Protein AF-A0AAW2ZEE7-F1 (afdb_monomer_lite)

Foldseek 3Di:
DDDDDDDDDDDDDDDDDDDDDDDDDDDDDDDDDDDDDDDDDDDDDDDDDDDDDDDDDDDDDDDDDDDDDDDDDDDDDDDDDDDDDDDDDDDDDDDDDDDDDDDDDDDDDDDDDDDDDDDDDDDDDDDDDDDDDDDDDDDDDDDDDDDDDDDDDDDDDDDDDDDPPPPPPPPPPPDDDDDDDDDDDDDDDDDDDDDDDDDDDDDWDWDWDQDPVGDTDIDTDDDDDDDDDDDDDDDDDDDDDDDDPDDDDDPDDDDDDDPDDDDDDPPPPDPLQAAAEPPLVHQVLVLLLLCQDPVHLWFKWKWFDPDSRYIYTDDIDRPFLVVVQVPDDLAGWMKMWGWAAQCVVVPRGDTAIEIETDAHPNYDPSRVVRSVSVSVVVVVSSVVRDDHQYYHYHHYHSVCVDSVNRNCRSVVPPDPDDDDDDDDDDDDDDDDDDPPDPFPQPVQQAEDPCPLVLLLCCVDQAWFKWKWFADPVDLSYIYTPDTGRDQWLVVCLVVDDLAGKMWMWGWDDDPPDIAIEIEIEHRVNHDPVSVVVCSRVVVVVVVVSVVNDPHQYYHYDPDSVCRGPVNVNCVSVVHDPPDDPDDDDDDDDDDDDDDPDDDPDPPPDPVVVPPDQDQDQAACLVVLLVQLLLLVVLVVVQVVVVVVVVVVVDQDAKWKWKWFFDDDLSRYIHGPDTDSNRPVSFQNDPVNLVVPQDLQGWTKMWIFAWDQDVPDGIDTAIEIETHHAVNHDPSVVVSSVSNVVNSVVSSCVNPPHQYYHPDHHDSVCRHSVNVRCRNNDVVVCVPVVCVVVVVVVCVPVPPVDPLAQAEPDVPVVLVLLCCCVPPVNVFFKWKKWADPPDLRYIYTPDTHHDALVVCVVVQDLATKMKMKGWDWAAPDPDPPCPPRTDTAIAIEIEHRNNYDPVSVVCSVVNNVSVVVVSQVSQVVVVHGHQPFYHYDHDSVCRDPVNRCVRSVRDD

Sequence (955 aa):
MDHTDSEGPATQDLAVVVNSEVQSESTIHKEPNIEHPEDIVSSDKDHAPEECAETDICTESNAQEAEEQKADVDDGPTPAVEDSTADGVDGESHEPSAIDVSVEPENKVDEHQQVQQPVEENLVEQKMSVFKMGRSKTILDTPMKTLKVKSTRARSKLVPLSNILDSVNEMHKNANTFSANAESTPEPEETPQKPITPANKNAIKVEFKINDDGYIMADVSLGGRKMEHKPSSSTAPVLEGSSFNAMLKKHLLSPNLRKDRRSQSVIVLSPSQQLKILNQDTEFKEALLDLNNSSTPTDWILFNYTDNLSIKVSAQGSAGLNELKSHFEPSQAQYALLKVYVDETGYGGSPKIVFISWVGPGVTGKSKGRSAPHRALLLEACSDYVGIAGEYPLNDTTDTLTHEGVIGKLTGLKGKDTSADSPLITRSNTATPTSRSFGGRDSTLQYDTNVDEAIKGLGGENIRWVMLNYTPDDPYKVCVAHTGDKATTQQFAPLMNEQDIFFVIMRLGIGDGVKAAVITYVGVNAHGFSKARSAGHRVNLYEHCKKLISISGEFAPQNLEDLTDANIINKILGGANEDAKSESSTPTAATPPFRMKQPDIKIENLDQFSGVYKDIDFKGRQEVMEAINKLVESQSDMNTQIEHLNASNSEILVPYVKLSIGGPKFRTITVTETDFVGNTGALVDQKWRDAHLEPKDSFFVFLAVVTSEAGYGLATKWVLVQWIGHLVKRLARGQIGELRQTVLNLCTGIVNVSGELQGCTLPEHLTLPLVQEKLTGSLVRGDSMKLERRQSKFQGFGKEKKSELVYKDIEQINAAIDAVVSENRECDWLVIGYVQDTIDCIELVAKGKGDCKEFERFLKPDQVCFVLMSIMHATGYHRDFAHLWKPYYGMILWKGAKISLLEKGLTGHHFNAFQKHTIQYLTKKNTALQGSHYQAETLEELTMERIKKTFRLFD

Structure (mmCIF, N/CA/C/O backbone):
data_AF-A0AAW2ZEE7-F1
#
_entry.id   AF-A0AAW2ZEE7-F1
#
loop_
_atom_site.group_PDB
_atom_site.id
_atom_site.type_symbol
_atom_site.label_atom_id
_atom_site.label_alt_id
_atom_site.label_comp_id
_atom_site.label_asym_id
_atom_site.label_entity_id
_atom_site.label_seq_id
_atom_site.pdbx_PDB_ins_code
_atom_site.Cartn_x
_atom_site.Cartn_y
_atom_site.Cartn_z
_atom_site.occupancy
_atom_site.B_iso_or_equiv
_atom_site.auth_seq_id
_atom_site.auth_comp_id
_atom_site.auth_asym_id
_atom_site.auth_atom_id
_atom_site.pdbx_PDB_model_num
ATOM 1 N N . MET A 1 1 ? 31.569 -18.364 -84.382 1.00 31.17 1 MET A N 1
ATOM 2 C CA . MET A 1 1 ? 32.158 -17.607 -83.257 1.00 31.17 1 MET A CA 1
ATOM 3 C C . MET A 1 1 ? 31.280 -16.375 -83.073 1.00 31.17 1 MET A C 1
ATOM 5 O O . MET A 1 1 ? 31.665 -15.293 -83.490 1.00 31.17 1 MET A O 1
ATOM 9 N N . ASP A 1 2 ? 29.975 -16.553 -82.857 1.00 33.31 2 ASP A N 1
ATOM 10 C CA . ASP A 1 2 ? 29.244 -17.029 -81.651 1.00 33.31 2 ASP A CA 1
ATOM 11 C C . ASP A 1 2 ? 29.099 -15.855 -80.669 1.00 33.31 2 ASP A C 1
ATOM 13 O O . ASP A 1 2 ? 30.104 -15.409 -80.124 1.00 33.31 2 ASP A O 1
ATOM 17 N N . HIS A 1 3 ? 27.959 -15.141 -80.691 1.00 39.69 3 HIS A N 1
ATOM 18 C CA . HIS A 1 3 ? 26.662 -15.431 -80.017 1.00 39.69 3 HIS A CA 1
ATOM 19 C C . HIS A 1 3 ? 26.710 -15.016 -78.529 1.00 39.69 3 HIS A C 1
ATOM 21 O O . HIS A 1 3 ? 27.693 -15.311 -77.865 1.00 39.69 3 HIS A O 1
ATOM 27 N N . THR A 1 4 ? 25.740 -14.341 -77.900 1.00 41.62 4 THR A N 1
ATOM 28 C CA . THR A 1 4 ? 24.361 -13.892 -78.217 1.00 41.62 4 THR A CA 1
ATOM 29 C C . THR A 1 4 ? 23.849 -13.084 -77.003 1.00 41.62 4 THR A C 1
ATOM 31 O O . THR A 1 4 ? 24.176 -13.469 -75.883 1.00 41.62 4 THR A O 1
ATOM 34 N N . ASP A 1 5 ? 23.079 -12.014 -77.267 1.00 39.84 5 ASP A N 1
ATOM 35 C CA . ASP A 1 5 ? 21.695 -11.679 -76.817 1.00 39.84 5 ASP A CA 1
ATOM 36 C C . ASP A 1 5 ? 21.323 -11.658 -75.308 1.00 39.84 5 ASP A C 1
ATOM 38 O O . ASP A 1 5 ? 21.878 -12.406 -74.514 1.00 39.84 5 ASP A O 1
ATOM 42 N N . SER A 1 6 ? 20.357 -10.883 -74.778 1.00 34.25 6 SER A N 1
ATOM 43 C CA . SER A 1 6 ? 19.340 -9.902 -75.255 1.00 34.25 6 SER A CA 1
ATOM 44 C C . SER A 1 6 ? 18.723 -9.230 -74.000 1.00 34.25 6 SER A C 1
ATOM 46 O O . SER A 1 6 ? 18.529 -9.919 -73.001 1.00 34.25 6 SER A O 1
ATOM 48 N N . GLU A 1 7 ? 18.617 -7.900 -73.890 1.00 38.06 7 GLU A N 1
ATOM 49 C CA . GLU A 1 7 ? 17.469 -6.998 -74.196 1.00 38.06 7 GLU A CA 1
ATOM 50 C C . GLU A 1 7 ? 16.218 -7.053 -73.273 1.00 38.06 7 GLU A C 1
ATOM 52 O O . GLU A 1 7 ? 15.727 -8.117 -72.915 1.00 38.06 7 GLU A O 1
ATOM 57 N N . GLY A 1 8 ? 15.711 -5.855 -72.907 1.00 32.50 8 GLY A N 1
ATOM 58 C CA . GLY A 1 8 ? 14.372 -5.584 -72.324 1.00 32.50 8 GLY A CA 1
ATOM 59 C C . GLY A 1 8 ? 13.251 -5.695 -73.385 1.00 32.50 8 GLY A C 1
ATOM 60 O O . GLY A 1 8 ? 13.436 -6.511 -74.280 1.00 32.50 8 GLY A O 1
ATOM 61 N N . PRO A 1 9 ? 12.145 -4.893 -73.416 1.00 55.41 9 PRO A N 1
ATOM 62 C CA . PRO A 1 9 ? 11.865 -3.629 -72.702 1.00 55.41 9 PRO A CA 1
ATOM 63 C C . PRO A 1 9 ? 10.355 -3.316 -72.375 1.00 55.41 9 PRO A C 1
ATOM 65 O O . PRO A 1 9 ? 9.460 -4.115 -72.609 1.00 55.41 9 PRO A O 1
ATOM 68 N N . ALA A 1 10 ? 10.123 -2.098 -71.851 1.00 34.31 10 ALA A N 1
ATOM 69 C CA . ALA A 1 10 ? 9.064 -1.093 -72.129 1.00 34.31 10 ALA A CA 1
ATOM 70 C C . ALA A 1 10 ? 7.526 -1.339 -72.043 1.00 34.31 10 ALA A C 1
ATOM 72 O O . ALA A 1 10 ? 6.949 -2.320 -72.489 1.00 34.31 10 ALA A O 1
ATOM 73 N N . THR A 1 11 ? 6.884 -0.272 -71.546 1.00 47.59 11 THR A N 1
ATOM 74 C CA . THR A 1 11 ? 5.466 0.146 -71.478 1.00 47.59 11 THR A CA 1
ATOM 75 C C . THR A 1 11 ? 4.772 0.398 -72.828 1.00 47.59 11 THR A C 1
ATOM 77 O O . THR A 1 11 ? 5.431 0.939 -73.714 1.00 47.59 11 THR A O 1
ATOM 80 N N . GLN A 1 12 ? 3.436 0.220 -72.919 1.00 32.94 12 GLN A N 1
ATOM 81 C CA . GLN A 1 12 ? 2.525 1.108 -73.684 1.00 32.94 12 GLN A CA 1
ATOM 82 C C . GLN A 1 12 ? 1.015 0.863 -73.441 1.00 32.94 12 GLN A C 1
ATOM 84 O O . GLN A 1 12 ? 0.576 -0.269 -73.252 1.00 32.94 12 GLN A O 1
ATOM 89 N N . ASP A 1 13 ? 0.261 1.969 -73.482 1.00 37.81 13 ASP A N 1
ATOM 90 C CA . ASP A 1 13 ? -1.202 2.133 -73.499 1.00 37.81 13 ASP A CA 1
ATOM 91 C C . ASP A 1 13 ? -1.892 1.572 -74.760 1.00 37.81 13 ASP A C 1
ATOM 93 O O . ASP A 1 13 ? -1.294 1.595 -75.834 1.00 37.81 13 ASP A O 1
ATOM 97 N N . LEU A 1 14 ? -3.194 1.238 -74.667 1.00 30.03 14 LEU A N 1
ATOM 98 C CA . LEU A 1 14 ? -4.222 1.631 -75.657 1.00 30.03 14 LEU A CA 1
ATOM 99 C C . LEU A 1 14 ? -5.658 1.267 -75.224 1.00 30.03 14 LEU A C 1
ATOM 101 O O . LEU A 1 14 ? -5.963 0.139 -74.846 1.00 30.03 14 LEU A O 1
ATOM 105 N N . ALA A 1 15 ? -6.539 2.263 -75.334 1.00 34.41 15 ALA A N 1
ATOM 106 C CA . ALA A 1 15 ? -7.998 2.183 -75.270 1.00 34.41 15 ALA A CA 1
ATOM 107 C C . ALA A 1 15 ? -8.621 1.764 -76.623 1.00 34.41 15 ALA A C 1
ATOM 109 O O . ALA A 1 15 ? -7.925 1.818 -77.632 1.00 34.41 15 ALA A O 1
ATOM 110 N N . VAL A 1 16 ? -9.928 1.422 -76.623 1.00 30.12 16 VAL A N 1
ATOM 111 C CA . VAL A 1 16 ? -10.988 1.529 -77.682 1.00 30.12 16 VAL A CA 1
ATOM 112 C C . VAL A 1 16 ? -12.093 0.501 -77.311 1.00 30.12 16 VAL A C 1
ATOM 114 O O . VAL A 1 16 ? -11.772 -0.670 -77.169 1.00 30.12 16 VAL A O 1
ATOM 117 N N . VAL A 1 17 ? -13.333 0.822 -76.896 1.00 30.81 17 VAL A N 1
ATOM 118 C CA . VAL A 1 17 ? -14.477 1.595 -77.459 1.00 30.81 17 VAL A CA 1
ATOM 119 C C . VAL A 1 17 ? -15.514 0.693 -78.187 1.00 30.81 17 VAL A C 1
ATOM 121 O O . VAL A 1 17 ? -15.153 -0.104 -79.042 1.00 30.81 17 VAL A O 1
ATOM 124 N N . VAL A 1 18 ? -16.804 0.923 -77.852 1.00 30.62 18 VAL A N 1
ATOM 125 C CA . VAL A 1 18 ? -18.086 0.691 -78.588 1.00 30.62 18 VAL A CA 1
ATOM 126 C C . VAL A 1 18 ? -19.037 -0.463 -78.175 1.00 30.62 18 VAL A C 1
ATOM 128 O O . VAL A 1 18 ? -18.826 -1.622 -78.500 1.00 30.62 18 VAL A O 1
ATOM 131 N N . ASN A 1 19 ? -20.158 -0.028 -77.571 1.00 30.22 19 ASN A N 1
ATOM 132 C CA . ASN A 1 19 ? -21.599 -0.327 -77.761 1.00 30.22 19 ASN A CA 1
ATOM 133 C C . ASN A 1 19 ? -22.126 -1.738 -78.096 1.00 30.22 19 ASN A C 1
ATOM 135 O O . ASN A 1 19 ? -21.800 -2.323 -79.123 1.00 30.22 19 ASN A O 1
ATOM 139 N N . SER A 1 20 ? -23.202 -2.126 -77.399 1.00 31.66 20 SER A N 1
ATOM 140 C CA . SER A 1 20 ? -24.546 -2.214 -78.014 1.00 31.66 20 SER A CA 1
ATOM 141 C C . SER A 1 20 ? -25.660 -2.343 -76.965 1.00 31.66 20 SER A C 1
ATOM 143 O O . SER A 1 20 ? -25.609 -3.171 -76.061 1.00 31.66 20 SER A O 1
ATOM 145 N N . GLU A 1 21 ? -26.655 -1.466 -77.105 1.00 32.91 21 GLU A N 1
ATOM 146 C CA . GLU A 1 21 ? -28.000 -1.542 -76.530 1.00 32.91 21 GLU A CA 1
ATOM 147 C C . GLU A 1 21 ? -28.777 -2.756 -77.073 1.00 32.91 21 GLU A C 1
ATOM 149 O O . GLU A 1 21 ? -28.479 -3.226 -78.170 1.00 32.91 21 GLU A O 1
ATOM 154 N N . VAL A 1 22 ? -29.834 -3.178 -76.361 1.00 31.25 22 VAL A N 1
ATOM 155 C CA . VAL A 1 22 ? -31.251 -3.185 -76.819 1.00 31.25 22 VAL A CA 1
ATOM 156 C C . VAL A 1 22 ? -32.085 -4.160 -75.958 1.00 31.25 22 VAL A C 1
ATOM 158 O O . VAL A 1 22 ? -31.763 -5.338 -75.904 1.00 31.25 22 VAL A O 1
ATOM 161 N N . GLN A 1 23 ? -33.118 -3.597 -75.293 1.00 30.78 23 GLN A N 1
ATOM 162 C CA . GLN A 1 23 ? -34.541 -4.017 -75.135 1.00 30.78 23 GLN A CA 1
ATOM 163 C C . GLN A 1 23 ? -34.871 -5.512 -74.878 1.00 30.78 23 GLN A C 1
ATOM 165 O O . GLN A 1 23 ? -34.212 -6.398 -75.386 1.00 30.78 23 GLN A O 1
ATOM 170 N N . SER A 1 24 ? -35.926 -5.959 -74.196 1.00 32.75 24 SER A N 1
ATOM 171 C CA . SER A 1 24 ? -37.142 -5.430 -73.559 1.00 32.75 24 SER A CA 1
ATOM 172 C C . SER A 1 24 ? -37.909 -6.658 -73.022 1.00 32.75 24 SER A C 1
ATOM 174 O O . SER A 1 24 ? -37.681 -7.762 -73.501 1.00 32.75 24 SER A O 1
ATOM 176 N N . GLU A 1 25 ? -38.873 -6.426 -72.127 1.00 29.80 25 GLU A N 1
ATOM 177 C CA . GLU A 1 25 ? -40.176 -7.116 -71.999 1.00 29.80 25 GLU A CA 1
ATOM 178 C C . GLU A 1 25 ? -40.568 -7.624 -70.602 1.00 29.80 25 GLU A C 1
ATOM 180 O O . GLU A 1 25 ? -39.880 -8.353 -69.896 1.00 29.80 25 GLU A O 1
ATOM 185 N N . SER A 1 26 ? -41.764 -7.157 -70.261 1.00 33.59 26 SER A N 1
ATOM 186 C CA . SER A 1 26 ? -42.657 -7.383 -69.135 1.00 33.59 26 SER A CA 1
ATOM 187 C C . SER A 1 26 ? -43.535 -8.625 -69.303 1.00 33.59 26 SER A C 1
ATOM 189 O O . SER A 1 26 ? -43.964 -8.870 -70.425 1.00 33.59 26 SER A O 1
ATOM 191 N N . THR A 1 27 ? -43.962 -9.273 -68.207 1.00 30.03 27 THR A N 1
ATOM 192 C CA . THR A 1 27 ? -45.351 -9.751 -67.899 1.00 30.03 27 THR A CA 1
ATOM 193 C C . THR A 1 27 ? -45.310 -10.589 -66.596 1.00 30.03 27 THR A C 1
ATOM 195 O O . THR A 1 27 ? -44.433 -11.426 -66.456 1.00 30.03 27 THR A O 1
ATOM 198 N N . ILE A 1 28 ? -46.006 -10.254 -65.495 1.00 34.69 28 ILE A N 1
ATOM 199 C CA . ILE A 1 28 ? -47.450 -10.344 -65.143 1.00 34.69 28 ILE A CA 1
ATOM 200 C C . ILE A 1 28 ? -47.915 -11.745 -64.658 1.00 34.69 28 ILE A C 1
ATOM 202 O O . ILE A 1 28 ? -47.676 -12.737 -65.333 1.00 34.69 28 ILE A O 1
ATOM 206 N N . HIS A 1 29 ? -48.718 -11.718 -63.567 1.00 30.62 29 HIS A N 1
ATOM 207 C CA . HIS A 1 29 ? -49.656 -12.719 -62.980 1.00 30.62 29 HIS A CA 1
ATOM 208 C C . HIS A 1 29 ? -49.118 -13.661 -61.881 1.00 30.62 29 HIS A C 1
ATOM 210 O O . HIS A 1 29 ? -48.015 -14.165 -62.003 1.00 30.62 29 HIS A O 1
ATOM 216 N N . LYS A 1 30 ? -49.847 -14.010 -60.802 1.00 29.73 30 LYS A N 1
ATOM 217 C CA . LYS A 1 30 ? -51.162 -13.642 -60.210 1.00 29.73 30 LYS A CA 1
ATOM 218 C C . LYS A 1 30 ? -51.246 -14.318 -58.818 1.00 29.73 30 LYS A C 1
ATOM 220 O O . LYS A 1 30 ? -50.589 -15.332 -58.612 1.00 29.73 30 LYS A O 1
ATOM 225 N N . GLU A 1 31 ? -52.081 -13.787 -57.922 1.00 35.81 31 GLU A N 1
ATOM 226 C CA . GLU A 1 31 ? -52.545 -14.413 -56.659 1.00 35.81 31 GLU A CA 1
ATOM 227 C C . GLU A 1 31 ? -53.331 -15.736 -56.889 1.00 35.81 31 GLU A C 1
ATOM 229 O O . GLU A 1 31 ? -53.612 -16.075 -58.046 1.00 35.81 31 GLU A O 1
ATOM 234 N N . PRO A 1 32 ? -53.754 -16.461 -55.823 1.00 50.62 32 PRO A N 1
ATOM 235 C CA . PRO A 1 32 ? -55.075 -16.141 -55.244 1.00 50.62 32 PRO A CA 1
ATOM 236 C C . PRO A 1 32 ? -55.239 -16.262 -53.706 1.00 50.62 32 PRO A C 1
ATOM 238 O O . PRO A 1 32 ? -54.656 -17.120 -53.047 1.00 50.62 32 PRO A O 1
ATOM 241 N N . ASN A 1 33 ? -56.138 -15.401 -53.207 1.00 36.91 33 ASN A N 1
ATOM 242 C CA . ASN A 1 33 ? -57.016 -15.484 -52.020 1.00 36.91 33 ASN A CA 1
ATOM 243 C C . ASN A 1 33 ? -57.774 -16.813 -51.852 1.00 36.91 33 ASN A C 1
ATOM 245 O O . ASN A 1 33 ? -58.167 -17.343 -52.885 1.00 36.91 33 ASN A O 1
ATOM 249 N N . ILE A 1 34 ? -58.143 -17.179 -50.602 1.00 34.41 34 ILE A N 1
ATOM 250 C CA . ILE A 1 34 ? -59.454 -17.746 -50.144 1.00 34.41 34 ILE A CA 1
ATOM 251 C C . ILE A 1 34 ? -59.595 -17.467 -48.612 1.00 34.41 34 ILE A C 1
ATOM 253 O O . ILE A 1 34 ? -58.765 -17.942 -47.846 1.00 34.41 34 ILE A O 1
ATOM 257 N N . GLU A 1 35 ? -60.367 -16.460 -48.171 1.00 31.81 35 GLU A N 1
ATOM 258 C CA . GLU A 1 35 ? -61.747 -16.457 -47.594 1.00 31.81 35 GLU A CA 1
ATOM 259 C C . GLU A 1 35 ? -61.872 -16.467 -46.040 1.00 31.81 35 GLU A C 1
ATOM 261 O O . GLU A 1 35 ? -61.379 -17.344 -45.338 1.00 31.81 35 GLU A O 1
ATOM 266 N N . HIS A 1 36 ? -62.587 -15.442 -45.550 1.00 45.03 36 HIS A N 1
ATOM 267 C CA . HIS A 1 36 ? -63.313 -15.263 -44.267 1.00 45.03 36 HIS A CA 1
ATOM 268 C C . HIS A 1 36 ? -64.534 -16.236 -44.175 1.00 45.03 36 HIS A C 1
ATOM 270 O O . HIS A 1 36 ? -64.828 -16.805 -45.227 1.00 45.03 36 HIS A O 1
ATOM 276 N N . PRO A 1 37 ? -65.312 -16.420 -43.057 1.00 55.72 37 PRO A N 1
ATOM 277 C CA . PRO A 1 37 ? -65.916 -15.320 -42.263 1.00 55.72 37 PRO A CA 1
ATOM 278 C C . PRO A 1 37 ? -66.408 -15.580 -40.797 1.00 55.72 37 PRO A C 1
ATOM 280 O O . PRO A 1 37 ? -66.285 -16.676 -40.263 1.00 55.72 37 PRO A O 1
ATOM 283 N N . GLU A 1 38 ? -66.995 -14.508 -40.222 1.00 34.81 38 GLU A N 1
ATOM 284 C CA . GLU A 1 38 ? -68.077 -14.410 -39.196 1.00 34.81 38 GLU A CA 1
ATOM 285 C C . GLU A 1 38 ? -67.785 -14.816 -37.729 1.00 34.81 38 GLU A C 1
ATOM 287 O O . GLU A 1 38 ? -67.376 -15.931 -37.436 1.00 34.81 38 GLU A O 1
ATOM 292 N N . ASP A 1 39 ? -67.780 -13.883 -36.762 1.00 35.16 39 ASP A N 1
ATOM 293 C CA . ASP A 1 39 ? -68.888 -13.174 -36.066 1.00 35.16 39 ASP A CA 1
ATOM 294 C C . ASP A 1 39 ? -69.542 -13.979 -34.916 1.00 35.16 39 ASP A C 1
ATOM 296 O O . ASP A 1 39 ? -69.648 -15.198 -34.973 1.00 35.16 39 ASP A O 1
ATOM 300 N N . ILE A 1 40 ? -70.073 -13.233 -33.925 1.00 32.16 40 ILE A N 1
ATOM 301 C CA . ILE A 1 40 ? -71.148 -13.585 -32.958 1.00 32.16 40 ILE A CA 1
ATOM 302 C C . ILE A 1 40 ? -70.739 -13.795 -31.467 1.00 32.16 40 ILE A C 1
ATOM 304 O O . ILE A 1 40 ? -70.422 -14.886 -31.010 1.00 32.16 40 ILE A O 1
ATOM 308 N N . VAL A 1 41 ? -70.946 -12.706 -30.701 1.00 33.03 41 VAL A N 1
ATOM 309 C CA . VAL A 1 41 ? -71.732 -12.602 -29.438 1.00 33.03 41 VAL A CA 1
ATOM 310 C C . VAL A 1 41 ? -71.047 -12.594 -28.056 1.00 33.03 41 VAL A C 1
ATOM 312 O O . VAL A 1 41 ? -70.501 -13.561 -27.540 1.00 33.03 41 VAL A O 1
ATOM 315 N N . SER A 1 42 ? -71.247 -11.426 -27.439 1.00 38.78 42 SER A N 1
ATOM 316 C CA . SER A 1 42 ? -71.396 -11.061 -26.028 1.00 38.78 42 SER A CA 1
ATOM 317 C C . SER A 1 42 ? -72.070 -12.074 -25.091 1.00 38.78 42 SER A C 1
ATOM 319 O O . SER A 1 42 ? -73.111 -12.613 -25.444 1.00 38.78 42 SER A O 1
ATOM 321 N N . SER A 1 43 ? -71.666 -12.094 -23.818 1.00 32.50 43 SER A N 1
ATOM 322 C CA . SER A 1 43 ? -72.608 -11.831 -22.711 1.00 32.50 43 SER A CA 1
ATOM 323 C C . SER A 1 43 ? -71.910 -11.814 -21.353 1.00 32.50 43 SER A C 1
ATOM 325 O O . SER A 1 43 ? -71.278 -12.793 -20.961 1.00 32.50 43 SER A O 1
ATOM 327 N N . ASP A 1 44 ? -72.126 -10.720 -20.627 1.00 39.69 44 ASP A N 1
ATOM 328 C CA . ASP A 1 44 ? -72.064 -10.627 -19.170 1.00 39.69 44 ASP A CA 1
ATOM 329 C C . ASP A 1 44 ? -72.897 -11.721 -18.480 1.00 39.69 44 ASP A C 1
ATOM 331 O O . ASP A 1 44 ? -73.945 -12.113 -19.006 1.00 39.69 44 ASP A O 1
ATOM 335 N N . LYS A 1 45 ? -72.503 -12.109 -17.255 1.00 33.81 45 LYS A N 1
ATOM 336 C CA . LYS A 1 45 ? -73.405 -12.117 -16.084 1.00 33.81 45 LYS A CA 1
ATOM 337 C C . LYS A 1 45 ? -72.709 -12.499 -14.774 1.00 33.81 45 LYS A C 1
ATOM 339 O O . LYS A 1 45 ? -72.066 -13.538 -14.663 1.00 33.81 45 LYS A O 1
ATOM 344 N N . ASP A 1 46 ? -72.951 -11.645 -13.785 1.00 42.06 46 ASP A N 1
ATOM 345 C CA . ASP A 1 46 ? -72.848 -11.867 -12.344 1.00 42.06 46 ASP A CA 1
ATOM 346 C C . ASP A 1 46 ? -73.556 -13.149 -11.872 1.00 42.06 46 ASP A C 1
ATOM 348 O O . ASP A 1 46 ? -74.608 -13.479 -12.419 1.00 42.06 46 ASP A O 1
ATOM 352 N N . HIS A 1 47 ? -73.069 -13.767 -10.785 1.00 33.06 47 HIS A N 1
ATOM 353 C CA . HIS A 1 47 ? -73.838 -14.102 -9.564 1.00 33.06 47 HIS A CA 1
ATOM 354 C C . HIS A 1 47 ? -72.952 -14.833 -8.527 1.00 33.06 47 HIS A C 1
ATOM 356 O O . HIS A 1 47 ? -72.394 -15.892 -8.797 1.00 33.06 47 HIS A O 1
ATOM 362 N N . ALA A 1 48 ? -72.856 -14.264 -7.321 1.00 37.06 48 ALA A N 1
ATOM 363 C CA . ALA A 1 48 ? -72.635 -14.991 -6.058 1.00 37.06 48 ALA A CA 1
ATOM 364 C C . ALA A 1 48 ? -74.005 -15.517 -5.538 1.00 37.06 48 ALA A C 1
ATOM 366 O O . ALA A 1 48 ? -74.997 -15.279 -6.235 1.00 37.06 48 ALA A O 1
ATOM 367 N N . PRO A 1 49 ? -74.176 -16.044 -4.302 1.00 60.59 49 PRO A N 1
ATOM 368 C CA . PRO A 1 49 ? -73.292 -16.729 -3.333 1.00 60.59 49 PRO A CA 1
ATOM 369 C C . PRO A 1 49 ? -73.897 -18.092 -2.869 1.00 60.59 49 PRO A C 1
ATOM 371 O O . PRO A 1 49 ? -75.004 -18.414 -3.276 1.00 60.59 49 PRO A O 1
ATOM 374 N N . GLU A 1 50 ? -73.246 -18.859 -1.976 1.00 32.56 50 GLU A N 1
ATOM 375 C CA . GLU A 1 50 ? -73.961 -19.619 -0.918 1.00 32.56 50 GLU A CA 1
ATOM 376 C C . GLU A 1 50 ? -73.029 -20.192 0.170 1.00 32.56 50 GLU A C 1
ATOM 378 O O . GLU A 1 50 ? -71.955 -20.728 -0.103 1.00 32.56 50 GLU A O 1
ATOM 383 N N . GLU A 1 51 ? -73.476 -20.014 1.416 1.00 40.25 51 GLU A N 1
ATOM 384 C CA . GLU A 1 51 ? -72.969 -20.550 2.685 1.00 40.25 51 GLU A CA 1
ATOM 385 C C . GLU A 1 51 ? -73.296 -22.043 2.863 1.00 40.25 51 GLU A C 1
ATOM 387 O O . GLU A 1 51 ? -74.258 -22.528 2.278 1.00 40.25 51 GLU A O 1
ATOM 392 N N . CYS A 1 52 ? -72.552 -22.724 3.748 1.00 32.19 52 CYS A N 1
ATOM 393 C CA . CYS A 1 52 ? -72.959 -23.813 4.667 1.00 32.19 52 CYS A CA 1
ATOM 394 C C . CYS A 1 52 ? -71.670 -24.460 5.220 1.00 32.19 52 CYS A C 1
ATOM 396 O O . CYS A 1 52 ? -70.711 -24.614 4.474 1.00 32.19 52 CYS A O 1
ATOM 398 N N . ALA A 1 53 ? -71.526 -24.972 6.437 1.00 33.25 53 ALA A N 1
ATOM 399 C CA . ALA A 1 53 ? -72.173 -24.853 7.738 1.00 33.25 53 ALA A CA 1
ATOM 400 C C . ALA A 1 53 ? -71.240 -25.607 8.722 1.00 33.25 53 ALA A C 1
ATOM 402 O O . ALA A 1 53 ? -70.435 -26.443 8.309 1.00 33.25 53 ALA A O 1
ATOM 403 N N . GLU A 1 54 ? -71.346 -25.284 10.005 1.00 39.72 54 GLU A N 1
ATOM 404 C CA . GLU A 1 54 ? -70.650 -25.871 11.158 1.00 39.72 54 GLU A CA 1
ATOM 405 C C . GLU A 1 54 ? -70.873 -27.387 11.332 1.00 39.72 54 GLU A C 1
ATOM 407 O O . GLU A 1 54 ? -71.953 -27.888 11.028 1.00 39.72 54 GLU A O 1
ATOM 412 N N . THR A 1 55 ? -69.915 -28.074 11.973 1.00 34.69 55 THR A N 1
ATOM 413 C CA . THR A 1 55 ? -70.213 -29.104 12.990 1.00 34.69 55 THR A CA 1
ATOM 414 C C . THR A 1 55 ? -69.100 -29.179 14.040 1.00 34.69 55 THR A C 1
ATOM 416 O O . THR A 1 55 ? -67.945 -29.455 13.712 1.00 34.69 55 THR A O 1
ATOM 419 N N . ASP A 1 56 ? -69.502 -28.969 15.293 1.00 37.50 56 ASP A N 1
ATOM 420 C CA . ASP A 1 56 ? -68.818 -29.317 16.542 1.00 37.50 56 ASP A CA 1
ATOM 421 C C . ASP A 1 56 ? -68.500 -30.820 16.663 1.00 37.50 56 ASP A C 1
ATOM 423 O O . ASP A 1 56 ? -69.168 -31.641 16.039 1.00 37.50 56 ASP A O 1
ATOM 427 N N . ILE A 1 57 ? -67.548 -31.175 17.542 1.00 33.28 57 ILE A N 1
ATOM 428 C CA . ILE A 1 57 ? -67.704 -32.174 18.628 1.00 33.28 57 ILE A CA 1
ATOM 429 C C . ILE A 1 57 ? -66.475 -32.104 19.561 1.00 33.28 57 ILE A C 1
ATOM 431 O O . ILE A 1 57 ? -65.329 -32.284 19.149 1.00 33.28 57 ILE A O 1
ATOM 435 N N . CYS A 1 58 ? -66.747 -31.845 20.843 1.00 32.84 58 CYS A N 1
ATOM 436 C CA . CYS A 1 58 ? -65.845 -31.988 21.987 1.00 32.84 58 CYS A CA 1
ATOM 437 C C . CYS A 1 58 ? -65.522 -33.461 22.290 1.00 32.84 58 CYS A C 1
ATOM 439 O O . CYS A 1 58 ? -66.398 -34.299 22.124 1.00 32.84 58 CYS A O 1
ATOM 441 N N . THR A 1 59 ? -64.371 -33.734 22.917 1.00 31.95 59 THR A N 1
ATOM 442 C CA . THR A 1 59 ? -64.330 -34.413 24.233 1.00 31.95 59 THR A CA 1
ATOM 443 C C . THR A 1 59 ? -62.946 -34.307 24.874 1.00 31.95 59 THR A C 1
ATOM 445 O O . THR A 1 59 ? -61.929 -34.632 24.265 1.00 31.95 59 THR A O 1
ATOM 448 N N . GLU A 1 60 ? -62.963 -33.862 26.128 1.00 35.59 60 GLU A N 1
ATOM 449 C CA . GLU A 1 60 ? -61.913 -33.938 27.141 1.00 35.59 60 GLU A CA 1
ATOM 450 C C . GLU A 1 60 ? -61.640 -35.391 27.570 1.00 35.59 60 GLU A C 1
ATOM 452 O O . GLU A 1 60 ? -62.562 -36.205 27.576 1.00 35.59 60 GLU A O 1
ATOM 457 N N . SER A 1 61 ? -60.435 -35.672 28.080 1.00 34.97 61 SER A N 1
ATOM 458 C CA . SER A 1 61 ? -60.286 -36.416 29.344 1.00 34.97 61 SER A CA 1
ATOM 459 C C . SER A 1 61 ? -58.851 -36.354 29.883 1.00 34.97 61 SER A C 1
ATOM 461 O O . SER A 1 61 ? -57.912 -36.851 29.262 1.00 34.97 61 SER A O 1
ATOM 463 N N . ASN A 1 62 ? -58.743 -35.752 31.068 1.00 32.81 62 ASN A N 1
ATOM 464 C CA . ASN A 1 62 ? -57.636 -35.777 32.025 1.00 32.81 62 ASN A CA 1
ATOM 465 C C . ASN A 1 62 ? -57.380 -37.175 32.620 1.00 32.81 62 ASN A C 1
ATOM 467 O O . ASN A 1 62 ? -58.326 -37.943 32.773 1.00 32.81 62 ASN A O 1
ATOM 471 N N . ALA A 1 63 ? -56.143 -37.407 33.080 1.00 33.50 63 ALA A N 1
ATOM 472 C CA . ALA A 1 63 ? -55.754 -37.890 34.427 1.00 33.50 63 ALA A CA 1
ATOM 473 C C . ALA A 1 63 ? -54.226 -38.161 34.408 1.00 33.50 63 ALA A C 1
ATOM 475 O O . ALA A 1 63 ? -53.754 -38.830 33.494 1.00 33.50 63 ALA A O 1
ATOM 476 N N . GLN A 1 64 ? -53.376 -37.496 35.213 1.00 31.98 64 GLN A N 1
ATOM 477 C CA . GLN A 1 64 ? -53.081 -37.752 36.648 1.00 31.98 64 GLN A CA 1
ATOM 478 C C . GLN A 1 64 ? -52.783 -39.232 36.937 1.00 31.98 64 GLN A C 1
ATOM 480 O O . GLN A 1 64 ? -53.485 -40.097 36.438 1.00 31.98 64 GLN A O 1
ATOM 485 N N . GLU A 1 65 ? -51.859 -39.669 37.785 1.00 36.22 65 GLU A N 1
ATOM 486 C CA . GLU A 1 65 ? -50.782 -39.170 38.658 1.00 36.22 65 GLU A CA 1
ATOM 487 C C . GLU A 1 65 ? -50.228 -40.482 39.275 1.00 36.22 65 GLU A C 1
ATOM 489 O O . GLU A 1 65 ? -51.020 -41.408 39.458 1.00 36.22 65 GLU A O 1
ATOM 494 N N . ALA A 1 66 ? -48.940 -40.585 39.626 1.00 32.72 66 ALA A N 1
ATOM 495 C CA . ALA A 1 66 ? -48.495 -41.355 40.806 1.00 32.72 66 ALA A CA 1
ATOM 496 C C . ALA A 1 66 ? -46.977 -41.228 41.036 1.00 32.72 66 ALA A C 1
ATOM 498 O O . ALA A 1 66 ? -46.163 -41.714 40.250 1.00 32.72 66 ALA A O 1
ATOM 499 N N . GLU A 1 67 ? -46.637 -40.582 42.151 1.00 41.00 67 GLU A N 1
ATOM 500 C CA . GLU A 1 67 ? -45.393 -40.730 42.914 1.00 41.00 67 GLU A CA 1
ATOM 501 C C . GLU A 1 67 ? -45.280 -42.124 43.563 1.00 41.00 67 GLU A C 1
ATOM 503 O O . GLU A 1 67 ? -46.304 -42.721 43.873 1.00 41.00 67 GLU A O 1
ATOM 508 N N . GLU A 1 68 ? -44.045 -42.576 43.840 1.00 34.59 68 GLU A N 1
ATOM 509 C CA . GLU A 1 68 ? -43.551 -43.276 45.059 1.00 34.59 68 GLU A CA 1
ATOM 510 C C . GLU A 1 68 ? -42.261 -44.052 44.719 1.00 34.59 68 GLU A C 1
ATOM 512 O O . GLU A 1 68 ? -42.125 -44.551 43.610 1.00 34.59 68 GLU A O 1
ATOM 517 N N . GLN A 1 69 ? -41.265 -44.306 45.569 1.00 34.66 69 GLN A N 1
ATOM 518 C CA . GLN A 1 69 ? -40.737 -43.779 46.832 1.00 34.66 69 GLN A CA 1
ATOM 519 C C . GLN A 1 69 ? -39.350 -44.458 47.015 1.00 34.66 69 GLN A C 1
ATOM 521 O O . GLN A 1 69 ? -39.019 -45.428 46.337 1.00 34.66 69 GLN A O 1
ATOM 526 N N . LYS A 1 70 ? -38.542 -43.922 47.935 1.00 40.94 70 LYS A N 1
ATOM 527 C CA . LYS A 1 70 ? -37.173 -44.314 48.336 1.00 40.94 70 LYS A CA 1
ATOM 528 C C . LYS A 1 70 ? -37.001 -45.776 48.799 1.00 40.94 70 LYS A C 1
ATOM 530 O O . LYS A 1 70 ? -37.904 -46.288 49.449 1.00 40.94 70 LYS A O 1
ATOM 535 N N . ALA A 1 71 ? -35.774 -46.314 48.691 1.00 35.97 71 ALA A N 1
ATOM 536 C CA . ALA A 1 71 ? -35.054 -46.969 49.805 1.00 35.97 71 ALA A CA 1
ATOM 537 C C . ALA A 1 71 ? -33.562 -47.251 49.485 1.00 35.97 71 ALA A C 1
ATOM 539 O O . ALA A 1 71 ? -33.208 -47.534 48.345 1.00 35.97 71 ALA A O 1
ATOM 540 N N . ASP A 1 72 ? -32.736 -47.149 50.531 1.00 44.56 72 ASP A N 1
ATOM 541 C CA . ASP A 1 72 ? -31.278 -47.333 50.650 1.00 44.56 72 ASP A CA 1
ATOM 542 C C . ASP A 1 72 ? -30.764 -48.785 50.459 1.00 44.56 72 ASP A C 1
ATOM 544 O O . ASP A 1 72 ? -31.555 -49.720 50.567 1.00 44.56 72 ASP A O 1
ATOM 548 N N . VAL A 1 73 ? -29.435 -48.962 50.271 1.00 39.78 73 VAL A N 1
ATOM 549 C CA . VAL A 1 73 ? -28.499 -49.854 51.034 1.00 39.78 73 VAL A CA 1
ATOM 550 C C . VAL A 1 73 ? -27.214 -50.193 50.230 1.00 39.78 73 VAL A C 1
ATOM 552 O O . VAL A 1 73 ? -27.272 -50.856 49.202 1.00 39.78 73 VAL A O 1
ATOM 555 N N . ASP A 1 74 ? -26.088 -49.675 50.737 1.00 40.12 74 ASP A N 1
ATOM 556 C CA . ASP A 1 74 ? -24.762 -50.262 51.069 1.00 40.12 74 ASP A CA 1
ATOM 557 C C . ASP A 1 74 ? -23.988 -51.329 50.236 1.00 40.12 74 ASP A C 1
ATOM 559 O O . ASP A 1 74 ? -24.544 -52.273 49.684 1.00 40.12 74 ASP A O 1
ATOM 563 N N . ASP A 1 75 ? -22.652 -51.188 50.355 1.00 39.19 75 ASP A N 1
ATOM 564 C CA . ASP A 1 75 ? -21.508 -52.114 50.164 1.00 39.19 75 ASP A CA 1
ATOM 565 C C . ASP A 1 75 ? -20.935 -52.502 48.767 1.00 39.19 75 ASP A C 1
ATOM 567 O O . ASP A 1 75 ? -21.628 -52.900 47.836 1.00 39.19 75 ASP A O 1
ATOM 571 N N . GLY A 1 76 ? -19.590 -52.400 48.656 1.00 31.70 76 GLY A N 1
ATOM 572 C CA . GLY A 1 76 ? -18.723 -52.762 47.503 1.00 31.70 76 GLY A CA 1
ATOM 573 C C . GLY A 1 76 ? -18.496 -54.283 47.317 1.00 31.70 76 GLY A C 1
ATOM 574 O O . GLY A 1 76 ? -19.373 -55.045 47.709 1.00 31.70 76 GLY A O 1
ATOM 575 N N . PRO A 1 77 ? -17.352 -54.804 46.786 1.00 53.44 77 PRO A N 1
ATOM 576 C CA . PRO A 1 77 ? -16.088 -54.176 46.365 1.00 53.44 77 PRO A CA 1
ATOM 577 C C . PRO A 1 77 ? -15.544 -54.646 44.974 1.00 53.44 77 PRO A C 1
ATOM 579 O O . PRO A 1 77 ? -16.195 -55.355 44.213 1.00 53.44 77 PRO A O 1
ATOM 582 N N . THR A 1 78 ? -14.311 -54.220 44.673 1.00 42.59 78 THR A N 1
ATOM 583 C CA . THR A 1 78 ? -13.377 -54.575 43.577 1.00 42.59 78 THR A CA 1
ATOM 584 C C . THR A 1 78 ? -13.207 -56.078 43.278 1.00 42.59 78 THR A C 1
ATOM 586 O O . THR A 1 78 ? -13.467 -56.921 44.135 1.00 42.59 78 THR A O 1
ATOM 589 N N . PRO A 1 79 ? -12.603 -56.417 42.117 1.00 49.19 79 PRO A N 1
ATOM 590 C CA . PRO A 1 79 ? -11.285 -57.062 42.202 1.00 49.19 79 PRO A CA 1
ATOM 591 C C . PRO A 1 79 ? -10.244 -56.559 41.180 1.00 49.19 79 PRO A C 1
ATOM 593 O O . PRO A 1 79 ? -10.563 -56.092 40.089 1.00 49.19 79 PRO A O 1
ATOM 596 N N . ALA A 1 80 ? -8.982 -56.681 41.595 1.00 40.28 80 ALA A N 1
ATOM 597 C CA . ALA A 1 80 ? -7.748 -56.547 40.820 1.00 40.28 80 ALA A CA 1
ATOM 598 C C . ALA A 1 80 ? -7.220 -57.945 40.408 1.00 40.28 80 ALA A C 1
ATOM 600 O O . ALA A 1 80 ? -7.962 -58.913 40.574 1.00 40.28 80 ALA A O 1
ATOM 601 N N . VAL A 1 81 ? -5.915 -58.016 40.054 1.00 40.97 81 VAL A N 1
ATOM 602 C CA . VAL A 1 81 ? -4.991 -59.193 40.077 1.00 40.97 81 VAL A CA 1
ATOM 603 C C . VAL A 1 81 ? -4.823 -59.864 38.692 1.00 40.97 81 VAL A C 1
ATOM 605 O O . VAL A 1 81 ? -5.829 -60.151 38.056 1.00 40.97 81 VAL A O 1
ATOM 608 N N . GLU A 1 82 ? -3.654 -60.157 38.093 1.00 34.81 82 GLU A N 1
ATOM 609 C CA . GLU A 1 82 ? -2.183 -60.144 38.355 1.00 34.81 82 GLU A CA 1
ATOM 610 C C . GLU A 1 82 ? -1.500 -60.323 36.957 1.00 34.81 82 GLU A C 1
ATOM 612 O O . GLU A 1 82 ? -2.151 -60.832 36.047 1.00 34.81 82 GLU A O 1
ATOM 617 N N . ASP A 1 83 ? -0.313 -59.818 36.589 1.00 36.91 83 ASP A N 1
ATOM 618 C CA . ASP A 1 83 ? 1.072 -59.901 37.115 1.00 36.91 83 ASP A CA 1
ATOM 619 C C . ASP A 1 83 ? 1.928 -61.055 36.516 1.00 36.91 83 ASP A C 1
ATOM 621 O O . ASP A 1 83 ? 1.390 -62.068 36.071 1.00 36.91 83 ASP A O 1
ATOM 625 N N . SER A 1 84 ? 3.260 -60.866 36.536 1.00 35.69 84 SER A N 1
ATOM 626 C CA . SER A 1 84 ? 4.422 -61.726 36.161 1.00 35.69 84 SER A CA 1
ATOM 627 C C . SER A 1 84 ? 5.257 -61.239 34.946 1.00 35.69 84 SER A C 1
ATOM 629 O O . SER A 1 84 ? 4.790 -61.278 33.811 1.00 35.69 84 SER A O 1
ATOM 631 N N . THR A 1 85 ? 6.386 -60.516 35.125 1.00 35.12 85 THR A N 1
ATOM 632 C CA . THR A 1 85 ? 7.770 -60.894 35.574 1.00 35.12 85 THR A CA 1
ATOM 633 C C . THR A 1 85 ? 8.592 -61.622 34.487 1.00 35.12 85 THR A C 1
ATOM 635 O O . THR A 1 85 ? 8.035 -62.408 33.738 1.00 35.12 85 THR A O 1
ATOM 638 N N . ALA A 1 86 ? 9.914 -61.481 34.303 1.00 36.81 86 ALA A N 1
ATOM 639 C CA . ALA A 1 86 ? 10.994 -60.625 34.815 1.00 36.81 86 ALA A CA 1
ATOM 640 C C . ALA A 1 86 ? 12.285 -60.897 33.976 1.00 36.81 86 ALA A C 1
ATOM 642 O O . ALA A 1 86 ? 12.311 -61.828 33.174 1.00 36.81 86 ALA A O 1
ATOM 643 N N . ASP A 1 87 ? 13.335 -60.107 34.246 1.00 33.59 87 ASP A N 1
ATOM 644 C CA . ASP A 1 87 ? 14.785 -60.382 34.097 1.00 33.59 87 ASP A CA 1
ATOM 645 C C . ASP A 1 87 ? 15.486 -60.282 32.718 1.00 33.59 87 ASP A C 1
ATOM 647 O O . ASP A 1 87 ? 15.411 -61.161 31.871 1.00 33.59 87 ASP A O 1
ATOM 651 N N . GLY A 1 88 ? 16.244 -59.191 32.513 1.00 34.34 88 GLY A N 1
ATOM 652 C CA . GLY A 1 88 ? 17.619 -59.077 33.031 1.00 34.34 88 GLY A CA 1
ATOM 653 C C . GLY A 1 88 ? 18.810 -59.529 32.152 1.00 34.34 88 GLY A C 1
ATOM 654 O O . GLY A 1 88 ? 19.014 -60.719 31.957 1.00 34.34 88 GLY A O 1
ATOM 655 N N . VAL A 1 89 ? 19.700 -58.553 31.878 1.00 35.16 89 VAL A N 1
ATOM 656 C CA . VAL A 1 89 ? 21.188 -58.617 31.966 1.00 35.16 89 VAL A CA 1
ATOM 657 C C . VAL A 1 89 ? 22.036 -58.762 30.668 1.00 35.16 89 VAL A C 1
ATOM 659 O O . VAL A 1 89 ? 21.958 -59.746 29.945 1.00 35.16 89 VAL A O 1
ATOM 662 N N . ASP A 1 90 ? 22.906 -57.745 30.504 1.00 33.56 90 ASP A N 1
ATO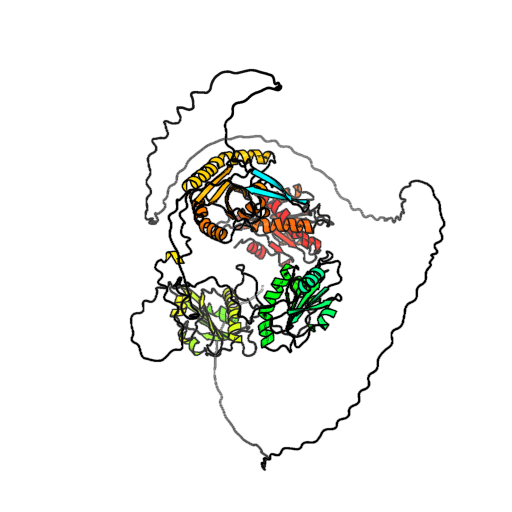M 663 C CA . ASP A 1 90 ? 24.237 -57.603 29.863 1.00 33.56 90 ASP A CA 1
ATOM 664 C C . ASP A 1 90 ? 24.508 -57.772 28.350 1.00 33.56 90 ASP A C 1
ATOM 666 O O . ASP A 1 90 ? 24.198 -58.783 27.730 1.00 33.56 90 ASP A O 1
ATOM 670 N N . GLY A 1 91 ? 25.306 -56.823 27.820 1.00 31.25 91 GLY A N 1
ATOM 671 C CA . GLY A 1 91 ? 26.495 -57.184 27.028 1.00 31.25 91 GLY A CA 1
ATOM 672 C C . GLY A 1 91 ? 26.687 -56.561 25.637 1.00 31.25 91 GLY A C 1
ATOM 673 O O . GLY A 1 91 ? 26.239 -57.118 24.649 1.00 31.25 91 GLY A O 1
ATOM 674 N N . GLU A 1 92 ? 27.491 -55.493 25.597 1.00 31.09 92 GLU A N 1
ATOM 675 C CA . GLU A 1 92 ? 28.551 -55.195 24.608 1.00 31.09 92 GLU A CA 1
ATOM 676 C C . GLU A 1 92 ? 28.277 -54.872 23.116 1.00 31.09 92 GLU A C 1
ATOM 678 O O . GLU A 1 92 ? 27.454 -55.421 22.396 1.00 31.09 92 GLU A O 1
ATOM 683 N N . SER A 1 93 ? 29.102 -53.919 22.680 1.00 39.09 93 SER A N 1
ATOM 684 C CA . SER A 1 93 ? 29.371 -53.355 21.358 1.00 39.09 93 SER A CA 1
ATOM 685 C C . SER A 1 93 ? 29.761 -54.356 20.262 1.00 39.09 93 SER A C 1
ATOM 687 O O . SER A 1 93 ? 30.586 -55.222 20.528 1.00 39.09 93 SER A O 1
ATOM 689 N N . HIS A 1 94 ? 29.342 -54.114 19.008 1.00 32.69 94 HIS A N 1
ATOM 690 C CA . HIS A 1 94 ? 30.228 -54.167 17.829 1.00 32.69 94 HIS A CA 1
ATOM 691 C C . HIS A 1 94 ? 29.612 -53.545 16.555 1.00 32.69 94 HIS A C 1
ATOM 693 O O . HIS A 1 94 ? 28.406 -53.367 16.418 1.00 32.69 94 HIS A O 1
ATOM 699 N N . GLU A 1 95 ? 30.545 -53.189 15.677 1.00 33.44 95 GLU A N 1
ATOM 700 C CA . GLU A 1 95 ? 30.572 -52.473 14.395 1.00 33.44 95 GLU A CA 1
ATOM 701 C C . GLU A 1 95 ? 29.626 -52.919 13.256 1.00 33.44 95 GLU A C 1
ATOM 703 O O . GLU A 1 95 ? 29.059 -54.012 13.288 1.00 33.44 95 GLU A O 1
ATOM 708 N N . PRO A 1 96 ? 29.508 -52.096 12.186 1.00 43.31 96 PRO A N 1
ATOM 709 C CA . PRO A 1 96 ? 28.749 -52.434 10.987 1.00 43.31 96 PRO A CA 1
ATOM 710 C C . PRO A 1 96 ? 29.551 -53.350 10.047 1.00 43.31 96 PRO A C 1
ATOM 712 O O . PRO A 1 96 ? 30.724 -53.102 9.770 1.00 43.31 96 PRO A O 1
ATOM 715 N N . SER A 1 97 ? 28.899 -54.382 9.504 1.00 34.19 97 SER A N 1
ATOM 716 C CA . SER A 1 97 ? 29.465 -55.250 8.465 1.00 34.19 97 SER A CA 1
ATOM 717 C C . SER A 1 97 ? 28.884 -54.948 7.084 1.00 34.19 97 SER A C 1
ATOM 719 O O . SER A 1 97 ? 27.701 -54.653 6.912 1.00 34.19 97 SER A O 1
ATOM 721 N N . ALA A 1 98 ? 29.791 -54.998 6.114 1.00 33.91 98 ALA A N 1
ATOM 722 C CA . ALA A 1 98 ? 29.608 -54.801 4.690 1.00 33.91 98 ALA A CA 1
ATOM 723 C C . ALA A 1 98 ? 28.827 -55.944 4.021 1.00 33.91 98 ALA A C 1
ATOM 725 O O . ALA A 1 98 ? 28.954 -57.101 4.420 1.00 33.91 98 ALA A O 1
ATOM 726 N N . ILE A 1 99 ? 28.120 -55.627 2.931 1.00 36.22 99 ILE A N 1
ATOM 727 C CA . ILE A 1 99 ? 27.842 -56.584 1.854 1.00 36.22 99 ILE A CA 1
ATOM 728 C C . ILE A 1 99 ? 28.239 -55.948 0.522 1.00 36.22 99 ILE A C 1
ATOM 730 O O . ILE A 1 99 ? 27.888 -54.814 0.201 1.00 36.22 99 ILE A O 1
ATOM 734 N N . ASP A 1 100 ? 29.017 -56.748 -0.186 1.00 30.12 100 ASP A N 1
ATOM 735 C CA . ASP A 1 100 ? 29.793 -56.552 -1.394 1.00 30.12 100 ASP A CA 1
ATOM 736 C C . ASP A 1 100 ? 29.006 -57.121 -2.589 1.00 30.12 100 ASP A C 1
ATOM 738 O O . ASP A 1 100 ? 28.505 -58.244 -2.507 1.00 30.12 100 ASP A O 1
ATOM 742 N N . VAL A 1 101 ? 28.880 -56.367 -3.687 1.00 36.72 101 VAL A N 1
ATOM 743 C CA . VAL A 1 101 ? 28.553 -56.913 -5.017 1.00 36.72 101 VAL A CA 1
ATOM 744 C C . VAL A 1 101 ? 29.367 -56.149 -6.057 1.00 36.72 101 VAL A C 1
ATOM 746 O O . VAL A 1 101 ? 29.042 -55.029 -6.451 1.00 36.72 101 VAL A O 1
ATOM 749 N N . SER A 1 102 ? 30.438 -56.804 -6.489 1.00 30.16 102 SER A N 1
ATOM 750 C CA . SER A 1 102 ? 31.324 -56.430 -7.585 1.00 30.16 102 SER A CA 1
ATOM 751 C C . SER A 1 102 ? 30.748 -56.865 -8.942 1.00 30.16 102 SER A C 1
ATOM 753 O O . SER A 1 102 ? 30.307 -58.005 -9.081 1.00 30.16 102 SER A O 1
ATOM 755 N N . VAL A 1 103 ? 30.816 -55.995 -9.958 1.00 37.38 103 VAL A N 1
ATOM 756 C CA . VAL A 1 103 ? 30.788 -56.375 -11.385 1.00 37.38 103 VAL A CA 1
ATOM 757 C C . VAL A 1 103 ? 31.841 -55.541 -12.127 1.00 37.38 103 VAL A C 1
ATOM 759 O O . VAL A 1 103 ? 31.820 -54.313 -12.089 1.00 37.38 103 VAL A O 1
ATOM 762 N N . GLU A 1 104 ? 32.780 -56.249 -12.751 1.00 36.56 104 GLU A N 1
ATOM 763 C CA . GLU A 1 104 ? 33.943 -55.776 -13.513 1.00 36.56 104 GLU A CA 1
ATOM 764 C C . GLU A 1 104 ? 33.573 -55.153 -14.878 1.00 36.56 104 GLU A C 1
ATOM 766 O O . GLU A 1 104 ? 32.543 -55.512 -15.456 1.00 36.56 104 GLU A O 1
ATOM 771 N N . PRO A 1 105 ? 34.448 -54.313 -15.471 1.00 46.53 105 PRO A N 1
ATOM 772 C CA . PRO A 1 105 ? 34.448 -54.051 -16.907 1.00 46.53 105 PRO A CA 1
ATOM 773 C C . PRO A 1 105 ? 35.693 -54.630 -17.610 1.00 46.53 105 PRO A C 1
ATOM 775 O O . PRO A 1 105 ? 36.831 -54.387 -17.206 1.00 46.53 105 PRO A O 1
ATOM 778 N N . GLU A 1 106 ? 35.468 -55.345 -18.716 1.00 36.34 106 GLU A N 1
ATOM 779 C CA . GLU A 1 106 ? 36.507 -55.797 -19.649 1.00 36.34 106 GLU A CA 1
ATOM 780 C C . GLU A 1 106 ? 36.802 -54.780 -20.773 1.00 36.34 106 GLU A C 1
ATOM 782 O O . GLU A 1 106 ? 35.946 -54.029 -21.240 1.00 36.34 106 GLU A O 1
ATOM 787 N N . ASN A 1 107 ? 38.066 -54.822 -21.199 1.00 37.50 107 ASN A N 1
ATOM 788 C CA . ASN A 1 107 ? 38.799 -53.989 -22.155 1.00 37.50 107 ASN A CA 1
ATOM 789 C C . ASN A 1 107 ? 38.385 -54.093 -23.639 1.00 37.50 107 ASN A C 1
ATOM 791 O O . ASN A 1 107 ? 37.968 -55.154 -24.100 1.00 37.50 107 ASN A O 1
ATOM 795 N N . LYS A 1 108 ? 38.726 -53.042 -24.412 1.00 30.59 108 LYS A N 1
ATOM 796 C CA . LYS A 1 108 ? 39.480 -53.055 -25.703 1.00 30.59 108 LYS A CA 1
ATOM 797 C C . LYS A 1 108 ? 39.655 -51.602 -26.194 1.00 30.59 108 LYS A C 1
ATOM 799 O O . LYS A 1 108 ? 38.665 -50.900 -26.340 1.00 30.59 108 LYS A O 1
ATOM 804 N N . VAL A 1 109 ? 40.856 -51.013 -26.149 1.00 34.50 109 VAL A N 1
ATOM 805 C CA . VAL A 1 109 ? 41.949 -51.029 -27.156 1.00 34.50 109 VAL A CA 1
ATOM 806 C C . VAL A 1 109 ? 41.511 -50.518 -28.534 1.00 34.50 109 VAL A C 1
ATOM 808 O O . VAL A 1 109 ? 40.801 -51.226 -29.235 1.00 34.50 109 VAL A O 1
ATOM 811 N N . ASP A 1 110 ? 41.995 -49.327 -28.908 1.00 33.03 110 ASP A N 1
ATOM 812 C CA . ASP A 1 110 ? 42.747 -49.122 -30.156 1.00 33.03 110 ASP A CA 1
ATOM 813 C C . ASP A 1 110 ? 43.626 -47.858 -30.063 1.00 33.03 110 ASP A C 1
ATOM 815 O O . ASP A 1 110 ? 43.174 -46.760 -29.733 1.00 33.03 110 ASP A O 1
ATOM 819 N N . GLU A 1 111 ? 44.920 -48.065 -30.310 1.00 37.00 111 GLU A N 1
ATOM 820 C CA . GLU A 1 111 ? 45.976 -47.063 -30.442 1.00 37.00 111 GLU A CA 1
ATOM 821 C C . GLU A 1 111 ? 45.945 -46.421 -31.837 1.00 37.00 111 GLU A C 1
ATOM 823 O O . GLU A 1 111 ? 45.778 -47.116 -32.835 1.00 37.00 111 GLU A O 1
ATOM 828 N N . HIS A 1 112 ? 46.284 -45.131 -31.940 1.00 35.78 112 HIS A N 1
ATOM 829 C CA . HIS A 1 112 ? 47.213 -44.693 -32.984 1.00 35.78 112 HIS A CA 1
ATOM 830 C C . HIS A 1 112 ? 48.026 -43.463 -32.558 1.00 35.78 112 HIS A C 1
ATOM 832 O O . HIS A 1 112 ? 47.532 -42.503 -31.973 1.00 35.78 112 HIS A O 1
ATOM 838 N N . GLN A 1 113 ? 49.319 -43.586 -32.849 1.00 35.59 113 GLN A N 1
ATOM 839 C CA . GLN A 1 113 ? 50.470 -42.753 -32.518 1.00 35.59 113 GLN A CA 1
ATOM 840 C C . GLN A 1 113 ? 50.549 -41.406 -33.260 1.00 35.59 113 GLN A C 1
ATOM 842 O O . GLN A 1 113 ? 49.996 -41.263 -34.345 1.00 35.59 113 GLN A O 1
ATOM 847 N N . GLN A 1 114 ? 51.449 -40.558 -32.728 1.00 32.06 114 GLN A N 1
ATOM 848 C CA . GLN A 1 114 ? 52.421 -39.640 -33.375 1.00 32.06 114 GLN A CA 1
ATOM 849 C C . GLN A 1 114 ? 52.242 -38.170 -32.943 1.00 32.06 114 GLN A C 1
ATOM 851 O O . GLN A 1 114 ? 51.123 -37.689 -32.889 1.00 32.06 114 GLN A O 1
ATOM 856 N N . VAL A 1 115 ? 53.257 -37.352 -32.633 1.00 30.94 115 VAL A N 1
ATOM 857 C CA . VAL A 1 115 ? 54.731 -37.446 -32.603 1.00 30.94 115 VAL A CA 1
ATOM 858 C C . VAL A 1 115 ? 55.241 -36.273 -31.731 1.00 30.94 115 VAL A C 1
ATOM 860 O O . VAL A 1 115 ? 54.596 -35.234 -31.624 1.00 30.94 115 VAL A O 1
ATOM 863 N N . GLN A 1 116 ? 56.398 -36.474 -31.099 1.00 32.62 116 GLN A N 1
ATOM 864 C CA . GLN A 1 116 ? 57.170 -35.542 -30.264 1.00 32.62 116 GLN A CA 1
ATOM 865 C C . GLN A 1 116 ? 57.742 -34.336 -31.047 1.00 32.62 116 GLN A C 1
ATOM 867 O O . GLN A 1 116 ? 58.160 -34.515 -32.186 1.00 32.62 116 GLN A O 1
ATOM 872 N N . GLN A 1 117 ? 57.912 -33.166 -30.408 1.00 32.09 117 GLN A N 1
ATOM 873 C CA . GLN A 1 117 ? 59.221 -32.632 -29.951 1.00 32.09 117 GLN A CA 1
ATOM 874 C C . GLN A 1 117 ? 59.155 -31.154 -29.478 1.00 32.09 117 GLN A C 1
ATOM 876 O O . GLN A 1 117 ? 58.261 -30.420 -29.900 1.00 32.09 117 GLN A O 1
ATOM 881 N N . PRO A 1 118 ? 60.084 -30.721 -28.593 1.00 45.34 118 PRO A N 1
ATOM 882 C CA . PRO A 1 118 ? 60.129 -29.390 -27.980 1.00 45.34 118 PRO A CA 1
ATOM 883 C C . PRO A 1 118 ? 61.119 -28.445 -28.690 1.00 45.34 118 PRO A C 1
ATOM 885 O O . PRO A 1 118 ? 62.061 -28.906 -29.331 1.00 45.34 118 PRO A O 1
ATOM 888 N N . VAL A 1 119 ? 60.960 -27.128 -28.522 1.00 33.44 119 VAL A N 1
ATOM 889 C CA . VAL A 1 119 ? 61.992 -26.139 -28.885 1.00 33.44 119 VAL A CA 1
ATOM 890 C C . VAL A 1 119 ? 62.165 -25.130 -27.748 1.00 33.44 119 VAL A C 1
ATOM 892 O O . VAL A 1 119 ? 61.202 -24.516 -27.290 1.00 33.44 119 VAL A O 1
ATOM 895 N N . GLU A 1 120 ? 63.412 -25.043 -27.288 1.00 34.81 120 GLU A N 1
ATOM 896 C CA . GLU A 1 120 ? 63.976 -24.105 -26.317 1.00 34.81 120 GLU A CA 1
ATOM 897 C C . GLU A 1 120 ? 64.175 -22.686 -26.892 1.00 34.81 120 GLU A C 1
ATOM 899 O O . GLU A 1 120 ? 64.089 -22.476 -28.100 1.00 34.81 120 GLU A O 1
ATOM 904 N N . GLU A 1 121 ? 64.576 -21.772 -25.992 1.00 32.94 121 GLU A N 1
ATOM 905 C CA . GLU A 1 121 ? 65.295 -20.504 -26.234 1.00 32.94 121 GLU A CA 1
ATOM 906 C C . GLU A 1 121 ? 64.448 -19.291 -26.703 1.00 32.94 121 GLU A C 1
ATOM 908 O O . GLU A 1 121 ? 63.531 -19.413 -27.498 1.00 32.94 121 GLU A O 1
ATOM 913 N N . ASN A 1 122 ? 64.659 -18.039 -26.274 1.00 29.23 122 ASN A N 1
ATOM 914 C CA . ASN A 1 122 ? 65.812 -17.403 -25.643 1.00 29.23 122 ASN A CA 1
ATOM 915 C C . ASN A 1 122 ? 65.394 -16.149 -24.843 1.00 29.23 122 ASN A C 1
ATOM 917 O O . ASN A 1 122 ? 64.475 -15.417 -25.216 1.00 29.23 122 ASN A O 1
ATOM 921 N N . LEU A 1 123 ? 66.151 -15.880 -23.777 1.00 33.78 123 LEU A N 1
ATOM 922 C CA . LEU A 1 123 ? 66.240 -14.602 -23.069 1.00 33.78 123 LEU A CA 1
ATOM 923 C C . LEU A 1 123 ? 66.791 -13.511 -24.004 1.00 33.78 123 LEU A C 1
ATOM 925 O O . LEU A 1 123 ? 67.847 -13.706 -24.599 1.00 33.78 123 LEU A O 1
ATOM 929 N N . VAL A 1 124 ? 66.184 -12.320 -24.015 1.00 31.75 124 VAL A N 1
ATOM 930 C CA . VAL A 1 124 ? 66.894 -11.073 -24.345 1.00 31.75 124 VAL A CA 1
ATOM 931 C C . VAL A 1 124 ? 66.441 -9.975 -23.383 1.00 31.75 124 VAL A C 1
ATOM 933 O O . VAL A 1 124 ? 65.323 -9.471 -23.456 1.00 31.75 124 VAL A O 1
ATOM 936 N N . GLU A 1 125 ? 67.342 -9.605 -22.472 1.00 34.84 125 GLU A N 1
ATOM 937 C CA . GLU A 1 125 ? 67.314 -8.337 -21.746 1.00 34.84 125 GLU A CA 1
ATOM 938 C C . GLU A 1 125 ? 67.509 -7.169 -22.724 1.00 34.84 125 GLU A C 1
ATOM 940 O O . GLU A 1 125 ? 68.451 -7.183 -23.516 1.00 34.84 125 GLU A O 1
ATOM 945 N N . GLN A 1 126 ? 66.736 -6.088 -22.584 1.00 30.61 126 GLN A N 1
ATOM 946 C CA . GLN A 1 126 ? 67.233 -4.758 -22.942 1.00 30.61 126 GLN A CA 1
ATOM 947 C C . GLN A 1 126 ? 66.700 -3.664 -22.008 1.00 30.61 126 GLN A C 1
ATOM 949 O O . GLN A 1 126 ? 65.504 -3.494 -21.790 1.00 30.61 126 GLN A O 1
ATOM 954 N N . LYS A 1 127 ? 67.670 -2.945 -21.438 1.00 33.84 127 LYS A N 1
ATOM 955 C CA . LYS A 1 127 ? 67.578 -1.759 -20.579 1.00 33.84 127 LYS A CA 1
ATOM 956 C C . LYS A 1 127 ? 67.155 -0.502 -21.357 1.00 33.84 127 LYS A C 1
ATOM 958 O O . LYS A 1 127 ? 67.354 -0.433 -22.564 1.00 33.84 127 LYS A O 1
ATOM 963 N N . MET A 1 128 ? 66.851 0.538 -20.565 1.00 28.05 128 MET A N 1
ATOM 964 C CA . MET A 1 128 ? 66.804 1.989 -20.862 1.00 28.05 128 MET A CA 1
ATOM 965 C C . MET A 1 128 ? 65.406 2.523 -21.216 1.00 28.05 128 MET A C 1
ATOM 967 O O . MET A 1 128 ? 64.668 1.877 -21.936 1.00 28.05 128 MET A O 1
ATOM 971 N N . SER A 1 129 ? 64.954 3.697 -20.773 1.00 26.69 129 SER A N 1
ATOM 972 C CA . SER A 1 129 ? 65.546 4.772 -19.969 1.00 26.69 129 SER A CA 1
ATOM 973 C C . SER A 1 129 ? 64.427 5.663 -19.414 1.00 26.69 129 SER A C 1
ATOM 975 O O . SER A 1 129 ? 63.362 5.828 -20.002 1.00 26.69 129 SER A O 1
ATOM 977 N N . VAL A 1 130 ? 64.705 6.272 -18.265 1.00 35.12 130 VAL A N 1
ATOM 978 C CA . VAL A 1 130 ? 63.944 7.379 -17.682 1.00 35.12 130 VAL A CA 1
ATOM 979 C C . VAL A 1 130 ? 64.173 8.637 -18.525 1.00 35.12 130 VAL A C 1
ATOM 981 O O . VAL A 1 130 ? 65.320 9.043 -18.695 1.00 35.12 130 VAL A O 1
ATOM 984 N N . PHE A 1 131 ? 63.105 9.306 -18.969 1.00 27.05 131 PHE A N 1
ATOM 985 C CA . PHE A 1 131 ? 63.174 10.700 -19.418 1.00 27.05 131 PHE A CA 1
ATOM 986 C C . PHE A 1 131 ? 61.993 11.518 -18.878 1.00 27.05 131 PHE A C 1
ATOM 988 O O . PHE A 1 131 ? 60.842 11.351 -19.272 1.00 27.05 131 PHE A O 1
ATOM 995 N N . LYS A 1 132 ? 62.315 12.429 -17.953 1.00 38.88 132 LYS A N 1
ATOM 996 C CA . LYS A 1 132 ? 61.517 13.609 -17.600 1.00 38.88 132 LYS A CA 1
ATOM 997 C C . LYS A 1 132 ? 61.759 14.692 -18.650 1.00 38.88 132 LYS A C 1
ATOM 999 O O . LYS A 1 132 ? 62.912 15.010 -18.905 1.00 38.88 132 LYS A O 1
ATOM 1004 N N . MET A 1 133 ? 60.695 15.325 -19.130 1.00 29.58 133 MET A N 1
ATOM 1005 C CA . MET A 1 133 ? 60.575 16.735 -19.555 1.00 29.58 133 MET A CA 1
ATOM 1006 C C . MET A 1 133 ? 59.101 16.905 -19.961 1.00 29.58 133 MET A C 1
ATOM 1008 O O . MET A 1 133 ? 58.497 15.970 -20.457 1.00 29.58 133 MET A O 1
ATOM 1012 N N . GLY A 1 134 ? 58.391 18.003 -19.750 1.00 27.77 134 GLY A N 1
ATOM 1013 C CA . GLY A 1 134 ? 58.768 19.392 -19.558 1.00 27.77 134 GLY A CA 1
ATOM 1014 C C . GLY A 1 134 ? 57.633 20.203 -20.195 1.00 27.77 134 GLY A C 1
ATOM 1015 O O . GLY A 1 134 ? 57.168 19.874 -21.281 1.00 27.77 134 GLY A O 1
ATOM 1016 N N . ARG A 1 135 ? 57.125 21.208 -19.478 1.00 35.47 135 ARG A N 1
ATOM 1017 C CA . ARG A 1 135 ? 56.035 22.100 -19.908 1.00 35.47 135 ARG A CA 1
ATOM 1018 C C . ARG A 1 135 ? 56.307 22.720 -21.285 1.00 35.47 135 ARG A C 1
ATOM 1020 O O . ARG A 1 135 ? 57.407 23.219 -21.498 1.00 35.47 135 ARG A O 1
ATOM 1027 N N . SER A 1 136 ? 55.268 22.899 -22.102 1.00 27.56 136 SER A N 1
ATOM 1028 C CA . SER A 1 136 ? 55.163 24.106 -22.929 1.00 27.56 136 SER A CA 1
ATOM 1029 C C . SER A 1 136 ? 53.714 24.482 -23.241 1.00 27.56 136 SER A C 1
ATOM 1031 O O . SER A 1 136 ? 52.877 23.636 -23.538 1.00 27.56 136 SER A O 1
ATOM 1033 N N . LYS A 1 137 ? 53.450 25.786 -23.123 1.00 35.88 137 LYS A N 1
ATOM 1034 C CA . LYS A 1 137 ? 52.230 26.494 -23.517 1.00 35.88 137 LYS A CA 1
ATOM 1035 C C . LYS A 1 137 ? 52.213 26.652 -25.036 1.00 35.88 137 LYS A C 1
ATOM 1037 O O . LYS A 1 137 ? 53.228 27.052 -25.603 1.00 35.88 137 LYS A O 1
ATOM 1042 N N . THR A 1 138 ? 51.046 26.560 -25.665 1.00 31.47 138 THR A N 1
ATOM 1043 C CA . THR A 1 138 ? 50.767 27.389 -26.846 1.00 31.47 138 THR A CA 1
ATOM 1044 C C . THR A 1 138 ? 49.292 27.776 -26.884 1.00 31.47 138 THR A C 1
ATOM 1046 O O . THR A 1 138 ? 48.404 26.960 -26.665 1.00 31.47 138 THR A O 1
ATOM 1049 N N . ILE A 1 139 ? 49.098 29.077 -27.068 1.00 33.94 139 ILE A N 1
ATOM 1050 C CA . ILE A 1 139 ? 47.861 29.847 -27.170 1.00 33.94 139 ILE A CA 1
ATOM 1051 C C . ILE A 1 139 ? 47.367 29.754 -28.615 1.00 33.94 139 ILE A C 1
ATOM 1053 O O . ILE A 1 139 ? 48.193 29.883 -29.514 1.00 33.94 139 ILE A O 1
ATOM 1057 N N . LEU A 1 140 ? 46.056 29.625 -28.838 1.00 33.25 140 LEU A N 1
ATOM 1058 C CA . LEU A 1 140 ? 45.403 30.080 -30.069 1.00 33.25 140 LEU A CA 1
ATOM 1059 C C . LEU A 1 140 ? 43.961 30.516 -29.759 1.00 33.25 140 LEU A C 1
ATOM 1061 O O . LEU A 1 140 ? 43.123 29.717 -29.347 1.00 33.25 140 LEU A O 1
ATOM 1065 N N . ASP A 1 141 ? 43.735 31.817 -29.931 1.00 30.92 141 ASP A N 1
ATOM 1066 C CA . ASP A 1 141 ? 42.463 32.536 -29.867 1.00 30.92 141 ASP A CA 1
ATOM 1067 C C . ASP A 1 141 ? 41.579 32.257 -31.090 1.00 30.92 141 ASP A C 1
ATOM 1069 O O . ASP A 1 141 ? 42.091 32.190 -32.207 1.00 30.92 141 ASP A O 1
ATOM 1073 N N . THR A 1 142 ? 40.250 32.217 -30.909 1.00 29.52 142 THR A N 1
ATOM 1074 C CA . THR A 1 142 ? 39.229 32.899 -31.753 1.00 29.52 142 THR A CA 1
ATOM 1075 C C . THR A 1 142 ? 37.806 32.726 -31.151 1.00 29.52 142 THR A C 1
ATOM 1077 O O . THR A 1 142 ? 37.619 31.902 -30.258 1.00 29.52 142 THR A O 1
ATOM 1080 N N . PRO A 1 143 ? 36.802 33.564 -31.506 1.00 37.06 143 PRO A N 1
ATOM 1081 C CA . PRO A 1 143 ? 35.996 34.282 -30.516 1.00 37.06 143 PRO A CA 1
ATOM 1082 C C . PRO A 1 143 ? 34.572 33.734 -30.325 1.00 37.06 143 PRO A C 1
ATOM 1084 O O . PRO A 1 143 ? 33.877 33.401 -31.285 1.00 37.06 143 PRO A O 1
ATOM 1087 N N . MET A 1 144 ? 34.077 33.759 -29.083 1.00 29.92 144 MET A N 1
ATOM 1088 C CA . MET A 1 144 ? 32.659 33.529 -28.786 1.00 29.92 144 MET A CA 1
ATOM 1089 C C . MET A 1 144 ? 31.837 34.818 -28.897 1.00 29.92 144 MET A C 1
ATOM 1091 O O . MET A 1 144 ? 32.102 35.824 -28.237 1.00 29.92 144 MET A O 1
ATOM 1095 N N . LYS A 1 145 ? 30.795 34.747 -29.731 1.00 31.69 145 LYS A N 1
ATOM 1096 C CA . LYS A 1 145 ? 29.722 35.737 -29.850 1.00 31.69 145 LYS A CA 1
ATOM 1097 C C . LYS A 1 145 ? 28.869 35.761 -28.580 1.00 31.69 145 LYS A C 1
ATOM 1099 O O . LYS A 1 145 ? 28.464 34.734 -28.048 1.00 31.69 145 LYS A O 1
ATOM 1104 N N . THR A 1 146 ? 28.574 36.975 -28.143 1.00 31.31 146 THR A N 1
ATOM 1105 C CA . THR A 1 146 ? 27.735 37.340 -27.003 1.00 31.31 146 THR A CA 1
ATOM 1106 C C . THR A 1 146 ? 26.258 37.033 -27.265 1.00 31.31 146 THR A C 1
ATOM 1108 O O . THR A 1 146 ? 25.669 37.563 -28.205 1.00 31.31 146 THR A O 1
ATOM 1111 N N . LEU A 1 147 ? 25.629 36.256 -26.379 1.00 28.09 147 LEU A N 1
ATOM 1112 C CA . LEU A 1 147 ? 24.172 36.147 -26.265 1.00 28.09 147 LEU A CA 1
ATOM 1113 C C . LEU A 1 147 ? 23.735 36.759 -24.929 1.00 28.09 147 LEU A C 1
ATOM 1115 O O . LEU A 1 147 ? 24.103 36.301 -23.850 1.00 28.09 147 LEU A O 1
ATOM 1119 N N . LYS A 1 148 ? 22.990 37.863 -25.031 1.00 29.34 148 LYS A N 1
ATOM 1120 C CA . LYS A 1 148 ? 22.402 38.610 -23.916 1.00 29.34 148 LYS A CA 1
ATOM 1121 C C . LYS A 1 148 ? 21.241 37.814 -23.318 1.00 29.34 148 LYS A C 1
ATOM 1123 O O . LYS A 1 148 ? 20.245 37.610 -24.002 1.00 29.34 148 LYS A O 1
ATOM 1128 N N . VAL A 1 149 ? 21.303 37.510 -22.023 1.00 29.25 149 VAL A N 1
ATOM 1129 C CA . VAL A 1 149 ? 20.110 37.215 -21.216 1.00 29.25 149 VAL A CA 1
ATOM 1130 C C . VAL A 1 149 ? 20.030 38.239 -20.087 1.00 29.25 149 VAL A C 1
ATOM 1132 O O . VAL A 1 149 ? 20.970 38.425 -19.316 1.00 29.25 149 VAL A O 1
ATOM 1135 N N . LYS A 1 150 ? 18.909 38.967 -20.050 1.00 29.52 150 LYS A N 1
ATOM 1136 C CA . LYS A 1 150 ? 18.572 39.965 -19.031 1.00 29.52 150 LYS A CA 1
ATOM 1137 C C . LYS A 1 150 ? 18.200 39.243 -17.732 1.00 29.52 150 LYS A C 1
ATOM 1139 O O . LYS A 1 150 ? 17.196 38.543 -17.698 1.00 29.52 150 LYS A O 1
ATOM 1144 N N . SER A 1 151 ? 18.973 39.467 -16.672 1.00 27.86 151 SER A N 1
ATOM 1145 C CA . SER A 1 151 ? 18.601 39.149 -15.289 1.00 27.86 151 SER A CA 1
ATOM 1146 C C . SER A 1 151 ? 18.325 40.453 -14.537 1.00 27.86 151 SER A C 1
ATOM 1148 O O . SER A 1 151 ? 19.169 41.351 -14.485 1.00 27.86 151 SER A O 1
ATOM 1150 N N . THR A 1 152 ? 17.112 40.581 -14.004 1.00 30.05 152 THR A N 1
ATOM 1151 C CA . THR A 1 152 ? 16.664 41.690 -13.155 1.00 30.05 152 THR A CA 1
ATOM 1152 C C . THR A 1 152 ? 16.864 41.359 -11.673 1.00 30.05 152 THR A C 1
ATOM 1154 O O . THR A 1 152 ? 16.321 40.393 -11.154 1.00 30.05 152 THR A O 1
ATOM 1157 N N . ARG A 1 153 ? 17.657 42.224 -11.030 1.00 30.80 153 ARG A N 1
ATOM 1158 C CA . ARG A 1 153 ? 17.955 42.422 -9.596 1.00 30.80 153 ARG A CA 1
ATOM 1159 C C . ARG A 1 153 ? 16.846 42.105 -8.574 1.00 30.80 153 ARG A C 1
ATOM 1161 O O . ARG A 1 153 ? 15.740 42.609 -8.717 1.00 30.80 153 ARG A O 1
ATOM 1168 N N . ALA A 1 154 ? 17.282 41.632 -7.398 1.00 29.27 154 ALA A N 1
ATOM 1169 C CA . ALA A 1 154 ? 17.094 42.331 -6.114 1.00 29.27 154 ALA A CA 1
ATOM 1170 C C . ALA A 1 154 ? 18.250 42.011 -5.131 1.00 29.27 154 ALA A C 1
ATOM 1172 O O . ALA A 1 154 ? 18.918 40.995 -5.261 1.00 29.27 154 ALA A O 1
ATOM 1173 N N . ARG A 1 155 ? 18.547 42.956 -4.228 1.00 30.34 155 ARG A N 1
ATOM 1174 C CA . ARG A 1 155 ? 19.808 43.168 -3.482 1.00 30.34 155 ARG A CA 1
ATOM 1175 C C . ARG A 1 155 ? 19.848 42.476 -2.109 1.00 30.34 155 ARG A C 1
ATOM 1177 O O . ARG A 1 155 ? 18.861 42.533 -1.389 1.00 30.34 155 ARG A O 1
ATOM 1184 N N . SER A 1 156 ? 21.043 42.090 -1.658 1.00 25.83 156 SER A N 1
ATOM 1185 C CA . SER A 1 156 ? 21.433 42.141 -0.238 1.00 25.83 156 SER A CA 1
ATOM 1186 C C . SER A 1 156 ? 22.851 42.724 -0.092 1.00 25.83 156 SER A C 1
ATOM 1188 O O . SER A 1 156 ? 23.680 42.632 -0.997 1.00 25.83 156 SER A O 1
ATOM 1190 N N . LYS A 1 157 ? 23.056 43.481 0.992 1.00 30.02 157 LYS A N 1
ATOM 1191 C CA . LYS A 1 157 ? 24.218 44.339 1.278 1.00 30.02 157 LYS A CA 1
ATOM 1192 C C . LYS A 1 157 ? 25.356 43.524 1.913 1.00 30.02 157 LYS A C 1
ATOM 1194 O O . LYS A 1 157 ? 25.099 42.749 2.825 1.00 30.02 157 LYS A O 1
ATOM 1199 N N . LEU A 1 158 ? 26.593 43.766 1.478 1.00 27.19 158 LEU A N 1
ATOM 1200 C CA . LEU A 1 158 ? 27.832 43.294 2.111 1.00 27.19 158 LEU A CA 1
ATOM 1201 C C . LEU A 1 158 ? 28.295 44.280 3.201 1.00 27.19 158 LEU A C 1
ATOM 1203 O O . LEU A 1 158 ? 28.215 45.493 3.004 1.00 27.19 158 LEU A O 1
ATOM 1207 N N . VAL A 1 159 ? 28.800 43.746 4.317 1.00 32.34 159 VAL A N 1
ATOM 1208 C CA . VAL A 1 159 ? 29.485 44.458 5.417 1.00 32.34 159 VAL A CA 1
ATOM 1209 C C . VAL A 1 159 ? 30.985 44.092 5.363 1.00 32.34 159 VAL A C 1
ATOM 1211 O O . VAL A 1 159 ? 31.290 42.944 5.036 1.00 32.34 159 VAL A O 1
ATOM 1214 N N . PRO A 1 160 ? 31.926 45.028 5.611 1.00 32.22 160 PRO A N 1
ATOM 1215 C CA . PRO A 1 160 ? 33.353 44.815 5.358 1.00 32.22 160 PRO A CA 1
ATOM 1216 C C . PRO A 1 160 ? 34.109 44.031 6.449 1.00 32.22 160 PRO A C 1
ATOM 1218 O O . PRO A 1 160 ? 33.806 44.081 7.638 1.00 32.22 160 PRO A O 1
ATOM 1221 N N . LEU A 1 161 ? 35.143 43.331 5.976 1.00 32.00 161 LEU A N 1
ATOM 1222 C CA . LEU A 1 161 ? 36.053 42.394 6.645 1.00 32.00 161 LEU A CA 1
ATOM 1223 C C . LEU A 1 161 ? 37.158 43.119 7.448 1.00 32.00 161 LEU A C 1
ATOM 1225 O O . LEU A 1 161 ? 38.316 43.127 7.040 1.00 32.00 161 LEU A O 1
ATOM 1229 N N . SER A 1 162 ? 36.825 43.751 8.579 1.00 34.59 162 SER A N 1
ATOM 1230 C CA . SER A 1 162 ? 37.844 44.434 9.405 1.00 34.59 162 SER A CA 1
ATOM 1231 C C . SER A 1 162 ? 37.845 44.134 10.908 1.00 34.59 162 SER A C 1
ATOM 1233 O O . SER A 1 162 ? 38.602 44.779 11.618 1.00 34.59 162 SER A O 1
ATOM 1235 N N . ASN A 1 163 ? 37.105 43.136 11.409 1.00 39.16 163 ASN A N 1
ATOM 1236 C CA . ASN A 1 163 ? 37.047 42.841 12.858 1.00 39.16 163 ASN A CA 1
ATOM 1237 C C . ASN A 1 163 ? 37.501 41.417 13.253 1.00 39.16 163 ASN A C 1
ATOM 1239 O O . ASN A 1 163 ? 37.064 40.899 14.272 1.00 39.16 163 ASN A O 1
ATOM 1243 N N . ILE A 1 164 ? 38.362 40.760 12.466 1.00 39.53 164 ILE A N 1
ATOM 1244 C CA . ILE A 1 164 ? 38.793 39.366 12.734 1.00 39.53 164 ILE A CA 1
ATOM 1245 C C . ILE A 1 164 ? 40.246 39.267 13.250 1.00 39.53 164 ILE A C 1
ATOM 1247 O O . ILE A 1 164 ? 40.710 38.178 13.570 1.00 39.53 164 ILE A O 1
ATOM 1251 N N . LEU A 1 165 ? 40.975 40.379 13.411 1.00 33.38 165 LEU A N 1
ATOM 1252 C CA . LEU A 1 165 ? 42.402 40.316 13.771 1.00 33.38 165 LEU A CA 1
ATOM 1253 C C . LEU A 1 165 ? 42.759 40.497 15.258 1.00 33.38 165 LEU A C 1
ATOM 1255 O O . LEU A 1 165 ? 43.923 40.303 15.595 1.00 33.38 165 LEU A O 1
ATOM 1259 N N . ASP A 1 166 ? 41.799 40.764 16.149 1.00 37.44 166 ASP A N 1
ATOM 1260 C CA . ASP A 1 166 ? 42.113 41.032 17.566 1.00 37.44 166 ASP A CA 1
ATOM 1261 C C . ASP A 1 166 ? 41.824 39.863 18.529 1.00 37.44 166 ASP A C 1
ATOM 1263 O O . ASP A 1 166 ? 42.320 39.863 19.650 1.00 37.44 166 ASP A O 1
ATOM 1267 N N . SER A 1 167 ? 41.127 38.802 18.103 1.00 36.91 167 SER A N 1
ATOM 1268 C CA . SER A 1 167 ? 40.819 37.650 18.982 1.00 36.91 167 SER A CA 1
ATOM 1269 C C . SER A 1 167 ? 41.810 36.481 18.895 1.00 36.91 167 SER A C 1
ATOM 1271 O O . SER A 1 167 ? 41.678 35.510 19.633 1.00 36.91 167 SER A O 1
ATOM 1273 N N . VAL A 1 168 ? 42.824 36.554 18.027 1.00 38.41 168 VAL A N 1
ATOM 1274 C CA . VAL A 1 168 ? 43.795 35.456 17.825 1.00 38.41 168 VAL A CA 1
ATOM 1275 C C . VAL A 1 168 ? 45.051 35.603 18.703 1.00 38.41 168 VAL A C 1
ATOM 1277 O O . VAL A 1 168 ? 45.766 34.630 18.925 1.00 38.41 168 VAL A O 1
ATOM 1280 N N . ASN A 1 169 ? 45.296 36.775 19.299 1.00 35.47 169 ASN A N 1
ATOM 1281 C CA . ASN A 1 169 ? 46.530 37.040 20.053 1.00 35.47 169 ASN A CA 1
ATOM 1282 C C . ASN A 1 169 ? 46.456 36.802 21.576 1.00 35.47 169 ASN A C 1
ATOM 1284 O O . ASN A 1 169 ? 47.485 36.914 22.242 1.00 35.47 169 ASN A O 1
ATOM 1288 N N . GLU A 1 170 ? 45.305 36.420 22.141 1.00 37.84 170 GLU A N 1
ATOM 1289 C CA . GLU A 1 170 ? 45.182 36.167 23.592 1.00 37.84 170 GLU A CA 1
ATOM 1290 C C . GLU A 1 170 ? 45.308 34.690 24.012 1.00 37.84 170 GLU A C 1
ATOM 1292 O O . GLU A 1 170 ? 45.582 34.412 25.177 1.00 37.84 170 GLU A O 1
ATOM 1297 N N . MET A 1 171 ? 45.222 33.726 23.088 1.00 33.62 171 MET A N 1
ATOM 1298 C CA . MET A 1 171 ? 45.280 32.294 23.441 1.00 33.62 171 MET A CA 1
ATOM 1299 C C . MET A 1 171 ? 46.690 31.681 23.474 1.00 33.62 171 MET A C 1
ATOM 1301 O O . MET A 1 171 ? 46.845 30.533 23.878 1.00 33.62 171 MET A O 1
ATOM 1305 N N . HIS A 1 172 ? 47.742 32.426 23.122 1.00 35.00 172 HIS A N 1
ATOM 1306 C CA . HIS A 1 172 ? 49.103 31.874 23.032 1.00 35.00 172 HIS A CA 1
ATOM 1307 C C . HIS A 1 172 ? 50.001 32.105 24.262 1.00 35.00 172 HIS A C 1
ATOM 1309 O O . HIS A 1 172 ? 51.194 31.812 24.198 1.00 35.00 172 HIS A O 1
ATOM 1315 N N . LYS A 1 173 ? 49.469 32.616 25.385 1.00 35.66 173 LYS A N 1
ATOM 1316 C CA . LYS A 1 173 ? 50.301 33.012 26.541 1.00 35.66 173 LYS A CA 1
ATOM 1317 C C . LYS A 1 173 ? 50.309 32.106 27.772 1.00 35.66 173 LYS A C 1
ATOM 1319 O O . LYS A 1 173 ? 51.178 32.322 28.604 1.00 35.66 173 LYS A O 1
ATOM 1324 N N . ASN A 1 174 ? 49.478 31.070 27.884 1.00 35.91 174 ASN A N 1
ATOM 1325 C CA . ASN A 1 174 ? 49.446 30.238 29.101 1.00 35.91 174 ASN A CA 1
ATOM 1326 C C . ASN A 1 174 ? 49.598 28.737 28.822 1.00 35.91 174 ASN A C 1
ATOM 1328 O O . ASN A 1 174 ? 48.756 27.932 29.204 1.00 35.91 174 ASN A O 1
ATOM 1332 N N . ALA A 1 175 ? 50.703 28.350 28.185 1.00 32.00 175 ALA A N 1
ATOM 1333 C CA . ALA A 1 175 ? 51.141 26.958 28.153 1.00 32.00 175 ALA A CA 1
ATOM 1334 C C . ALA A 1 175 ? 52.671 26.899 28.191 1.00 32.00 175 ALA A C 1
ATOM 1336 O O . ALA A 1 175 ? 53.321 27.024 27.158 1.00 32.00 175 ALA A O 1
ATOM 1337 N N . ASN A 1 176 ? 53.227 26.783 29.400 1.00 31.38 176 ASN A N 1
ATOM 1338 C CA . ASN A 1 176 ? 54.490 26.102 29.707 1.00 31.38 176 ASN A CA 1
ATOM 1339 C C . ASN A 1 176 ? 54.811 26.301 31.191 1.00 31.38 176 ASN A C 1
ATOM 1341 O O . ASN A 1 176 ? 55.183 27.409 31.562 1.00 31.38 176 ASN A O 1
ATOM 1345 N N . THR A 1 177 ? 54.704 25.258 32.028 1.00 30.42 177 THR A N 1
ATOM 1346 C CA . THR A 1 177 ? 55.858 24.643 32.727 1.00 30.42 177 THR A CA 1
ATOM 1347 C C . THR A 1 177 ? 55.482 23.671 33.871 1.00 30.42 177 THR A C 1
ATOM 1349 O O . THR A 1 177 ? 54.609 23.964 34.677 1.00 30.42 177 THR A O 1
ATOM 1352 N N . PHE A 1 178 ? 56.258 22.571 33.935 1.00 28.94 178 PHE A N 1
ATOM 1353 C CA . PHE A 1 178 ? 56.501 21.578 35.013 1.00 28.94 178 PHE A CA 1
ATOM 1354 C C . PHE A 1 178 ? 55.337 20.644 35.426 1.00 28.94 178 PHE A C 1
ATOM 1356 O O . PHE A 1 178 ? 54.334 21.102 35.944 1.00 28.94 178 PHE A O 1
ATOM 1363 N N . SER A 1 179 ? 55.316 19.329 35.138 1.00 30.98 179 SER A N 1
ATOM 1364 C CA . SER A 1 179 ? 56.261 18.190 35.294 1.00 30.98 179 SER A CA 1
ATOM 1365 C C . SER A 1 179 ? 56.237 17.500 36.671 1.00 30.98 179 SER A C 1
ATOM 1367 O O . SER A 1 179 ? 56.674 18.082 37.655 1.00 30.98 179 SER A O 1
ATOM 1369 N N . ALA A 1 180 ? 55.884 16.205 36.618 1.00 32.59 180 ALA A N 1
ATOM 1370 C CA . ALA A 1 180 ? 56.336 15.062 37.431 1.00 32.59 180 ALA A CA 1
ATOM 1371 C C . ALA A 1 180 ? 55.985 14.998 38.937 1.00 32.59 180 ALA A C 1
ATOM 1373 O O . ALA A 1 180 ? 56.586 15.696 39.742 1.00 32.59 180 ALA A O 1
ATOM 1374 N N . ASN A 1 181 ? 55.121 14.054 39.344 1.00 31.23 181 ASN A N 1
ATOM 1375 C CA . ASN A 1 181 ? 55.496 12.717 39.858 1.00 31.23 181 ASN A CA 1
ATOM 1376 C C . ASN A 1 181 ? 54.382 12.055 40.704 1.00 31.23 181 ASN A C 1
ATOM 1378 O O . ASN A 1 181 ? 53.786 12.691 41.561 1.00 31.23 181 ASN A O 1
ATOM 1382 N N . ALA A 1 182 ? 54.201 10.757 40.434 1.00 31.50 182 ALA A N 1
ATOM 1383 C CA . ALA A 1 182 ? 54.043 9.608 41.338 1.00 31.50 182 ALA A CA 1
ATOM 1384 C C . ALA A 1 182 ? 53.058 9.588 42.539 1.00 31.50 182 ALA A C 1
ATOM 1386 O O . ALA A 1 182 ? 53.138 10.378 43.469 1.00 31.50 182 ALA A O 1
ATOM 1387 N N . GLU A 1 183 ? 52.305 8.477 42.539 1.00 30.59 183 GLU A N 1
ATOM 1388 C CA . GLU A 1 183 ? 52.031 7.538 43.646 1.00 30.59 183 GLU A CA 1
ATOM 1389 C C . GLU A 1 183 ? 50.909 7.756 44.685 1.00 30.59 183 GLU A C 1
ATOM 1391 O O . GLU A 1 183 ? 50.835 8.737 45.415 1.00 30.59 183 GLU A O 1
ATOM 1396 N N . SER A 1 184 ? 50.177 6.641 44.847 1.00 29.86 184 SER A N 1
ATOM 1397 C CA . SER A 1 184 ? 49.488 6.108 46.034 1.00 29.86 184 SER A CA 1
ATOM 1398 C C . SER A 1 184 ? 48.045 6.546 46.350 1.00 29.86 184 SER A C 1
ATOM 1400 O O . SER A 1 184 ? 47.759 7.638 46.823 1.00 29.86 184 SER A O 1
ATOM 1402 N N . THR A 1 185 ? 47.133 5.587 46.153 1.00 35.97 185 THR A N 1
ATOM 1403 C CA . THR A 1 185 ? 45.925 5.325 46.963 1.00 35.97 185 THR A CA 1
ATOM 1404 C C . THR A 1 185 ? 46.280 5.177 48.452 1.00 35.97 185 THR A C 1
ATOM 1406 O O . THR A 1 185 ? 47.347 4.626 48.738 1.00 35.97 185 THR A O 1
ATOM 1409 N N . PRO A 1 186 ? 45.411 5.592 49.403 1.00 42.12 186 PRO A N 1
ATOM 1410 C CA . PRO A 1 186 ? 44.381 4.661 49.898 1.00 42.12 186 PRO A CA 1
ATOM 1411 C C . PRO A 1 186 ? 43.039 5.280 50.375 1.00 42.12 186 PRO A C 1
ATOM 1413 O O . PRO A 1 186 ? 42.827 6.489 50.360 1.00 42.12 186 PRO A O 1
ATOM 1416 N N . GLU A 1 187 ? 42.144 4.355 50.736 1.00 36.69 187 GLU A N 1
ATOM 1417 C CA . GLU A 1 187 ? 40.764 4.400 51.261 1.00 36.69 187 GLU A CA 1
ATOM 1418 C C . GLU A 1 187 ? 40.433 5.456 52.342 1.00 36.69 187 GLU A C 1
ATOM 1420 O O . GLU A 1 187 ? 41.331 5.904 53.055 1.00 36.69 187 GLU A O 1
ATOM 1425 N N . PRO A 1 188 ? 39.136 5.774 52.573 1.00 43.16 188 PRO A N 1
ATOM 1426 C CA . PRO A 1 188 ? 38.703 6.462 53.783 1.00 43.16 188 PRO A CA 1
ATOM 1427 C C . PRO A 1 188 ? 38.015 5.534 54.806 1.00 43.16 188 PRO A C 1
ATOM 1429 O O . PRO A 1 188 ? 37.028 4.860 54.506 1.00 43.16 188 PRO A O 1
ATOM 1432 N N . GLU A 1 189 ? 38.525 5.597 56.039 1.00 31.64 189 GLU A N 1
ATOM 1433 C CA . GLU A 1 189 ? 37.911 5.141 57.293 1.00 31.64 189 GLU A CA 1
ATOM 1434 C C . GLU A 1 189 ? 36.762 6.054 57.779 1.00 31.64 189 GLU A C 1
ATOM 1436 O O . GLU A 1 189 ? 36.608 7.214 57.391 1.00 31.64 189 GLU A O 1
ATOM 1441 N N . GLU A 1 190 ? 35.964 5.476 58.676 1.00 35.69 190 GLU A N 1
ATOM 1442 C CA . GLU A 1 190 ? 34.706 5.931 59.264 1.00 35.69 190 GLU A CA 1
ATOM 1443 C C . GLU A 1 190 ? 34.793 7.018 60.371 1.00 35.69 190 GLU A C 1
ATOM 1445 O O . GLU A 1 190 ? 35.585 6.920 61.303 1.00 35.69 190 GLU A O 1
ATOM 1450 N N . THR A 1 191 ? 33.766 7.896 60.390 1.00 34.34 191 THR A N 1
ATOM 1451 C CA . THR A 1 191 ? 33.065 8.534 61.558 1.00 34.34 191 THR A CA 1
ATOM 1452 C C . THR A 1 191 ? 33.767 9.637 62.398 1.00 34.34 191 THR A C 1
ATOM 1454 O O . THR A 1 191 ? 34.981 9.766 62.306 1.00 34.34 191 THR A O 1
ATOM 1457 N N . PRO A 1 192 ? 33.084 10.429 63.291 1.00 43.72 192 PRO A N 1
ATOM 1458 C CA . PRO A 1 192 ? 31.636 10.683 63.546 1.00 43.72 192 PRO A CA 1
ATOM 1459 C C . PRO A 1 192 ? 31.200 12.177 63.793 1.00 43.72 192 PRO A C 1
ATOM 1461 O O . PRO A 1 192 ? 32.001 13.002 64.205 1.00 43.72 192 PRO A O 1
ATOM 1464 N N . GLN A 1 193 ? 29.868 12.438 63.724 1.00 30.73 193 GLN A N 1
ATOM 1465 C CA . GLN A 1 193 ? 29.021 13.381 64.539 1.00 30.73 193 GLN A CA 1
ATOM 1466 C C . GLN A 1 193 ? 29.320 14.920 64.514 1.00 30.73 193 GLN A C 1
ATOM 1468 O O . GLN A 1 193 ? 30.462 15.330 64.547 1.00 30.73 193 GLN A O 1
ATOM 1473 N N . LYS A 1 194 ? 28.399 15.910 64.563 1.00 32.50 194 LYS A N 1
ATOM 1474 C CA . LYS A 1 194 ? 26.947 16.077 64.853 1.00 32.50 194 LYS A CA 1
ATOM 1475 C C . LYS A 1 194 ? 26.527 17.558 64.521 1.00 32.50 194 LYS A C 1
ATOM 1477 O O . LYS A 1 194 ? 27.356 18.275 63.975 1.00 32.50 194 LYS A O 1
ATOM 1482 N N . PRO A 1 195 ? 25.288 18.059 64.774 1.00 40.00 195 PRO A N 1
ATOM 1483 C CA . PRO A 1 195 ? 24.411 18.608 63.731 1.00 40.00 195 PRO A CA 1
ATOM 1484 C C . PRO A 1 195 ? 24.067 20.109 63.863 1.00 40.00 195 PRO A C 1
ATOM 1486 O O . PRO A 1 195 ? 24.112 20.669 64.956 1.00 40.00 195 PRO A O 1
ATOM 1489 N N . ILE A 1 196 ? 23.566 20.720 62.779 1.00 30.41 196 ILE A N 1
ATOM 1490 C CA . ILE A 1 196 ? 22.783 21.969 62.833 1.00 30.41 196 ILE A CA 1
ATOM 1491 C C . ILE A 1 196 ? 21.599 21.893 61.846 1.00 30.41 196 ILE A C 1
ATOM 1493 O O . ILE A 1 196 ? 21.763 21.634 60.659 1.00 30.41 196 ILE A O 1
ATOM 1497 N N . THR A 1 197 ? 20.397 22.094 62.390 1.00 36.25 197 THR A N 1
ATOM 1498 C CA . THR A 1 197 ? 19.061 22.201 61.759 1.00 36.25 197 THR A CA 1
ATOM 1499 C C . THR A 1 197 ? 18.905 23.466 60.886 1.00 36.25 197 THR A C 1
ATOM 1501 O O . THR A 1 197 ? 19.612 24.440 61.141 1.00 36.25 197 THR A O 1
ATOM 1504 N N . PRO A 1 198 ? 17.931 23.543 59.941 1.00 42.25 198 PRO A N 1
ATOM 1505 C CA . PRO A 1 198 ? 16.606 24.057 60.327 1.00 42.25 198 PRO A CA 1
ATOM 1506 C C . PRO A 1 198 ? 15.364 23.465 59.620 1.00 42.25 198 PRO A C 1
ATOM 1508 O O . PRO A 1 198 ? 15.408 22.770 58.612 1.00 42.25 198 PRO A O 1
ATOM 1511 N N . ALA A 1 199 ? 14.244 23.793 60.266 1.00 32.53 199 ALA A N 1
ATOM 1512 C CA . ALA A 1 199 ? 12.834 23.468 60.086 1.00 32.53 199 ALA A CA 1
ATOM 1513 C C . ALA A 1 199 ? 12.193 23.664 58.695 1.00 32.53 199 ALA A C 1
ATOM 1515 O O . ALA A 1 199 ? 12.311 24.731 58.100 1.00 32.53 199 ALA A O 1
ATOM 1516 N N . ASN A 1 200 ? 11.344 22.703 58.299 1.00 32.09 200 ASN A N 1
ATOM 1517 C CA . ASN A 1 200 ? 9.911 22.921 58.014 1.00 32.09 200 ASN A CA 1
ATOM 1518 C C . ASN A 1 200 ? 9.201 21.578 57.725 1.00 32.09 200 ASN A C 1
ATOM 1520 O O . ASN A 1 200 ? 9.559 20.886 56.777 1.00 32.09 200 ASN A O 1
ATOM 1524 N N . LYS A 1 201 ? 8.178 21.201 58.507 1.00 35.81 201 LYS A N 1
ATOM 1525 C CA . LYS A 1 201 ? 7.258 20.092 58.178 1.00 35.81 201 LYS A CA 1
ATOM 1526 C C . LYS A 1 201 ? 5.823 20.470 58.548 1.00 35.81 201 LYS A C 1
ATOM 1528 O O . LYS A 1 201 ? 5.516 20.648 59.722 1.00 35.81 201 LYS A O 1
ATOM 1533 N N . ASN A 1 202 ? 4.944 20.513 57.548 1.00 36.69 202 ASN A N 1
ATOM 1534 C CA . ASN A 1 202 ? 3.508 20.326 57.749 1.00 36.69 202 ASN A CA 1
ATOM 1535 C C . ASN A 1 202 ? 3.281 18.835 58.025 1.00 36.69 202 ASN A C 1
ATOM 1537 O O . ASN A 1 202 ? 3.423 18.012 57.123 1.00 36.69 202 ASN A O 1
ATOM 1541 N N . ALA A 1 203 ? 2.992 18.479 59.275 1.00 38.06 203 ALA A N 1
ATOM 1542 C CA . ALA A 1 203 ? 2.668 17.109 59.652 1.00 38.06 203 ALA A CA 1
ATOM 1543 C C . ALA A 1 203 ? 1.164 16.855 59.467 1.00 38.06 203 ALA A C 1
ATOM 1545 O O . ALA A 1 203 ? 0.334 17.559 60.042 1.00 38.06 203 ALA A O 1
ATOM 1546 N N . ILE A 1 204 ? 0.824 15.838 58.675 1.00 44.25 204 ILE A N 1
ATOM 1547 C CA . ILE A 1 204 ? -0.515 15.244 58.630 1.00 44.25 204 ILE A CA 1
ATOM 1548 C C . ILE A 1 204 ? -0.641 14.350 59.867 1.00 44.25 204 ILE A C 1
ATOM 1550 O O . ILE A 1 204 ? 0.196 13.471 60.074 1.00 44.25 204 ILE A O 1
ATOM 1554 N N . LYS A 1 205 ? -1.662 14.578 60.700 1.00 45.19 205 LYS A N 1
ATOM 1555 C CA . LYS A 1 205 ? -1.970 13.705 61.837 1.00 45.19 205 LYS A CA 1
ATOM 1556 C C . LYS A 1 205 ? -3.042 12.705 61.402 1.00 45.19 205 LYS A C 1
ATOM 1558 O O . LYS A 1 205 ? -4.145 13.113 61.046 1.00 45.19 205 LYS A O 1
ATOM 1563 N N . VAL A 1 206 ? -2.695 11.420 61.425 1.00 50.75 206 VAL A N 1
ATOM 1564 C CA . VAL A 1 206 ? -3.618 10.297 61.211 1.00 50.75 206 VAL A CA 1
ATOM 1565 C C . VAL A 1 206 ? -3.800 9.600 62.553 1.00 50.75 206 VAL A C 1
ATOM 1567 O O . VAL A 1 206 ? -2.816 9.175 63.156 1.00 50.75 206 VAL A O 1
ATOM 1570 N N . GLU A 1 207 ? -5.035 9.519 63.041 1.00 49.00 207 GLU A N 1
ATOM 1571 C CA . GLU A 1 207 ? -5.379 8.738 64.233 1.00 49.00 207 GLU A CA 1
ATOM 1572 C C . GLU A 1 207 ? -6.193 7.513 63.821 1.00 49.00 207 GLU A C 1
ATOM 1574 O O . GLU A 1 207 ? -7.162 7.623 63.072 1.00 49.00 207 GLU A O 1
ATOM 1579 N N . PHE A 1 208 ? -5.794 6.346 64.325 1.00 55.09 208 PHE A N 1
ATOM 1580 C CA . PHE A 1 208 ? -6.517 5.094 64.138 1.00 55.09 208 PHE A CA 1
ATOM 1581 C C . PHE A 1 208 ? -7.343 4.800 65.387 1.00 55.09 208 PHE A C 1
ATOM 1583 O O . PHE A 1 208 ? -6.816 4.823 66.502 1.00 55.09 208 PHE A O 1
ATOM 1590 N N . LYS A 1 209 ? -8.631 4.514 65.205 1.00 61.84 209 LYS A N 1
ATOM 1591 C CA . LYS A 1 209 ? -9.529 4.063 66.273 1.00 61.84 209 LYS A CA 1
ATOM 1592 C C . LYS A 1 209 ? -10.190 2.760 65.870 1.00 61.84 209 LYS A C 1
ATOM 1594 O O . LYS A 1 209 ? -10.560 2.593 64.715 1.00 61.84 209 LYS A O 1
ATOM 1599 N N . ILE A 1 210 ? -10.343 1.862 66.833 1.00 56.28 210 ILE A N 1
ATOM 1600 C CA . ILE A 1 210 ? -11.122 0.636 66.673 1.00 56.28 210 ILE A CA 1
ATOM 1601 C C . ILE A 1 210 ? -12.534 0.954 67.149 1.00 56.28 210 ILE A C 1
ATOM 1603 O O . ILE A 1 210 ? -12.684 1.508 68.238 1.00 56.28 210 ILE A O 1
ATOM 1607 N N . ASN A 1 211 ? -13.543 0.691 66.324 1.00 67.75 211 ASN A N 1
ATOM 1608 C CA . ASN A 1 211 ? -14.932 0.832 66.754 1.00 67.75 211 ASN A CA 1
ATOM 1609 C C . ASN A 1 211 ? -15.383 -0.392 67.572 1.00 67.75 211 ASN A C 1
ATOM 1611 O O . ASN A 1 211 ? -14.681 -1.401 67.640 1.00 67.75 211 ASN A O 1
ATOM 1615 N N . ASP A 1 212 ? -16.568 -0.303 68.172 1.00 51.84 212 ASP A N 1
ATOM 1616 C CA . ASP A 1 212 ? -17.122 -1.352 69.040 1.00 51.84 212 ASP A CA 1
ATOM 1617 C C . ASP A 1 212 ? -17.393 -2.685 68.303 1.00 51.84 212 ASP A C 1
ATOM 1619 O O . ASP A 1 212 ? -17.588 -3.714 68.945 1.00 51.84 212 ASP A O 1
ATOM 1623 N N . ASP A 1 213 ? -17.305 -2.687 66.966 1.00 56.84 213 ASP A N 1
ATOM 1624 C CA . ASP A 1 213 ? -17.415 -3.866 66.098 1.00 56.84 213 ASP A CA 1
ATOM 1625 C C . ASP A 1 213 ? -16.044 -4.451 65.682 1.00 56.84 213 ASP A C 1
ATOM 1627 O O . ASP A 1 213 ? -15.976 -5.382 64.881 1.00 56.84 213 ASP A O 1
ATOM 1631 N N . GLY A 1 214 ? -14.932 -3.918 66.203 1.00 46.75 214 GLY A N 1
ATOM 1632 C CA . GLY A 1 214 ? -13.580 -4.445 65.976 1.00 46.75 214 GLY A CA 1
ATOM 1633 C C . GLY A 1 214 ? -12.875 -3.961 64.702 1.00 46.75 214 GLY A C 1
ATOM 1634 O O . GLY A 1 214 ? -11.797 -4.463 64.379 1.00 46.75 214 GLY A O 1
ATOM 1635 N N . TYR A 1 215 ? -13.419 -2.972 63.988 1.00 46.38 215 TYR A N 1
ATOM 1636 C CA . TYR A 1 215 ? -12.817 -2.432 62.764 1.00 46.38 215 TYR A CA 1
ATOM 1637 C C . TYR A 1 215 ? -11.973 -1.181 63.034 1.00 46.38 215 TYR A C 1
ATOM 1639 O O . TYR A 1 215 ? -12.409 -0.247 63.709 1.00 46.38 215 TYR A O 1
ATOM 1647 N N . ILE A 1 216 ? -10.760 -1.145 62.466 1.00 53.59 216 ILE A N 1
ATOM 1648 C CA . ILE A 1 216 ? -9.844 0.002 62.549 1.00 53.59 216 ILE A CA 1
ATOM 1649 C C . ILE A 1 216 ? -10.239 1.048 61.499 1.00 53.59 216 ILE A C 1
ATOM 1651 O O . ILE A 1 216 ? -10.124 0.812 60.298 1.00 53.59 216 ILE A O 1
ATOM 1655 N N . MET A 1 217 ? -10.634 2.231 61.956 1.00 45.53 217 MET A N 1
ATOM 1656 C CA . MET A 1 217 ? -10.930 3.400 61.133 1.00 45.53 217 MET A CA 1
ATOM 1657 C C . MET A 1 217 ? -9.812 4.436 61.283 1.00 45.53 217 MET A C 1
ATOM 1659 O O . MET A 1 217 ? -9.408 4.763 62.401 1.00 45.53 217 MET A O 1
ATOM 1663 N N . ALA A 1 218 ? -9.313 4.953 60.158 1.00 50.28 218 ALA A N 1
ATOM 1664 C CA . ALA A 1 218 ? -8.294 5.998 60.113 1.00 50.28 218 ALA A CA 1
ATOM 1665 C C . ALA A 1 218 ? -8.949 7.355 59.841 1.00 50.28 218 ALA A C 1
ATOM 1667 O O . ALA A 1 218 ? -9.586 7.527 58.802 1.00 50.28 218 ALA A O 1
ATOM 1668 N N . ASP A 1 219 ? -8.773 8.312 60.748 1.00 43.88 219 ASP A N 1
ATOM 1669 C CA . ASP A 1 219 ? -9.291 9.670 60.585 1.00 43.88 219 ASP A CA 1
ATOM 1670 C C . ASP A 1 219 ? -8.137 10.645 60.303 1.00 43.88 219 ASP A C 1
ATOM 1672 O O . ASP A 1 219 ? -7.130 10.677 61.022 1.00 43.88 219 ASP A O 1
ATOM 1676 N N . VAL A 1 220 ? -8.261 11.414 59.218 1.00 48.19 220 VAL A N 1
ATOM 1677 C CA . VAL A 1 220 ? -7.216 12.313 58.702 1.00 48.19 220 VAL A CA 1
ATOM 1678 C C . VAL A 1 220 ? -7.769 13.731 58.666 1.00 48.19 220 VAL A C 1
ATOM 1680 O O . VAL A 1 220 ? -8.627 14.049 57.845 1.00 48.19 220 VAL A O 1
ATOM 1683 N N . SER A 1 221 ? -7.260 14.611 59.531 1.00 45.00 221 SER A N 1
ATOM 1684 C CA . SER A 1 221 ? -7.717 16.005 59.603 1.00 45.00 221 SER A CA 1
ATOM 1685 C C . SER A 1 221 ? -6.641 16.999 59.154 1.00 45.00 221 SER A C 1
ATOM 1687 O O . SER A 1 221 ? -5.466 16.892 59.509 1.00 45.00 221 SER A O 1
ATOM 1689 N N . LEU A 1 222 ? -7.060 17.992 58.362 1.00 40.44 222 LEU A N 1
ATOM 1690 C CA . LEU A 1 222 ? -6.249 19.128 57.915 1.00 40.44 222 LEU A CA 1
ATOM 1691 C C . LEU A 1 222 ? -6.711 20.393 58.654 1.00 40.44 222 LEU A C 1
ATOM 1693 O O . LEU A 1 222 ? -7.871 20.792 58.561 1.00 40.44 222 LEU A O 1
ATOM 1697 N N . GLY A 1 223 ? -5.812 21.021 59.413 1.00 35.62 223 GLY A N 1
ATOM 1698 C CA . GLY A 1 223 ? -6.129 22.194 60.231 1.00 35.62 223 GLY A CA 1
ATOM 1699 C C . GLY A 1 223 ? -6.330 23.470 59.405 1.00 35.62 223 GLY A C 1
ATOM 1700 O O . GLY A 1 223 ? -5.381 23.986 58.822 1.00 35.62 223 GLY A O 1
ATOM 1701 N N . GLY A 1 224 ? -7.549 24.021 59.413 1.00 35.12 224 GLY A N 1
ATOM 1702 C CA . GLY A 1 224 ? -7.888 25.329 58.837 1.00 35.12 224 GLY A CA 1
ATOM 1703 C C . GLY A 1 224 ? -8.632 26.225 59.836 1.00 35.12 224 GLY A C 1
ATOM 1704 O O . GLY A 1 224 ? -9.614 25.807 60.443 1.00 35.12 224 GLY A O 1
ATOM 1705 N N . ARG A 1 225 ? -8.129 27.454 60.026 1.00 29.95 225 ARG A N 1
ATOM 1706 C CA . ARG A 1 225 ? -8.561 28.470 61.011 1.00 29.95 225 ARG A CA 1
ATOM 1707 C C . ARG A 1 225 ? -9.992 28.997 60.795 1.00 29.95 225 ARG A C 1
ATOM 1709 O O . ARG A 1 225 ? -10.395 29.272 59.670 1.00 29.95 225 ARG A O 1
ATOM 1716 N N . LYS A 1 226 ? -10.692 29.252 61.911 1.00 30.16 226 LYS A N 1
ATOM 1717 C CA . LYS A 1 226 ? -11.937 30.040 62.029 1.00 30.16 226 LYS A CA 1
ATOM 1718 C C . LYS A 1 226 ? -11.658 31.552 61.958 1.00 30.16 226 LYS A C 1
ATOM 1720 O O . LYS A 1 226 ? -10.680 32.013 62.538 1.00 30.16 226 LYS A O 1
ATOM 1725 N N . MET A 1 227 ? -12.567 32.307 61.338 1.00 29.28 227 MET A N 1
ATOM 1726 C CA . MET A 1 227 ? -12.730 33.759 61.513 1.00 29.28 227 MET A CA 1
ATOM 1727 C C . MET A 1 227 ? -14.096 34.033 62.155 1.00 29.28 227 MET A C 1
ATOM 1729 O O . MET A 1 227 ? -15.095 33.412 61.794 1.00 29.28 227 MET A O 1
ATOM 1733 N N . GLU A 1 228 ? -14.102 34.932 63.134 1.00 28.86 228 GLU A N 1
ATOM 1734 C CA . GLU A 1 228 ? -15.250 35.360 63.937 1.00 28.86 228 GLU A CA 1
ATOM 1735 C C . GLU A 1 228 ? -16.122 36.397 63.210 1.00 28.86 228 GLU A C 1
ATOM 1737 O O . GLU A 1 228 ? -15.602 37.282 62.537 1.00 28.86 228 GLU A O 1
ATOM 1742 N N . HIS A 1 229 ? -17.437 36.374 63.455 1.00 29.19 229 HIS A N 1
ATOM 1743 C CA . HIS A 1 229 ? -18.272 37.580 63.450 1.00 29.19 229 HIS A CA 1
ATOM 1744 C C . HIS A 1 229 ? -19.357 37.488 64.540 1.00 29.19 229 HIS A C 1
ATOM 1746 O O . HIS A 1 229 ? -19.985 36.448 64.733 1.00 29.19 229 HIS A O 1
ATOM 1752 N N . LYS A 1 230 ? -19.515 38.595 65.278 1.00 28.58 230 LYS A N 1
ATOM 1753 C CA . LYS A 1 230 ? -20.402 38.811 66.439 1.00 28.58 230 LYS A CA 1
ATOM 1754 C C . LYS A 1 230 ? -21.896 38.956 66.066 1.00 28.58 230 LYS A C 1
ATOM 1756 O O . LYS A 1 230 ? -22.189 39.315 64.928 1.00 28.58 230 LYS A O 1
ATOM 1761 N N . PRO A 1 231 ? -22.826 38.763 67.029 1.00 43.88 231 PRO A N 1
ATOM 1762 C CA . PRO A 1 231 ? -24.270 38.699 66.796 1.00 43.88 231 PRO A CA 1
ATOM 1763 C C . PRO A 1 231 ? -25.025 39.985 67.188 1.00 43.88 231 PRO A C 1
ATOM 1765 O O . PRO A 1 231 ? -24.567 40.749 68.038 1.00 43.88 231 PRO A O 1
ATOM 1768 N N . SER A 1 232 ? -26.244 40.159 66.665 1.00 27.38 232 SER A N 1
ATOM 1769 C CA . SER A 1 232 ? -27.278 40.993 67.295 1.00 27.38 232 SER A CA 1
ATOM 1770 C C . SER A 1 232 ? -28.694 40.462 67.030 1.00 27.38 232 SER A C 1
ATOM 1772 O O . SER A 1 232 ? -29.027 40.030 65.931 1.00 27.38 232 SER A O 1
ATOM 1774 N N . SER A 1 233 ? -29.483 40.508 68.099 1.00 32.34 233 SER A N 1
ATOM 1775 C CA . SER A 1 233 ? -30.863 40.081 68.370 1.00 32.34 233 SER A CA 1
ATOM 1776 C C . SER A 1 233 ? -31.980 40.745 67.544 1.00 32.34 233 SER A C 1
ATOM 1778 O O . SER A 1 233 ? -31.851 41.926 67.248 1.00 32.34 233 SER A O 1
ATOM 1780 N N . SER A 1 234 ? -33.141 40.087 67.366 1.00 26.78 234 SER A N 1
ATOM 1781 C CA . SER A 1 234 ? -34.350 40.292 68.209 1.00 26.78 234 SER A CA 1
ATOM 1782 C C . SER A 1 234 ? -35.646 39.658 67.642 1.00 26.78 234 SER A C 1
ATOM 1784 O O . SER A 1 234 ? -35.944 39.777 66.461 1.00 26.78 234 SER A O 1
ATOM 1786 N N . THR A 1 235 ? -36.431 39.069 68.561 1.00 29.67 235 THR A N 1
ATOM 1787 C CA . THR A 1 235 ? -37.917 39.052 68.684 1.00 29.67 235 THR A CA 1
ATOM 1788 C C . THR A 1 235 ? -38.837 38.430 67.608 1.00 29.67 235 THR A C 1
ATOM 1790 O O . THR A 1 235 ? -38.975 38.929 66.499 1.00 29.67 235 THR A O 1
ATOM 1793 N N . ALA A 1 236 ? -39.576 37.400 68.052 1.00 32.25 236 ALA A N 1
ATOM 1794 C CA . ALA A 1 236 ? -40.860 36.852 67.554 1.00 32.25 236 ALA A CA 1
ATOM 1795 C C . ALA A 1 236 ? -42.038 37.872 67.756 1.00 32.25 236 ALA A C 1
ATOM 1797 O O . ALA A 1 236 ? -41.729 38.911 68.348 1.00 32.25 236 ALA A O 1
ATOM 1798 N N . PRO A 1 237 ? -43.351 37.650 67.411 1.00 48.62 237 PRO A N 1
ATOM 1799 C CA . PRO A 1 237 ? -44.059 36.349 67.338 1.00 48.62 237 PRO A CA 1
ATOM 1800 C C . PRO A 1 237 ? -45.309 36.186 66.389 1.00 48.62 237 PRO A C 1
ATOM 1802 O O . PRO A 1 237 ? -45.818 37.143 65.826 1.00 48.62 237 PRO A O 1
ATOM 1805 N N . VAL A 1 238 ? -45.847 34.946 66.333 1.00 29.95 238 VAL A N 1
ATOM 1806 C CA . VAL A 1 238 ? -47.296 34.563 66.403 1.00 29.95 238 VAL A CA 1
ATOM 1807 C C . VAL A 1 238 ? -48.258 34.610 65.169 1.00 29.95 238 VAL A C 1
ATOM 1809 O O . VAL A 1 238 ? -48.503 35.647 64.572 1.00 29.95 238 VAL A O 1
ATOM 1812 N N . LEU A 1 239 ? -48.888 33.429 64.964 1.00 28.83 239 LEU A N 1
ATOM 1813 C CA . LEU A 1 239 ? -50.248 33.034 64.494 1.00 28.83 239 LEU A CA 1
ATOM 1814 C C . LEU A 1 239 ? -50.684 32.930 63.004 1.00 28.83 239 LEU A C 1
ATOM 1816 O O . LEU A 1 239 ? -50.672 33.880 62.237 1.00 28.83 239 LEU A O 1
ATOM 1820 N N . GLU A 1 240 ? -51.237 31.728 62.749 1.00 28.19 240 GLU A N 1
ATOM 1821 C CA . GLU A 1 240 ? -52.455 31.354 61.996 1.00 28.19 240 GLU A CA 1
ATOM 1822 C C . GLU A 1 240 ? -52.507 31.260 60.457 1.00 28.19 240 GLU A C 1
ATOM 1824 O O . GLU A 1 240 ? -52.238 32.196 59.719 1.00 28.19 240 GLU A O 1
ATOM 1829 N N . GLY A 1 241 ? -53.047 30.116 60.001 1.00 28.25 241 GLY A N 1
ATOM 1830 C CA . GLY A 1 241 ? -54.138 30.128 59.019 1.00 28.25 241 GLY A CA 1
ATOM 1831 C C . GLY A 1 241 ? -53.830 29.726 57.574 1.00 28.25 241 GLY A C 1
ATOM 1832 O O . GLY A 1 241 ? -53.648 30.570 56.713 1.00 28.25 241 GLY A O 1
ATOM 1833 N N . SER A 1 242 ? -53.870 28.418 57.312 1.00 31.25 242 SER A N 1
ATOM 1834 C CA . SER A 1 242 ? -54.417 27.738 56.117 1.00 31.25 242 SER A CA 1
ATOM 1835 C C . SER A 1 242 ? -54.437 28.409 54.719 1.00 31.25 242 SER A C 1
ATOM 1837 O O . SER A 1 242 ? -55.152 29.370 54.466 1.00 31.25 242 SER A O 1
ATOM 1839 N N . SER A 1 243 ? -53.875 27.658 53.761 1.00 35.53 243 SER A N 1
ATOM 1840 C CA . SER A 1 243 ? -54.325 27.500 52.363 1.00 35.53 243 SER A CA 1
ATOM 1841 C C . SER A 1 243 ? -54.183 28.681 51.391 1.00 35.53 243 SER A C 1
ATOM 1843 O O . SER A 1 243 ? -55.153 29.341 51.034 1.00 35.53 243 SER A O 1
ATOM 1845 N N . PHE A 1 244 ? -52.997 28.787 50.785 1.00 28.02 244 PHE A N 1
ATOM 1846 C CA . PHE A 1 244 ? -52.860 29.236 49.392 1.00 28.02 244 PHE A CA 1
ATOM 1847 C C . PHE A 1 244 ? -51.750 28.431 48.696 1.00 28.02 244 PHE A C 1
ATOM 1849 O O . PHE A 1 244 ? -50.692 28.927 48.318 1.00 28.02 244 PHE A O 1
ATOM 1856 N N . ASN A 1 245 ? -51.971 27.116 48.601 1.00 40.72 245 ASN A N 1
ATOM 1857 C CA . ASN A 1 245 ? -51.091 26.176 47.906 1.00 40.72 245 ASN A CA 1
ATOM 1858 C C . ASN A 1 245 ? -51.460 26.132 46.415 1.00 40.72 245 ASN A C 1
ATOM 1860 O O . ASN A 1 245 ? -51.951 25.138 45.897 1.00 40.72 245 ASN A O 1
ATOM 1864 N N . ALA A 1 246 ? -51.273 27.259 45.741 1.00 41.91 246 ALA A N 1
ATOM 1865 C CA . ALA A 1 246 ? -51.200 27.386 44.294 1.00 41.91 246 ALA A CA 1
ATOM 1866 C C . ALA A 1 246 ? -50.694 28.803 44.018 1.00 41.91 246 ALA A C 1
ATOM 1868 O O . ALA A 1 246 ? -51.224 29.755 44.578 1.00 41.91 246 ALA A O 1
ATOM 1869 N N . MET A 1 247 ? -49.709 28.946 43.128 1.00 32.84 247 MET A N 1
ATOM 1870 C CA . MET A 1 247 ? -49.390 30.230 42.488 1.00 32.84 247 MET A CA 1
ATOM 1871 C C . MET A 1 247 ? -48.481 31.219 43.258 1.00 32.84 247 MET A C 1
ATOM 1873 O O . MET A 1 247 ? -48.805 32.392 43.277 1.00 32.84 247 MET A O 1
ATOM 1877 N N . LEU A 1 248 ? -47.320 30.807 43.813 1.00 30.38 248 LEU A N 1
ATOM 1878 C CA . LEU A 1 248 ? -46.069 31.625 43.803 1.00 30.38 248 LEU A CA 1
ATOM 1879 C C . LEU A 1 248 ? -44.837 30.917 44.436 1.00 30.38 248 LEU A C 1
ATOM 1881 O O . LEU A 1 248 ? -44.347 31.282 45.501 1.00 30.38 248 LEU A O 1
ATOM 1885 N N . LYS A 1 249 ? -44.259 29.908 43.770 1.00 30.22 249 LYS A N 1
ATOM 1886 C CA . LYS A 1 249 ? -42.877 29.457 44.067 1.00 30.22 249 LYS A CA 1
ATOM 1887 C C . LYS A 1 249 ? -42.168 28.923 42.821 1.00 30.22 249 LYS A C 1
ATOM 1889 O O . LYS A 1 249 ? -41.725 27.782 42.762 1.00 30.22 249 LYS A O 1
ATOM 1894 N N . LYS A 1 250 ? -42.089 29.767 41.789 1.00 33.00 250 LYS A N 1
ATOM 1895 C CA . LYS A 1 250 ? -41.220 29.534 40.623 1.00 33.00 250 LYS A CA 1
ATOM 1896 C C . LYS A 1 250 ? -40.816 30.833 39.913 1.00 33.00 250 LYS A C 1
ATOM 1898 O O . LYS A 1 250 ? -40.869 30.917 38.698 1.00 33.00 250 LYS A O 1
ATOM 1903 N N . HIS A 1 251 ? -40.400 31.852 40.664 1.00 30.62 251 HIS A N 1
ATOM 1904 C CA . HIS A 1 251 ? -39.700 33.005 40.085 1.00 30.62 251 HIS A CA 1
ATOM 1905 C C . HIS A 1 251 ? -38.669 33.589 41.051 1.00 30.62 251 HIS A C 1
ATOM 1907 O O . HIS A 1 251 ? -38.833 34.674 41.580 1.00 30.62 251 HIS A O 1
ATOM 1913 N N . LEU A 1 252 ? -37.577 32.850 41.238 1.00 30.11 252 LEU A N 1
ATOM 1914 C CA . LEU A 1 252 ? -36.225 33.397 41.143 1.00 30.11 252 LEU A CA 1
ATOM 1915 C C . LEU A 1 252 ? -35.386 32.328 40.426 1.00 30.11 252 LEU A C 1
ATOM 1917 O O . LEU A 1 252 ? -35.436 31.164 40.811 1.00 30.11 252 LEU A O 1
ATOM 1921 N N . LEU A 1 253 ? -34.665 32.747 39.380 1.00 29.72 253 LEU A N 1
ATOM 1922 C CA . LEU A 1 253 ? -33.890 31.972 38.388 1.00 29.72 253 LEU A CA 1
ATOM 1923 C C . LEU A 1 253 ? -34.622 31.605 37.082 1.00 29.72 253 LEU A C 1
ATOM 1925 O O . LEU A 1 253 ? -34.990 30.466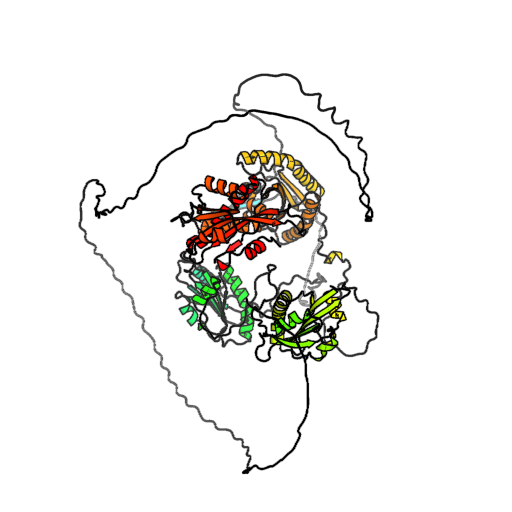 36.813 1.00 29.72 253 LEU A O 1
ATOM 1929 N N . SER A 1 254 ? -34.765 32.611 36.223 1.00 35.94 254 SER A N 1
ATOM 1930 C CA . SER A 1 254 ? -34.688 32.567 34.748 1.00 35.94 254 SER A CA 1
ATOM 1931 C C . SER A 1 254 ? -34.388 34.017 34.301 1.00 35.94 254 SER A C 1
ATOM 1933 O O . SER A 1 254 ? -34.841 34.903 35.028 1.00 35.94 254 SER A O 1
ATOM 1935 N N . PRO A 1 255 ? -33.691 34.328 33.179 1.00 32.81 255 PRO A N 1
ATOM 1936 C CA . PRO A 1 255 ? -33.731 33.561 31.928 1.00 32.81 255 PRO A CA 1
ATOM 1937 C C . PRO A 1 255 ? -32.434 33.550 31.063 1.00 32.81 255 PRO A C 1
ATOM 1939 O O . PRO A 1 255 ? -31.486 34.294 31.280 1.00 32.81 255 PRO A O 1
ATOM 1942 N N . ASN A 1 256 ? -32.483 32.751 29.990 1.00 27.81 256 ASN A N 1
ATOM 1943 C CA . ASN A 1 256 ? -31.719 32.878 28.736 1.00 27.81 256 ASN A CA 1
ATOM 1944 C C . ASN A 1 256 ? -30.214 32.553 28.731 1.00 27.81 256 ASN A C 1
ATOM 1946 O O . ASN A 1 256 ? -29.365 33.433 28.826 1.00 27.81 256 ASN A O 1
ATOM 1950 N N . LEU A 1 257 ? -29.892 31.305 28.373 1.00 32.16 257 LEU A N 1
ATOM 1951 C CA . LEU A 1 257 ? -28.670 30.993 27.627 1.00 32.16 257 LEU A CA 1
ATOM 1952 C C . LEU A 1 257 ? -29.039 30.246 26.343 1.00 32.16 257 LEU A C 1
ATOM 1954 O O . LEU A 1 257 ? -29.532 29.117 26.354 1.00 32.16 257 LEU A O 1
ATOM 1958 N N . ARG A 1 258 ? -28.835 30.965 25.236 1.00 30.53 258 ARG A N 1
ATOM 1959 C CA . ARG A 1 258 ? -28.903 30.507 23.849 1.00 30.53 258 ARG A CA 1
ATOM 1960 C C . ARG A 1 258 ? -28.059 29.239 23.691 1.00 30.53 258 ARG A C 1
ATOM 1962 O O . ARG A 1 258 ? -26.869 29.245 23.988 1.00 30.53 258 ARG A O 1
ATOM 1969 N N . LYS A 1 259 ? -28.677 28.159 23.209 1.00 32.16 259 LYS A N 1
ATOM 1970 C CA . LYS A 1 259 ? -27.964 26.995 22.674 1.00 32.16 259 LYS A CA 1
ATOM 1971 C C . LYS A 1 259 ? -27.425 27.367 21.297 1.00 32.16 259 LYS A C 1
ATOM 1973 O O . LYS A 1 259 ? -28.177 27.319 20.325 1.00 32.16 259 LYS A O 1
ATOM 1978 N N . ASP A 1 260 ? -26.144 27.710 21.230 1.00 30.39 260 ASP A N 1
ATOM 1979 C CA . ASP A 1 260 ? -25.434 27.767 19.958 1.00 30.39 260 ASP A CA 1
ATOM 1980 C C . ASP A 1 260 ? -25.027 26.365 19.501 1.00 30.39 260 ASP A C 1
ATOM 1982 O O . ASP A 1 260 ? -24.651 25.480 20.271 1.00 30.39 260 ASP A O 1
ATOM 1986 N N . ARG A 1 261 ? -25.233 26.172 18.203 1.00 34.38 261 ARG A N 1
ATOM 1987 C CA . ARG A 1 261 ? -25.400 24.920 17.477 1.00 34.38 261 ARG A CA 1
ATOM 1988 C C . ARG A 1 261 ? -24.454 24.990 16.273 1.00 34.38 261 ARG A C 1
ATOM 1990 O O . ARG A 1 261 ? -24.605 25.924 15.492 1.00 34.38 261 ARG A O 1
ATOM 1997 N N . ARG A 1 262 ? -23.564 23.988 16.135 1.00 35.88 262 ARG A N 1
ATOM 1998 C CA . ARG A 1 262 ? -22.796 23.485 14.950 1.00 35.88 262 ARG A CA 1
ATOM 1999 C C . ARG A 1 262 ? -21.289 23.318 15.244 1.00 35.88 262 ARG A C 1
ATOM 2001 O O . ARG A 1 262 ? -20.709 24.213 15.833 1.00 35.88 262 ARG A O 1
ATOM 2008 N N . SER A 1 263 ? -20.556 22.279 14.818 1.00 37.44 263 SER A N 1
ATOM 2009 C CA . SER A 1 263 ? -20.863 20.968 14.207 1.00 37.44 263 SER A CA 1
ATOM 2010 C C . SER A 1 263 ? -19.566 20.133 14.113 1.00 37.44 263 SER A C 1
ATOM 2012 O O . SER A 1 263 ? -18.666 20.506 13.371 1.00 37.44 263 SER A O 1
ATOM 2014 N N . GLN A 1 264 ? -19.504 18.964 14.756 1.00 35.34 264 GLN A N 1
ATOM 2015 C CA . GLN A 1 264 ? -18.899 17.763 14.162 1.00 35.34 264 GLN A CA 1
ATOM 2016 C C . GLN A 1 264 ? -19.970 16.675 14.231 1.00 35.34 264 GLN A C 1
ATOM 2018 O O . GLN A 1 264 ? -20.643 16.516 15.251 1.00 35.34 264 GLN A O 1
ATOM 2023 N N . SER A 1 265 ? -20.219 16.027 13.099 1.00 29.23 265 SER A N 1
ATOM 2024 C CA . SER A 1 265 ? -21.339 15.120 12.878 1.00 29.23 265 SER A CA 1
ATOM 2025 C C . SER A 1 265 ? -21.155 13.816 13.650 1.00 29.23 265 SER A C 1
ATOM 2027 O O . SER A 1 265 ? -20.631 12.841 13.119 1.00 29.23 265 SER A O 1
ATOM 2029 N N . VAL A 1 266 ? -21.646 13.776 14.888 1.00 34.78 266 VAL A N 1
ATOM 2030 C CA . VAL A 1 266 ? -22.202 12.528 15.416 1.00 34.78 266 VAL A CA 1
ATOM 2031 C C . VAL A 1 266 ? -23.330 12.170 14.456 1.00 34.78 266 VAL A C 1
ATOM 2033 O O . VAL A 1 266 ? -24.274 12.953 14.307 1.00 34.78 266 VAL A O 1
ATOM 2036 N N . ILE A 1 267 ? -23.213 11.046 13.749 1.00 36.38 267 ILE A N 1
ATOM 2037 C CA . ILE A 1 267 ? -24.362 10.460 13.066 1.00 36.38 267 ILE A CA 1
ATOM 2038 C C . ILE A 1 267 ? -25.315 10.085 14.196 1.00 36.38 267 ILE A C 1
ATOM 2040 O O . ILE A 1 267 ? -25.173 9.047 14.832 1.00 36.38 267 ILE A O 1
ATOM 2044 N N . VAL A 1 268 ? -26.233 10.993 14.524 1.00 40.91 268 VAL A N 1
ATOM 2045 C CA . VAL A 1 268 ? -27.373 10.673 15.371 1.00 40.91 268 VAL A CA 1
ATOM 2046 C C . VAL A 1 268 ? -28.210 9.744 14.513 1.00 40.91 268 VAL A C 1
ATOM 2048 O O . VAL A 1 268 ? -28.994 10.193 13.676 1.00 40.91 268 VAL A O 1
ATOM 2051 N N . LEU A 1 269 ? -27.940 8.447 14.656 1.00 50.88 269 LEU A N 1
ATOM 2052 C CA . LEU A 1 269 ? -28.754 7.399 14.078 1.00 50.88 269 LEU A CA 1
ATOM 2053 C C . LEU A 1 269 ? -30.196 7.684 14.497 1.00 50.88 269 LEU A C 1
ATOM 2055 O O . LEU A 1 269 ? -30.479 7.984 15.661 1.00 50.88 269 LEU A O 1
ATOM 2059 N N . SER A 1 270 ? -31.098 7.671 13.521 1.00 57.91 270 SER A N 1
ATOM 2060 C CA . SER A 1 270 ? -32.528 7.782 13.801 1.00 57.91 270 SER A CA 1
ATOM 2061 C C . SER A 1 270 ? -32.918 6.726 14.851 1.00 57.91 270 SER A C 1
ATOM 2063 O O . SER A 1 270 ? -32.296 5.666 14.888 1.00 57.91 270 SER A O 1
ATOM 2065 N N . PRO A 1 271 ? -33.937 6.947 15.700 1.00 58.12 271 PRO A N 1
ATOM 2066 C CA . PRO A 1 271 ? -34.389 5.932 16.663 1.00 58.12 271 PRO A CA 1
ATOM 2067 C C . PRO A 1 271 ? -34.661 4.553 16.025 1.00 58.12 271 PRO A C 1
ATOM 2069 O O . PRO A 1 271 ? -34.497 3.525 16.664 1.00 58.12 271 PRO A O 1
ATOM 2072 N N . SER A 1 272 ? -34.994 4.531 14.731 1.00 53.38 272 SER A N 1
ATOM 2073 C CA . SER A 1 272 ? -35.145 3.349 13.871 1.00 53.38 272 SER A CA 1
ATOM 2074 C C . SER A 1 272 ? -33.847 2.610 13.488 1.00 53.38 272 SER A C 1
ATOM 2076 O O . SER A 1 272 ? -33.919 1.613 12.777 1.00 53.38 272 SER A O 1
ATOM 2078 N N . GLN A 1 273 ? -32.677 3.094 13.907 1.00 67.88 273 GLN A N 1
ATOM 2079 C CA . GLN A 1 273 ? -31.346 2.550 13.594 1.00 67.88 273 GLN A CA 1
ATOM 2080 C C . GLN A 1 273 ? -30.568 2.109 14.851 1.00 67.88 273 GLN A C 1
ATOM 2082 O O . GLN A 1 273 ? -29.383 1.798 14.755 1.00 67.88 273 GLN A O 1
ATOM 2087 N N . GLN A 1 274 ? -31.198 2.118 16.030 1.00 84.88 274 GLN A N 1
ATOM 2088 C CA . GLN A 1 274 ? -30.576 1.645 17.267 1.00 84.88 274 GLN A CA 1
ATOM 2089 C C . GLN A 1 274 ? -30.752 0.128 17.386 1.00 84.88 274 GLN A C 1
ATOM 2091 O O . GLN A 1 274 ? -31.879 -0.353 17.488 1.00 84.88 274 GLN A O 1
ATOM 2096 N N . LEU A 1 275 ? -29.639 -0.608 17.392 1.00 94.81 275 LEU A N 1
ATOM 2097 C CA . LEU A 1 275 ? -29.618 -2.031 17.714 1.00 94.81 275 LEU A CA 1
ATOM 2098 C C . LEU A 1 275 ? -29.480 -2.211 19.232 1.00 94.81 275 LEU A C 1
ATOM 2100 O O . LEU A 1 275 ? -28.559 -1.666 19.837 1.00 94.81 275 LEU A O 1
ATOM 2104 N N . LYS A 1 276 ? -30.364 -3.003 19.837 1.00 96.38 276 LYS A N 1
ATOM 2105 C CA . LYS A 1 276 ? -30.266 -3.461 21.224 1.00 96.38 276 LYS A CA 1
ATOM 2106 C C . LYS A 1 276 ? -29.808 -4.919 21.240 1.00 96.38 276 LYS A C 1
ATOM 2108 O O . LYS A 1 276 ? -30.490 -5.786 20.705 1.00 96.38 276 LYS A O 1
ATOM 2113 N N . ILE A 1 277 ? -28.678 -5.207 21.873 1.00 96.69 277 ILE A N 1
ATOM 2114 C CA . ILE A 1 277 ? -28.232 -6.588 22.098 1.00 96.69 277 ILE A CA 1
ATOM 2115 C C . ILE A 1 277 ? -28.827 -7.041 23.434 1.00 96.69 277 ILE A C 1
ATOM 2117 O O . ILE A 1 277 ? -28.553 -6.450 24.478 1.00 96.69 277 ILE A O 1
ATOM 2121 N N . LEU A 1 278 ? -29.720 -8.028 23.405 1.00 94.25 278 LEU A N 1
ATOM 2122 C CA . LEU A 1 278 ? -30.308 -8.591 24.620 1.00 94.25 278 LEU A CA 1
ATOM 2123 C C . LEU A 1 278 ? -29.278 -9.470 25.328 1.00 94.25 278 LEU A C 1
ATOM 2125 O O . LEU A 1 278 ? -28.499 -10.153 24.671 1.00 94.25 278 LEU A O 1
ATOM 2129 N N . ASN A 1 279 ? -29.295 -9.453 26.664 1.00 93.31 279 ASN A N 1
ATOM 2130 C CA . ASN A 1 279 ? -28.378 -10.237 27.499 1.00 93.31 279 ASN A CA 1
ATOM 2131 C C . ASN A 1 279 ? -26.894 -10.006 27.152 1.00 93.31 279 ASN A C 1
ATOM 2133 O O . ASN A 1 279 ? -26.085 -10.931 27.203 1.00 93.31 279 ASN A O 1
ATOM 2137 N N . GLN A 1 280 ? -26.541 -8.766 26.785 1.00 89.75 280 GLN A N 1
ATOM 2138 C CA . GLN A 1 280 ? -25.197 -8.418 26.319 1.00 89.75 280 GLN A CA 1
ATOM 2139 C C . GLN A 1 280 ? -24.100 -8.808 27.327 1.00 89.75 280 GLN A C 1
ATOM 2141 O O . GLN A 1 280 ? -23.065 -9.337 26.933 1.00 89.75 280 GLN A O 1
ATOM 2146 N N . ASP A 1 281 ? -24.344 -8.589 28.621 1.00 88.19 281 ASP A N 1
ATOM 2147 C CA . ASP A 1 281 ? -23.364 -8.850 29.683 1.00 88.19 281 ASP A CA 1
ATOM 2148 C C . ASP A 1 281 ? -23.292 -10.323 30.129 1.00 88.19 281 ASP A C 1
ATOM 2150 O O . ASP A 1 281 ? -22.367 -10.681 30.859 1.00 88.19 281 ASP A O 1
ATOM 2154 N N . THR A 1 282 ? -24.245 -11.167 29.712 1.00 94.19 282 THR A N 1
ATOM 2155 C CA . THR A 1 282 ? -24.348 -12.579 30.121 1.00 94.19 282 THR A CA 1
ATOM 2156 C C . THR A 1 282 ? -24.229 -13.509 28.913 1.00 94.19 282 THR A C 1
ATOM 2158 O O . THR A 1 282 ? -23.121 -13.760 28.450 1.00 94.19 282 THR A O 1
ATOM 2161 N N . GLU A 1 283 ? -25.351 -13.962 28.356 1.00 95.69 283 GLU A N 1
ATOM 2162 C CA . GLU A 1 283 ? -25.437 -14.984 27.302 1.00 95.69 283 GLU A CA 1
ATOM 2163 C C . GLU A 1 283 ? -24.630 -14.613 26.048 1.00 95.69 283 GLU A C 1
ATOM 2165 O O . GLU A 1 283 ? -23.924 -15.444 25.483 1.00 95.69 283 GLU A O 1
ATOM 2170 N N . PHE A 1 284 ? -24.677 -13.342 25.636 1.00 96.88 284 PHE A N 1
ATOM 2171 C CA . PHE A 1 284 ? -23.930 -12.860 24.472 1.00 96.88 284 PHE A CA 1
ATOM 2172 C C . PHE A 1 284 ? -22.416 -12.950 24.686 1.00 96.88 284 PHE A C 1
ATOM 2174 O O . PHE A 1 284 ? -21.687 -13.461 23.836 1.00 96.88 284 PHE A O 1
ATOM 2181 N N . LYS A 1 285 ? -21.942 -12.470 25.838 1.00 97.19 285 LYS A N 1
ATOM 2182 C CA . LYS A 1 285 ? -20.524 -12.486 26.194 1.00 97.19 285 LYS A CA 1
ATOM 2183 C C . LYS A 1 285 ? -20.014 -13.911 26.411 1.00 97.19 285 LYS A C 1
ATOM 2185 O O . LYS A 1 285 ? -18.924 -14.230 25.947 1.00 97.19 285 LYS A O 1
ATOM 2190 N N . GLU A 1 286 ? -20.780 -14.752 27.102 1.00 97.88 286 GLU A N 1
ATOM 2191 C CA . GLU A 1 286 ? -20.425 -16.150 27.363 1.00 97.88 286 GLU A CA 1
ATOM 2192 C C . GLU A 1 286 ? -20.286 -16.938 26.061 1.00 97.88 286 GLU A C 1
ATOM 2194 O O . GLU A 1 286 ? -19.250 -17.568 25.861 1.00 97.88 286 GLU A O 1
ATOM 2199 N N . ALA A 1 287 ? -21.243 -16.810 25.135 1.00 98.19 287 ALA A N 1
ATOM 2200 C CA . ALA A 1 287 ? -21.170 -17.468 23.833 1.00 98.19 287 ALA A CA 1
ATOM 2201 C C . ALA A 1 287 ? -19.932 -17.023 23.031 1.00 98.19 287 ALA A C 1
ATOM 2203 O O . ALA A 1 287 ? -19.220 -17.853 22.471 1.00 98.19 287 ALA A O 1
ATOM 2204 N N . LEU A 1 288 ? -19.618 -15.720 23.005 1.00 98.06 288 LEU A N 1
ATOM 2205 C CA . LEU A 1 288 ? -18.439 -15.204 22.294 1.00 98.06 288 LEU A CA 1
ATOM 2206 C C . LEU A 1 288 ? -17.114 -15.689 22.899 1.00 98.06 288 LEU A C 1
ATOM 2208 O O . LEU A 1 288 ? -16.188 -16.023 22.158 1.00 98.06 288 LEU A O 1
ATOM 2212 N N . LEU A 1 289 ? -17.014 -15.734 24.230 1.00 97.31 289 LEU A N 1
ATOM 2213 C CA . LEU A 1 289 ? -15.835 -16.270 24.916 1.00 97.31 289 LEU A CA 1
ATOM 2214 C C . LEU A 1 289 ? -15.689 -17.777 24.686 1.00 97.31 289 LEU A C 1
ATOM 2216 O O . LEU A 1 289 ? -14.569 -18.250 24.492 1.00 97.31 289 LEU A O 1
ATOM 2220 N N . ASP A 1 290 ? -16.807 -18.502 24.657 1.00 97.62 290 ASP A N 1
ATOM 2221 C CA . ASP A 1 290 ? -16.853 -19.923 24.337 1.00 97.62 290 ASP A CA 1
ATOM 2222 C C . ASP A 1 290 ? -16.383 -20.178 22.899 1.00 97.62 290 ASP A C 1
ATOM 2224 O O . ASP A 1 290 ? -15.484 -20.981 22.682 1.00 97.62 290 ASP A O 1
ATOM 2228 N N . LEU A 1 291 ? -16.855 -19.405 21.918 1.00 97.75 291 LEU A N 1
ATOM 2229 C CA . LEU A 1 291 ? -16.366 -19.489 20.539 1.00 97.75 291 LEU A CA 1
ATOM 2230 C C . LEU A 1 291 ? -14.879 -19.122 20.411 1.00 97.75 291 LEU A C 1
ATOM 2232 O O . LEU A 1 291 ? -14.196 -19.676 19.559 1.00 97.75 291 LEU A O 1
ATOM 2236 N N . ASN A 1 292 ? -14.331 -18.216 21.222 1.00 96.12 292 ASN A N 1
ATOM 2237 C CA . ASN A 1 292 ? -12.900 -17.887 21.148 1.00 96.12 292 ASN A CA 1
ATOM 2238 C C . ASN A 1 292 ? -11.997 -18.965 21.768 1.00 96.12 292 ASN A C 1
ATOM 2240 O O . ASN A 1 292 ? -10.805 -19.035 21.462 1.00 96.12 292 ASN A O 1
ATOM 2244 N N . ASN A 1 293 ? -12.540 -19.779 22.673 1.00 95.31 293 ASN A N 1
ATOM 2245 C CA . ASN A 1 293 ? -11.785 -20.816 23.354 1.00 95.31 293 ASN A CA 1
ATOM 2246 C C . ASN A 1 293 ? -11.558 -22.001 22.402 1.00 95.31 293 ASN A C 1
ATOM 2248 O O . ASN A 1 293 ? -12.473 -22.497 21.750 1.00 95.31 293 ASN A O 1
ATOM 2252 N N . SER A 1 294 ? -10.311 -22.456 22.288 1.00 90.50 294 SER A N 1
ATOM 2253 C CA . SER A 1 294 ? -9.963 -23.634 21.482 1.00 90.50 294 SER A CA 1
ATOM 2254 C C . SER A 1 294 ? -10.290 -24.953 22.183 1.00 90.50 294 SER A C 1
ATOM 2256 O O . SER A 1 294 ? -10.221 -26.004 21.558 1.00 90.50 294 SER A O 1
ATOM 2258 N N . SER A 1 295 ? -10.579 -24.907 23.485 1.00 94.19 295 SER A N 1
ATOM 2259 C CA . SER A 1 295 ? -10.863 -26.090 24.309 1.00 94.19 295 SER A CA 1
ATOM 2260 C C . SER A 1 295 ? -12.332 -26.502 24.259 1.00 94.19 295 SER A C 1
ATOM 2262 O O . SER A 1 295 ? -12.684 -27.593 24.699 1.00 94.19 295 SER A O 1
ATOM 2264 N N . THR A 1 296 ? -13.195 -25.611 23.785 1.00 96.31 296 THR A N 1
ATOM 2265 C CA . THR A 1 296 ? -14.639 -25.803 23.739 1.00 96.31 296 THR A CA 1
ATOM 2266 C C . THR A 1 296 ? -15.025 -26.224 22.323 1.00 96.31 296 THR A C 1
ATOM 2268 O O . THR A 1 296 ? -14.405 -25.783 21.351 1.00 96.31 296 THR A O 1
ATOM 2271 N N . PRO A 1 297 ? -16.030 -27.100 22.175 1.00 96.38 297 PRO A N 1
ATOM 2272 C CA . PRO A 1 297 ? -16.407 -27.629 20.870 1.00 96.38 297 PRO A CA 1
ATOM 2273 C C . PRO A 1 297 ? -17.179 -26.611 20.019 1.00 96.38 297 PRO A C 1
ATOM 2275 O O . PRO A 1 297 ? -17.562 -26.929 18.904 1.00 96.38 297 PRO A O 1
ATOM 2278 N N . THR A 1 298 ? -17.455 -25.410 20.529 1.00 98.12 298 THR A N 1
ATOM 2279 C CA . THR A 1 298 ? -18.283 -24.417 19.843 1.00 98.12 298 THR A CA 1
ATOM 2280 C C . THR A 1 298 ? -17.565 -23.853 18.621 1.00 98.12 298 THR A C 1
ATOM 2282 O O . THR A 1 298 ? -16.536 -23.173 18.725 1.00 98.12 298 THR A O 1
ATOM 2285 N N . ASP A 1 299 ? -18.159 -24.106 17.460 1.00 97.88 299 ASP A N 1
ATOM 2286 C CA . ASP A 1 299 ? -17.670 -23.704 16.146 1.00 97.88 299 ASP A CA 1
ATOM 2287 C C . ASP A 1 299 ? -18.478 -22.559 15.551 1.00 97.88 299 ASP A C 1
ATOM 2289 O O . ASP A 1 299 ? -17.976 -21.828 14.699 1.00 97.88 299 ASP A O 1
ATOM 2293 N N . TRP A 1 300 ? -19.725 -22.364 15.970 1.00 98.56 300 TRP A N 1
ATOM 2294 C CA . TRP A 1 300 ? -20.541 -21.280 15.444 1.00 98.56 300 TRP A CA 1
ATOM 2295 C C . TRP A 1 300 ? -21.550 -20.745 16.458 1.00 98.56 300 TRP A C 1
ATOM 2297 O O . TRP A 1 300 ? -21.986 -21.451 17.363 1.00 98.56 300 TRP A O 1
ATOM 2307 N N . ILE A 1 301 ? -21.934 -19.479 16.277 1.00 98.69 301 ILE A N 1
ATOM 2308 C CA . ILE A 1 301 ? -22.992 -18.793 17.033 1.00 98.69 301 ILE A CA 1
ATOM 2309 C C . ILE A 1 301 ? -23.929 -18.126 16.032 1.00 98.69 301 ILE A C 1
ATOM 2311 O O . ILE A 1 301 ? -23.457 -17.460 15.113 1.00 98.69 301 ILE A O 1
ATOM 2315 N N . LEU A 1 302 ? -25.240 -18.252 16.231 1.00 98.62 302 LEU A N 1
ATOM 2316 C CA . LEU A 1 302 ? -26.275 -17.615 15.423 1.00 98.62 302 LEU A CA 1
ATOM 2317 C C . LEU A 1 302 ? -27.043 -16.564 16.231 1.00 98.62 302 LEU A C 1
ATOM 2319 O O . LEU A 1 302 ? -27.593 -16.838 17.302 1.00 98.62 302 LEU A O 1
ATOM 2323 N N . PHE A 1 303 ? -27.159 -15.370 15.664 1.00 98.56 303 PHE A N 1
ATOM 2324 C CA . PHE A 1 303 ? -27.888 -14.235 16.206 1.00 98.56 303 PHE A CA 1
ATOM 2325 C C . PHE A 1 303 ? -29.186 -14.000 15.431 1.00 98.56 303 PHE A C 1
ATOM 2327 O O . PHE A 1 303 ? -29.154 -13.729 14.225 1.00 98.56 303 PHE A O 1
ATOM 2334 N N . ASN A 1 304 ? -30.314 -14.011 16.147 1.00 98.19 304 ASN A N 1
ATOM 2335 C CA . ASN A 1 304 ? -31.635 -13.734 15.583 1.00 98.19 304 ASN A CA 1
ATOM 2336 C C . ASN A 1 304 ? -32.256 -12.487 16.205 1.00 98.19 304 ASN A C 1
ATOM 2338 O O . ASN A 1 304 ? -32.028 -12.148 17.370 1.00 98.19 304 ASN A O 1
ATOM 2342 N N . TYR A 1 305 ? -33.105 -11.836 15.418 1.00 97.81 305 TYR A N 1
ATOM 2343 C CA . TYR A 1 305 ? -33.984 -10.784 15.903 1.00 97.81 305 TYR A CA 1
ATOM 2344 C C . TYR A 1 305 ? -35.075 -11.370 16.807 1.00 97.81 305 TYR A C 1
ATOM 2346 O O . TYR A 1 305 ? -35.781 -12.293 16.408 1.00 97.81 305 TYR A O 1
ATOM 2354 N N . THR A 1 306 ? -35.254 -10.813 18.006 1.00 96.44 306 THR A N 1
ATOM 2355 C CA . THR A 1 306 ? -36.464 -11.066 18.817 1.00 96.44 306 THR A CA 1
ATOM 2356 C C . THR A 1 306 ? -37.598 -10.130 18.435 1.00 96.44 306 THR A C 1
ATOM 2358 O O . THR A 1 306 ? -38.769 -10.475 18.545 1.00 96.44 306 THR A O 1
ATOM 2361 N N . ASP A 1 307 ? -37.235 -8.924 18.011 1.00 94.69 307 ASP A N 1
ATOM 2362 C CA . ASP A 1 307 ? -38.135 -7.889 17.540 1.00 94.69 307 ASP A CA 1
ATOM 2363 C C . ASP A 1 307 ? -37.426 -7.060 16.457 1.00 94.69 307 ASP A C 1
ATOM 2365 O O . ASP A 1 307 ? -36.395 -7.439 15.905 1.00 94.69 307 ASP A O 1
ATOM 2369 N N . ASN A 1 308 ? -37.976 -5.899 16.121 1.00 92.12 308 ASN A N 1
ATOM 2370 C CA . ASN A 1 308 ? -37.448 -5.079 15.048 1.00 92.12 308 ASN A CA 1
ATOM 2371 C C . ASN A 1 308 ? -36.110 -4.357 15.334 1.00 92.12 308 ASN A C 1
ATOM 2373 O O . ASN A 1 308 ? -35.474 -3.866 14.395 1.00 92.12 308 ASN A O 1
ATOM 2377 N N . LEU A 1 309 ? -35.703 -4.250 16.591 1.00 94.75 309 LEU A N 1
ATOM 2378 C CA . LEU A 1 309 ? -34.536 -3.493 17.045 1.00 94.75 309 LEU A CA 1
ATOM 2379 C C . LEU A 1 309 ? -33.643 -4.301 17.997 1.00 94.75 309 LEU A C 1
ATOM 2381 O O . LEU A 1 309 ? -32.550 -3.845 18.311 1.00 94.75 309 LEU A O 1
ATOM 2385 N N . SER A 1 310 ? -34.075 -5.483 18.430 1.00 96.38 310 SER A N 1
ATOM 2386 C CA . SER A 1 310 ? -33.387 -6.305 19.418 1.00 96.38 310 SER A CA 1
ATOM 2387 C C . SER A 1 310 ? -32.876 -7.611 18.810 1.00 96.38 310 SER A C 1
ATOM 2389 O O . SER A 1 310 ? -33.636 -8.340 18.170 1.00 96.38 310 SER A O 1
ATOM 2391 N N . ILE A 1 311 ? -31.598 -7.920 19.038 1.00 97.94 311 ILE A N 1
ATOM 2392 C CA . ILE A 1 311 ? -30.949 -9.182 18.655 1.00 97.94 311 ILE A CA 1
ATOM 2393 C C . ILE A 1 311 ? -30.534 -9.946 19.913 1.00 97.94 311 ILE A C 1
ATOM 2395 O O . ILE A 1 311 ? -30.112 -9.336 20.895 1.00 97.94 311 ILE A O 1
ATOM 2399 N N . LYS A 1 312 ? -30.621 -11.278 19.867 1.00 97.50 312 LYS A N 1
ATOM 2400 C CA . LYS A 1 312 ? -30.078 -12.185 20.888 1.00 97.50 312 LYS A CA 1
ATOM 2401 C C . LYS A 1 312 ? -29.310 -13.346 20.255 1.00 97.50 312 LYS A C 1
ATOM 2403 O O . LYS A 1 312 ? -29.492 -13.630 19.069 1.00 97.50 312 LYS A O 1
ATOM 2408 N N . VAL A 1 313 ? -28.518 -14.045 21.065 1.00 98.25 313 VAL A N 1
ATOM 2409 C CA . VAL A 1 313 ? -28.020 -15.383 20.719 1.00 98.25 313 VAL A CA 1
ATOM 2410 C C . VAL A 1 313 ? -29.222 -16.325 20.622 1.00 98.25 313 VAL A C 1
ATOM 2412 O O . VAL A 1 313 ? -30.114 -16.305 21.467 1.00 98.25 313 VAL A O 1
ATOM 2415 N N . SER A 1 314 ? -29.309 -17.072 19.526 1.00 98.06 314 SER A N 1
ATOM 2416 C CA . SER A 1 314 ? -30.456 -17.936 19.223 1.00 98.06 314 SER A CA 1
ATOM 2417 C C . SER A 1 314 ? -30.100 -19.414 19.204 1.00 98.06 314 SER A C 1
ATOM 2419 O O . SER A 1 314 ? -30.905 -20.230 19.642 1.00 98.06 314 SER A O 1
ATOM 2421 N N . ALA A 1 315 ? -28.904 -19.739 18.719 1.00 98.31 315 ALA A N 1
ATOM 2422 C CA . ALA A 1 315 ? -28.350 -21.080 18.682 1.00 98.31 315 ALA A CA 1
ATOM 2423 C C . ALA A 1 315 ? -26.817 -20.993 18.638 1.00 98.31 315 ALA A C 1
ATOM 2425 O O . ALA A 1 315 ? -26.260 -19.980 18.206 1.00 98.31 315 ALA A O 1
ATOM 2426 N N . GLN A 1 316 ? -26.154 -22.058 19.069 1.00 98.44 316 GLN A N 1
ATOM 2427 C CA . GLN A 1 316 ? -24.718 -22.283 18.920 1.00 98.44 316 GLN A CA 1
ATOM 2428 C C . GLN A 1 316 ? -24.489 -23.785 18.733 1.00 98.44 316 GLN A C 1
ATOM 2430 O O . GLN A 1 316 ? -25.312 -24.579 19.194 1.00 98.44 316 GLN A O 1
ATOM 2435 N N . GLY A 1 317 ? -23.394 -24.173 18.087 1.00 97.88 317 GLY A N 1
ATOM 2436 C CA . GLY A 1 317 ? -23.131 -25.581 17.791 1.00 97.88 317 GLY A CA 1
ATOM 2437 C C . GLY A 1 317 ? -21.674 -25.874 17.466 1.00 97.88 317 GLY A C 1
ATOM 2438 O O . GLY A 1 317 ? -20.829 -24.976 17.445 1.00 97.88 317 GLY A O 1
ATOM 2439 N N . SER A 1 318 ? -21.394 -27.155 17.245 1.00 97.81 318 SER A N 1
ATOM 2440 C CA . SER A 1 318 ? -20.048 -27.733 17.144 1.00 97.81 318 SER A CA 1
ATOM 2441 C C . SER A 1 318 ? -19.806 -28.536 15.868 1.00 97.81 318 SER A C 1
ATOM 2443 O O . SER A 1 318 ? -18.705 -29.027 15.650 1.00 97.81 318 SER A O 1
ATOM 2445 N N . ALA A 1 319 ? -20.811 -28.689 15.002 1.00 96.62 319 ALA A N 1
ATOM 2446 C CA . ALA A 1 319 ? -20.681 -29.391 13.725 1.00 96.62 319 ALA A CA 1
ATOM 2447 C C . ALA A 1 319 ? -20.433 -28.421 12.550 1.00 96.62 319 ALA A C 1
ATOM 2449 O O . ALA A 1 319 ? -20.838 -28.664 11.405 1.00 96.62 319 ALA A O 1
ATOM 2450 N N . GLY A 1 320 ? -19.733 -27.315 12.834 1.00 96.25 320 GLY A N 1
ATOM 2451 C CA . GLY A 1 320 ? -19.234 -26.360 11.850 1.00 96.25 320 GLY A CA 1
ATOM 2452 C C . GLY A 1 320 ? -20.291 -25.806 10.887 1.00 96.25 320 GLY A C 1
ATOM 2453 O O . GLY A 1 320 ? -21.425 -25.492 11.249 1.00 96.25 320 GLY A O 1
ATOM 2454 N N . LEU A 1 321 ? -19.898 -25.651 9.620 1.00 96.81 321 LEU A N 1
ATOM 2455 C CA . LEU A 1 321 ? -20.694 -24.943 8.615 1.00 96.81 321 LEU A CA 1
ATOM 2456 C C . LEU A 1 321 ? -21.978 -25.680 8.199 1.00 96.81 321 LEU A C 1
ATOM 2458 O O . LEU A 1 321 ? -22.973 -25.031 7.879 1.00 96.81 321 LEU A O 1
ATOM 2462 N N . ASN A 1 322 ? -21.965 -27.014 8.181 1.00 96.62 322 ASN A N 1
ATOM 2463 C CA . ASN A 1 322 ? -23.108 -27.805 7.714 1.00 96.62 322 ASN A CA 1
ATOM 2464 C C . ASN A 1 322 ? -24.289 -27.714 8.682 1.00 96.62 322 ASN A C 1
ATOM 2466 O O . ASN A 1 322 ? -25.427 -27.549 8.248 1.00 96.62 322 ASN A O 1
ATOM 2470 N N . GLU A 1 323 ? -24.009 -27.762 9.983 1.00 97.81 323 GLU A N 1
ATOM 2471 C CA . GLU A 1 323 ? -25.015 -27.556 11.021 1.00 97.81 323 GLU A CA 1
ATOM 2472 C C . GLU A 1 323 ? -25.537 -26.116 10.983 1.00 97.81 323 GLU A C 1
ATOM 2474 O O . GLU A 1 323 ? -26.746 -25.911 10.867 1.00 97.81 323 GLU A O 1
ATOM 2479 N N . LEU A 1 324 ? -24.638 -25.123 10.936 1.00 98.19 324 LEU A N 1
ATOM 2480 C CA . LEU A 1 324 ? -25.005 -23.706 10.855 1.00 98.19 324 LEU A CA 1
ATOM 2481 C C . LEU A 1 324 ? -25.974 -23.408 9.695 1.00 98.19 324 LEU A C 1
ATOM 2483 O O . LEU A 1 324 ? -26.931 -22.655 9.874 1.00 98.19 324 LEU A O 1
ATOM 2487 N N . LYS A 1 325 ? -25.767 -24.013 8.515 1.00 97.75 325 LYS A N 1
ATOM 2488 C CA . LYS A 1 325 ? -26.659 -23.837 7.353 1.00 97.75 325 LYS A CA 1
ATOM 2489 C C . LYS A 1 325 ? -28.109 -24.203 7.643 1.00 97.75 325 LYS A C 1
ATOM 2491 O O . LYS A 1 325 ? -29.001 -23.533 7.132 1.00 97.75 325 LYS A O 1
ATOM 2496 N N . SER A 1 326 ? -28.332 -25.254 8.429 1.00 97.31 326 SER A N 1
ATOM 2497 C CA . SER A 1 326 ? -29.677 -25.751 8.736 1.00 97.31 326 SER A CA 1
ATOM 2498 C C . SER A 1 326 ? -30.477 -24.809 9.641 1.00 97.31 326 SER A C 1
ATOM 2500 O O . SER A 1 326 ? -31.701 -24.883 9.661 1.00 97.31 326 SER A O 1
ATOM 2502 N N . HIS A 1 327 ? -29.803 -23.883 10.331 1.00 98.12 327 HIS A N 1
ATOM 2503 C CA . HIS A 1 327 ? -30.435 -22.888 11.197 1.00 98.12 327 HIS A CA 1
ATOM 2504 C C . HIS A 1 327 ? -30.740 -21.549 10.498 1.00 98.12 327 HIS A C 1
ATOM 2506 O O . HIS A 1 327 ? -31.329 -20.653 11.116 1.00 98.12 327 HIS A O 1
ATOM 2512 N N . PHE A 1 328 ? -30.344 -21.378 9.229 1.00 98.25 328 PHE A N 1
ATOM 2513 C CA . PHE A 1 328 ? -30.697 -20.185 8.463 1.00 98.25 328 PHE A CA 1
ATOM 2514 C C . PHE A 1 328 ? -32.129 -20.271 7.931 1.00 98.25 328 PHE A C 1
ATOM 2516 O O . PHE A 1 328 ? -32.465 -21.110 7.101 1.00 98.25 328 PHE A O 1
ATOM 2523 N N . GLU A 1 329 ? -32.957 -19.331 8.367 1.00 97.50 329 GLU A N 1
ATOM 2524 C CA . GLU A 1 329 ? -34.357 -19.213 7.995 1.00 97.50 329 GLU A CA 1
ATOM 2525 C C . GLU A 1 329 ? -34.513 -18.339 6.741 1.00 97.50 329 GLU A C 1
ATOM 2527 O O . GLU A 1 329 ? -34.103 -17.168 6.745 1.00 97.50 329 GLU A O 1
ATOM 2532 N N . PRO A 1 330 ? -35.156 -18.830 5.662 1.00 97.25 330 PRO A N 1
ATOM 2533 C CA . PRO A 1 330 ? -35.327 -18.059 4.429 1.00 97.25 330 PRO A CA 1
ATOM 2534 C C . PRO A 1 330 ? -36.150 -16.773 4.597 1.00 97.25 330 PRO A C 1
ATOM 2536 O O . PRO A 1 330 ? -36.051 -15.860 3.778 1.00 97.25 330 PRO A O 1
ATOM 2539 N N . SER A 1 331 ? -36.977 -16.691 5.641 1.00 97.19 331 SER A N 1
ATOM 2540 C CA . SER A 1 331 ? -37.858 -15.550 5.921 1.00 97.19 331 SER A CA 1
ATOM 2541 C C . SER A 1 331 ? -37.227 -14.480 6.826 1.00 97.19 331 SER A C 1
ATOM 2543 O O . SER A 1 331 ? -37.846 -13.438 7.066 1.00 97.19 331 SER A O 1
ATOM 2545 N N . GLN A 1 332 ? -35.999 -14.698 7.314 1.00 97.38 332 GLN A N 1
ATOM 2546 C CA . GLN A 1 332 ? -35.357 -13.848 8.320 1.00 97.38 332 GLN A CA 1
ATOM 2547 C C . GLN A 1 332 ? -33.997 -13.297 7.873 1.00 97.38 332 GLN A C 1
ATOM 2549 O O . GLN A 1 332 ? -33.301 -13.857 7.029 1.00 97.38 332 GLN A O 1
ATOM 2554 N N . ALA A 1 333 ? -33.637 -12.141 8.436 1.00 97.56 333 ALA A N 1
ATOM 2555 C CA . ALA A 1 333 ? -32.268 -11.642 8.397 1.00 97.56 333 ALA A CA 1
ATOM 2556 C C . ALA A 1 333 ? -31.580 -12.091 9.687 1.00 97.56 333 ALA A C 1
ATOM 2558 O O . ALA A 1 333 ? -32.098 -11.823 10.770 1.00 97.56 333 ALA A O 1
ATOM 2559 N N . GLN A 1 334 ? -30.452 -12.780 9.571 1.00 98.38 334 GLN A N 1
ATOM 2560 C CA . GLN A 1 334 ? -29.731 -13.374 10.698 1.00 98.38 334 GLN A CA 1
ATOM 2561 C C . GLN A 1 334 ? -28.234 -13.094 10.548 1.00 98.38 334 GLN A C 1
ATOM 2563 O O . GLN A 1 334 ? -27.748 -12.777 9.459 1.00 98.38 334 GLN A O 1
ATOM 2568 N N . TYR A 1 335 ? -27.488 -13.217 11.638 1.00 98.50 335 TYR A N 1
ATOM 2569 C CA . TYR A 1 335 ? -26.032 -13.081 11.621 1.00 98.50 335 TYR A CA 1
ATOM 2570 C C . TYR A 1 335 ? -25.411 -14.282 12.296 1.00 98.50 335 TYR A C 1
ATOM 2572 O O . TYR A 1 335 ? -25.981 -14.795 13.250 1.00 98.50 335 TYR A O 1
ATOM 2580 N N . ALA A 1 336 ? -24.241 -14.708 11.844 1.00 98.69 336 ALA A N 1
ATOM 2581 C CA . ALA A 1 336 ? -23.525 -15.787 12.498 1.00 98.69 336 ALA A CA 1
ATOM 2582 C C . ALA A 1 336 ? -22.039 -15.475 12.630 1.00 98.69 336 ALA A C 1
ATOM 2584 O O . ALA A 1 336 ? -21.473 -14.738 11.824 1.00 98.69 336 ALA A O 1
ATOM 2585 N N . LEU A 1 337 ? -21.406 -16.062 13.634 1.00 98.56 337 LEU A N 1
ATOM 2586 C CA . LEU A 1 337 ? -19.959 -16.199 13.698 1.00 98.56 337 LEU A CA 1
ATOM 2587 C C . LEU A 1 337 ? -19.624 -17.663 13.443 1.00 98.56 337 LEU A C 1
ATOM 2589 O O . LEU A 1 337 ? -20.250 -18.532 14.037 1.00 98.56 337 LEU A O 1
ATOM 2593 N N . LEU A 1 338 ? -18.659 -17.923 12.565 1.00 98.50 338 LEU A N 1
ATOM 2594 C CA . LEU A 1 338 ? -18.203 -19.266 12.211 1.00 98.50 338 LEU A CA 1
ATOM 2595 C C . LEU A 1 338 ? -16.691 -19.364 12.413 1.00 98.50 338 LEU A C 1
ATOM 2597 O O . LEU A 1 338 ? -15.935 -18.611 11.799 1.00 98.50 338 LEU A O 1
ATOM 2601 N N . LYS A 1 339 ? -16.254 -20.302 13.243 1.00 97.81 339 LYS A N 1
ATOM 2602 C CA . LYS A 1 339 ? -14.867 -20.716 13.426 1.00 97.81 339 LYS A CA 1
ATOM 2603 C C . LYS A 1 339 ? -14.483 -21.659 12.284 1.00 97.81 339 LYS A C 1
ATOM 2605 O O . LYS A 1 339 ? -15.162 -22.646 12.026 1.00 97.81 339 LYS A O 1
ATOM 2610 N N . VAL A 1 340 ? -13.404 -21.334 11.578 1.00 95.38 340 VAL A N 1
ATOM 2611 C CA . VAL A 1 340 ? -12.888 -22.110 10.443 1.00 95.38 340 VAL A CA 1
ATOM 2612 C C . VAL A 1 340 ? -11.395 -22.345 10.626 1.00 95.38 340 VAL A C 1
ATOM 2614 O O . VAL A 1 340 ? -10.650 -21.422 10.970 1.00 95.38 340 VAL A O 1
ATOM 2617 N N . TYR A 1 341 ? -10.954 -23.568 10.357 1.00 92.62 341 TYR A N 1
ATOM 2618 C CA . TYR A 1 341 ? -9.544 -23.943 10.321 1.00 92.62 341 TYR A CA 1
ATOM 2619 C C . TYR A 1 341 ? -9.044 -23.861 8.874 1.00 92.62 341 TYR A C 1
ATOM 2621 O O . TYR A 1 341 ? -9.687 -24.356 7.951 1.00 92.62 341 TYR A O 1
ATOM 2629 N N . VAL A 1 342 ? -7.930 -23.159 8.657 1.00 89.50 342 VAL A N 1
ATOM 2630 C CA . VAL A 1 342 ? -7.357 -22.948 7.319 1.00 89.50 342 VAL A CA 1
ATOM 2631 C C . VAL A 1 342 ? -6.074 -23.765 7.197 1.00 89.50 342 VAL A C 1
ATOM 2633 O O . VAL A 1 342 ? -4.986 -23.284 7.524 1.00 89.50 342 VAL A O 1
ATOM 2636 N N . ASP A 1 343 ? -6.212 -24.998 6.717 1.00 77.44 343 ASP A N 1
ATOM 2637 C CA . ASP A 1 343 ? -5.116 -25.976 6.652 1.00 77.44 343 ASP A CA 1
ATOM 2638 C C . ASP A 1 343 ? -4.129 -25.705 5.502 1.00 77.44 343 ASP A C 1
ATOM 2640 O O . ASP A 1 343 ? -2.952 -26.061 5.578 1.00 77.44 343 ASP A O 1
ATOM 2644 N N . GLU A 1 344 ? -4.565 -24.988 4.458 1.00 60.16 344 GLU A N 1
ATOM 2645 C CA . GLU A 1 344 ? -3.802 -24.741 3.219 1.00 60.16 344 GLU A CA 1
ATOM 2646 C C . GLU A 1 344 ? -2.505 -23.935 3.407 1.00 60.16 344 GLU A C 1
ATOM 2648 O O . GLU A 1 344 ? -1.706 -23.804 2.480 1.00 60.16 344 GLU A O 1
ATOM 2653 N N . THR A 1 345 ? -2.255 -23.388 4.600 1.00 53.72 345 THR A N 1
ATOM 2654 C CA . THR A 1 345 ? -1.016 -22.645 4.873 1.00 53.72 345 THR A CA 1
ATOM 2655 C C . THR A 1 345 ? 0.142 -23.518 5.358 1.00 53.72 345 THR A C 1
ATOM 2657 O O . THR A 1 345 ? 1.246 -22.998 5.502 1.00 53.72 345 THR A O 1
ATOM 2660 N N . GLY A 1 346 ? -0.058 -24.825 5.581 1.00 48.72 346 GLY A N 1
ATOM 2661 C CA . GLY A 1 346 ? 1.013 -25.743 6.002 1.00 48.72 346 GLY A CA 1
ATOM 2662 C C . GLY A 1 346 ? 1.492 -25.558 7.450 1.00 48.72 346 GLY A C 1
ATOM 2663 O O . GLY A 1 346 ? 2.470 -26.179 7.858 1.00 48.72 346 GLY A O 1
ATOM 2664 N N . TYR A 1 347 ? 0.803 -24.731 8.239 1.00 41.28 347 TYR A N 1
ATOM 2665 C CA . TYR A 1 347 ? 0.980 -24.577 9.683 1.00 41.28 347 TYR A CA 1
ATOM 2666 C C . TYR A 1 347 ? -0.373 -24.889 10.322 1.00 41.28 347 TYR A C 1
ATOM 2668 O O . TYR A 1 347 ? -1.332 -24.212 9.964 1.00 41.28 347 TYR A O 1
ATOM 2676 N N . GLY A 1 348 ? -0.464 -25.883 11.217 1.00 56.97 348 GLY A N 1
ATOM 2677 C CA . GLY A 1 348 ? -1.716 -26.306 11.874 1.00 56.97 348 GLY A CA 1
ATOM 2678 C C . GLY A 1 348 ? -2.585 -25.115 12.293 1.00 56.97 348 GLY A C 1
ATOM 2679 O O . GLY A 1 348 ? -2.255 -24.411 13.250 1.00 56.97 348 GLY A O 1
ATOM 2680 N N . GLY A 1 349 ? -3.618 -24.839 11.490 1.00 65.75 349 GLY A N 1
ATOM 2681 C CA . GLY A 1 349 ? -4.175 -23.500 11.324 1.00 65.75 349 GLY A CA 1
ATOM 2682 C C . GLY A 1 349 ? -4.793 -22.969 12.606 1.00 65.75 349 GLY A C 1
ATOM 2683 O O . GLY A 1 349 ? -5.690 -23.588 13.168 1.00 65.75 349 GLY A O 1
ATOM 2684 N N . SER A 1 350 ? -4.354 -21.794 13.065 1.00 84.00 350 SER A N 1
ATOM 2685 C CA . SER A 1 350 ? -5.081 -21.113 14.134 1.00 84.00 350 SER A CA 1
ATOM 2686 C C . SER A 1 350 ? -6.505 -20.798 13.657 1.00 84.00 350 SER A C 1
ATOM 2688 O O . SER A 1 350 ? -6.665 -20.304 12.532 1.00 84.00 350 SER A O 1
ATOM 2690 N N . PRO A 1 351 ? -7.534 -21.079 14.478 1.00 93.06 351 PRO A N 1
ATOM 2691 C CA . PRO A 1 351 ? -8.916 -20.885 14.075 1.00 93.06 351 PRO A CA 1
ATOM 2692 C C . PRO A 1 351 ? -9.162 -19.423 13.696 1.00 93.06 351 PRO A C 1
ATOM 2694 O O . PRO A 1 351 ? -8.720 -18.489 14.369 1.00 93.06 351 PRO A O 1
ATOM 2697 N N . LYS A 1 352 ? -9.866 -19.222 12.585 1.00 95.25 352 LYS A N 1
ATOM 2698 C CA . LYS A 1 352 ? -10.297 -17.916 12.086 1.00 95.25 352 LYS A CA 1
ATOM 2699 C C . LYS A 1 352 ? -11.797 -17.799 12.298 1.00 95.25 352 LYS A C 1
ATOM 2701 O O . LYS A 1 352 ? -12.536 -18.670 11.859 1.00 95.25 352 LYS A O 1
ATOM 2706 N N . ILE A 1 353 ? -12.248 -16.720 12.929 1.00 97.81 353 ILE A N 1
ATOM 2707 C CA . ILE A 1 353 ? -13.680 -16.461 13.110 1.00 97.81 353 ILE A CA 1
ATOM 2708 C C . ILE A 1 353 ? -14.168 -15.553 11.978 1.00 97.81 353 ILE A C 1
ATOM 2710 O O . ILE A 1 353 ? -13.614 -14.478 11.751 1.00 97.81 353 ILE A O 1
ATOM 2714 N N . VAL A 1 354 ? -15.198 -15.983 11.255 1.00 97.81 354 VAL A N 1
ATOM 2715 C CA . VAL A 1 354 ? -15.817 -15.263 10.135 1.00 97.81 354 VAL A CA 1
ATOM 2716 C C . VAL A 1 354 ? -17.187 -14.766 10.548 1.00 97.81 354 VAL A C 1
ATOM 2718 O O . VAL A 1 354 ? -18.000 -15.537 11.047 1.00 97.81 354 VAL A O 1
ATOM 2721 N N . PHE A 1 355 ? -17.466 -13.491 10.292 1.00 98.50 355 PHE A N 1
ATOM 2722 C CA . PHE A 1 355 ? -18.790 -12.916 10.493 1.00 98.50 355 PHE A CA 1
ATOM 2723 C C . PHE A 1 355 ? -19.640 -13.084 9.230 1.00 98.50 355 PHE A C 1
ATOM 2725 O O . PHE A 1 355 ? -19.334 -12.526 8.175 1.00 98.50 355 PHE A O 1
ATOM 2732 N N . ILE A 1 356 ? -20.720 -13.849 9.319 1.00 98.25 356 ILE A N 1
ATOM 2733 C CA . ILE A 1 356 ? -21.647 -14.130 8.223 1.00 98.25 356 ILE A CA 1
ATOM 2734 C C . ILE A 1 356 ? -22.887 -13.251 8.391 1.00 98.25 356 ILE A C 1
ATOM 2736 O O . ILE A 1 356 ? -23.517 -13.241 9.446 1.00 98.25 356 ILE A O 1
ATOM 2740 N N . SER A 1 357 ? -23.261 -12.525 7.337 1.00 97.94 357 SER A N 1
ATOM 2741 C CA . SER A 1 357 ? -24.493 -11.727 7.294 1.00 97.94 357 SER A CA 1
ATOM 2742 C C . SER A 1 357 ? -25.477 -12.391 6.339 1.00 97.94 357 SER A C 1
ATOM 2744 O O . SER A 1 357 ? -25.298 -12.271 5.128 1.00 97.94 357 SER A O 1
ATOM 2746 N N . TRP A 1 358 ? -26.508 -13.045 6.873 1.00 97.94 358 TRP A N 1
ATOM 2747 C CA . TRP A 1 358 ? -27.556 -13.715 6.104 1.00 97.94 358 TRP A CA 1
ATOM 2748 C C . TRP A 1 358 ? -28.785 -12.822 5.942 1.00 97.94 358 TRP A C 1
ATOM 2750 O O . TRP A 1 358 ? -29.354 -12.316 6.912 1.00 97.94 358 TRP A O 1
ATOM 2760 N N . VAL A 1 359 ? -29.221 -12.642 4.700 1.00 97.44 359 VAL A N 1
ATOM 2761 C CA . VAL A 1 359 ? -30.498 -12.013 4.370 1.00 97.44 359 VAL A CA 1
ATOM 2762 C C . VAL A 1 359 ? -31.278 -12.989 3.506 1.00 97.44 359 VAL A C 1
ATOM 2764 O O . VAL A 1 359 ? -31.036 -13.065 2.306 1.00 97.44 359 VAL A O 1
ATOM 2767 N N . GLY A 1 360 ? -32.211 -13.722 4.114 1.00 96.56 360 GLY A N 1
ATOM 2768 C CA . GLY A 1 360 ? -32.993 -14.721 3.399 1.00 96.56 360 GLY A CA 1
ATOM 2769 C C . GLY A 1 360 ? -33.832 -14.144 2.243 1.00 96.56 360 GLY A C 1
ATOM 2770 O O . GLY A 1 360 ? -34.201 -12.955 2.238 1.00 96.56 360 GLY A O 1
ATOM 2771 N N . PRO A 1 361 ? -34.186 -14.980 1.253 1.00 96.31 361 PRO A N 1
ATOM 2772 C CA . PRO A 1 361 ? -34.906 -14.545 0.060 1.00 96.31 361 PRO A CA 1
ATOM 2773 C C . PRO A 1 361 ? -36.317 -14.033 0.394 1.00 96.31 361 PRO A C 1
ATOM 2775 O O . PRO A 1 361 ? -36.784 -13.077 -0.226 1.00 96.31 361 PRO A O 1
ATOM 2778 N N . GLY A 1 362 ? -36.956 -14.585 1.432 1.00 96.06 362 GLY A N 1
ATOM 2779 C CA . GLY A 1 362 ? -38.283 -14.203 1.926 1.00 96.06 362 GLY A CA 1
ATOM 2780 C C . GLY A 1 362 ? -38.304 -12.994 2.870 1.00 96.06 362 GLY A C 1
ATOM 2781 O O . GLY A 1 362 ? -39.364 -12.627 3.376 1.00 96.06 362 GLY A O 1
ATOM 2782 N N . VAL A 1 363 ? -37.161 -12.353 3.134 1.00 97.00 363 VAL A N 1
ATOM 2783 C CA . VAL A 1 363 ? -37.099 -11.192 4.031 1.00 97.00 363 VAL A CA 1
ATOM 2784 C C . VAL A 1 363 ? -37.792 -9.985 3.401 1.00 97.00 363 VAL A C 1
ATOM 2786 O O . VAL A 1 363 ? -37.470 -9.557 2.293 1.00 97.00 363 VAL A O 1
ATOM 2789 N N . THR A 1 364 ? -38.708 -9.355 4.137 1.00 96.38 364 THR A N 1
ATOM 2790 C CA . THR A 1 364 ? -39.387 -8.139 3.658 1.00 96.38 364 THR A CA 1
ATOM 2791 C C . THR A 1 364 ? -38.399 -6.989 3.419 1.00 96.38 364 THR A C 1
ATOM 2793 O O . THR A 1 364 ? -37.421 -6.826 4.153 1.00 96.38 364 THR A O 1
ATOM 2796 N N . GLY A 1 365 ? -38.675 -6.113 2.444 1.00 93.75 365 GLY A N 1
ATOM 2797 C CA . GLY A 1 365 ? -37.799 -4.971 2.132 1.00 93.75 365 GLY A CA 1
ATOM 2798 C C . GLY A 1 365 ? -37.498 -4.063 3.337 1.00 93.75 365 GLY A C 1
ATOM 2799 O O . GLY A 1 365 ? -36.382 -3.563 3.475 1.00 93.75 365 GLY A O 1
ATOM 2800 N N . LYS A 1 366 ? -38.449 -3.921 4.275 1.00 92.25 366 LYS A N 1
ATOM 2801 C CA . LYS A 1 366 ? -38.249 -3.181 5.536 1.00 92.25 366 LYS A CA 1
ATOM 2802 C C . LYS A 1 366 ? -37.249 -3.862 6.471 1.00 92.25 366 LYS A C 1
ATOM 2804 O O . LYS A 1 366 ? -36.505 -3.176 7.165 1.00 92.25 366 LYS A O 1
ATOM 2809 N N . SER A 1 367 ? -37.234 -5.190 6.530 1.00 93.75 367 SER A N 1
ATOM 2810 C CA . SER A 1 367 ? -36.245 -5.940 7.312 1.00 93.75 367 SER A CA 1
ATOM 2811 C C . SER A 1 367 ? -34.870 -5.921 6.638 1.00 93.75 367 SER A C 1
ATOM 2813 O O . SER A 1 367 ? -33.885 -5.663 7.324 1.00 93.75 367 SER A O 1
ATOM 2815 N N . LYS A 1 368 ? -34.803 -6.040 5.300 1.00 94.56 368 LYS A N 1
ATOM 2816 C CA . LYS A 1 368 ? -33.546 -5.897 4.533 1.00 94.56 368 LYS A CA 1
ATOM 2817 C C . LYS A 1 368 ? -32.897 -4.518 4.732 1.00 94.56 368 LYS A C 1
ATOM 2819 O O . LYS A 1 368 ? -31.697 -4.419 4.953 1.00 94.56 368 LYS A O 1
ATOM 2824 N N . GLY A 1 369 ? -33.689 -3.441 4.717 1.00 91.69 369 GLY A N 1
ATOM 2825 C CA . GLY A 1 369 ? -33.177 -2.083 4.945 1.00 91.69 369 GLY A CA 1
ATOM 2826 C C . GLY A 1 369 ? -32.622 -1.845 6.357 1.00 91.69 369 GLY A C 1
ATOM 2827 O O . GLY A 1 369 ? -31.744 -1.003 6.536 1.00 91.69 369 GLY A O 1
ATOM 2828 N N . ARG A 1 370 ? -33.106 -2.594 7.359 1.00 93.62 370 ARG A N 1
ATOM 2829 C CA . ARG A 1 370 ? -32.655 -2.494 8.759 1.00 93.62 370 ARG A CA 1
ATOM 2830 C C . ARG A 1 370 ? -31.450 -3.372 9.073 1.00 93.62 370 ARG A C 1
ATOM 2832 O O . ARG A 1 370 ? -30.646 -2.994 9.920 1.00 93.62 370 ARG A O 1
ATOM 2839 N N . SER A 1 371 ? -31.291 -4.506 8.394 1.00 95.19 371 SER A N 1
ATOM 2840 C CA . SER A 1 371 ? -30.167 -5.409 8.656 1.00 95.19 371 SER A CA 1
ATOM 2841 C C . SER A 1 371 ? -28.814 -4.788 8.278 1.00 95.19 371 SER A C 1
ATOM 2843 O O . SER A 1 371 ? -27.806 -5.058 8.928 1.00 95.19 371 SER A O 1
ATOM 2845 N N . ALA A 1 372 ? -28.766 -3.897 7.284 1.00 93.44 372 ALA A N 1
ATOM 2846 C CA . ALA A 1 372 ? -27.525 -3.235 6.875 1.00 93.44 372 ALA A CA 1
ATOM 2847 C C . ALA A 1 372 ? -26.868 -2.371 7.982 1.00 93.44 372 ALA A C 1
ATOM 2849 O O . ALA A 1 372 ? -25.692 -2.592 8.265 1.00 93.44 372 ALA A O 1
ATOM 2850 N N . PRO A 1 373 ? -27.559 -1.417 8.644 1.00 94.88 373 PRO A N 1
ATOM 2851 C CA . PRO A 1 373 ? -26.962 -0.666 9.753 1.00 94.88 373 PRO A CA 1
ATOM 2852 C C . PRO A 1 373 ? -26.723 -1.530 11.000 1.00 94.88 373 PRO A C 1
ATOM 2854 O O . PRO A 1 373 ? -25.715 -1.350 11.679 1.00 94.88 373 PRO A O 1
ATOM 2857 N N . HIS A 1 374 ? -27.605 -2.493 11.290 1.00 96.38 374 HIS A N 1
ATOM 2858 C CA . HIS A 1 374 ? -27.445 -3.383 12.445 1.00 96.38 374 HIS A CA 1
ATOM 2859 C C . HIS A 1 374 ? -26.244 -4.327 12.304 1.00 96.38 374 HIS A C 1
ATOM 2861 O O . HIS A 1 374 ? -25.596 -4.621 13.303 1.00 96.38 374 HIS A O 1
ATOM 2867 N N . ARG A 1 375 ? -25.890 -4.731 11.074 1.00 96.50 375 ARG A N 1
ATOM 2868 C CA . ARG A 1 375 ? -24.673 -5.503 10.778 1.00 96.50 375 ARG A CA 1
ATOM 2869 C C . ARG A 1 375 ? -23.428 -4.838 11.359 1.00 96.50 375 ARG A C 1
ATOM 2871 O O . ARG A 1 375 ? -22.658 -5.503 12.037 1.00 96.50 375 ARG A O 1
ATOM 2878 N N . ALA A 1 376 ? -23.240 -3.545 11.092 1.00 94.12 376 ALA A N 1
ATOM 2879 C CA . ALA A 1 376 ? -22.052 -2.815 11.533 1.00 94.12 376 ALA A CA 1
ATOM 2880 C C . ALA A 1 376 ? -21.974 -2.728 13.066 1.00 94.12 376 ALA A C 1
ATOM 2882 O O . ALA A 1 376 ? -20.913 -2.961 13.634 1.00 94.12 376 ALA A O 1
ATOM 2883 N N . LEU A 1 377 ? -23.109 -2.463 13.724 1.00 96.00 377 LEU A N 1
ATOM 2884 C CA . LEU A 1 377 ? -23.191 -2.382 15.186 1.00 96.00 377 LEU A CA 1
ATOM 2885 C C . LEU A 1 377 ? -22.935 -3.738 15.858 1.00 96.00 377 LEU A C 1
ATOM 2887 O O . LEU A 1 377 ? -22.228 -3.806 16.859 1.00 96.00 377 LEU A O 1
ATOM 2891 N N . LEU A 1 378 ? -23.493 -4.821 15.308 1.00 97.50 378 LEU A N 1
ATOM 2892 C CA . LEU A 1 378 ? -23.279 -6.164 15.845 1.00 97.50 378 LEU A CA 1
ATOM 2893 C C . LEU A 1 378 ? -21.835 -6.632 15.633 1.00 97.50 378 LEU A C 1
ATOM 2895 O O . LEU A 1 378 ? -21.256 -7.232 16.534 1.00 97.50 378 LEU A O 1
ATOM 2899 N N . LEU A 1 379 ? -21.247 -6.340 14.469 1.00 97.25 379 LEU A N 1
ATOM 2900 C CA . LEU A 1 379 ? -19.851 -6.651 14.169 1.00 97.25 379 LEU A CA 1
ATOM 2901 C C . LEU A 1 379 ? -18.894 -5.948 15.143 1.00 97.25 379 LEU A C 1
ATOM 2903 O O . LEU A 1 379 ? -17.974 -6.587 15.653 1.00 97.25 379 LEU A O 1
ATOM 2907 N N . GLU A 1 380 ? -19.124 -4.660 15.418 1.00 95.88 380 GLU A N 1
ATOM 2908 C CA . GLU A 1 380 ? -18.355 -3.885 16.401 1.00 95.88 380 GLU A CA 1
ATOM 2909 C C . GLU A 1 380 ? -18.469 -4.516 17.795 1.00 95.88 380 GLU A C 1
ATOM 2911 O O . GLU A 1 380 ? -17.450 -4.844 18.396 1.00 95.88 380 GLU A O 1
ATOM 2916 N N . ALA A 1 381 ? -19.691 -4.824 18.245 1.00 96.56 381 ALA A N 1
ATOM 2917 C CA . ALA A 1 381 ? -19.919 -5.464 19.542 1.00 96.56 381 ALA A CA 1
ATOM 2918 C C . ALA A 1 381 ? -19.286 -6.864 19.665 1.00 96.56 381 ALA A C 1
ATOM 2920 O O . ALA A 1 381 ? -18.827 -7.238 20.739 1.00 96.56 381 ALA A O 1
ATOM 2921 N N . CYS A 1 382 ? -19.248 -7.656 18.586 1.00 97.44 382 CYS A N 1
ATOM 2922 C CA . CYS A 1 382 ? -18.571 -8.957 18.594 1.00 97.44 382 CYS A CA 1
ATOM 2923 C C . CYS A 1 382 ? -17.042 -8.802 18.637 1.00 97.44 382 CYS A C 1
ATOM 2925 O O . CYS A 1 382 ? -16.360 -9.583 19.301 1.00 97.44 382 CYS A O 1
ATOM 2927 N N . SER A 1 383 ? -16.503 -7.786 17.954 1.00 96.31 383 SER A N 1
ATOM 2928 C CA . SER A 1 383 ? -15.056 -7.543 17.850 1.00 96.31 383 SER A CA 1
ATOM 2929 C C . SER A 1 383 ? -14.398 -7.194 19.191 1.00 96.31 383 SER A C 1
ATOM 2931 O O . SER A 1 383 ? -13.192 -7.380 19.336 1.00 96.31 383 SER A O 1
ATOM 2933 N N . ASP A 1 384 ? -15.180 -6.749 20.180 1.00 95.25 384 ASP A N 1
ATOM 2934 C CA . ASP A 1 384 ? -14.712 -6.513 21.552 1.00 95.25 384 ASP A CA 1
ATOM 2935 C C . ASP A 1 384 ? -14.333 -7.811 22.296 1.00 95.25 384 ASP A C 1
ATOM 2937 O O . ASP A 1 384 ? -13.574 -7.767 23.267 1.00 95.25 384 ASP A O 1
ATOM 2941 N N . TYR A 1 385 ? -14.831 -8.972 21.846 1.00 96.62 385 TYR A N 1
ATOM 2942 C CA . TYR A 1 385 ? -14.617 -10.270 22.503 1.00 96.62 385 TYR A CA 1
ATOM 2943 C C . TYR A 1 385 ? -13.891 -11.297 21.623 1.00 96.62 385 TYR A C 1
ATOM 2945 O O . TYR A 1 385 ? -13.164 -12.140 22.153 1.00 96.62 385 TYR A O 1
ATOM 2953 N N . VAL A 1 386 ? -14.068 -11.243 20.296 1.00 96.75 386 VAL A N 1
ATOM 2954 C CA . VAL A 1 386 ? -13.489 -12.206 19.342 1.00 96.75 386 VAL A CA 1
ATOM 2955 C C . VAL A 1 386 ? -12.734 -11.528 18.201 1.00 96.75 386 VAL A C 1
ATOM 2957 O O . VAL A 1 386 ? -13.151 -10.507 17.660 1.00 96.75 386 VAL A O 1
ATOM 2960 N N . GLY A 1 387 ? -11.626 -12.140 17.773 1.00 94.81 387 GLY A N 1
ATOM 2961 C CA . GLY A 1 387 ? -10.860 -11.683 16.613 1.00 94.81 387 GLY A CA 1
ATOM 2962 C C . GLY A 1 387 ? -11.518 -12.089 15.293 1.00 94.81 387 GLY A C 1
ATOM 2963 O O . GLY A 1 387 ? -11.265 -13.183 14.787 1.00 94.81 387 GLY A O 1
ATOM 2964 N N . ILE A 1 388 ? -12.332 -11.207 14.711 1.00 97.50 388 ILE A N 1
ATOM 2965 C CA . ILE A 1 388 ? -13.015 -11.467 13.435 1.00 97.50 388 ILE A CA 1
ATOM 2966 C C . ILE A 1 388 ? -12.031 -11.303 12.269 1.00 97.50 388 ILE A C 1
ATOM 2968 O O . ILE A 1 388 ? -11.482 -10.228 12.031 1.00 97.50 388 ILE A O 1
ATOM 2972 N N . ALA A 1 389 ? -11.800 -12.386 11.531 1.00 95.50 389 ALA A N 1
ATOM 2973 C CA . ALA A 1 389 ? -10.842 -12.454 10.430 1.00 95.50 389 ALA A CA 1
ATOM 2974 C C . ALA A 1 389 ? -11.401 -11.936 9.096 1.00 95.50 389 ALA A C 1
ATOM 2976 O O . ALA A 1 389 ? -10.631 -11.541 8.221 1.00 95.50 389 ALA A O 1
ATOM 2977 N N . GLY A 1 390 ? -12.723 -11.945 8.923 1.00 95.12 390 GLY A N 1
ATOM 2978 C CA . GLY A 1 390 ? -13.371 -11.473 7.706 1.00 95.12 390 GLY A CA 1
ATOM 2979 C C . GLY A 1 390 ? -14.891 -11.518 7.782 1.00 95.12 390 GLY A C 1
ATOM 2980 O O . GLY A 1 390 ? -15.468 -12.097 8.702 1.00 95.12 390 GLY A O 1
ATOM 2981 N N . GLU A 1 391 ? -15.531 -10.913 6.783 1.00 96.75 391 GLU A N 1
ATOM 2982 C CA . GLU A 1 391 ? -16.986 -10.874 6.646 1.00 96.75 391 GLU A CA 1
ATOM 2983 C C . GLU A 1 391 ? -17.447 -11.620 5.385 1.00 96.75 391 GLU A C 1
ATOM 2985 O O . GLU A 1 391 ? -16.892 -11.442 4.295 1.00 96.75 391 GLU A O 1
ATOM 2990 N N . TYR A 1 392 ? -18.512 -12.410 5.509 1.00 97.00 392 TYR A N 1
ATOM 2991 C CA . TYR A 1 392 ? -19.128 -13.156 4.415 1.00 97.00 392 TYR A CA 1
ATOM 2992 C C . TYR A 1 392 ? -20.611 -12.767 4.262 1.00 97.00 392 TYR A C 1
ATOM 2994 O O . TYR A 1 392 ? -21.474 -13.324 4.940 1.00 97.00 392 TYR A O 1
ATOM 3002 N N . PRO A 1 393 ? -20.947 -11.794 3.394 1.00 95.62 393 PRO A N 1
ATOM 3003 C CA . PRO A 1 393 ? -22.343 -11.476 3.098 1.00 95.62 393 PRO A CA 1
ATOM 3004 C C . PRO A 1 393 ? -22.989 -12.569 2.235 1.00 95.62 393 PRO A C 1
ATOM 3006 O O . PRO A 1 393 ? -22.353 -13.058 1.296 1.00 95.62 393 PRO A O 1
ATOM 3009 N N . LEU A 1 394 ? -24.244 -12.905 2.541 1.00 95.38 394 LEU A N 1
ATOM 3010 C CA . LEU A 1 394 ? -25.040 -13.953 1.902 1.00 95.38 394 LEU A CA 1
ATOM 3011 C C . LEU A 1 394 ? -26.486 -13.447 1.707 1.00 95.38 394 LEU A C 1
ATOM 3013 O O . LEU A 1 394 ? -27.155 -13.126 2.688 1.00 95.38 394 LEU A O 1
ATOM 3017 N N . ASN A 1 395 ? -26.953 -13.333 0.455 1.00 88.94 395 ASN A N 1
ATOM 3018 C CA . ASN A 1 395 ? -28.193 -12.605 0.118 1.00 88.94 395 ASN A CA 1
ATOM 3019 C C . ASN A 1 395 ? -29.320 -13.448 -0.510 1.00 88.94 395 ASN A C 1
ATOM 3021 O O . ASN A 1 395 ? -30.405 -12.902 -0.696 1.00 88.94 395 ASN A O 1
ATOM 3025 N N . ASP A 1 396 ? -29.077 -14.719 -0.849 1.00 83.69 396 ASP A N 1
ATOM 3026 C CA . ASP A 1 396 ? -30.045 -15.532 -1.604 1.00 83.69 396 ASP A CA 1
ATOM 3027 C C . ASP A 1 396 ? -30.182 -16.955 -1.057 1.00 83.69 396 ASP A C 1
ATOM 3029 O O . ASP A 1 396 ? -31.192 -17.282 -0.442 1.00 83.69 396 ASP A O 1
ATOM 3033 N N . THR A 1 397 ? -29.184 -17.817 -1.267 1.00 91.69 397 THR A N 1
ATOM 3034 C CA . THR A 1 397 ? -29.264 -19.239 -0.896 1.00 91.69 397 THR A CA 1
ATOM 3035 C C . THR A 1 397 ? -28.086 -19.662 -0.028 1.00 91.69 397 THR A C 1
ATOM 3037 O O . THR A 1 397 ? -26.953 -19.201 -0.202 1.00 91.69 397 THR A O 1
ATOM 3040 N N . THR A 1 398 ? -28.349 -20.575 0.908 1.00 92.69 398 THR A N 1
ATOM 3041 C CA . THR A 1 398 ? -27.329 -21.209 1.758 1.00 92.69 398 THR A CA 1
ATOM 3042 C C . THR A 1 398 ? -26.408 -22.150 0.974 1.00 92.69 398 THR A C 1
ATOM 3044 O O . THR A 1 398 ? -25.331 -22.506 1.460 1.00 92.69 398 THR A O 1
ATOM 3047 N N . ASP A 1 399 ? -26.763 -22.500 -0.264 1.00 92.19 399 ASP A N 1
ATOM 3048 C CA . ASP A 1 399 ? -25.937 -23.316 -1.160 1.00 92.19 399 ASP A CA 1
ATOM 3049 C C . ASP A 1 399 ? -24.613 -22.623 -1.497 1.00 92.19 399 ASP A C 1
ATOM 3051 O O . ASP A 1 399 ? -23.560 -23.255 -1.486 1.00 92.19 399 ASP A O 1
ATOM 3055 N N . THR A 1 400 ? -24.640 -21.296 -1.674 1.00 90.06 400 THR A N 1
ATOM 3056 C CA . THR A 1 400 ? -23.442 -20.486 -1.972 1.00 90.06 400 THR A CA 1
ATOM 3057 C C . THR A 1 400 ? -22.498 -20.306 -0.775 1.00 90.06 400 THR A C 1
ATOM 3059 O O . THR A 1 400 ? -21.391 -19.776 -0.913 1.00 90.06 400 THR A O 1
ATOM 3062 N N . LEU A 1 401 ? -22.909 -20.737 0.420 1.00 95.12 401 LEU A N 1
ATOM 3063 C CA . LEU A 1 401 ? -22.077 -20.723 1.618 1.00 95.12 401 LEU A CA 1
ATOM 3064 C C . LEU A 1 401 ? -21.259 -22.018 1.689 1.00 95.12 401 LEU A C 1
ATOM 3066 O O . LEU A 1 401 ? -21.583 -22.920 2.447 1.00 95.12 401 LEU A O 1
ATOM 3070 N N . THR A 1 402 ? -20.221 -22.178 0.878 1.00 96.19 402 THR A N 1
ATOM 3071 C CA . THR A 1 402 ? -19.355 -23.372 0.934 1.00 96.19 402 THR A CA 1
ATOM 3072 C C . THR A 1 402 ? -18.153 -23.144 1.850 1.00 96.19 402 THR A C 1
ATOM 3074 O O . THR A 1 402 ? -17.728 -22.006 2.057 1.00 96.19 402 THR A O 1
ATOM 3077 N N . HIS A 1 403 ? -17.585 -24.225 2.399 1.00 94.00 403 HIS A N 1
ATOM 3078 C CA . HIS A 1 403 ? -16.365 -24.145 3.212 1.00 94.00 403 HIS A CA 1
ATOM 3079 C C . HIS A 1 403 ? -15.218 -23.512 2.405 1.00 94.00 403 HIS A C 1
ATOM 3081 O O . HIS A 1 403 ? -14.555 -22.586 2.867 1.00 94.00 403 HIS A O 1
ATOM 3087 N N . GLU A 1 404 ? -15.080 -23.926 1.143 1.00 91.88 404 GLU A N 1
ATOM 3088 C CA . GLU A 1 404 ? -14.131 -23.372 0.173 1.00 91.88 404 GLU A CA 1
ATOM 3089 C C . GLU A 1 404 ? -14.390 -21.892 -0.128 1.00 91.88 404 GLU A C 1
ATOM 3091 O O . GLU A 1 404 ? -13.452 -21.101 -0.158 1.00 91.88 404 GLU A O 1
ATOM 3096 N N . GLY A 1 405 ? -15.651 -21.473 -0.281 1.00 92.69 405 GLY A N 1
ATOM 3097 C CA . GLY A 1 405 ? -15.996 -20.069 -0.513 1.00 92.69 405 GLY A CA 1
ATOM 3098 C C . GLY A 1 405 ? -15.606 -19.175 0.665 1.00 92.69 405 GLY A C 1
ATOM 3099 O O . GLY A 1 405 ? -15.074 -18.074 0.473 1.00 92.69 405 GLY A O 1
ATOM 3100 N N . VAL A 1 406 ? -15.822 -19.656 1.894 1.00 94.12 406 VAL A N 1
ATOM 3101 C CA . VAL A 1 406 ? -15.407 -18.958 3.117 1.00 94.12 406 VAL A CA 1
ATOM 3102 C C . VAL A 1 406 ? -13.879 -18.873 3.203 1.00 94.12 406 VAL A C 1
ATOM 3104 O O . VAL A 1 406 ? -13.349 -17.778 3.409 1.00 94.12 406 VAL A O 1
ATOM 3107 N N . ILE A 1 407 ? -13.165 -19.981 2.970 1.00 92.31 407 ILE A N 1
ATOM 3108 C CA . ILE A 1 407 ? -11.693 -20.008 2.964 1.00 92.31 407 ILE A CA 1
ATOM 3109 C C . ILE A 1 407 ? -11.124 -19.109 1.864 1.00 92.31 407 ILE A C 1
ATOM 3111 O O . ILE A 1 407 ? -10.257 -18.290 2.153 1.00 92.31 407 ILE A O 1
ATOM 3115 N N . GLY A 1 408 ? -11.634 -19.178 0.634 1.00 89.00 408 GLY A N 1
ATOM 3116 C CA . GLY A 1 408 ? -11.173 -18.357 -0.488 1.00 89.00 408 GLY A CA 1
ATOM 3117 C C . GLY A 1 408 ? -11.326 -16.856 -0.225 1.00 89.00 408 GLY A C 1
ATOM 3118 O O . GLY A 1 408 ? -10.437 -16.063 -0.552 1.00 89.00 408 GLY A O 1
ATOM 3119 N N . LYS A 1 409 ? -12.408 -16.440 0.455 1.00 89.81 409 LYS A N 1
ATOM 3120 C CA . LYS A 1 409 ? -12.540 -15.049 0.923 1.00 89.81 409 LYS A CA 1
ATOM 3121 C C . LYS A 1 409 ? -11.525 -14.691 2.008 1.00 89.81 409 LYS A C 1
ATOM 3123 O O . LYS A 1 409 ? -11.015 -13.573 1.982 1.00 89.81 409 LYS A O 1
ATOM 3128 N N . LEU A 1 410 ? -11.230 -15.600 2.937 1.00 89.38 410 LEU A N 1
ATOM 3129 C CA . LEU A 1 410 ? -10.250 -15.370 4.004 1.00 89.38 410 LEU A CA 1
ATOM 3130 C C . LEU A 1 410 ? -8.804 -15.316 3.495 1.00 89.38 410 LEU A C 1
ATOM 3132 O O . LEU A 1 410 ? -8.016 -14.498 3.966 1.00 89.38 410 LEU A O 1
ATOM 3136 N N . THR A 1 411 ? -8.442 -16.179 2.548 1.00 87.38 411 THR A N 1
ATOM 3137 C CA . THR A 1 411 ? -7.076 -16.285 2.014 1.00 87.38 411 THR A CA 1
ATOM 3138 C C . THR A 1 411 ? -6.811 -15.290 0.887 1.00 87.38 411 THR A C 1
ATOM 3140 O O . THR A 1 411 ? -5.657 -15.039 0.539 1.00 87.38 411 THR A O 1
ATOM 3143 N N . GLY A 1 412 ? -7.863 -14.704 0.304 1.00 81.75 412 GLY A N 1
ATOM 3144 C CA . GLY A 1 412 ? -7.758 -13.874 -0.894 1.00 81.75 412 GLY A CA 1
ATOM 3145 C C . GLY A 1 412 ? -7.432 -14.681 -2.154 1.00 81.75 412 GLY A C 1
ATOM 3146 O O . GLY A 1 412 ? -7.223 -14.089 -3.219 1.00 81.75 412 GLY A O 1
ATOM 3147 N N . LEU A 1 413 ? -7.408 -16.014 -2.053 1.00 72.62 413 LEU A N 1
ATOM 3148 C CA . LEU A 1 413 ? -7.376 -16.912 -3.194 1.00 72.62 413 LEU A CA 1
ATOM 3149 C C . LEU A 1 413 ? -8.768 -16.864 -3.815 1.00 72.62 413 LEU A C 1
ATOM 3151 O O . LEU A 1 413 ? -9.704 -17.518 -3.365 1.00 72.62 413 LEU A O 1
ATOM 3155 N N . LYS A 1 414 ? -8.932 -16.027 -4.841 1.00 55.47 414 LYS A N 1
ATOM 3156 C CA . LYS A 1 414 ? -10.102 -16.136 -5.710 1.00 55.47 414 LYS A CA 1
ATOM 3157 C C . LYS A 1 414 ? -10.076 -17.538 -6.310 1.00 55.47 414 LYS A C 1
ATOM 3159 O O . LYS A 1 414 ? -9.218 -17.806 -7.152 1.00 55.47 414 LYS A O 1
ATOM 3164 N N . GLY A 1 415 ? -10.975 -18.399 -5.835 1.00 48.19 415 GLY A N 1
ATOM 3165 C CA . GLY A 1 415 ? -11.188 -19.737 -6.370 1.00 48.19 415 GLY A CA 1
ATOM 3166 C C . GLY A 1 415 ? -11.247 -19.672 -7.891 1.00 48.19 415 GLY A C 1
ATOM 3167 O O . GLY A 1 415 ? -11.959 -18.851 -8.474 1.00 48.19 415 GLY A O 1
ATOM 3168 N N . LYS A 1 416 ? -10.410 -20.483 -8.531 1.00 39.44 416 LYS A N 1
ATOM 3169 C CA . LYS A 1 416 ? -10.415 -20.697 -9.973 1.00 39.44 416 LYS A CA 1
ATOM 3170 C C . LYS A 1 416 ? -11.486 -21.750 -10.255 1.00 39.44 416 LYS A C 1
ATOM 3172 O O . LYS A 1 416 ? -11.155 -22.857 -10.664 1.00 39.44 416 LYS A O 1
ATOM 3177 N N . ASP A 1 417 ? -12.744 -21.429 -9.974 1.00 42.03 417 ASP A N 1
ATOM 3178 C CA . ASP A 1 417 ? -13.832 -22.368 -10.227 1.00 42.03 417 ASP A CA 1
ATOM 3179 C C . ASP A 1 417 ? -14.139 -22.416 -11.724 1.00 42.03 417 ASP A C 1
ATOM 3181 O O . ASP A 1 417 ? -14.151 -21.410 -12.433 1.00 42.03 417 ASP A O 1
ATOM 3185 N N . THR A 1 418 ? -14.311 -23.645 -12.198 1.00 37.06 418 THR A N 1
ATOM 3186 C CA . THR A 1 418 ? -14.389 -24.076 -13.597 1.00 37.06 418 THR A CA 1
ATOM 3187 C C . THR A 1 418 ? -15.830 -24.277 -14.076 1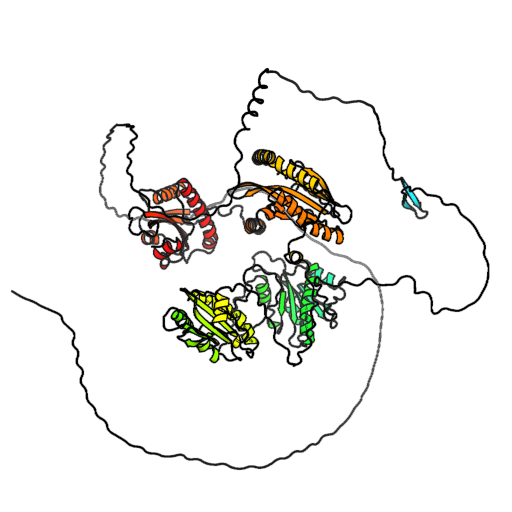.00 37.06 418 THR A C 1
ATOM 3189 O O . THR A 1 418 ? -16.055 -25.000 -15.042 1.00 37.06 418 THR A O 1
ATOM 3192 N N . SER A 1 419 ? -16.820 -23.628 -13.458 1.00 34.84 419 SER A N 1
ATOM 3193 C CA . SER A 1 419 ? -18.209 -23.671 -13.934 1.00 34.84 419 SER A CA 1
ATOM 3194 C C . SER A 1 419 ? -18.659 -22.311 -14.468 1.00 34.84 419 SER A C 1
ATOM 3196 O O . SER A 1 419 ? -18.623 -21.289 -13.785 1.00 34.84 419 SER A O 1
ATOM 3198 N N . ALA A 1 420 ? -19.039 -22.315 -15.746 1.00 36.97 420 ALA A N 1
ATOM 3199 C CA . ALA A 1 420 ? -19.834 -21.265 -16.358 1.00 36.97 420 ALA A CA 1
ATOM 3200 C C . ALA A 1 420 ? -21.253 -21.301 -15.759 1.00 36.97 420 ALA A C 1
ATOM 3202 O O . ALA A 1 420 ? -21.734 -22.371 -15.402 1.00 36.97 420 ALA A O 1
ATOM 3203 N N . ASP A 1 421 ? -21.894 -20.136 -15.687 1.00 37.91 421 ASP A N 1
ATOM 3204 C CA . ASP A 1 421 ? -23.271 -19.888 -15.227 1.00 37.91 421 ASP A CA 1
ATOM 3205 C C . ASP A 1 421 ? -23.494 -19.674 -13.717 1.00 37.91 421 ASP A C 1
ATOM 3207 O O . ASP A 1 421 ? -24.034 -20.519 -13.008 1.00 37.91 421 ASP A O 1
ATOM 3211 N N . SER A 1 422 ? -23.203 -18.452 -13.239 1.00 32.16 422 SER A N 1
ATOM 3212 C CA . SER A 1 422 ? -24.177 -17.631 -12.479 1.00 32.16 422 SER A CA 1
ATOM 3213 C C . SER A 1 422 ? -23.685 -16.190 -12.218 1.00 32.16 422 SER A C 1
ATOM 3215 O O . SER A 1 422 ? -22.491 -15.982 -11.990 1.00 32.16 422 SER A O 1
ATOM 3217 N N . PRO A 1 423 ? -24.575 -15.170 -12.224 1.00 42.66 423 PRO A N 1
ATOM 3218 C CA . PRO A 1 423 ? -24.207 -13.763 -12.067 1.00 42.66 423 PRO A CA 1
ATOM 3219 C C . PRO A 1 423 ? -24.347 -13.300 -10.607 1.00 42.66 423 PRO A C 1
ATOM 3221 O O . PRO A 1 423 ? -25.409 -13.442 -10.010 1.00 42.66 423 PRO A O 1
ATOM 3224 N N . LEU A 1 424 ? -23.315 -12.672 -10.029 1.00 31.70 424 LEU A N 1
ATOM 3225 C CA . LEU A 1 424 ? -23.414 -12.051 -8.699 1.00 31.70 424 LEU A CA 1
ATOM 3226 C C . LEU A 1 424 ? -22.881 -10.613 -8.687 1.00 31.70 424 LEU A C 1
ATOM 3228 O O . LEU A 1 424 ? -21.697 -10.343 -8.895 1.00 31.70 424 LEU A O 1
ATOM 3232 N N . ILE A 1 425 ? -23.805 -9.689 -8.407 1.00 32.28 425 ILE A N 1
ATOM 3233 C CA . ILE A 1 425 ? -23.597 -8.253 -8.216 1.00 32.28 425 ILE A CA 1
ATOM 3234 C C . ILE A 1 425 ? -23.447 -7.951 -6.710 1.00 32.28 425 ILE A C 1
ATOM 3236 O O . ILE A 1 425 ? -24.222 -8.419 -5.880 1.00 32.28 425 ILE A O 1
ATOM 3240 N N . THR A 1 426 ? -22.538 -7.012 -6.420 1.00 37.09 426 THR A N 1
ATOM 3241 C CA . THR A 1 426 ? -22.470 -6.056 -5.284 1.00 37.09 426 THR A CA 1
ATOM 3242 C C . THR A 1 426 ? -21.501 -6.331 -4.124 1.00 37.09 426 THR A C 1
ATOM 3244 O O . THR A 1 426 ? -21.654 -7.244 -3.320 1.00 37.09 426 THR A O 1
ATOM 3247 N N . ARG A 1 427 ? -20.536 -5.405 -3.999 1.00 35.00 427 ARG A N 1
ATOM 3248 C CA . ARG A 1 427 ? -19.623 -5.172 -2.868 1.00 35.00 427 ARG A CA 1
ATOM 3249 C C . ARG A 1 427 ? -20.199 -4.101 -1.928 1.00 35.00 427 ARG A C 1
ATOM 3251 O O . ARG A 1 427 ? -20.712 -3.095 -2.411 1.00 35.00 427 ARG A O 1
ATOM 3258 N N . SER A 1 428 ? -20.027 -4.260 -0.613 1.00 32.00 428 SER A N 1
ATOM 3259 C CA . SER A 1 428 ? -20.206 -3.198 0.393 1.00 32.00 428 SER A CA 1
ATOM 3260 C C . SER A 1 428 ? -18.850 -2.640 0.852 1.00 32.00 428 SER A C 1
ATOM 3262 O O . SER A 1 428 ? -17.907 -3.399 1.063 1.00 32.00 428 SER A O 1
ATOM 3264 N N . ASN A 1 429 ? -18.775 -1.313 0.985 1.00 34.78 429 ASN A N 1
ATOM 3265 C CA . ASN A 1 429 ? -17.595 -0.514 1.329 1.00 34.78 429 ASN A CA 1
ATOM 3266 C C . ASN A 1 429 ? -17.424 -0.342 2.846 1.00 34.78 429 ASN A C 1
ATOM 3268 O O . ASN A 1 429 ? -18.337 0.194 3.461 1.00 34.78 429 ASN A O 1
ATOM 3272 N N . THR A 1 430 ? -16.227 -0.613 3.379 1.00 33.97 430 THR A N 1
ATOM 3273 C CA . THR A 1 430 ? -15.656 0.062 4.568 1.00 33.97 430 THR A CA 1
ATOM 3274 C C . THR A 1 430 ? -14.138 -0.176 4.651 1.00 33.97 430 THR A C 1
ATOM 3276 O O . THR A 1 430 ? -13.677 -1.086 5.327 1.00 33.97 430 THR A O 1
ATOM 3279 N N . ALA A 1 431 ? -13.342 0.652 3.963 1.00 30.75 431 ALA A N 1
ATOM 3280 C CA . ALA A 1 431 ? -11.938 0.914 4.309 1.00 30.75 431 ALA A CA 1
ATOM 3281 C C . ALA A 1 431 ? -11.488 2.258 3.707 1.00 30.75 431 ALA A C 1
ATOM 3283 O O . ALA A 1 431 ? -11.815 2.586 2.565 1.00 30.75 431 ALA A O 1
ATOM 3284 N N . THR A 1 432 ? -10.763 3.047 4.496 1.00 32.78 432 THR A N 1
ATOM 3285 C CA . THR A 1 432 ? -10.231 4.378 4.169 1.00 32.78 432 THR A CA 1
ATOM 3286 C C . THR A 1 432 ? -9.172 4.336 3.050 1.00 32.78 432 THR A C 1
ATOM 3288 O O . THR A 1 432 ? -8.432 3.358 2.930 1.00 32.78 432 THR A O 1
ATOM 3291 N N . PRO A 1 433 ? -9.077 5.383 2.203 1.00 30.12 433 PRO A N 1
ATOM 3292 C CA . PRO A 1 433 ? -8.407 5.296 0.911 1.00 30.12 433 PRO A CA 1
ATOM 3293 C C . PRO A 1 433 ? -6.902 5.564 1.017 1.00 30.12 433 PRO A C 1
ATOM 3295 O O . PRO A 1 433 ? -6.467 6.667 1.346 1.00 30.12 433 PRO A O 1
ATOM 3298 N N . THR A 1 434 ? -6.092 4.574 0.645 1.00 33.69 434 THR A N 1
ATOM 3299 C CA . THR A 1 434 ? -4.746 4.840 0.122 1.00 33.69 434 THR A CA 1
ATOM 3300 C C . THR A 1 434 ? -4.881 5.318 -1.329 1.00 33.69 434 THR A C 1
ATOM 3302 O O . THR A 1 434 ? -5.807 4.924 -2.035 1.00 33.69 434 THR A O 1
ATOM 3305 N N . SER A 1 435 ? -3.997 6.211 -1.779 1.00 38.31 435 SER A N 1
ATOM 3306 C CA . SER A 1 435 ? -4.114 7.014 -3.014 1.00 38.31 435 SER A CA 1
ATOM 3307 C C . SER A 1 435 ? -4.030 6.247 -4.347 1.00 38.31 435 SER A C 1
ATOM 3309 O O . SER A 1 435 ? -3.647 6.809 -5.374 1.00 38.31 435 SER A O 1
ATOM 3311 N N . ARG A 1 436 ? -4.396 4.965 -4.387 1.00 41.03 436 ARG A N 1
ATOM 3312 C CA . ARG A 1 436 ? -4.449 4.178 -5.619 1.00 41.03 436 ARG A CA 1
ATOM 3313 C C . ARG A 1 436 ? -5.854 3.613 -5.813 1.00 41.03 436 ARG A C 1
ATOM 3315 O O . ARG A 1 436 ? -6.273 2.720 -5.093 1.00 41.03 436 ARG A O 1
ATOM 3322 N N . SER A 1 437 ? -6.521 4.118 -6.856 1.00 42.28 437 SER A N 1
ATOM 3323 C CA . SER A 1 437 ? -7.795 3.643 -7.422 1.00 42.28 437 SER A CA 1
ATOM 3324 C C . SER A 1 437 ? -9.090 4.124 -6.744 1.00 42.28 437 SER A C 1
ATOM 3326 O O . SER A 1 437 ? -9.969 3.322 -6.432 1.00 42.28 437 SER A O 1
ATOM 3328 N N . PHE A 1 438 ? -9.271 5.443 -6.609 1.00 32.91 438 PHE A N 1
ATOM 3329 C CA . PHE A 1 438 ? -10.624 6.007 -6.542 1.00 32.91 438 PHE A CA 1
ATOM 3330 C C . PHE A 1 438 ? -11.170 6.124 -7.974 1.00 32.91 438 PHE A C 1
ATOM 3332 O O . PHE A 1 438 ? -10.624 6.860 -8.791 1.00 32.91 438 PHE A O 1
ATOM 3339 N N . GLY A 1 439 ? -12.193 5.327 -8.281 1.00 46.34 439 GLY A N 1
ATOM 3340 C CA . GLY A 1 439 ? -12.701 5.076 -9.631 1.00 46.34 439 GLY A CA 1
ATOM 3341 C C . GLY A 1 439 ? -12.587 3.587 -9.932 1.00 46.34 439 GLY A C 1
ATOM 3342 O O . GLY A 1 439 ? -11.497 3.093 -10.208 1.00 46.34 439 GLY A O 1
ATOM 3343 N N . GLY A 1 440 ? -13.691 2.849 -9.793 1.00 46.25 440 GLY A N 1
ATOM 3344 C CA . GLY A 1 440 ? -13.727 1.420 -10.091 1.00 46.25 440 GLY A CA 1
ATOM 3345 C C . GLY A 1 440 ? -13.291 1.182 -11.532 1.00 46.25 440 GLY A C 1
ATOM 3346 O O . GLY A 1 440 ? -14.044 1.476 -12.455 1.00 46.25 440 GLY A O 1
ATOM 3347 N N . ARG A 1 441 ? -12.065 0.680 -11.721 1.00 56.44 441 ARG A N 1
ATOM 3348 C CA . ARG A 1 441 ? -11.614 0.136 -13.002 1.00 56.44 441 ARG A CA 1
ATOM 3349 C C . ARG A 1 441 ? -12.404 -1.137 -13.247 1.00 56.44 441 ARG A C 1
ATOM 3351 O O . ARG A 1 441 ? -12.025 -2.206 -12.776 1.00 56.44 441 ARG A O 1
ATOM 3358 N N . ASP A 1 442 ? -13.536 -0.998 -13.913 1.00 61.75 442 ASP A N 1
ATOM 3359 C CA . ASP A 1 442 ? -14.291 -2.140 -14.397 1.00 61.75 442 ASP A CA 1
ATOM 3360 C C . ASP A 1 442 ? -13.554 -2.686 -15.624 1.00 61.75 442 ASP A C 1
ATOM 3362 O O . ASP A 1 442 ? -13.707 -2.163 -16.717 1.00 61.75 442 ASP A O 1
ATOM 3366 N N . SER A 1 443 ? -12.660 -3.665 -15.468 1.00 62.78 443 SER A N 1
ATOM 3367 C CA . SER A 1 443 ? -11.795 -4.153 -16.561 1.00 62.78 443 SER A CA 1
ATOM 3368 C C . SER A 1 443 ? -12.545 -4.876 -17.692 1.00 62.78 443 SER A C 1
ATOM 3370 O O . SER A 1 443 ? -11.918 -5.549 -18.502 1.00 62.78 443 SER A O 1
ATOM 3372 N N . THR A 1 444 ? -13.872 -4.785 -17.719 1.00 84.75 444 THR A N 1
ATOM 3373 C CA . THR A 1 444 ? -14.773 -5.533 -18.595 1.00 84.75 444 THR A CA 1
ATOM 3374 C C . THR A 1 444 ? -15.157 -4.787 -19.872 1.00 84.75 444 THR A C 1
ATOM 3376 O O . THR A 1 444 ? -15.756 -5.404 -20.744 1.00 84.75 444 THR A O 1
ATOM 3379 N N . LEU A 1 445 ? -14.807 -3.498 -20.019 1.00 94.38 445 LEU A N 1
ATOM 3380 C CA . LEU A 1 445 ? -15.116 -2.745 -21.240 1.00 94.38 445 LEU A CA 1
ATOM 3381 C C . LEU A 1 445 ? -14.359 -3.321 -22.445 1.00 94.38 445 LEU A C 1
ATOM 3383 O O . LEU A 1 445 ? -13.130 -3.252 -22.506 1.00 94.38 445 LEU A O 1
ATOM 3387 N N . GLN A 1 446 ? -15.112 -3.846 -23.405 1.00 96.06 446 GLN A N 1
ATOM 3388 C CA . GLN A 1 446 ? -14.631 -4.363 -24.680 1.00 96.06 446 GLN A CA 1
ATOM 3389 C C . GLN A 1 446 ? -14.765 -3.298 -25.774 1.00 96.06 446 GLN A C 1
ATOM 3391 O O . GLN A 1 446 ? -15.658 -2.448 -25.738 1.00 96.06 446 GLN A O 1
ATOM 3396 N N . TYR A 1 447 ? -13.886 -3.362 -26.771 1.00 97.25 447 TYR A N 1
ATOM 3397 C CA . TYR A 1 447 ? -13.885 -2.461 -27.922 1.00 97.25 447 TYR A CA 1
ATOM 3398 C C . TYR A 1 447 ? -14.144 -3.273 -29.183 1.00 97.25 447 TYR A C 1
ATOM 3400 O O . TYR A 1 447 ? -13.577 -4.353 -29.352 1.00 97.25 447 TYR A O 1
ATOM 3408 N N . ASP A 1 448 ? -15.006 -2.771 -30.059 1.00 96.94 448 ASP A N 1
ATOM 3409 C CA . ASP A 1 448 ? -15.176 -3.372 -31.373 1.00 96.94 448 ASP A CA 1
ATOM 3410 C C . ASP A 1 448 ? -13.933 -3.172 -32.252 1.00 96.94 448 ASP A C 1
ATOM 3412 O O . ASP A 1 448 ? -13.137 -2.254 -32.041 1.00 96.94 448 ASP A O 1
ATOM 3416 N N . THR A 1 449 ? -13.772 -4.035 -33.255 1.00 94.44 449 THR A N 1
ATOM 3417 C CA . THR A 1 449 ? -12.561 -4.093 -34.098 1.00 94.44 449 THR A CA 1
ATOM 3418 C C . THR A 1 449 ? -12.241 -2.769 -34.802 1.00 94.44 449 THR A C 1
ATOM 3420 O O . THR A 1 449 ? -11.073 -2.433 -34.982 1.00 94.44 449 THR A O 1
ATOM 3423 N N . ASN A 1 450 ? -13.260 -1.971 -35.127 1.00 96.25 450 ASN A N 1
ATOM 3424 C CA . ASN A 1 450 ? -13.119 -0.686 -35.812 1.00 96.25 450 ASN A CA 1
ATOM 3425 C C . ASN A 1 450 ? -12.772 0.503 -34.891 1.00 96.25 450 ASN A C 1
ATOM 3427 O O . ASN A 1 450 ? -12.435 1.580 -35.388 1.00 96.25 450 ASN A O 1
ATOM 3431 N N . VAL A 1 451 ? -12.836 0.345 -33.562 1.00 97.75 451 VAL A N 1
ATOM 3432 C CA . VAL A 1 451 ? -12.624 1.451 -32.609 1.00 97.75 451 VAL A CA 1
ATOM 3433 C C . VAL A 1 451 ? -11.176 1.935 -32.632 1.00 97.75 451 VAL A C 1
ATOM 3435 O O . VAL A 1 451 ? -10.924 3.140 -32.710 1.00 97.75 451 VAL A O 1
ATOM 3438 N N . ASP A 1 452 ? -10.217 1.010 -32.618 1.00 97.56 452 ASP A N 1
ATOM 3439 C CA . ASP A 1 452 ? -8.789 1.340 -32.618 1.00 97.56 452 ASP A CA 1
ATOM 3440 C C . ASP A 1 452 ? -8.365 2.036 -33.914 1.00 97.56 452 ASP A C 1
ATOM 3442 O O . ASP A 1 452 ? -7.591 2.996 -33.880 1.00 97.56 452 ASP A O 1
ATOM 3446 N N . GLU A 1 453 ? -8.880 1.572 -35.055 1.00 97.12 453 GLU A N 1
ATOM 3447 C CA . GLU A 1 453 ? -8.615 2.164 -36.368 1.00 97.12 453 GLU A CA 1
ATOM 3448 C C . GLU A 1 453 ? -9.186 3.580 -36.465 1.00 97.12 453 GLU A C 1
ATOM 3450 O O . GLU A 1 453 ? -8.477 4.503 -36.876 1.00 97.12 453 GLU A O 1
ATOM 3455 N N . ALA A 1 454 ? -10.420 3.788 -35.996 1.00 97.62 454 ALA A N 1
ATOM 3456 C CA . ALA A 1 454 ? -11.042 5.107 -35.978 1.00 97.62 454 ALA A CA 1
ATOM 3457 C C . ALA A 1 454 ? -10.279 6.093 -35.076 1.00 97.62 454 ALA A C 1
ATOM 3459 O O . ALA A 1 454 ? -10.005 7.221 -35.495 1.00 97.62 454 ALA A O 1
ATOM 3460 N N . ILE A 1 455 ? -9.876 5.678 -33.866 1.00 97.94 455 ILE A N 1
ATOM 3461 C CA . ILE A 1 455 ? -9.114 6.537 -32.941 1.00 97.94 455 ILE A CA 1
ATOM 3462 C C . ILE A 1 455 ? -7.731 6.870 -33.512 1.00 97.94 455 ILE A C 1
ATOM 3464 O O . ILE A 1 455 ? -7.316 8.028 -33.454 1.00 97.94 455 ILE A O 1
ATOM 3468 N N . LYS A 1 456 ? -7.018 5.901 -34.104 1.00 96.56 456 LYS A N 1
ATOM 3469 C CA . LYS A 1 456 ? -5.735 6.161 -34.787 1.00 96.56 456 LYS A CA 1
ATOM 3470 C C . LYS A 1 456 ? -5.912 7.118 -35.971 1.00 96.56 456 LYS A C 1
ATOM 3472 O O . LYS A 1 456 ? -5.054 7.973 -36.199 1.00 96.56 456 LYS A O 1
ATOM 3477 N N . GLY A 1 457 ? -7.048 7.036 -36.666 1.00 96.31 457 GLY A N 1
ATOM 3478 C CA . GLY A 1 457 ? -7.429 7.930 -37.759 1.00 96.31 457 GLY A CA 1
ATOM 3479 C C . GLY A 1 457 ? -7.474 9.417 -37.383 1.00 96.31 457 GLY A C 1
ATOM 3480 O O . GLY A 1 457 ? -7.224 10.259 -38.244 1.00 96.31 457 GLY A O 1
ATOM 3481 N N . LEU A 1 458 ? -7.671 9.759 -36.101 1.00 95.44 458 LEU A N 1
ATOM 3482 C CA . LEU A 1 458 ? -7.616 11.147 -35.606 1.00 95.44 458 LEU A CA 1
ATOM 3483 C C . LEU A 1 458 ? -6.241 11.811 -35.798 1.00 95.44 458 LEU A C 1
ATOM 3485 O O . LEU A 1 458 ? -6.131 13.042 -35.785 1.00 95.44 458 LEU A O 1
ATOM 3489 N N . GLY A 1 459 ? -5.179 11.019 -35.978 1.00 88.06 459 GLY A N 1
ATOM 3490 C CA . GLY A 1 459 ? -3.851 11.523 -36.331 1.00 88.06 459 GLY A CA 1
ATOM 3491 C C . GLY A 1 459 ? -3.777 12.109 -37.747 1.00 88.06 459 GLY A C 1
ATOM 3492 O O . GLY A 1 459 ? -2.972 13.013 -37.981 1.00 88.06 459 GLY A O 1
ATOM 3493 N N . GLY A 1 460 ? -4.638 11.648 -38.659 1.00 89.44 460 GLY A N 1
ATOM 3494 C CA . GLY A 1 460 ? -4.679 12.066 -40.061 1.00 89.44 460 GLY A CA 1
ATOM 3495 C C . GLY A 1 460 ? -5.365 13.415 -40.304 1.00 89.44 460 GLY A C 1
ATOM 3496 O O . GLY A 1 460 ? -5.752 14.125 -39.374 1.00 89.44 460 GLY A O 1
ATOM 3497 N N . GLU A 1 461 ? -5.506 13.781 -41.582 1.00 87.44 461 GLU A N 1
ATOM 3498 C CA . GLU A 1 461 ? -6.150 15.038 -42.000 1.00 87.44 461 GLU A CA 1
ATOM 3499 C C . GLU A 1 461 ? -7.682 14.941 -42.067 1.00 87.44 461 GLU A C 1
ATOM 3501 O O . GLU A 1 461 ? -8.363 15.944 -41.844 1.00 87.44 461 GLU A O 1
ATOM 3506 N N . ASN A 1 462 ? -8.210 13.734 -42.305 1.00 93.12 462 ASN A N 1
ATOM 3507 C CA . ASN A 1 462 ? -9.608 13.509 -42.690 1.00 93.12 462 ASN A CA 1
ATOM 3508 C C . ASN A 1 462 ? -10.569 13.275 -41.518 1.00 93.12 462 ASN A C 1
ATOM 3510 O O . ASN A 1 462 ? -11.770 13.455 -41.680 1.00 93.12 462 ASN A O 1
ATOM 3514 N N . ILE A 1 463 ? -10.074 12.859 -40.348 1.00 96.31 463 ILE A N 1
ATOM 3515 C CA . ILE A 1 463 ? -10.915 12.563 -39.181 1.00 96.31 463 ILE A CA 1
ATOM 3516 C C . ILE A 1 463 ? -10.506 13.493 -38.043 1.00 96.31 463 ILE A C 1
ATOM 3518 O O . ILE A 1 463 ? -9.357 13.513 -37.603 1.00 96.31 463 ILE A O 1
ATOM 3522 N N . ARG A 1 464 ? -11.461 14.286 -37.561 1.00 96.88 464 ARG A N 1
ATOM 3523 C CA . ARG A 1 464 ? -11.289 15.248 -36.466 1.00 96.88 464 ARG A CA 1
ATOM 3524 C C . ARG A 1 464 ? -12.022 14.849 -35.200 1.00 96.88 464 ARG A C 1
ATOM 3526 O O . ARG A 1 464 ? -11.619 15.289 -34.125 1.00 96.88 464 ARG A O 1
ATOM 3533 N N . TRP A 1 465 ? -13.047 14.012 -35.298 1.00 98.25 465 TRP A N 1
ATOM 3534 C CA . TRP A 1 465 ? -13.685 13.418 -34.133 1.00 98.25 465 TRP A CA 1
ATOM 3535 C C . TRP A 1 465 ? -14.217 12.015 -34.431 1.00 98.25 465 TRP A C 1
ATOM 3537 O O . TRP A 1 465 ? -14.548 11.683 -35.570 1.00 98.25 465 TRP A O 1
ATOM 3547 N N . VAL A 1 466 ? -14.281 11.200 -33.381 1.00 98.56 466 VAL A N 1
ATOM 3548 C CA . VAL A 1 466 ? -14.842 9.846 -33.379 1.00 98.56 466 VAL A CA 1
ATOM 3549 C C . VAL A 1 466 ? -15.849 9.768 -32.242 1.00 98.56 466 VAL A C 1
ATOM 3551 O O . VAL A 1 466 ? -15.502 10.043 -31.096 1.00 98.56 466 VAL A O 1
ATOM 3554 N N . MET A 1 467 ? -17.087 9.403 -32.554 1.00 98.56 467 MET A N 1
ATOM 3555 C CA . MET A 1 467 ? -18.151 9.159 -31.587 1.00 98.56 467 MET A CA 1
ATOM 3556 C C . MET A 1 467 ? -18.331 7.658 -31.400 1.00 98.56 467 MET A C 1
ATOM 3558 O O . MET A 1 467 ? -18.547 6.924 -32.363 1.00 98.56 467 MET A O 1
ATOM 3562 N N . LEU A 1 468 ? -18.281 7.221 -30.150 1.00 98.50 468 LEU A N 1
ATOM 3563 C CA . LEU A 1 468 ? -18.528 5.857 -29.720 1.00 98.50 468 LEU A CA 1
ATOM 3564 C C . LEU A 1 468 ? -19.844 5.794 -28.942 1.00 98.50 468 LEU A C 1
ATOM 3566 O O . LEU A 1 468 ? -20.157 6.703 -28.165 1.00 98.50 468 LEU A O 1
ATOM 3570 N N . ASN A 1 469 ? -20.571 4.699 -29.122 1.00 97.75 469 ASN A N 1
ATOM 3571 C CA . ASN A 1 469 ? -21.731 4.327 -28.315 1.00 97.75 469 ASN A CA 1
ATOM 3572 C C . ASN A 1 469 ? -21.572 2.863 -27.876 1.00 97.75 469 ASN A C 1
ATOM 3574 O O . ASN A 1 469 ? -20.727 2.132 -28.402 1.00 97.75 469 ASN A O 1
ATOM 3578 N N . TYR A 1 470 ? -22.361 2.437 -26.898 1.00 97.56 470 TYR A N 1
ATOM 3579 C CA . TYR A 1 470 ? -22.524 1.024 -26.596 1.00 97.56 470 TYR A CA 1
ATOM 3580 C C . TYR A 1 470 ? -23.165 0.296 -27.777 1.00 97.56 470 TYR A C 1
ATOM 3582 O O . TYR A 1 470 ? -24.027 0.849 -28.462 1.00 97.56 470 TYR A O 1
ATOM 3590 N N . THR A 1 471 ? -22.757 -0.951 -28.009 1.00 95.06 471 THR A N 1
ATOM 3591 C CA . THR A 1 471 ? -23.472 -1.804 -28.961 1.00 95.06 471 THR A CA 1
ATOM 3592 C C . THR A 1 471 ? -24.877 -2.101 -28.421 1.00 95.06 471 THR A C 1
ATOM 3594 O O . THR A 1 471 ? -24.998 -2.338 -27.217 1.00 95.06 471 THR A O 1
ATOM 3597 N N . PRO A 1 472 ? -25.931 -2.112 -29.260 1.00 92.25 472 PRO A N 1
ATOM 3598 C CA . PRO A 1 472 ? -27.299 -2.378 -28.802 1.00 92.25 472 PRO A CA 1
ATOM 3599 C C . PRO A 1 472 ? -27.445 -3.706 -28.046 1.00 92.25 472 PRO A C 1
ATOM 3601 O O . PRO A 1 472 ? -28.228 -3.791 -27.102 1.00 92.25 472 PRO A O 1
ATOM 3604 N N . ASP A 1 473 ? -26.655 -4.710 -28.436 1.00 94.88 473 ASP A N 1
ATOM 3605 C CA . ASP A 1 473 ? -26.725 -6.070 -27.896 1.00 94.88 473 ASP A CA 1
ATOM 3606 C C . ASP A 1 473 ? -25.865 -6.278 -26.639 1.00 94.88 473 ASP A C 1
ATOM 3608 O O . ASP A 1 473 ? -26.166 -7.142 -25.817 1.00 94.88 473 ASP A O 1
ATOM 3612 N N . ASP A 1 474 ? -24.798 -5.489 -26.466 1.00 94.69 474 ASP A N 1
ATOM 3613 C CA . ASP A 1 474 ? -23.870 -5.622 -25.342 1.00 94.69 474 ASP A CA 1
ATOM 3614 C C . ASP A 1 474 ? -23.480 -4.250 -24.768 1.00 94.69 474 ASP A C 1
ATOM 3616 O O . ASP A 1 474 ? -22.718 -3.492 -25.380 1.00 94.69 474 ASP A O 1
ATOM 3620 N N . PRO A 1 475 ? -23.931 -3.916 -23.547 1.00 92.44 475 PRO A N 1
ATOM 3621 C CA . PRO A 1 475 ? -23.608 -2.640 -22.938 1.00 92.44 475 PRO A CA 1
ATOM 3622 C C . PRO A 1 475 ? -22.207 -2.594 -22.295 1.00 92.44 475 PRO A C 1
ATOM 3624 O O . PRO A 1 475 ? -21.846 -1.591 -21.670 1.00 92.44 475 PRO A O 1
ATOM 3627 N N . TYR A 1 476 ? -21.424 -3.668 -22.403 1.00 95.69 476 TYR A N 1
ATOM 3628 C CA . TYR A 1 476 ? -20.004 -3.723 -22.053 1.00 95.69 476 TYR A CA 1
ATOM 3629 C C . TYR A 1 476 ? -19.095 -3.641 -23.275 1.00 95.69 476 TYR A C 1
ATOM 3631 O O . TYR A 1 476 ? -17.880 -3.559 -23.104 1.00 95.69 476 TYR A O 1
ATOM 3639 N N . LYS A 1 477 ? -19.653 -3.566 -24.486 1.00 96.94 477 LYS A N 1
ATOM 3640 C CA . LYS A 1 477 ? -18.905 -3.363 -25.723 1.00 96.94 477 LYS A CA 1
ATOM 3641 C C . LYS A 1 477 ? -19.224 -1.994 -26.322 1.00 96.94 477 LYS A C 1
ATOM 3643 O O . LYS A 1 477 ? -20.385 -1.603 -26.423 1.00 96.94 477 LYS A O 1
ATOM 3648 N N . VAL A 1 478 ? -18.192 -1.242 -26.706 1.00 97.62 478 VAL A N 1
ATOM 3649 C CA . VAL A 1 478 ? -18.341 0.028 -27.440 1.00 97.62 478 VAL A CA 1
ATOM 3650 C C . VAL A 1 478 ? -17.946 -0.139 -28.902 1.00 97.62 478 VAL A C 1
ATOM 3652 O O . VAL A 1 478 ? -16.966 -0.818 -29.210 1.00 97.62 478 VAL A O 1
ATOM 3655 N N . CYS A 1 479 ? -18.688 0.505 -29.797 1.00 97.94 479 CYS A N 1
ATOM 3656 C CA . CYS A 1 479 ? -18.428 0.530 -31.235 1.00 97.94 479 CYS A CA 1
ATOM 3657 C C . CYS A 1 479 ? -18.389 1.970 -31.757 1.00 97.94 479 CYS A C 1
ATOM 3659 O O . CYS A 1 479 ? -18.870 2.904 -31.107 1.00 97.94 479 CYS A O 1
ATOM 3661 N N . VAL A 1 480 ? -17.818 2.161 -32.946 1.00 98.19 480 VAL A N 1
ATOM 3662 C CA . VAL A 1 480 ? -17.843 3.458 -33.633 1.00 98.19 480 VAL A CA 1
ATOM 3663 C C . VAL A 1 480 ? -19.257 3.730 -34.137 1.00 98.19 480 VAL A C 1
ATOM 3665 O O . VAL A 1 480 ? -19.764 2.993 -34.976 1.00 98.19 480 VAL A O 1
ATOM 3668 N N . ALA A 1 481 ? -19.886 4.787 -33.625 1.00 97.69 481 ALA A N 1
ATOM 3669 C CA . ALA A 1 481 ? -21.201 5.231 -34.073 1.00 97.69 481 ALA A CA 1
ATOM 3670 C C . ALA A 1 481 ? -21.077 6.184 -35.269 1.00 97.69 481 ALA A C 1
ATOM 3672 O O . ALA A 1 481 ? -21.735 5.995 -36.285 1.00 97.69 481 ALA A O 1
ATOM 3673 N N . HIS A 1 482 ? -20.214 7.198 -35.155 1.00 98.31 482 HIS A N 1
ATOM 3674 C CA . HIS A 1 482 ? -20.017 8.213 -36.191 1.00 98.31 482 HIS A CA 1
ATOM 3675 C C . HIS A 1 482 ? -18.577 8.737 -36.180 1.00 98.31 482 HIS A C 1
ATOM 3677 O O . HIS A 1 482 ? -17.897 8.714 -35.152 1.00 98.31 482 HIS A O 1
ATOM 3683 N N . THR A 1 483 ? -18.123 9.265 -37.312 1.00 98.12 483 THR A N 1
ATOM 3684 C CA . THR A 1 483 ? -16.875 10.027 -37.437 1.00 98.12 483 THR A CA 1
ATOM 3685 C C . THR A 1 483 ? -17.151 11.318 -38.200 1.00 98.12 483 THR A C 1
ATOM 3687 O O . THR A 1 483 ? -18.137 11.416 -38.932 1.00 98.12 483 THR A O 1
ATOM 3690 N N . GLY A 1 484 ? -16.290 12.320 -38.038 1.00 97.25 484 GLY A N 1
ATOM 3691 C CA . GLY A 1 484 ? -16.402 13.545 -38.822 1.00 97.25 484 GLY A CA 1
ATOM 3692 C C . GLY A 1 484 ? -15.080 14.260 -39.027 1.00 97.25 484 GLY A C 1
ATOM 3693 O O . GLY A 1 484 ? -14.086 14.002 -38.347 1.00 97.25 484 GLY A O 1
ATOM 3694 N N . ASP A 1 485 ? -15.089 15.155 -40.006 1.00 96.38 485 ASP A N 1
ATOM 3695 C CA . ASP A 1 485 ? -13.929 15.797 -40.624 1.00 96.38 485 ASP A CA 1
ATOM 3696 C C . ASP A 1 485 ? -13.695 17.238 -40.149 1.00 96.38 485 ASP A C 1
ATOM 3698 O O . ASP A 1 485 ? -12.634 17.809 -40.408 1.00 96.38 485 ASP A O 1
ATOM 3702 N N . LYS A 1 486 ? -14.644 17.840 -39.419 1.00 93.19 486 LYS A N 1
ATOM 3703 C CA . LYS A 1 486 ? -14.491 19.184 -38.847 1.00 93.19 486 LYS A CA 1
ATOM 3704 C C . LYS A 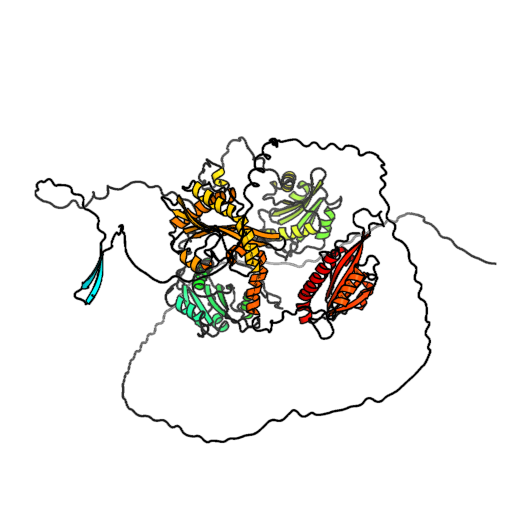1 486 ? -14.462 19.104 -37.333 1.00 93.19 486 LYS A C 1
ATOM 3706 O O . LYS A 1 486 ? -15.318 18.503 -36.697 1.00 93.19 486 LYS A O 1
ATOM 3711 N N . ALA A 1 487 ? -13.471 19.756 -36.740 1.00 90.75 487 ALA A N 1
ATOM 3712 C CA . ALA A 1 487 ? -13.301 19.833 -35.297 1.00 90.75 487 ALA A CA 1
ATOM 3713 C C . ALA A 1 487 ? -14.288 20.833 -34.662 1.00 90.75 487 ALA A C 1
ATOM 3715 O O . ALA A 1 487 ? -13.855 21.831 -34.096 1.00 90.75 487 ALA A O 1
ATOM 3716 N N . THR A 1 488 ? -15.598 20.579 -34.757 1.00 95.56 488 THR A N 1
ATOM 3717 C CA . THR A 1 488 ? -16.628 21.397 -34.095 1.00 95.56 488 THR A CA 1
ATOM 3718 C C . THR A 1 488 ? -17.736 20.553 -33.469 1.00 95.56 488 THR A C 1
ATOM 3720 O O . THR A 1 488 ? -18.196 19.577 -34.070 1.00 95.56 488 THR A O 1
ATOM 3723 N N . THR A 1 489 ? -18.212 20.955 -32.286 1.00 95.50 489 THR A N 1
ATOM 3724 C CA . THR A 1 489 ? -19.376 20.337 -31.632 1.00 95.50 489 THR A CA 1
ATOM 3725 C C . THR A 1 489 ? -20.641 20.425 -32.478 1.00 95.50 489 THR A C 1
ATOM 3727 O O . THR A 1 489 ? -21.493 19.547 -32.372 1.00 95.50 489 THR A O 1
ATOM 3730 N N . GLN A 1 490 ? -20.747 21.401 -33.387 1.00 96.31 490 GLN A N 1
ATOM 3731 C CA . GLN A 1 490 ? -21.909 21.552 -34.271 1.00 96.31 490 GLN A CA 1
ATOM 3732 C C . GLN A 1 490 ? -22.149 20.335 -35.178 1.00 96.31 490 GLN A C 1
ATOM 3734 O O . GLN A 1 490 ? -23.288 20.091 -35.564 1.00 96.31 490 GLN A O 1
ATOM 3739 N N . GLN A 1 491 ? -21.105 19.564 -35.516 1.00 96.56 491 GLN A N 1
ATOM 3740 C CA . GLN A 1 491 ? -21.255 18.377 -36.363 1.00 96.56 491 GLN A CA 1
ATOM 3741 C C . GLN A 1 491 ? -21.847 17.179 -35.618 1.00 96.56 491 GLN A C 1
ATOM 3743 O O . GLN A 1 491 ? -22.600 16.416 -36.214 1.00 96.56 491 GLN A O 1
ATOM 3748 N N . PHE A 1 492 ? -21.500 16.993 -34.343 1.00 96.94 492 PHE A N 1
ATOM 3749 C CA . PHE A 1 492 ? -21.842 15.769 -33.618 1.00 96.94 492 PHE A CA 1
ATOM 3750 C C . PHE A 1 492 ? -22.856 15.968 -32.490 1.00 96.94 492 PHE A C 1
ATOM 3752 O O . PHE A 1 492 ? -23.506 15.002 -32.103 1.00 96.94 492 PHE A O 1
ATOM 3759 N N . ALA A 1 493 ? -23.050 17.188 -31.981 1.00 97.69 493 ALA A N 1
ATOM 3760 C CA . ALA A 1 493 ? -24.075 17.468 -30.974 1.00 97.69 493 ALA A CA 1
ATOM 3761 C C . ALA A 1 493 ? -25.500 17.097 -31.441 1.00 97.69 493 ALA A C 1
ATOM 3763 O O . ALA A 1 493 ? -26.217 16.490 -30.650 1.00 97.69 493 ALA A O 1
ATOM 3764 N N . PRO A 1 494 ? -25.913 17.336 -32.707 1.00 97.88 494 PRO A N 1
ATOM 3765 C CA . PRO A 1 494 ? -27.236 16.913 -33.185 1.00 97.88 494 PRO A CA 1
ATOM 3766 C C . PRO A 1 494 ? -27.428 15.391 -33.261 1.00 97.88 494 PRO A C 1
ATOM 3768 O O . PRO A 1 494 ? -28.559 14.926 -33.350 1.00 97.88 494 PRO A O 1
ATOM 3771 N N . LEU A 1 495 ? -26.336 14.618 -33.255 1.00 97.62 495 LEU A N 1
ATOM 3772 C CA . LEU A 1 495 ? -26.369 13.152 -33.282 1.00 97.62 495 LEU A CA 1
ATOM 3773 C C . LEU A 1 495 ? -26.556 12.552 -31.880 1.00 97.62 495 LEU A C 1
ATOM 3775 O O . LEU A 1 495 ? -26.810 11.356 -31.752 1.00 97.62 495 LEU A O 1
ATOM 3779 N N . MET A 1 496 ? -26.412 13.365 -30.828 1.00 97.75 496 MET A N 1
ATOM 3780 C CA . MET A 1 496 ? -26.607 12.940 -29.448 1.00 97.75 496 MET A CA 1
ATOM 3781 C C . MET A 1 496 ? -28.079 13.060 -29.070 1.00 97.75 496 MET A C 1
ATOM 3783 O O . MET A 1 496 ? -28.682 14.124 -29.197 1.00 97.75 496 MET A O 1
ATOM 3787 N N . ASN A 1 497 ? -28.650 11.978 -28.552 1.00 96.00 497 ASN A N 1
ATOM 3788 C CA . ASN A 1 497 ? -29.984 11.994 -27.968 1.00 96.00 497 ASN A CA 1
ATOM 3789 C C . ASN A 1 497 ? -29.908 12.011 -26.431 1.00 96.00 497 ASN A C 1
ATOM 3791 O O . ASN A 1 497 ? -28.901 11.636 -25.830 1.00 96.00 497 ASN A O 1
ATOM 3795 N N . GLU A 1 498 ? -30.990 12.433 -25.779 1.00 96.44 498 GLU A N 1
ATOM 3796 C CA . GLU A 1 498 ? -31.043 12.515 -24.315 1.00 96.44 498 GLU A CA 1
ATOM 3797 C C . GLU A 1 498 ? -31.235 11.154 -23.623 1.00 96.44 498 GLU A C 1
ATOM 3799 O O . GLU A 1 498 ? -31.218 11.104 -22.395 1.00 96.44 498 GLU A O 1
ATOM 3804 N N . GLN A 1 499 ? -31.446 10.062 -24.360 1.00 96.88 499 GLN A N 1
ATOM 3805 C CA . GLN A 1 499 ? -31.724 8.725 -23.817 1.00 96.88 499 GLN A CA 1
ATOM 3806 C C . GLN A 1 499 ? -30.474 7.832 -23.741 1.00 96.88 499 GLN A C 1
ATOM 3808 O O . GLN A 1 499 ? -30.468 6.852 -22.998 1.00 96.88 499 GLN A O 1
ATOM 3813 N N . ASP A 1 500 ? -29.403 8.198 -24.441 1.00 96.88 500 ASP A N 1
ATOM 3814 C CA . ASP A 1 500 ? -28.205 7.377 -24.595 1.00 96.88 500 ASP A CA 1
ATOM 3815 C C . ASP A 1 500 ? -26.951 8.022 -23.989 1.00 96.88 500 ASP A C 1
ATOM 3817 O O . ASP A 1 500 ? -26.969 9.098 -23.380 1.00 96.88 500 ASP A O 1
ATOM 3821 N N . ILE A 1 501 ? -25.834 7.303 -24.104 1.00 97.62 501 ILE A N 1
ATOM 3822 C CA . ILE A 1 501 ? -24.528 7.699 -23.586 1.00 97.62 501 ILE A CA 1
ATOM 3823 C C . ILE A 1 501 ? -23.534 7.677 -24.731 1.00 97.62 501 ILE A C 1
ATOM 3825 O O . ILE A 1 501 ? -23.343 6.652 -25.375 1.00 97.62 501 ILE A O 1
ATOM 3829 N N . PHE A 1 502 ? -22.853 8.797 -24.931 1.00 98.06 502 PHE A N 1
ATOM 3830 C CA . PHE A 1 502 ? -21.918 8.967 -26.029 1.00 98.06 502 PHE A CA 1
ATOM 3831 C C . PHE A 1 502 ? -20.535 9.315 -25.496 1.00 98.06 502 PHE A C 1
ATOM 3833 O O . PHE A 1 502 ? -20.380 10.156 -24.603 1.00 98.06 502 PHE A O 1
ATOM 3840 N N . PHE A 1 503 ? -19.514 8.705 -26.092 1.00 98.25 503 PHE A N 1
ATOM 3841 C CA . PHE A 1 503 ? -18.124 9.079 -25.871 1.00 98.25 503 PHE A CA 1
ATOM 3842 C C . PHE A 1 503 ? -17.563 9.664 -27.160 1.00 98.25 503 PHE A C 1
ATOM 3844 O O . PHE A 1 503 ? -17.528 8.984 -28.178 1.00 98.25 503 PHE A O 1
ATOM 3851 N N . VAL A 1 504 ? -17.113 10.914 -27.139 1.00 98.44 504 VAL A N 1
ATOM 3852 C CA . VAL A 1 504 ? -16.534 11.566 -28.318 1.00 98.44 504 VAL A CA 1
ATOM 3853 C C . VAL A 1 504 ? -15.064 11.849 -28.074 1.00 98.44 504 VAL A C 1
ATOM 3855 O O . VAL A 1 504 ? -14.706 12.538 -27.125 1.00 98.44 504 VAL A O 1
ATOM 3858 N N . ILE A 1 505 ? -14.199 11.334 -28.941 1.00 98.38 505 ILE A N 1
ATOM 3859 C CA . ILE A 1 505 ? -12.782 11.676 -28.967 1.00 98.38 505 ILE A CA 1
ATOM 3860 C C . ILE A 1 505 ? -12.593 12.719 -30.060 1.00 98.38 505 ILE A C 1
ATOM 3862 O O . ILE A 1 505 ? -12.806 12.427 -31.233 1.00 98.38 505 ILE A O 1
ATOM 3866 N N . MET A 1 506 ? -12.218 13.937 -29.681 1.00 97.94 506 MET A N 1
ATOM 3867 C CA . MET A 1 506 ? -12.170 15.091 -30.579 1.00 97.94 506 MET A CA 1
ATOM 3868 C C . MET A 1 506 ? -10.783 15.727 -30.589 1.00 97.94 506 MET A C 1
ATOM 3870 O O . MET A 1 506 ? -10.178 15.934 -29.538 1.00 97.94 506 MET A O 1
ATOM 3874 N N . ARG A 1 507 ? -10.295 16.075 -31.780 1.00 96.56 507 ARG A N 1
ATOM 3875 C CA . ARG A 1 507 ? -9.026 16.760 -32.018 1.00 96.56 507 ARG A CA 1
ATOM 3876 C C . ARG A 1 507 ? -9.277 18.245 -32.290 1.00 96.56 507 ARG A C 1
ATOM 3878 O O . ARG A 1 507 ? -9.858 18.594 -33.308 1.00 96.56 507 ARG A O 1
ATOM 3885 N N . LEU A 1 508 ? -8.807 19.111 -31.400 1.00 95.06 508 LEU A N 1
ATOM 3886 C CA . LEU A 1 508 ? -9.011 20.560 -31.406 1.00 95.06 508 LEU A CA 1
ATOM 3887 C C . LEU A 1 508 ? -7.707 21.296 -31.722 1.00 95.06 508 LEU A C 1
ATOM 3889 O O . LEU A 1 508 ? -6.662 21.000 -31.136 1.00 95.06 508 LEU A O 1
ATOM 3893 N N . GLY A 1 509 ? -7.769 22.282 -32.618 1.00 93.69 509 GLY A N 1
ATOM 3894 C CA . GLY A 1 509 ? -6.686 23.249 -32.805 1.00 93.69 509 GLY A CA 1
ATOM 3895 C C . GLY A 1 509 ? -6.723 24.287 -31.686 1.00 93.69 509 GLY A C 1
ATOM 3896 O O . GLY A 1 509 ? -7.726 24.975 -31.524 1.00 93.69 509 GLY A O 1
ATOM 3897 N N . ILE A 1 510 ? -5.658 24.379 -30.891 1.00 92.69 510 ILE A N 1
ATOM 3898 C CA . ILE A 1 510 ? -5.541 25.334 -29.785 1.00 92.69 510 ILE A CA 1
ATOM 3899 C C . ILE A 1 510 ? -4.204 26.066 -29.937 1.00 92.69 510 ILE A C 1
ATOM 3901 O O . ILE A 1 510 ? -3.145 25.523 -29.612 1.00 92.69 510 ILE A O 1
ATOM 3905 N N . GLY A 1 511 ? -4.263 27.303 -30.441 1.00 90.88 511 GLY A N 1
ATOM 3906 C CA . GLY A 1 511 ? -3.077 28.045 -30.881 1.00 90.88 511 GLY A CA 1
ATOM 3907 C C . GLY A 1 511 ? -2.385 27.330 -32.044 1.00 90.88 511 GLY A C 1
ATOM 3908 O O . GLY A 1 511 ? -3.054 26.842 -32.951 1.00 90.88 511 GLY A O 1
ATOM 3909 N N . ASP A 1 512 ? -1.059 27.206 -31.969 1.00 90.19 512 ASP A N 1
ATOM 3910 C CA . ASP A 1 512 ? -0.246 26.486 -32.966 1.00 90.19 512 ASP A CA 1
ATOM 3911 C C . ASP A 1 512 ? -0.233 24.960 -32.746 1.00 90.19 512 ASP A C 1
ATOM 3913 O O . ASP A 1 512 ? 0.350 24.204 -33.522 1.00 90.19 512 ASP A O 1
ATOM 3917 N N . GLY A 1 513 ? -0.844 24.491 -31.653 1.00 91.94 513 GLY A N 1
ATOM 3918 C CA . GLY A 1 513 ? -0.865 23.088 -31.263 1.00 91.94 513 GLY A CA 1
ATOM 3919 C C . GLY A 1 513 ? -2.188 22.408 -31.584 1.00 91.94 513 GLY A C 1
ATOM 3920 O O . GLY A 1 513 ? -3.246 23.034 -31.645 1.00 91.94 513 GLY A O 1
ATOM 3921 N N . VAL A 1 514 ? -2.143 21.083 -31.710 1.00 93.12 514 VAL A N 1
ATOM 3922 C CA . VAL A 1 514 ? -3.351 20.268 -31.812 1.00 93.12 514 VAL A CA 1
ATOM 3923 C C . VAL A 1 514 ? -3.460 19.359 -30.597 1.00 93.12 514 VAL A C 1
ATOM 3925 O O . VAL A 1 514 ? -2.526 18.625 -30.280 1.00 93.12 514 VAL A O 1
ATOM 3928 N N . LYS A 1 515 ? -4.600 19.417 -29.910 1.00 95.75 515 LYS A N 1
ATOM 3929 C CA . LYS A 1 515 ? -4.874 18.665 -28.682 1.00 95.75 515 LYS A CA 1
ATOM 3930 C C . LYS A 1 515 ? -6.060 17.737 -28.893 1.00 95.75 515 LYS A C 1
ATOM 3932 O O . LYS A 1 515 ? -7.016 18.115 -29.558 1.00 95.75 515 LYS A O 1
ATOM 3937 N N . ALA A 1 516 ? -6.018 16.537 -28.324 1.00 96.88 516 ALA A N 1
ATOM 3938 C CA . ALA A 1 516 ? -7.171 15.642 -28.300 1.00 96.88 516 ALA A CA 1
ATOM 3939 C C . ALA A 1 516 ? -7.851 15.668 -26.926 1.00 96.88 516 ALA A C 1
ATOM 3941 O O . ALA A 1 516 ? -7.174 15.779 -25.900 1.00 96.88 516 ALA A O 1
ATOM 3942 N N . ALA A 1 517 ? -9.172 15.545 -26.896 1.00 97.56 517 ALA A N 1
ATOM 3943 C CA . ALA A 1 517 ? -9.952 15.441 -25.671 1.00 97.56 517 ALA A CA 1
ATOM 3944 C C . ALA A 1 517 ? -10.993 14.332 -25.761 1.00 97.56 517 ALA A C 1
ATOM 3946 O O . ALA A 1 517 ? -11.517 14.045 -26.837 1.00 97.56 517 ALA A O 1
ATOM 3947 N N . VAL A 1 518 ? -11.283 13.728 -24.610 1.00 98.19 518 VAL A N 1
ATOM 3948 C CA . VAL A 1 518 ? -12.360 12.747 -24.457 1.00 98.19 518 VAL A CA 1
ATOM 3949 C C . VAL A 1 518 ? -13.556 13.443 -23.822 1.00 98.19 518 VAL A C 1
ATOM 3951 O O . VAL A 1 518 ? -13.469 13.969 -22.714 1.00 98.19 518 VAL A O 1
ATOM 3954 N N . ILE A 1 519 ? -14.672 13.448 -24.533 1.00 98.31 519 ILE A N 1
ATOM 3955 C CA . ILE A 1 519 ? -15.935 14.040 -24.119 1.00 98.31 519 ILE A CA 1
ATOM 3956 C C . ILE A 1 519 ? -16.877 12.899 -23.741 1.00 98.31 519 ILE A C 1
ATOM 3958 O O . ILE A 1 519 ? -17.093 11.994 -24.541 1.00 98.31 519 ILE A O 1
ATOM 3962 N N . THR A 1 520 ? -17.435 12.920 -22.534 1.00 98.19 520 THR A N 1
ATOM 3963 C CA . THR A 1 520 ? -18.451 11.946 -22.100 1.00 98.19 520 THR A CA 1
ATOM 3964 C C . THR A 1 520 ? -19.780 12.662 -21.919 1.00 98.19 520 THR A C 1
ATOM 3966 O O . THR A 1 520 ? -19.938 13.410 -20.955 1.00 98.19 520 THR A O 1
ATOM 3969 N N . TYR A 1 521 ? -20.726 12.439 -22.830 1.00 98.12 521 TYR A N 1
ATOM 3970 C CA . TYR A 1 521 ? -22.090 12.947 -22.705 1.00 98.12 521 TYR A CA 1
ATOM 3971 C C . TYR A 1 521 ? -23.008 11.837 -22.194 1.00 98.12 521 TYR A C 1
ATOM 3973 O O . TYR A 1 521 ? -23.044 10.736 -22.742 1.00 98.12 521 TYR A O 1
ATOM 3981 N N . VAL A 1 522 ? -23.737 12.129 -21.120 1.00 97.62 522 VAL A N 1
ATOM 3982 C CA . VAL A 1 522 ? -24.711 11.220 -20.518 1.00 97.62 522 VAL A CA 1
ATOM 3983 C C . VAL A 1 522 ? -26.075 11.871 -20.653 1.00 97.62 522 VAL A C 1
ATOM 3985 O O . VAL A 1 522 ? -26.341 12.865 -19.979 1.00 97.62 522 VAL A O 1
ATOM 3988 N N . GLY A 1 523 ? -26.932 11.310 -21.503 1.00 96.88 523 GLY A N 1
ATOM 3989 C CA . GLY A 1 523 ? -28.266 11.836 -21.735 1.00 96.88 523 GLY A CA 1
ATOM 3990 C C . GLY A 1 523 ? -29.068 11.995 -20.438 1.00 96.88 523 GLY A C 1
ATOM 3991 O O . GLY A 1 523 ? -29.014 11.154 -19.529 1.00 96.88 523 GLY A O 1
ATOM 3992 N N . VAL A 1 524 ? -29.829 13.087 -20.333 1.00 95.56 524 VAL A N 1
ATOM 3993 C CA . VAL A 1 524 ? -30.633 13.413 -19.140 1.00 95.56 524 VAL A CA 1
ATOM 3994 C C . VAL A 1 524 ? -31.648 12.307 -18.837 1.00 95.56 524 VAL A C 1
ATOM 3996 O O . VAL A 1 524 ? -31.854 11.960 -17.672 1.00 95.56 524 VAL A O 1
ATOM 3999 N N . ASN A 1 525 ? -32.173 11.666 -19.876 1.00 95.56 525 ASN A N 1
ATOM 4000 C CA . ASN A 1 525 ? -33.131 10.567 -19.824 1.00 95.56 525 ASN A CA 1
ATOM 4001 C C . ASN A 1 525 ? -32.475 9.183 -19.954 1.00 95.56 525 ASN A C 1
ATOM 4003 O O . ASN A 1 525 ? -33.183 8.182 -20.039 1.00 95.56 525 ASN A O 1
ATOM 4007 N N . ALA A 1 526 ? -31.139 9.094 -19.929 1.00 95.81 526 ALA A N 1
ATOM 4008 C CA . ALA A 1 526 ? -30.464 7.806 -19.993 1.00 95.81 526 ALA A CA 1
ATOM 4009 C C . ALA A 1 526 ? -30.787 6.924 -18.783 1.00 95.81 526 ALA A C 1
ATOM 4011 O O . ALA A 1 526 ? -30.888 7.392 -17.640 1.00 95.81 526 ALA A O 1
ATOM 4012 N N . HIS A 1 527 ? -30.929 5.625 -19.040 1.00 95.44 527 HIS A N 1
ATOM 4013 C CA . HIS A 1 527 ? -31.290 4.650 -18.020 1.00 95.44 527 HIS A CA 1
ATOM 4014 C C . HIS A 1 527 ? -30.274 4.649 -16.865 1.00 95.44 527 HIS A C 1
ATOM 4016 O O . HIS A 1 527 ? -29.060 4.689 -17.082 1.00 95.44 527 HIS A O 1
ATOM 4022 N N . GLY A 1 528 ? -30.756 4.585 -15.618 1.00 91.50 528 GLY A N 1
ATOM 4023 C CA . GLY A 1 528 ? -29.921 4.760 -14.421 1.00 91.50 528 GLY A CA 1
ATOM 4024 C C . GLY A 1 528 ? -28.726 3.803 -14.347 1.00 91.50 528 GLY A C 1
ATOM 4025 O O . GLY A 1 528 ? -27.624 4.218 -13.986 1.00 91.50 528 GLY A O 1
ATOM 4026 N N . PHE A 1 529 ? -28.905 2.548 -14.773 1.00 88.19 529 PHE A N 1
ATOM 4027 C CA . PHE A 1 529 ? -27.807 1.579 -14.848 1.00 88.19 529 PHE A CA 1
ATOM 4028 C C . PHE A 1 529 ? -26.764 1.946 -15.905 1.00 88.19 529 PHE A C 1
ATOM 4030 O O . PHE A 1 529 ? -25.569 1.814 -15.648 1.00 88.19 529 PHE A O 1
ATOM 4037 N N . SER A 1 530 ? -27.188 2.458 -17.061 1.00 92.44 530 SER A N 1
ATOM 4038 C CA . SER A 1 530 ? -26.275 2.919 -18.108 1.00 92.44 530 SER A CA 1
ATOM 4039 C C . SER A 1 530 ? -25.443 4.103 -17.606 1.00 92.44 530 SER A C 1
ATOM 4041 O O . SER A 1 530 ? -24.229 4.116 -17.797 1.00 92.44 530 SER A O 1
ATOM 4043 N N . LYS A 1 531 ? -26.060 5.049 -16.878 1.00 94.50 531 LYS A N 1
ATOM 4044 C CA . LYS A 1 531 ? -25.360 6.194 -16.262 1.00 94.50 531 LYS A CA 1
ATOM 4045 C C . LYS A 1 531 ? -24.305 5.757 -15.243 1.00 94.50 531 LYS A C 1
ATOM 4047 O O . LYS A 1 531 ? -23.196 6.284 -15.227 1.00 94.50 531 LYS A O 1
ATOM 4052 N N . ALA A 1 532 ? -24.643 4.793 -14.386 1.00 88.94 532 ALA A N 1
ATOM 4053 C CA . ALA A 1 532 ? -23.707 4.258 -13.400 1.00 88.94 532 ALA A CA 1
ATOM 4054 C C . ALA A 1 532 ? -22.539 3.516 -14.072 1.00 88.94 532 ALA A C 1
ATOM 4056 O O . ALA A 1 532 ? -21.383 3.703 -13.693 1.00 88.94 532 ALA A O 1
ATOM 4057 N N . ARG A 1 533 ? -22.835 2.719 -15.106 1.00 93.31 533 ARG A N 1
ATOM 4058 C CA . ARG A 1 533 ? -21.845 1.968 -15.886 1.00 93.31 533 ARG A CA 1
ATOM 4059 C C . ARG A 1 533 ? -20.879 2.892 -16.633 1.00 93.31 533 ARG A C 1
ATOM 4061 O O . ARG A 1 533 ? -19.665 2.695 -16.569 1.00 93.31 533 ARG A O 1
ATOM 4068 N N . SER A 1 534 ? -21.386 3.941 -17.282 1.00 94.94 534 SER A N 1
ATOM 4069 C CA . SER A 1 534 ? -20.552 4.878 -18.044 1.00 94.94 534 SER A CA 1
ATOM 4070 C C . SER A 1 534 ? -19.535 5.624 -17.184 1.00 94.94 534 SER A C 1
ATOM 4072 O O . SER A 1 534 ? -18.429 5.903 -17.647 1.00 94.94 534 SER A O 1
ATOM 4074 N N . ALA A 1 535 ? -19.845 5.871 -15.908 1.00 92.69 535 ALA A N 1
ATOM 4075 C CA . ALA A 1 535 ? -18.919 6.496 -14.968 1.00 92.69 535 ALA A CA 1
ATOM 4076 C C . ALA A 1 535 ? -17.654 5.654 -14.707 1.00 92.69 535 ALA A C 1
ATOM 4078 O O . ALA A 1 535 ? -16.586 6.231 -14.481 1.00 92.69 535 ALA A O 1
ATOM 4079 N N . GLY A 1 536 ? -17.759 4.320 -14.755 1.00 89.38 536 GLY A N 1
ATOM 4080 C CA . GLY A 1 536 ? -16.615 3.403 -14.701 1.00 89.38 536 GLY A CA 1
ATOM 4081 C C . GLY A 1 536 ? -15.951 3.236 -16.068 1.00 89.38 536 GLY A C 1
ATOM 4082 O O . GLY A 1 536 ? -14.737 3.390 -16.202 1.00 89.38 536 GLY A O 1
ATOM 4083 N N . HIS A 1 537 ? -16.758 3.010 -17.109 1.00 95.12 537 HIS A N 1
ATOM 4084 C CA . HIS A 1 537 ? -16.271 2.756 -18.468 1.00 95.12 537 HIS A CA 1
ATOM 4085 C C . HIS A 1 537 ? -15.503 3.940 -19.069 1.00 95.12 537 HIS A C 1
ATOM 4087 O O . HIS A 1 537 ? -14.517 3.715 -19.769 1.00 95.12 537 HIS A O 1
ATOM 4093 N N . ARG A 1 538 ? -15.859 5.192 -18.739 1.00 94.75 538 ARG A N 1
ATOM 4094 C CA . ARG A 1 538 ? -15.118 6.381 -19.203 1.00 94.75 538 ARG A CA 1
ATOM 4095 C C . ARG A 1 538 ? -13.639 6.355 -18.807 1.00 94.75 538 ARG A C 1
ATOM 4097 O O . ARG A 1 538 ? -12.808 6.810 -19.581 1.00 94.75 538 ARG A O 1
ATOM 4104 N N . VAL A 1 539 ? -13.298 5.798 -17.638 1.00 94.06 539 VAL A N 1
ATOM 4105 C CA . VAL A 1 539 ? -11.905 5.714 -17.165 1.00 94.06 539 VAL A CA 1
ATOM 4106 C C . VAL A 1 539 ? -11.124 4.717 -18.016 1.00 94.06 539 VAL A C 1
ATOM 4108 O O . VAL A 1 539 ? -10.005 5.005 -18.433 1.00 94.06 539 VAL A O 1
ATOM 4111 N N . ASN A 1 540 ? -11.726 3.566 -18.322 1.00 93.75 540 ASN A N 1
ATOM 4112 C CA . ASN A 1 540 ? -11.102 2.559 -19.179 1.00 93.75 540 ASN A CA 1
ATOM 4113 C C . ASN A 1 540 ? -10.923 3.073 -20.602 1.00 93.75 540 ASN A C 1
ATOM 4115 O O . ASN A 1 540 ? -9.842 2.920 -21.163 1.00 93.75 540 ASN A O 1
ATOM 4119 N N . LEU A 1 541 ? -11.957 3.718 -21.149 1.00 96.00 541 LEU A N 1
ATOM 4120 C CA . LEU A 1 541 ? -11.903 4.310 -22.478 1.00 96.00 541 LEU A CA 1
ATOM 4121 C C . LEU A 1 541 ? -10.836 5.405 -22.543 1.00 96.00 541 LEU A C 1
ATOM 4123 O O . LEU A 1 541 ? -10.054 5.437 -23.483 1.00 96.00 541 LEU A O 1
ATOM 4127 N N . TYR A 1 542 ? -10.746 6.271 -21.533 1.00 96.56 542 TYR A N 1
ATOM 4128 C CA . TYR A 1 542 ? -9.723 7.313 -21.469 1.00 96.56 542 TYR A CA 1
ATOM 4129 C C . TYR A 1 542 ? -8.298 6.734 -21.449 1.00 96.56 542 TYR A C 1
ATOM 4131 O O . TYR A 1 542 ? -7.434 7.184 -22.204 1.00 96.56 542 TYR A O 1
ATOM 4139 N N . GLU A 1 543 ? -8.053 5.701 -20.636 1.00 95.19 543 GLU A N 1
ATOM 4140 C CA . GLU A 1 543 ? -6.766 4.993 -20.600 1.00 95.19 543 GLU A CA 1
ATOM 4141 C C . GLU A 1 543 ? -6.474 4.236 -21.905 1.00 95.19 543 GLU A C 1
ATOM 4143 O O . GLU A 1 543 ? -5.322 4.163 -22.329 1.00 95.19 543 GLU A O 1
ATOM 4148 N N . HIS A 1 544 ? -7.499 3.701 -22.572 1.00 96.06 544 HIS A N 1
ATOM 4149 C CA . HIS A 1 544 ? -7.367 3.072 -23.887 1.00 96.06 544 HIS A CA 1
ATOM 4150 C C . HIS A 1 544 ? -6.989 4.094 -24.962 1.00 96.06 544 HIS A C 1
ATOM 4152 O O . HIS A 1 544 ? -5.980 3.927 -25.643 1.00 96.06 544 HIS A O 1
ATOM 4158 N N . CYS A 1 545 ? -7.705 5.218 -25.028 1.00 96.62 545 CYS A N 1
ATOM 4159 C CA . CYS A 1 545 ? -7.406 6.326 -25.933 1.00 96.62 545 CYS A CA 1
ATOM 4160 C C . CYS A 1 545 ? -5.985 6.865 -25.733 1.00 96.62 545 CYS A C 1
ATOM 4162 O O . CYS A 1 545 ? -5.290 7.111 -26.715 1.00 96.62 545 CYS A O 1
ATOM 4164 N N . LYS A 1 546 ? -5.516 6.987 -24.482 1.00 96.12 546 LYS A N 1
ATOM 4165 C CA . LYS A 1 546 ? -4.142 7.414 -24.157 1.00 96.12 546 LYS A CA 1
ATOM 4166 C C . LYS A 1 546 ? -3.050 6.514 -24.734 1.00 96.12 546 LYS A C 1
ATOM 4168 O O . LYS A 1 546 ? -1.948 6.997 -24.982 1.00 96.12 546 LYS A O 1
ATOM 4173 N N . LYS A 1 547 ? -3.320 5.218 -24.916 1.00 96.06 547 LYS A N 1
ATOM 4174 C CA . LYS A 1 547 ? -2.365 4.285 -25.539 1.00 96.06 547 LYS A CA 1
ATOM 4175 C C . LYS A 1 547 ? -2.257 4.497 -27.047 1.00 96.06 547 LYS A C 1
ATOM 4177 O O . LYS A 1 547 ? -1.235 4.150 -27.627 1.00 96.06 547 LYS A O 1
ATOM 4182 N N . LEU A 1 548 ? -3.308 5.032 -27.668 1.00 96.31 548 LEU A N 1
ATOM 4183 C CA . LEU A 1 548 ? -3.406 5.207 -29.115 1.00 96.31 548 LEU A CA 1
ATOM 4184 C C . LEU A 1 548 ? -3.005 6.618 -29.559 1.00 96.31 548 LEU A C 1
ATOM 4186 O O . LEU A 1 548 ? -2.328 6.767 -30.573 1.00 96.31 548 LEU A O 1
ATOM 4190 N N . ILE A 1 549 ? -3.403 7.648 -28.807 1.00 96.25 549 ILE A N 1
ATOM 4191 C CA . ILE A 1 549 ? -3.144 9.061 -29.112 1.00 96.25 549 ILE A CA 1
ATOM 4192 C C . ILE A 1 549 ? -2.889 9.886 -27.839 1.00 96.25 549 ILE A C 1
ATOM 4194 O O . ILE A 1 549 ? -3.302 9.529 -26.737 1.00 96.25 549 ILE A O 1
ATOM 4198 N N . SER A 1 550 ? -2.236 11.043 -27.987 1.00 94.69 550 SER A N 1
ATOM 4199 C CA . SER A 1 550 ? -1.981 11.961 -26.870 1.00 94.69 550 SER A CA 1
ATOM 4200 C C . SER A 1 550 ? -3.246 12.733 -26.475 1.00 94.69 550 SER A C 1
ATOM 4202 O O . SER A 1 550 ? -3.637 13.699 -27.135 1.00 94.69 550 SER A O 1
ATOM 4204 N N . ILE A 1 551 ? -3.891 12.313 -25.384 1.00 97.25 551 ILE A N 1
ATOM 4205 C CA . ILE A 1 551 ? -5.073 12.978 -24.824 1.00 97.25 551 ILE A CA 1
ATOM 4206 C C . ILE A 1 551 ? -4.651 14.084 -23.849 1.00 97.25 551 ILE A C 1
ATOM 4208 O O . ILE A 1 551 ? -3.947 13.837 -22.873 1.00 97.25 551 ILE A O 1
ATOM 4212 N N . SER A 1 552 ? -5.121 15.307 -24.092 1.00 95.50 552 SER A N 1
ATOM 4213 C CA . SER A 1 552 ? -4.816 16.501 -23.294 1.00 95.50 552 SER A CA 1
ATOM 4214 C C . SER A 1 552 ? -5.809 16.771 -22.162 1.00 95.50 552 SER A C 1
ATOM 4216 O O . SER A 1 552 ? -5.483 17.520 -21.247 1.00 95.50 552 SER A O 1
ATOM 4218 N N . GLY A 1 553 ? -7.012 16.194 -22.202 1.00 94.62 553 GLY A N 1
ATOM 4219 C CA . GLY A 1 553 ? -8.021 16.420 -21.168 1.00 94.62 553 GLY A CA 1
ATOM 4220 C C . GLY A 1 553 ? -9.297 15.606 -21.357 1.00 94.62 553 GLY A C 1
ATOM 4221 O O . GLY A 1 553 ? -9.492 14.955 -22.385 1.00 94.62 553 GLY A O 1
ATOM 4222 N N . GLU A 1 554 ? -10.155 15.660 -20.343 1.00 96.56 554 GLU A N 1
ATOM 4223 C CA . GLU A 1 554 ? -11.509 15.107 -20.362 1.00 96.56 554 GLU A CA 1
ATOM 4224 C C . GLU A 1 554 ? -12.548 16.212 -20.120 1.00 96.56 554 GLU A C 1
ATOM 4226 O O . GLU A 1 554 ? -12.303 17.168 -19.376 1.00 96.56 554 GLU A O 1
ATOM 4231 N N . PHE A 1 555 ? -13.714 16.084 -20.749 1.00 97.38 555 PHE A N 1
ATOM 4232 C CA . PHE A 1 555 ? -14.845 16.993 -20.578 1.00 97.38 555 PHE A CA 1
ATOM 4233 C C . PHE A 1 555 ? -16.145 16.194 -20.436 1.00 97.38 555 PHE A C 1
ATOM 4235 O O . PHE A 1 555 ? -16.379 15.233 -21.162 1.00 97.38 555 PHE A O 1
ATOM 4242 N N . ALA A 1 556 ? -16.995 16.570 -19.486 1.00 97.00 556 ALA A N 1
ATOM 4243 C CA . ALA A 1 556 ? -18.268 15.899 -19.231 1.00 97.00 556 ALA A CA 1
ATOM 4244 C C . ALA A 1 556 ? -19.362 16.966 -19.061 1.00 97.00 556 ALA A C 1
ATOM 4246 O O . ALA A 1 556 ? -19.559 17.443 -17.939 1.00 97.00 556 ALA A O 1
ATOM 4247 N N . PRO A 1 557 ? -20.000 17.414 -20.159 1.00 97.00 557 PRO A N 1
ATOM 4248 C CA . PRO A 1 557 ? -21.086 18.389 -20.084 1.00 97.00 557 PRO A CA 1
ATOM 4249 C C . PRO A 1 557 ? -22.302 17.788 -19.367 1.00 97.00 557 PRO A C 1
ATOM 4251 O O . PRO A 1 557 ? -22.556 16.587 -19.478 1.00 97.00 557 PRO A O 1
ATOM 4254 N N . GLN A 1 558 ? -23.048 18.615 -18.626 1.00 92.50 558 GLN A N 1
ATOM 4255 C CA . GLN A 1 558 ? -24.274 18.170 -17.952 1.00 92.50 558 GLN A CA 1
ATOM 4256 C C . GLN A 1 558 ? -25.470 18.195 -18.902 1.00 92.50 558 GLN A C 1
ATOM 4258 O O . GLN A 1 558 ? -26.307 17.299 -18.849 1.00 92.50 558 GLN A O 1
ATOM 4263 N N . ASN A 1 559 ? -25.519 19.194 -19.784 1.00 94.38 559 ASN A N 1
ATOM 4264 C CA . ASN A 1 559 ? -26.566 19.359 -20.786 1.00 94.38 559 ASN A CA 1
ATOM 4265 C C . ASN A 1 559 ? -25.951 19.542 -22.177 1.00 94.38 559 ASN A C 1
ATOM 4267 O O . ASN A 1 559 ? -24.777 19.891 -22.308 1.00 94.38 559 ASN A O 1
ATOM 4271 N N . LEU A 1 560 ? -26.748 19.334 -23.228 1.00 95.44 560 LEU A N 1
ATOM 4272 C CA . LEU A 1 560 ? -26.276 19.493 -24.608 1.00 95.44 560 LEU A CA 1
ATOM 4273 C C . LEU A 1 560 ? -25.864 20.947 -24.911 1.00 95.44 560 LEU A C 1
ATOM 4275 O O . LEU A 1 560 ? -24.947 21.181 -25.689 1.00 95.44 560 LEU A O 1
ATOM 4279 N N . GLU A 1 561 ? -26.477 21.918 -24.234 1.00 95.56 561 GLU A N 1
ATOM 4280 C CA . GLU A 1 561 ? -26.131 23.343 -24.332 1.00 95.56 561 GLU A CA 1
ATOM 4281 C C . GLU A 1 561 ? -24.719 23.656 -23.807 1.00 95.56 561 GLU A C 1
ATOM 4283 O O . GLU A 1 561 ? -24.061 24.572 -24.298 1.00 95.56 561 GLU A O 1
ATOM 4288 N N . ASP A 1 562 ? -24.211 22.865 -22.854 1.00 94.94 562 ASP A N 1
ATOM 4289 C CA . ASP A 1 562 ? -22.860 23.034 -22.309 1.00 94.94 562 ASP A CA 1
ATOM 4290 C C . ASP A 1 562 ? -21.779 22.525 -23.278 1.00 94.94 562 ASP A C 1
ATOM 4292 O O . ASP A 1 562 ? -20.592 22.832 -23.112 1.00 94.94 562 ASP A O 1
ATOM 4296 N N . LEU A 1 563 ? -22.169 21.743 -24.291 1.00 96.94 563 LEU A N 1
ATOM 4297 C CA . LEU A 1 563 ? -21.287 21.131 -25.280 1.00 96.94 563 LEU A CA 1
ATOM 4298 C C . LEU A 1 563 ? -20.939 22.126 -26.401 1.00 96.94 563 LEU A C 1
ATOM 4300 O O . LEU A 1 563 ? -21.313 21.980 -27.565 1.00 96.94 563 LEU A O 1
ATOM 4304 N N . THR A 1 564 ? -20.174 23.152 -26.040 1.00 97.19 564 THR A N 1
ATOM 4305 C CA . THR A 1 564 ? -19.637 24.141 -26.983 1.00 97.19 564 THR A CA 1
ATOM 4306 C C . THR A 1 564 ? -18.129 23.977 -27.151 1.00 97.19 564 THR A C 1
ATOM 4308 O O . THR A 1 564 ? -17.422 23.627 -26.201 1.00 97.19 564 THR A O 1
ATOM 4311 N N . ASP A 1 565 ? -17.617 24.285 -28.347 1.00 96.38 565 ASP A N 1
ATOM 4312 C CA . ASP A 1 565 ? -16.172 24.294 -28.628 1.00 96.38 565 ASP A CA 1
ATOM 4313 C C . ASP A 1 565 ? -15.408 25.162 -27.607 1.00 96.38 565 ASP A C 1
ATOM 4315 O O . ASP A 1 565 ? -14.357 24.765 -27.101 1.00 96.38 565 ASP A O 1
ATOM 4319 N N . ALA A 1 566 ? -15.980 26.310 -27.226 1.00 95.25 566 ALA A N 1
ATOM 4320 C CA . ALA A 1 566 ? -15.411 27.220 -26.233 1.00 95.25 566 ALA A CA 1
ATOM 4321 C C . ALA A 1 566 ? -15.278 26.576 -24.842 1.00 95.25 566 ALA A C 1
ATOM 4323 O O . ALA A 1 566 ? -14.218 26.667 -24.221 1.00 95.25 566 ALA A O 1
ATOM 4324 N N . ASN A 1 567 ? -16.314 25.882 -24.360 1.00 95.81 567 ASN A N 1
ATOM 4325 C CA . ASN A 1 567 ? -16.281 25.216 -23.056 1.00 95.81 567 ASN A CA 1
ATOM 4326 C C . ASN A 1 567 ? -15.256 24.078 -23.021 1.00 95.81 567 ASN A C 1
ATOM 4328 O O . ASN A 1 567 ? -14.539 23.919 -22.028 1.00 95.81 567 ASN A O 1
ATOM 4332 N N . ILE A 1 568 ? -15.138 23.322 -24.116 1.00 96.06 568 ILE A N 1
ATOM 4333 C CA . ILE A 1 568 ? -14.148 22.250 -24.232 1.00 96.06 568 ILE A CA 1
ATOM 4334 C C . ILE A 1 568 ? -12.728 22.835 -24.212 1.00 96.06 568 ILE A C 1
ATOM 4336 O O . ILE A 1 568 ? -11.884 22.375 -23.439 1.00 96.06 568 ILE A O 1
ATOM 4340 N N . ILE A 1 569 ? -12.464 23.881 -25.004 1.00 95.06 569 ILE A N 1
ATOM 4341 C CA . ILE A 1 569 ? -11.158 24.556 -25.049 1.00 95.06 569 ILE A CA 1
ATOM 4342 C C . ILE A 1 569 ? -10.794 25.128 -23.673 1.00 95.06 569 ILE A C 1
ATOM 4344 O O . ILE A 1 569 ? -9.691 24.876 -23.184 1.00 95.06 569 ILE A O 1
ATOM 4348 N N . ASN A 1 570 ? -11.725 25.822 -23.010 1.00 93.94 570 ASN A N 1
ATOM 4349 C CA . ASN A 1 570 ? -11.516 26.386 -21.674 1.00 93.94 570 ASN A CA 1
ATOM 4350 C C . ASN A 1 570 ? -11.188 25.305 -20.638 1.00 93.94 570 ASN A C 1
ATOM 4352 O O . ASN A 1 570 ? -10.304 25.493 -19.798 1.00 93.94 570 ASN A O 1
ATOM 4356 N N . LYS A 1 571 ? -11.846 24.140 -20.718 1.00 93.44 571 LYS A N 1
ATOM 4357 C CA . LYS A 1 571 ? -11.557 23.015 -19.825 1.00 93.44 571 LYS A CA 1
ATOM 4358 C C . LYS A 1 571 ? -10.161 22.436 -20.061 1.00 93.44 571 LYS A C 1
ATOM 4360 O O . LYS A 1 571 ? -9.441 22.195 -19.096 1.00 93.44 571 LYS A O 1
ATOM 4365 N N . ILE A 1 572 ? -9.767 22.236 -21.320 1.00 92.19 572 ILE A N 1
ATOM 4366 C CA . ILE A 1 572 ? -8.460 21.661 -21.692 1.00 92.19 572 ILE A CA 1
ATOM 4367 C C . ILE A 1 572 ? -7.307 22.614 -21.361 1.00 92.19 572 ILE A C 1
ATOM 4369 O O . ILE A 1 572 ? -6.214 22.172 -21.008 1.00 92.19 572 ILE A O 1
ATOM 4373 N N . LEU A 1 573 ? -7.527 23.922 -21.487 1.00 91.75 573 LEU A N 1
ATOM 4374 C CA . LEU A 1 573 ? -6.539 24.940 -21.136 1.00 91.75 573 LEU A CA 1
ATOM 4375 C C . LEU A 1 573 ? -6.426 25.182 -19.625 1.00 91.75 573 LEU A C 1
ATOM 4377 O O . LEU A 1 573 ? -5.543 25.924 -19.206 1.00 91.75 573 LEU A O 1
ATOM 4381 N N . GLY A 1 574 ? -7.267 24.528 -18.814 1.00 83.31 574 GLY A N 1
ATOM 4382 C CA . GLY A 1 574 ? -7.246 24.656 -17.361 1.00 83.31 574 GLY A CA 1
ATOM 4383 C C . GLY A 1 574 ? -7.689 26.039 -16.900 1.00 83.31 574 GLY A C 1
ATOM 4384 O O . GLY A 1 574 ? -7.037 26.597 -16.022 1.00 83.31 574 GLY A O 1
ATOM 4385 N N . GLY A 1 575 ? -8.746 26.581 -17.525 1.00 66.62 575 GLY A N 1
ATOM 4386 C CA . GLY A 1 575 ? -9.235 27.948 -17.342 1.00 66.62 575 GLY A CA 1
ATOM 4387 C C . GLY A 1 575 ? -9.013 28.492 -15.932 1.00 66.62 575 GLY A C 1
ATOM 4388 O O . GLY A 1 575 ? -9.551 27.963 -14.958 1.00 66.62 575 GLY A O 1
ATOM 4389 N N . ALA A 1 576 ? -8.205 29.550 -15.838 1.00 47.16 576 ALA A N 1
ATOM 4390 C CA . ALA A 1 576 ? -8.175 30.401 -14.663 1.00 47.16 576 ALA A CA 1
ATOM 4391 C C . ALA A 1 576 ? -9.598 30.939 -14.473 1.00 47.16 576 ALA A C 1
ATOM 4393 O O . ALA A 1 576 ? -10.129 31.592 -15.369 1.00 47.16 576 ALA A O 1
ATOM 4394 N N . ASN A 1 577 ? -10.233 30.615 -13.348 1.00 41.56 577 ASN A N 1
ATOM 4395 C CA . ASN A 1 577 ? -11.482 31.252 -12.951 1.00 41.56 577 ASN A CA 1
ATOM 4396 C C . ASN A 1 577 ? -11.218 32.757 -12.801 1.00 41.56 577 ASN A C 1
ATOM 4398 O O . ASN A 1 577 ? -10.733 33.204 -11.764 1.00 41.56 577 ASN A O 1
ATOM 4402 N N . GLU A 1 578 ? -11.526 33.543 -13.828 1.00 45.22 578 GLU A N 1
ATOM 4403 C CA . GLU A 1 578 ? -11.958 34.916 -13.608 1.00 45.22 578 GLU A CA 1
ATOM 4404 C C . GLU A 1 578 ? -13.408 34.830 -13.136 1.00 45.22 578 GLU A C 1
ATOM 4406 O O . GLU A 1 578 ? -14.318 34.520 -13.906 1.00 45.22 578 GLU A O 1
ATOM 4411 N N . ASP A 1 579 ? -13.604 35.008 -11.831 1.00 41.44 579 ASP A N 1
ATOM 4412 C CA . ASP A 1 579 ? -14.921 35.010 -11.210 1.00 41.44 579 ASP A CA 1
ATOM 4413 C C . ASP A 1 579 ? -15.866 35.982 -11.930 1.00 41.44 579 ASP A C 1
ATOM 4415 O O . ASP A 1 579 ? -15.624 37.188 -12.041 1.00 41.44 579 ASP A O 1
ATOM 4419 N N . ALA A 1 580 ? -16.988 35.427 -12.381 1.00 41.72 580 ALA A N 1
ATOM 4420 C CA . ALA A 1 580 ? -18.097 36.139 -12.979 1.00 41.72 580 ALA A CA 1
ATOM 4421 C C . ALA A 1 580 ? -18.720 37.135 -11.982 1.00 41.72 580 ALA A C 1
ATOM 4423 O O . ALA A 1 580 ? -19.587 36.791 -11.176 1.00 41.72 580 ALA A O 1
ATOM 4424 N N . LYS A 1 581 ? -18.341 38.413 -12.091 1.00 41.78 581 LYS A N 1
ATOM 4425 C CA . LYS A 1 581 ? -19.236 39.527 -11.755 1.00 41.78 581 LYS A CA 1
ATOM 4426 C C . LYS A 1 581 ? -20.321 39.591 -12.830 1.00 41.78 581 LYS A C 1
ATOM 4428 O O . LYS A 1 581 ? -20.050 40.039 -13.938 1.00 41.78 581 LYS A O 1
ATOM 4433 N N . SER A 1 582 ? -21.538 39.158 -12.512 1.00 41.38 582 SER A N 1
ATOM 4434 C CA . SER A 1 582 ? -22.712 39.463 -13.336 1.00 41.38 582 SER A CA 1
ATOM 4435 C C . SER A 1 582 ? -23.498 40.615 -12.711 1.00 41.38 582 SER A C 1
ATOM 4437 O O . SER A 1 582 ? -23.988 40.533 -11.584 1.00 41.38 582 SER A O 1
ATOM 4439 N N . GLU A 1 583 ? -23.564 41.719 -13.452 1.00 39.88 583 GLU A N 1
ATOM 4440 C CA . GLU A 1 583 ? -24.484 42.827 -13.226 1.00 39.88 583 GLU A CA 1
ATOM 4441 C C . GLU A 1 583 ? -25.885 42.473 -13.751 1.00 39.88 583 GLU A C 1
ATOM 4443 O O . GLU A 1 583 ? -26.049 41.913 -14.830 1.00 39.88 583 GLU A O 1
ATOM 4448 N N . SER A 1 584 ? -26.880 42.819 -12.932 1.00 40.66 584 SER A N 1
ATOM 4449 C CA . SER A 1 584 ? -28.273 43.175 -13.235 1.00 40.66 584 SER A CA 1
ATOM 4450 C C . SER A 1 584 ? -28.975 42.593 -14.476 1.00 40.66 584 SER A C 1
ATOM 4452 O O . SER A 1 584 ? -28.759 43.036 -15.602 1.00 40.66 584 SER A O 1
ATOM 4454 N N . SER A 1 585 ? -30.029 41.806 -14.239 1.00 33.72 585 SER A N 1
ATOM 4455 C CA . SER A 1 585 ? -31.307 41.995 -14.944 1.00 33.72 585 SER A CA 1
ATOM 4456 C C . SER A 1 585 ? -32.500 41.534 -14.091 1.00 33.72 585 SER A C 1
ATOM 4458 O O . SER A 1 585 ? -32.382 40.709 -13.188 1.00 33.72 585 SER A O 1
ATOM 4460 N N . THR A 1 586 ? -33.623 42.209 -14.318 1.00 35.22 586 THR A N 1
ATOM 4461 C CA . THR A 1 586 ? -34.876 42.303 -13.548 1.00 35.22 586 THR A CA 1
ATOM 4462 C C . THR A 1 586 ? -35.712 41.016 -13.439 1.00 35.22 586 THR A C 1
ATOM 4464 O O . THR A 1 586 ? -35.596 40.139 -14.291 1.00 35.22 586 THR A O 1
ATOM 4467 N N . PRO A 1 587 ? -36.617 40.910 -12.438 1.00 40.47 587 PRO A N 1
ATOM 4468 C CA . PRO A 1 587 ? -37.362 39.689 -12.157 1.00 40.47 587 PRO A CA 1
ATOM 4469 C C . PRO A 1 587 ? -38.637 39.591 -13.003 1.00 40.47 587 PRO A C 1
ATOM 4471 O O . PRO A 1 587 ? -39.387 40.557 -13.144 1.00 40.47 587 PRO A O 1
ATOM 4474 N N . THR A 1 588 ? -38.951 38.397 -13.498 1.00 35.09 588 THR A N 1
ATOM 4475 C CA . THR A 1 588 ? -40.327 38.039 -13.866 1.00 35.09 588 THR A CA 1
ATOM 4476 C C . THR A 1 588 ? -40.672 36.695 -13.240 1.00 35.09 588 THR A C 1
ATOM 4478 O O . THR A 1 588 ? -39.855 35.781 -13.174 1.00 35.09 588 THR A O 1
ATOM 4481 N N . ALA A 1 589 ? -41.865 36.660 -12.660 1.00 47.16 589 ALA A N 1
ATOM 4482 C CA . ALA A 1 589 ? -42.329 35.684 -11.697 1.00 47.16 589 ALA A CA 1
ATOM 4483 C C . ALA A 1 589 ? -42.532 34.281 -12.287 1.00 47.16 589 ALA A C 1
ATOM 4485 O O . ALA A 1 589 ? -43.295 34.115 -13.232 1.00 47.16 589 ALA A O 1
ATOM 4486 N N . ALA A 1 590 ? -41.948 33.274 -11.635 1.00 41.16 590 ALA A N 1
ATOM 4487 C CA . ALA A 1 590 ? -42.509 31.930 -11.532 1.00 41.16 590 ALA A CA 1
ATOM 4488 C C . ALA A 1 590 ? -41.894 31.209 -10.318 1.00 41.16 590 ALA A C 1
ATOM 4490 O O . ALA A 1 590 ? -40.683 31.207 -10.111 1.00 41.16 590 ALA A O 1
ATOM 4491 N N . THR A 1 591 ? -42.764 30.654 -9.483 1.00 48.75 591 THR A N 1
ATOM 4492 C CA . THR A 1 591 ? -42.512 30.014 -8.185 1.00 48.75 591 THR A CA 1
ATOM 4493 C C . THR A 1 591 ? -41.537 28.826 -8.263 1.00 48.75 591 THR A C 1
ATOM 4495 O O . THR A 1 591 ? -41.849 27.867 -8.968 1.00 48.75 591 THR A O 1
ATOM 4498 N N . PRO A 1 592 ? -40.430 28.791 -7.485 1.00 39.25 592 PRO A N 1
ATOM 4499 C CA . PRO A 1 592 ? -39.659 27.569 -7.276 1.00 39.25 592 PRO A CA 1
ATOM 4500 C C . PRO A 1 592 ? -39.859 26.977 -5.862 1.00 39.25 592 PRO A C 1
ATOM 4502 O O . PRO A 1 592 ? -40.173 27.699 -4.909 1.00 39.25 592 PRO A O 1
ATOM 4505 N N . PRO A 1 593 ? -39.680 25.653 -5.707 1.00 44.38 593 PRO A N 1
ATOM 4506 C CA . PRO A 1 593 ? -39.998 24.919 -4.490 1.00 44.38 593 PRO A CA 1
ATOM 4507 C C . PRO A 1 593 ? -38.995 25.189 -3.359 1.00 44.38 593 PRO A C 1
ATOM 4509 O O . PRO A 1 593 ? -37.842 25.562 -3.572 1.00 44.38 593 PRO A O 1
ATOM 4512 N N . PHE A 1 594 ? -39.476 24.978 -2.134 1.00 44.75 594 PHE A N 1
ATOM 4513 C CA . PHE A 1 594 ? -38.817 25.182 -0.842 1.00 44.75 594 PHE A CA 1
ATOM 4514 C C . PHE A 1 594 ? -37.336 24.731 -0.816 1.00 44.75 594 PHE A C 1
ATOM 4516 O O . PHE A 1 594 ? -37.022 23.565 -0.585 1.00 44.75 594 PHE A O 1
ATOM 4523 N N . ARG A 1 595 ? -36.399 25.672 -0.988 1.00 41.19 595 ARG A N 1
ATOM 4524 C CA . ARG A 1 595 ? -34.970 25.479 -0.688 1.00 41.19 595 ARG A CA 1
ATOM 4525 C C . ARG A 1 595 ? -34.680 26.185 0.635 1.00 41.19 595 ARG A C 1
ATOM 4527 O O . ARG A 1 595 ? -34.757 27.411 0.706 1.00 41.19 595 ARG A O 1
ATOM 4534 N N . MET A 1 596 ? -34.392 25.428 1.699 1.00 45.59 596 MET A N 1
ATOM 4535 C CA . MET A 1 596 ? -33.959 26.003 2.981 1.00 45.59 596 MET A CA 1
ATOM 4536 C C . MET A 1 596 ? -32.740 26.897 2.730 1.00 45.59 596 MET A C 1
ATOM 4538 O O . MET A 1 596 ? -31.676 26.398 2.362 1.00 45.59 596 MET A O 1
ATOM 4542 N N . LYS A 1 597 ? -32.896 28.215 2.919 1.00 38.00 597 LYS A N 1
ATOM 4543 C CA . LYS A 1 597 ? -31.778 29.163 2.904 1.00 38.00 597 LYS A CA 1
ATOM 4544 C C . LYS A 1 597 ? -30.758 28.706 3.945 1.00 38.00 597 LYS A C 1
ATOM 4546 O O . LYS A 1 597 ? -31.070 28.648 5.136 1.00 38.00 597 LYS A O 1
ATOM 4551 N N . GLN A 1 598 ? -29.553 28.356 3.497 1.00 43.47 598 GLN A N 1
ATOM 4552 C CA . GLN A 1 598 ? -28.421 28.269 4.410 1.00 43.47 598 GLN A CA 1
ATOM 4553 C C . GLN A 1 598 ? -28.220 29.661 5.030 1.00 43.47 598 GLN A C 1
ATOM 4555 O O . GLN A 1 598 ? -28.388 30.656 4.326 1.00 43.47 598 GLN A O 1
ATOM 4560 N N . PRO A 1 599 ? -27.943 29.761 6.341 1.00 40.50 599 PRO A N 1
ATOM 4561 C CA . PRO A 1 599 ? -27.689 31.055 6.955 1.00 40.50 599 PRO A CA 1
ATOM 4562 C C . PRO A 1 599 ? -26.453 31.685 6.308 1.00 40.50 599 PRO A C 1
ATOM 4564 O O . PRO A 1 599 ? -25.416 31.027 6.225 1.00 40.50 599 PRO A O 1
ATOM 4567 N N . ASP A 1 600 ? -26.577 32.942 5.878 1.00 41.09 600 ASP A N 1
ATOM 4568 C CA . ASP A 1 600 ? -25.453 33.776 5.449 1.00 41.09 600 ASP A CA 1
ATOM 4569 C C . ASP A 1 600 ? -24.493 33.949 6.630 1.00 41.09 600 ASP A C 1
ATOM 4571 O O . ASP A 1 600 ? -24.691 34.787 7.514 1.00 41.09 600 ASP A O 1
ATOM 4575 N N . ILE A 1 601 ? -23.455 33.118 6.674 1.00 55.31 601 ILE A N 1
ATOM 4576 C CA . ILE A 1 601 ? -22.333 33.312 7.585 1.00 55.31 601 ILE A CA 1
ATOM 4577 C C . ILE A 1 601 ? -21.438 34.351 6.916 1.00 55.31 601 ILE A C 1
ATOM 4579 O O . ILE A 1 601 ? -20.706 34.038 5.980 1.00 55.31 601 ILE A O 1
ATOM 4583 N N . LYS A 1 602 ? -21.506 35.602 7.380 1.00 50.91 602 LYS A N 1
ATOM 4584 C CA . LYS A 1 602 ? -20.512 36.615 7.016 1.00 50.91 602 LYS A CA 1
ATOM 4585 C C . LYS A 1 602 ? -19.148 36.146 7.522 1.00 50.91 602 LYS A C 1
ATOM 4587 O O . LYS A 1 602 ? -18.921 36.078 8.727 1.00 50.91 602 LYS A O 1
ATOM 4592 N N . ILE A 1 603 ? -18.260 35.788 6.599 1.00 49.97 603 ILE A N 1
ATOM 4593 C CA . ILE A 1 603 ? -16.870 35.456 6.907 1.00 49.97 603 ILE A CA 1
ATOM 4594 C C . ILE A 1 603 ? -16.130 36.783 7.080 1.00 49.97 603 ILE A C 1
ATOM 4596 O O . ILE A 1 603 ? -15.775 37.435 6.104 1.00 49.97 603 ILE A O 1
ATOM 4600 N N . GLU A 1 604 ? -15.940 37.210 8.326 1.00 62.59 604 GLU A N 1
ATOM 4601 C CA . GLU A 1 604 ? -15.229 38.459 8.641 1.00 62.59 604 GLU A CA 1
ATOM 4602 C C . GLU A 1 604 ? -13.703 38.326 8.493 1.00 62.59 604 GLU A C 1
ATOM 4604 O O . GLU A 1 604 ? -12.998 39.331 8.452 1.00 62.59 604 GLU A O 1
ATOM 4609 N N . ASN A 1 605 ? -13.174 37.099 8.394 1.00 61.41 605 ASN A N 1
ATOM 4610 C CA . ASN A 1 605 ? -11.743 36.850 8.254 1.00 61.41 605 ASN A CA 1
ATOM 4611 C C . ASN A 1 605 ? -11.472 35.579 7.422 1.00 61.41 605 ASN A C 1
ATOM 4613 O O . ASN A 1 605 ? -11.774 34.470 7.866 1.00 61.41 605 ASN A O 1
ATOM 4617 N N . LEU A 1 606 ? -10.901 35.739 6.221 1.00 61.22 606 LEU A N 1
ATOM 4618 C CA . LEU A 1 606 ? -10.546 34.623 5.328 1.00 61.22 606 LEU A CA 1
ATOM 4619 C C . LEU A 1 606 ? -9.522 33.662 5.961 1.00 61.22 606 LEU A C 1
ATOM 4621 O O . LEU A 1 606 ? -9.558 32.462 5.682 1.00 61.22 606 LEU A O 1
ATOM 4625 N N . ASP A 1 607 ? -8.671 34.151 6.866 1.00 57.19 607 ASP A N 1
ATOM 4626 C CA . ASP A 1 607 ? -7.631 33.346 7.516 1.00 57.19 607 ASP A CA 1
ATOM 4627 C C . ASP A 1 607 ? -8.216 32.317 8.493 1.00 57.19 607 ASP A C 1
ATOM 4629 O O . ASP A 1 607 ? -7.550 31.356 8.864 1.00 57.19 607 ASP A O 1
ATOM 4633 N N . GLN A 1 608 ? -9.481 32.466 8.902 1.00 53.19 608 GLN A N 1
ATOM 4634 C CA . GLN A 1 608 ? -10.168 31.454 9.711 1.00 53.19 608 GLN A CA 1
ATOM 4635 C C . GLN A 1 608 ? -10.539 30.191 8.919 1.00 53.19 608 GLN A C 1
ATOM 4637 O O . GLN A 1 608 ? -10.799 29.160 9.536 1.00 53.19 608 GLN A O 1
ATOM 4642 N N . PHE A 1 609 ? -10.556 30.257 7.584 1.00 53.97 609 PHE A N 1
ATOM 4643 C CA . PHE A 1 609 ? -10.926 29.143 6.704 1.00 53.97 609 PHE A CA 1
ATOM 4644 C C . PHE A 1 609 ? -9.754 28.577 5.895 1.00 53.97 609 PHE A C 1
ATOM 4646 O O . PHE A 1 609 ? -9.904 27.523 5.283 1.00 53.97 609 PHE A O 1
ATOM 4653 N N . SER A 1 610 ? -8.577 29.210 5.927 1.00 59.50 610 SER A N 1
ATOM 4654 C CA . SER A 1 610 ? -7.383 28.741 5.206 1.00 59.50 610 SER A CA 1
ATOM 4655 C C . SER A 1 610 ? -6.744 27.481 5.809 1.00 59.50 610 SER A C 1
ATOM 4657 O O . SER A 1 610 ? -5.761 26.976 5.275 1.00 59.50 610 SER A O 1
ATOM 4659 N N . GLY A 1 611 ? -7.272 26.966 6.927 1.00 60.62 611 GLY A N 1
ATOM 4660 C CA . GLY A 1 611 ? -6.670 25.849 7.662 1.00 60.62 611 GLY A CA 1
ATOM 4661 C C . GLY A 1 611 ? -5.375 26.225 8.392 1.00 60.62 611 GLY A C 1
ATOM 4662 O O . GLY A 1 611 ? -4.727 25.355 8.970 1.00 60.62 611 GLY A O 1
ATOM 4663 N N . VAL A 1 612 ? -4.997 27.509 8.395 1.00 70.06 612 VAL A N 1
ATOM 4664 C CA . VAL A 1 612 ? -3.840 28.016 9.136 1.00 70.06 612 VAL A CA 1
ATOM 4665 C C . VAL A 1 612 ? -4.215 28.101 10.615 1.00 70.06 612 VAL A C 1
ATOM 4667 O O . VAL A 1 612 ? -5.053 28.905 11.025 1.00 70.06 612 VAL A O 1
ATOM 4670 N N . TYR A 1 613 ? -3.611 27.241 11.434 1.00 75.94 613 TYR A N 1
ATOM 4671 C CA . TYR A 1 613 ? -3.780 27.287 12.884 1.00 75.94 613 TYR A CA 1
ATOM 4672 C C . TYR A 1 613 ? -3.283 28.634 13.416 1.00 75.94 613 TYR A C 1
ATOM 4674 O O . TYR A 1 613 ? -2.146 29.028 13.162 1.00 75.94 613 TYR A O 1
ATOM 4682 N N . LYS A 1 614 ? -4.133 29.346 14.163 1.00 82.12 614 LYS A N 1
ATOM 4683 C CA . LYS A 1 614 ? -3.723 30.576 14.849 1.00 82.12 614 LYS A CA 1
ATOM 4684 C C . LYS A 1 614 ? -2.706 30.221 15.930 1.00 82.12 614 LYS A C 1
ATOM 4686 O O . LYS A 1 614 ? -3.016 29.406 16.796 1.00 82.12 614 LYS A O 1
ATOM 4691 N N . ASP A 1 615 ? -1.538 30.858 15.902 1.00 90.00 615 ASP A N 1
ATOM 4692 C CA . ASP A 1 615 ? -0.562 30.743 16.986 1.00 90.00 615 ASP A CA 1
ATOM 4693 C C . ASP A 1 615 ? -1.193 31.217 18.303 1.00 90.00 615 ASP A C 1
ATOM 4695 O O . ASP A 1 615 ? -1.674 32.348 18.423 1.00 90.00 615 ASP A O 1
ATOM 4699 N N . ILE A 1 616 ? -1.225 30.327 19.292 1.00 93.31 616 ILE A N 1
ATOM 4700 C CA . ILE A 1 616 ? -1.814 30.590 20.600 1.00 93.31 616 ILE A CA 1
ATOM 4701 C C . ILE A 1 616 ? -0.729 31.160 21.505 1.00 93.31 616 ILE A C 1
ATOM 4703 O O . ILE A 1 616 ? 0.246 30.487 21.816 1.00 93.31 616 ILE A O 1
ATOM 4707 N N . ASP A 1 617 ? -0.908 32.384 21.991 1.00 93.81 617 ASP A N 1
ATOM 4708 C CA . ASP A 1 617 ? 0.020 32.925 22.981 1.00 93.81 617 ASP A CA 1
ATOM 4709 C C . ASP A 1 617 ? -0.046 32.127 24.299 1.00 93.81 617 ASP A C 1
ATOM 4711 O O . ASP A 1 617 ? -1.134 31.890 24.850 1.00 93.81 617 ASP A O 1
ATOM 4715 N N . PHE A 1 618 ? 1.121 31.708 24.793 1.00 96.19 618 PHE A N 1
ATOM 4716 C CA . PHE A 1 618 ? 1.281 30.943 26.026 1.00 96.19 618 PHE A CA 1
ATOM 4717 C C . PHE A 1 618 ? 2.428 31.503 26.877 1.00 96.19 618 PHE A C 1
ATOM 4719 O O . PHE A 1 618 ? 3.460 31.954 26.377 1.00 96.19 618 PHE A O 1
ATOM 4726 N N . LYS A 1 619 ? 2.256 31.458 28.200 1.00 96.31 619 LYS A N 1
ATOM 4727 C CA . LYS A 1 619 ? 3.279 31.877 29.165 1.00 96.31 619 LYS A CA 1
ATOM 4728 C C . LYS A 1 619 ? 4.406 30.848 29.214 1.00 96.31 619 LYS A C 1
ATOM 4730 O O . LYS A 1 619 ? 4.116 29.659 29.262 1.00 96.31 619 LYS A O 1
ATOM 4735 N N . GLY A 1 620 ? 5.652 31.321 29.250 1.00 96.50 620 GLY A N 1
ATOM 4736 C CA . GLY A 1 620 ? 6.860 30.482 29.267 1.00 96.50 620 GLY A CA 1
ATOM 4737 C C . GLY A 1 620 ? 7.507 30.265 27.895 1.00 96.50 620 GLY A C 1
ATOM 4738 O O . GLY A 1 620 ? 8.506 29.568 27.793 1.00 96.50 620 GLY A O 1
ATOM 4739 N N . ARG A 1 621 ? 7.010 30.915 26.831 1.00 97.19 621 ARG A N 1
ATOM 4740 C CA . ARG A 1 621 ? 7.588 30.837 25.475 1.00 97.19 621 ARG A CA 1
ATOM 4741 C C . ARG A 1 621 ? 9.104 31.078 25.429 1.00 97.19 621 ARG A C 1
ATOM 4743 O O . ARG A 1 621 ? 9.809 30.333 24.760 1.00 97.19 621 ARG A O 1
ATOM 4750 N N . GLN A 1 622 ? 9.591 32.088 26.151 1.00 97.50 622 GLN A N 1
ATOM 4751 C CA . GLN A 1 622 ? 11.016 32.431 26.200 1.00 97.50 622 GLN A CA 1
ATOM 4752 C C . GLN A 1 622 ? 11.851 31.352 26.907 1.00 97.50 622 GLN A C 1
ATOM 4754 O O . GLN A 1 622 ? 12.909 30.976 26.419 1.00 97.50 622 GLN A O 1
ATOM 4759 N N . GLU A 1 623 ? 11.340 30.805 28.010 1.00 97.81 623 GLU A N 1
ATOM 4760 C CA . GLU A 1 623 ? 11.974 29.714 28.760 1.00 97.81 623 GLU A CA 1
ATOM 4761 C C . GLU A 1 623 ? 12.094 28.445 27.899 1.00 97.81 623 GLU A C 1
ATOM 4763 O O . GLU A 1 623 ? 13.154 27.826 27.841 1.00 97.81 623 GLU A O 1
ATOM 4768 N N . VAL A 1 624 ? 11.034 28.108 27.151 1.00 97.88 624 VAL A N 1
ATOM 4769 C CA . VAL A 1 624 ? 11.041 26.996 26.185 1.00 97.88 624 VAL A CA 1
ATOM 4770 C C . VAL A 1 624 ? 12.080 27.228 25.085 1.00 97.88 624 VAL A C 1
ATOM 4772 O O . VAL A 1 624 ? 12.836 26.315 24.759 1.00 97.88 624 VAL A O 1
ATOM 4775 N N . MET A 1 625 ? 12.155 28.444 24.531 1.00 97.69 625 MET A N 1
ATOM 4776 C CA . MET A 1 625 ? 13.159 28.791 23.519 1.00 97.69 625 MET A CA 1
ATOM 4777 C C . MET A 1 625 ? 14.588 28.650 24.051 1.00 97.69 625 MET A C 1
ATOM 4779 O O . MET A 1 625 ? 15.437 28.081 23.373 1.00 97.69 625 MET A O 1
ATOM 4783 N N . GLU A 1 626 ? 14.861 29.151 25.255 1.00 97.81 626 GLU A N 1
ATOM 4784 C CA . GLU A 1 626 ? 16.183 29.066 25.881 1.00 97.81 626 GLU A CA 1
ATOM 4785 C C . GLU A 1 626 ? 16.592 27.616 26.161 1.00 97.81 626 GLU A C 1
ATOM 4787 O O . GLU A 1 626 ? 17.737 27.248 25.904 1.00 97.81 626 GLU A O 1
ATOM 4792 N N . ALA A 1 627 ? 15.666 26.770 26.621 1.00 97.88 627 ALA A N 1
ATOM 4793 C CA . ALA A 1 627 ? 15.939 25.352 26.840 1.00 97.88 627 ALA A CA 1
ATOM 4794 C C . ALA A 1 627 ? 16.215 24.595 25.530 1.00 97.88 627 ALA A C 1
ATOM 4796 O O . ALA A 1 627 ? 17.146 23.794 25.477 1.00 97.88 627 ALA A O 1
ATOM 4797 N N . ILE A 1 628 ? 15.454 24.864 24.463 1.00 97.69 628 ILE A N 1
ATOM 4798 C CA . ILE A 1 628 ? 15.686 24.230 23.156 1.00 97.69 628 ILE A CA 1
ATOM 4799 C C . ILE A 1 628 ? 17.011 24.705 22.547 1.00 97.69 628 ILE A C 1
ATOM 4801 O O . ILE A 1 628 ? 17.760 23.875 22.045 1.00 97.69 628 ILE A O 1
ATOM 4805 N N . ASN A 1 629 ? 17.342 25.998 22.631 1.00 97.06 629 ASN A N 1
ATOM 4806 C CA . ASN A 1 629 ? 18.633 26.506 22.151 1.00 97.06 629 ASN A CA 1
ATOM 4807 C C . ASN A 1 629 ? 19.808 25.836 22.871 1.00 97.06 629 ASN A C 1
ATOM 4809 O O . ASN A 1 629 ? 20.730 25.378 22.207 1.00 97.06 629 ASN A O 1
ATOM 4813 N N . LYS A 1 630 ? 19.738 25.678 24.201 1.00 96.50 630 LYS A N 1
ATOM 4814 C CA . LYS A 1 630 ? 20.763 24.946 24.966 1.00 96.50 630 LYS A CA 1
ATOM 4815 C C . LYS A 1 630 ? 20.903 23.486 24.526 1.00 96.50 630 LYS A C 1
ATOM 4817 O O . LYS A 1 630 ? 22.017 22.982 24.452 1.00 96.50 630 LYS A O 1
ATOM 4822 N N . LEU A 1 631 ? 19.789 22.820 24.207 1.00 95.31 631 LEU A N 1
ATOM 4823 C CA . LEU A 1 631 ? 19.806 21.454 23.673 1.00 95.31 631 LEU A CA 1
ATOM 4824 C C . LEU A 1 631 ? 20.435 21.386 22.270 1.00 95.31 631 LEU A C 1
ATOM 4826 O O . LEU A 1 631 ? 21.120 20.423 21.948 1.00 95.31 631 LEU A O 1
ATOM 4830 N N . VAL A 1 632 ? 20.216 22.399 21.428 1.00 95.50 632 VAL A N 1
ATOM 4831 C CA . VAL A 1 632 ? 20.845 22.4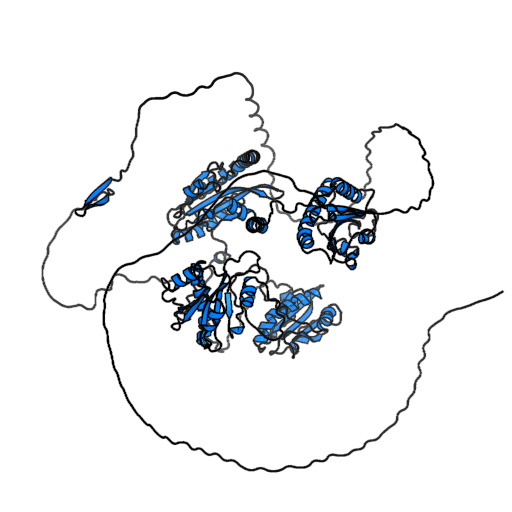97 20.099 1.00 95.50 632 VAL A CA 1
ATOM 4832 C C . VAL A 1 632 ? 22.340 22.800 20.218 1.00 95.50 632 VAL A C 1
ATOM 4834 O O . VAL A 1 632 ? 23.140 22.209 19.499 1.00 95.50 632 VAL A O 1
ATOM 4837 N N . GLU A 1 633 ? 22.737 23.669 21.145 1.00 94.75 633 GLU A N 1
ATOM 4838 C CA . GLU A 1 633 ? 24.143 23.991 21.409 1.00 94.75 633 GLU A CA 1
ATOM 4839 C C . GLU A 1 633 ? 24.932 22.769 21.906 1.00 94.75 633 GLU A C 1
ATOM 4841 O O . GLU A 1 633 ? 26.086 22.604 21.517 1.00 94.75 633 GLU A O 1
ATOM 4846 N N . SER A 1 634 ? 24.315 21.858 22.672 1.00 91.88 634 SER A N 1
ATOM 4847 C CA . SER A 1 634 ? 24.971 20.616 23.115 1.00 91.88 634 SER A CA 1
ATOM 4848 C C . SER A 1 634 ? 25.127 19.551 22.015 1.00 91.88 634 SER A C 1
ATOM 4850 O O . SER A 1 634 ? 25.761 18.516 22.236 1.00 91.88 634 SER A O 1
ATOM 4852 N N . GLN A 1 635 ? 24.598 19.784 20.805 1.00 88.62 635 GLN A N 1
ATOM 4853 C CA . GLN A 1 635 ? 24.620 18.813 19.706 1.00 88.62 635 GLN A CA 1
ATOM 4854 C C . GLN A 1 635 ? 26.043 18.474 19.222 1.00 88.62 635 GLN A C 1
ATOM 4856 O O . GLN A 1 635 ? 26.303 17.323 18.861 1.00 88.62 635 GLN A O 1
ATOM 4861 N N . SER A 1 636 ? 26.968 19.442 19.189 1.00 82.19 636 SER A N 1
ATOM 4862 C CA . SER A 1 636 ? 28.351 19.200 18.740 1.00 82.19 636 SER A CA 1
ATOM 4863 C C . SER A 1 636 ? 29.085 18.224 19.656 1.00 82.19 636 SER A C 1
ATOM 4865 O O . SER A 1 636 ? 29.773 17.311 19.188 1.00 82.19 636 SER A O 1
ATOM 4867 N N . ASP A 1 637 ? 28.881 18.385 20.960 1.00 84.62 637 ASP A N 1
ATOM 4868 C CA . ASP A 1 637 ? 29.500 17.551 21.984 1.00 84.62 637 ASP A CA 1
ATOM 4869 C C . ASP A 1 637 ? 28.899 16.144 21.939 1.00 84.62 637 ASP A C 1
ATOM 4871 O O . ASP A 1 637 ? 29.623 15.149 21.993 1.00 84.62 637 ASP A O 1
ATOM 4875 N N . MET A 1 638 ? 27.583 16.057 21.722 1.00 80.81 638 MET A N 1
ATOM 4876 C CA . MET A 1 638 ? 26.869 14.793 21.571 1.00 80.81 638 MET A CA 1
ATOM 4877 C C . MET A 1 638 ? 27.356 13.989 20.358 1.00 80.81 638 MET A C 1
ATOM 4879 O O . MET A 1 638 ? 27.600 12.793 20.489 1.00 80.81 638 MET A O 1
ATOM 4883 N N . ASN A 1 639 ? 27.529 14.608 19.185 1.00 81.25 639 ASN A N 1
ATOM 4884 C CA . ASN A 1 639 ? 28.010 13.885 17.999 1.00 81.25 639 ASN A CA 1
ATOM 4885 C C . ASN A 1 639 ? 29.404 13.283 18.234 1.00 81.25 639 ASN A C 1
ATOM 4887 O O . ASN A 1 639 ? 29.642 12.132 17.877 1.00 81.25 639 ASN A O 1
ATOM 4891 N N . THR A 1 640 ? 30.279 14.024 18.919 1.00 83.94 640 THR A N 1
ATOM 4892 C CA . THR A 1 640 ? 31.620 13.549 19.292 1.00 83.94 640 THR A CA 1
ATOM 4893 C C . THR A 1 640 ? 31.543 12.373 20.272 1.00 83.94 640 THR A C 1
ATOM 4895 O O . THR A 1 640 ? 32.224 11.363 20.104 1.00 83.94 640 THR A O 1
ATOM 4898 N N . GLN A 1 641 ? 30.678 12.461 21.287 1.00 78.56 641 GLN A N 1
ATOM 4899 C CA . GLN A 1 641 ? 30.484 11.376 22.253 1.00 78.56 641 GLN A CA 1
ATOM 4900 C C . GLN A 1 641 ? 29.861 10.130 21.615 1.00 78.56 641 GLN A C 1
ATOM 4902 O O . GLN A 1 641 ? 30.275 9.018 21.926 1.00 78.56 641 GLN A O 1
ATOM 4907 N N . ILE A 1 642 ? 28.911 10.289 20.693 1.00 75.06 642 ILE A N 1
ATOM 4908 C CA . ILE A 1 642 ? 28.259 9.169 20.002 1.00 75.06 642 ILE A CA 1
ATOM 4909 C C . ILE A 1 642 ? 29.232 8.436 19.078 1.00 75.06 642 ILE A C 1
ATOM 4911 O O . ILE A 1 642 ? 29.181 7.209 19.002 1.00 75.06 642 ILE A O 1
ATOM 4915 N N . GLU A 1 643 ? 30.142 9.145 18.407 1.00 77.38 643 GLU A N 1
ATOM 4916 C CA . GLU A 1 643 ? 31.218 8.501 17.644 1.00 77.38 643 GLU A CA 1
ATOM 4917 C C . GLU A 1 643 ? 32.092 7.611 18.542 1.00 77.38 643 GLU A C 1
ATOM 4919 O O . GLU A 1 643 ? 32.416 6.486 18.159 1.00 77.38 643 GLU A O 1
ATOM 4924 N N . HIS A 1 644 ? 32.388 8.055 19.768 1.00 76.25 644 HIS A N 1
ATOM 4925 C CA . HIS A 1 644 ? 33.098 7.243 20.757 1.00 76.25 644 HIS A CA 1
ATOM 4926 C C . HIS A 1 644 ? 32.257 6.075 21.305 1.00 76.25 644 HIS A C 1
ATOM 4928 O O . HIS A 1 644 ? 32.768 4.961 21.405 1.00 76.25 644 HIS A O 1
ATOM 4934 N N . LEU A 1 645 ? 30.975 6.290 21.620 1.00 69.44 645 LEU A N 1
ATOM 4935 C CA . LEU A 1 645 ? 30.089 5.269 22.203 1.00 69.44 645 LEU A CA 1
ATOM 4936 C C . LEU A 1 645 ? 29.711 4.164 21.201 1.00 69.44 645 LEU A C 1
ATOM 4938 O O . LEU A 1 645 ? 29.601 2.996 21.578 1.00 69.44 645 LEU A O 1
ATOM 4942 N N . ASN A 1 646 ? 29.572 4.498 19.913 1.00 64.25 646 ASN A N 1
ATOM 4943 C CA . ASN A 1 646 ? 29.364 3.507 18.852 1.00 64.25 646 ASN A CA 1
ATOM 4944 C C . ASN A 1 646 ? 30.561 2.555 18.705 1.00 64.25 646 ASN A C 1
ATOM 4946 O O . ASN A 1 646 ? 30.382 1.419 18.270 1.00 64.25 646 ASN A O 1
ATOM 4950 N N . ALA A 1 647 ? 31.768 2.980 19.094 1.00 67.44 647 ALA A N 1
ATOM 4951 C CA . ALA A 1 647 ? 32.934 2.103 19.123 1.00 67.44 647 ALA A CA 1
ATOM 4952 C C . ALA A 1 647 ? 32.911 1.123 20.314 1.00 67.44 647 ALA A C 1
ATOM 4954 O O . ALA A 1 647 ? 33.524 0.060 20.232 1.00 67.44 647 ALA A O 1
ATOM 4955 N N . SER A 1 648 ? 32.200 1.450 21.400 1.00 65.88 648 SER A N 1
ATOM 4956 C CA . SER A 1 648 ? 32.142 0.651 22.635 1.00 65.88 648 SER A CA 1
ATOM 4957 C C . SER A 1 648 ? 30.861 -0.166 22.826 1.00 65.88 648 SER A C 1
ATOM 4959 O O . SER A 1 648 ? 30.741 -0.853 23.838 1.00 65.88 648 SER A O 1
ATOM 4961 N N . ASN A 1 649 ? 29.920 -0.144 21.873 1.00 62.62 649 ASN A N 1
ATOM 4962 C CA . ASN A 1 649 ? 28.644 -0.877 21.952 1.00 62.62 649 ASN A CA 1
ATOM 4963 C C . ASN A 1 649 ? 27.778 -0.491 23.179 1.00 62.62 649 ASN A C 1
ATOM 4965 O O . ASN A 1 649 ? 26.984 -1.288 23.677 1.00 62.62 649 ASN A O 1
ATOM 4969 N N . SER A 1 650 ? 27.968 0.723 23.693 1.00 66.81 650 SER A N 1
ATOM 4970 C CA . SER A 1 650 ? 27.302 1.258 24.887 1.00 66.81 650 SER A CA 1
ATOM 4971 C C . SER A 1 650 ? 25.917 1.845 24.581 1.00 66.81 650 SER A C 1
ATOM 4973 O O . SER A 1 650 ? 25.594 2.130 23.429 1.00 66.81 650 SER A O 1
ATOM 4975 N N . GLU A 1 651 ? 25.099 2.021 25.624 1.00 74.88 651 GLU A N 1
ATOM 4976 C CA . GLU A 1 651 ? 23.719 2.520 25.537 1.00 74.88 651 GLU A CA 1
ATOM 4977 C C . GLU A 1 651 ? 23.609 3.857 24.780 1.00 74.88 651 GLU A C 1
ATOM 4979 O O . GLU A 1 651 ? 24.410 4.775 24.961 1.00 74.88 651 GLU A O 1
ATOM 4984 N N . ILE A 1 652 ? 22.595 3.960 23.915 1.00 79.81 652 ILE A N 1
ATOM 4985 C CA . ILE A 1 652 ? 22.325 5.158 23.113 1.00 79.81 652 ILE A CA 1
ATOM 4986 C C . ILE A 1 652 ? 21.755 6.245 24.029 1.00 79.81 652 ILE A C 1
ATOM 4988 O O . ILE A 1 652 ? 20.656 6.097 24.563 1.00 79.81 652 ILE A O 1
ATOM 4992 N N . LEU A 1 653 ? 22.477 7.355 24.165 1.00 85.81 653 LEU A N 1
ATOM 4993 C CA . LEU A 1 653 ? 22.026 8.526 24.914 1.00 85.81 653 LEU A CA 1
ATOM 4994 C C . LEU A 1 653 ? 21.051 9.352 24.060 1.00 85.81 653 LEU A C 1
ATOM 4996 O O . LEU A 1 653 ? 21.320 9.622 22.887 1.00 85.81 653 LEU A O 1
ATOM 5000 N N . VAL A 1 654 ? 19.917 9.756 24.640 1.00 91.12 654 VAL A N 1
ATOM 5001 C CA . VAL A 1 654 ? 18.894 10.569 23.957 1.00 91.12 654 VAL A CA 1
ATOM 5002 C C . VAL A 1 654 ? 18.633 11.846 24.757 1.00 91.12 654 VAL A C 1
ATOM 5004 O O . VAL A 1 654 ? 17.861 11.818 25.718 1.00 91.12 654 VAL A O 1
ATOM 5007 N N . PRO A 1 655 ? 19.249 12.978 24.382 1.00 94.25 655 PRO A N 1
ATOM 5008 C CA . PRO A 1 655 ? 18.985 14.256 25.027 1.00 94.25 655 PRO A CA 1
ATOM 5009 C C . PRO A 1 655 ? 17.550 14.749 24.811 1.00 94.25 655 PRO A C 1
ATOM 5011 O O . PRO A 1 655 ? 16.961 14.546 23.741 1.00 94.25 655 PRO A O 1
ATOM 5014 N N . TYR A 1 656 ? 16.986 15.435 25.809 1.00 96.06 656 TYR A N 1
ATOM 5015 C CA . TYR A 1 656 ? 15.623 15.960 25.733 1.00 96.06 656 TYR A CA 1
ATOM 5016 C C . TYR A 1 656 ? 15.341 17.198 26.589 1.00 96.06 656 TYR A C 1
ATOM 5018 O O . TYR A 1 656 ? 16.031 17.507 27.559 1.00 96.06 656 TYR A O 1
ATOM 5026 N N . VAL A 1 657 ? 14.239 17.870 26.249 1.00 97.56 657 VAL A N 1
ATOM 5027 C CA . VAL A 1 657 ? 13.569 18.889 27.067 1.00 97.56 657 VAL A CA 1
ATOM 5028 C C . VAL A 1 657 ? 12.117 18.463 27.305 1.00 97.56 657 VAL A C 1
ATOM 5030 O O . VAL A 1 657 ? 11.365 18.260 26.349 1.00 97.56 657 VAL A O 1
ATOM 5033 N N . LYS A 1 658 ? 11.699 18.346 28.571 1.00 97.44 658 LYS A N 1
ATOM 5034 C CA . LYS A 1 658 ? 10.315 18.037 28.971 1.00 97.44 658 LYS A CA 1
ATOM 5035 C C . LYS A 1 658 ? 9.559 19.323 29.303 1.00 97.44 658 LYS A C 1
ATOM 5037 O O . LYS A 1 658 ? 9.972 20.109 30.157 1.00 97.44 658 LYS A O 1
ATOM 5042 N N . LEU A 1 659 ? 8.427 19.514 28.636 1.00 98.00 659 LEU A N 1
ATOM 5043 C CA . LEU A 1 659 ? 7.591 20.708 28.698 1.00 98.00 659 LEU A CA 1
ATOM 5044 C C . LEU A 1 659 ? 6.238 20.369 29.323 1.00 98.00 659 LEU A C 1
ATOM 5046 O O . LEU A 1 659 ? 5.367 19.795 28.664 1.00 98.00 659 LEU A O 1
ATOM 5050 N N . SER A 1 660 ? 6.034 20.739 30.584 1.00 96.62 660 SER A N 1
ATOM 5051 C CA . SER A 1 660 ? 4.740 20.539 31.242 1.00 96.62 660 SER A CA 1
ATOM 5052 C C . SER A 1 660 ? 3.746 21.630 30.868 1.00 96.62 660 SER A C 1
ATOM 5054 O O . SER A 1 660 ? 4.121 22.782 30.638 1.00 96.62 660 SER A O 1
ATOM 5056 N N . ILE A 1 661 ? 2.466 21.267 30.828 1.00 96.06 661 ILE A N 1
ATOM 5057 C CA . ILE A 1 661 ? 1.381 22.174 30.464 1.00 96.06 661 ILE A CA 1
ATOM 5058 C C . ILE A 1 661 ? 0.501 22.372 31.693 1.00 96.06 661 ILE A C 1
ATOM 5060 O O . ILE A 1 661 ? -0.016 21.414 32.265 1.00 96.06 661 ILE A O 1
ATOM 5064 N N . GLY A 1 662 ? 0.297 23.624 32.089 1.00 94.12 662 GLY A N 1
ATOM 5065 C CA . GLY A 1 662 ? -0.467 23.957 33.281 1.00 94.12 662 GLY A CA 1
ATOM 5066 C C . GLY A 1 662 ? -1.067 25.358 33.259 1.00 94.12 662 GLY A C 1
ATOM 5067 O O . GLY A 1 662 ? -1.233 26.001 32.219 1.00 94.12 662 GLY A O 1
ATOM 5068 N N . GLY A 1 663 ? -1.422 25.831 34.452 1.00 92.62 663 GLY A N 1
ATOM 5069 C CA . GLY A 1 663 ? -2.035 27.139 34.656 1.00 92.62 663 GLY A CA 1
ATOM 5070 C C . GLY A 1 663 ? -3.495 27.242 34.185 1.00 92.62 663 GLY A C 1
ATOM 5071 O O . GLY A 1 663 ? -4.094 26.282 33.689 1.00 92.62 663 GLY A O 1
ATOM 5072 N N . PRO A 1 664 ? -4.116 28.423 34.350 1.00 88.56 664 PRO A N 1
ATOM 5073 C CA . PRO A 1 664 ? -5.494 28.651 33.935 1.00 88.56 664 PRO A CA 1
ATOM 5074 C C . PRO A 1 664 ? -5.648 28.432 32.427 1.00 88.56 664 PRO A C 1
ATOM 5076 O O . PRO A 1 664 ? -4.921 29.025 31.631 1.00 88.56 664 PRO A O 1
ATOM 5079 N N . LYS A 1 665 ? -6.624 27.605 32.032 1.00 86.44 665 LYS A N 1
ATOM 5080 C CA . LYS A 1 665 ? -6.904 27.248 30.627 1.00 86.44 665 LYS A CA 1
ATOM 5081 C C . LYS A 1 665 ? -5.744 26.550 29.897 1.00 86.44 665 LYS A C 1
ATOM 5083 O O . LYS A 1 665 ? -5.748 26.569 28.671 1.00 86.44 665 LYS A O 1
ATOM 5088 N N . PHE A 1 666 ? -4.789 25.954 30.622 1.00 91.00 666 PHE A N 1
ATOM 5089 C CA . PHE A 1 666 ? -3.641 25.249 30.039 1.00 91.00 666 PHE A CA 1
ATOM 5090 C C . PHE A 1 666 ? -2.788 26.147 29.132 1.00 91.00 666 PHE A C 1
ATOM 5092 O O . PHE A 1 666 ? -2.290 25.691 28.120 1.00 91.00 666 PHE A O 1
ATOM 5099 N N . ARG A 1 667 ? -2.648 27.443 29.455 1.00 93.19 667 ARG A N 1
ATOM 5100 C CA . ARG A 1 667 ? -1.870 28.417 28.656 1.00 93.19 667 ARG A CA 1
ATOM 5101 C C . ARG A 1 667 ? -0.499 28.753 29.240 1.00 93.19 667 ARG A C 1
ATOM 5103 O O . ARG A 1 667 ? 0.095 29.760 28.863 1.00 93.19 667 ARG A O 1
ATOM 5110 N N . THR A 1 668 ? -0.013 27.953 30.176 1.00 96.62 668 THR A N 1
ATOM 5111 C CA . THR A 1 668 ? 1.339 28.082 30.710 1.00 96.62 668 THR A CA 1
ATOM 5112 C C . THR A 1 668 ? 2.100 26.815 30.361 1.00 96.62 668 THR A C 1
ATOM 5114 O O . THR A 1 668 ? 1.662 25.728 30.730 1.00 96.62 668 THR A O 1
ATOM 5117 N N . ILE A 1 669 ? 3.214 26.962 29.654 1.00 97.62 669 ILE A N 1
ATOM 5118 C CA . ILE A 1 669 ? 4.151 25.878 29.374 1.00 97.62 669 ILE A CA 1
ATOM 5119 C C . ILE A 1 669 ? 5.433 26.201 30.130 1.00 97.62 669 ILE A C 1
ATOM 5121 O O . ILE A 1 669 ? 6.001 27.268 29.924 1.00 97.62 669 ILE A O 1
ATOM 5125 N N . THR A 1 670 ? 5.864 25.304 31.007 1.00 97.62 670 THR A N 1
ATOM 5126 C CA . THR A 1 670 ? 7.114 25.447 31.770 1.00 97.62 670 THR A CA 1
ATOM 5127 C C . THR A 1 670 ? 8.039 24.286 31.464 1.00 97.62 670 THR A C 1
ATOM 5129 O O . THR A 1 670 ? 7.580 23.157 31.252 1.00 97.62 670 THR A O 1
ATOM 5132 N N . VAL A 1 671 ? 9.340 24.553 31.465 1.00 97.88 671 VAL A N 1
ATOM 5133 C CA . VAL A 1 671 ? 10.354 23.516 31.306 1.00 97.88 671 VAL A CA 1
ATOM 5134 C C . VAL A 1 671 ? 10.492 22.817 32.654 1.00 97.88 671 VAL A C 1
ATOM 5136 O O . VAL A 1 671 ? 10.957 23.404 33.625 1.00 97.88 671 VAL A O 1
ATOM 5139 N N . THR A 1 672 ? 10.027 21.573 32.753 1.00 97.00 672 THR A N 1
ATOM 5140 C CA . THR A 1 672 ? 10.105 20.820 34.018 1.00 97.00 672 THR A CA 1
ATOM 5141 C C . THR A 1 672 ? 11.408 20.074 34.174 1.00 97.00 672 THR A C 1
ATOM 5143 O O . THR A 1 672 ? 11.814 19.789 35.295 1.00 97.00 672 THR A O 1
ATOM 5146 N N . GLU A 1 673 ? 12.029 19.716 33.057 1.00 95.94 673 GLU A N 1
ATOM 5147 C CA . GLU A 1 673 ? 13.178 18.831 33.058 1.00 95.94 673 GLU A CA 1
ATOM 5148 C C . GLU A 1 673 ? 13.971 18.981 31.765 1.00 95.94 673 GLU A C 1
ATOM 5150 O O . GLU A 1 673 ? 13.397 19.184 30.690 1.00 95.94 673 GLU A O 1
ATOM 5155 N N . THR A 1 674 ? 15.289 18.863 31.874 1.00 95.94 674 THR A N 1
ATOM 5156 C CA . THR A 1 674 ? 16.220 18.920 30.749 1.00 95.94 674 THR A CA 1
ATOM 5157 C C . THR A 1 674 ? 17.333 17.916 30.975 1.00 95.94 674 THR A C 1
ATOM 5159 O O . THR A 1 674 ? 17.957 17.933 32.036 1.00 95.94 674 THR A O 1
ATOM 5162 N N . ASP A 1 675 ? 17.634 17.118 29.961 1.00 94.00 675 ASP A N 1
ATOM 5163 C CA . ASP A 1 675 ? 18.827 16.284 29.915 1.00 94.00 675 ASP A CA 1
ATOM 5164 C C . ASP A 1 675 ? 19.550 16.565 28.598 1.00 94.00 675 ASP A C 1
ATOM 5166 O O . ASP A 1 675 ? 19.171 16.059 27.546 1.00 94.00 675 ASP A O 1
ATOM 5170 N N . PHE A 1 676 ? 20.560 17.434 28.642 1.00 92.00 676 PHE A N 1
ATOM 5171 C CA . PHE A 1 676 ? 21.293 17.868 27.447 1.00 92.00 676 PHE A CA 1
ATOM 5172 C C . PHE A 1 676 ? 22.343 16.855 26.974 1.00 92.00 676 PHE A C 1
ATOM 5174 O O . PHE A 1 676 ? 22.856 16.994 25.864 1.00 92.00 676 PHE A O 1
ATOM 5181 N N . VAL A 1 677 ? 22.659 15.861 27.813 1.00 84.56 677 VAL A N 1
ATOM 5182 C CA . VAL A 1 677 ? 23.692 14.840 27.566 1.00 84.56 677 VAL A CA 1
ATOM 5183 C C . VAL A 1 677 ? 23.057 13.475 27.274 1.00 84.56 677 VAL A C 1
ATOM 5185 O O . VAL A 1 677 ? 23.632 12.671 26.550 1.00 84.56 677 VAL A O 1
ATOM 5188 N N . GLY A 1 678 ? 21.841 13.230 27.771 1.00 80.12 678 GLY A N 1
ATOM 5189 C CA . GLY A 1 678 ? 21.108 11.974 27.611 1.00 80.12 678 GLY A CA 1
ATOM 5190 C C . GLY A 1 678 ? 21.453 10.923 28.673 1.00 80.12 678 GLY A C 1
ATOM 5191 O O . GLY A 1 678 ? 21.195 9.740 28.458 1.00 80.12 678 GLY A O 1
ATOM 5192 N N . ASN A 1 679 ? 22.017 11.336 29.815 1.00 81.94 679 ASN A N 1
ATOM 5193 C CA . ASN A 1 679 ? 22.466 10.458 30.905 1.00 81.94 679 ASN A CA 1
ATOM 5194 C C . ASN A 1 679 ? 21.336 9.652 31.561 1.00 81.94 679 ASN A C 1
ATOM 5196 O O . ASN A 1 679 ? 21.589 8.656 32.231 1.00 81.94 679 ASN A O 1
ATOM 5200 N N . THR A 1 680 ? 20.091 10.095 31.413 1.00 77.25 680 THR A N 1
ATOM 5201 C CA . THR A 1 680 ? 18.920 9.465 32.035 1.00 77.25 680 THR A CA 1
ATOM 5202 C C . THR A 1 680 ? 18.325 8.324 31.202 1.00 77.25 680 THR A C 1
ATOM 5204 O O . THR A 1 680 ? 17.331 7.728 31.617 1.00 77.25 680 THR A O 1
ATOM 5207 N N . GLY A 1 681 ? 18.910 8.006 30.038 1.00 76.44 681 GLY A N 1
ATOM 5208 C CA . GLY A 1 681 ? 18.478 6.880 29.204 1.00 76.44 681 GLY A CA 1
ATOM 5209 C C . GLY A 1 681 ? 17.082 7.062 28.601 1.00 76.44 681 GLY A C 1
ATOM 5210 O O . GLY A 1 681 ? 16.355 6.082 28.413 1.00 76.44 681 GLY A O 1
ATOM 5211 N N . ALA A 1 682 ? 16.675 8.305 28.317 1.00 76.62 682 ALA A N 1
ATOM 5212 C CA . ALA A 1 682 ? 15.348 8.604 27.789 1.00 76.62 682 ALA A CA 1
ATOM 5213 C C . ALA A 1 682 ? 14.998 7.737 26.570 1.00 76.62 682 ALA A C 1
ATOM 5215 O O . ALA A 1 682 ? 15.809 7.537 25.669 1.00 76.62 682 ALA A O 1
ATOM 5216 N N . LEU A 1 683 ? 13.766 7.216 26.544 1.00 78.69 683 LEU A N 1
ATOM 5217 C CA . LEU A 1 683 ? 13.231 6.279 25.535 1.00 78.69 683 LEU A CA 1
ATOM 5218 C C . LEU A 1 683 ? 13.874 4.884 25.474 1.00 78.69 683 LEU A C 1
ATOM 5220 O O . LEU A 1 683 ? 13.256 3.986 24.893 1.00 78.69 683 LEU A O 1
ATOM 5224 N N . VAL A 1 684 ? 15.066 4.687 26.038 1.00 78.00 684 VAL A N 1
ATOM 5225 C CA . VAL A 1 684 ? 15.764 3.395 26.090 1.00 78.00 684 VAL A CA 1
ATOM 5226 C C . VAL A 1 684 ? 15.363 2.660 27.365 1.00 78.00 684 VAL A C 1
ATOM 5228 O O . VAL A 1 684 ? 14.793 1.568 27.288 1.00 78.00 684 VAL A O 1
ATOM 5231 N N . ASP A 1 685 ? 15.526 3.305 28.519 1.00 83.81 685 ASP A N 1
ATOM 5232 C CA . ASP A 1 685 ? 15.272 2.706 29.826 1.00 83.81 685 ASP A CA 1
ATOM 5233 C C . ASP A 1 685 ? 13.767 2.632 30.144 1.00 83.81 685 ASP A C 1
ATOM 5235 O O . ASP A 1 685 ? 13.015 3.608 30.030 1.00 83.81 685 ASP A O 1
ATOM 5239 N N . GLN A 1 686 ? 13.321 1.453 30.582 1.00 88.44 686 GLN A N 1
ATOM 5240 C CA . GLN A 1 686 ? 11.982 1.267 31.132 1.00 88.44 686 GLN A CA 1
ATOM 5241 C C . GLN A 1 686 ? 11.784 2.120 32.389 1.00 88.44 686 GLN A C 1
ATOM 5243 O O . GLN A 1 686 ? 10.718 2.708 32.541 1.00 88.44 686 GLN A O 1
ATOM 5248 N N . LYS A 1 687 ? 12.815 2.284 33.231 1.00 88.81 687 LYS A N 1
ATOM 5249 C CA . LYS A 1 687 ? 12.731 3.121 34.438 1.00 88.81 687 LYS A CA 1
ATOM 5250 C C . LYS A 1 687 ? 12.445 4.575 34.096 1.00 88.81 687 LYS A C 1
ATOM 5252 O O . LYS A 1 687 ? 11.658 5.214 34.789 1.00 88.81 687 LYS A O 1
ATOM 5257 N N . TRP A 1 688 ? 13.039 5.095 33.019 1.00 92.06 688 TRP A N 1
ATOM 5258 C CA . TRP A 1 688 ? 12.731 6.443 32.552 1.00 92.06 688 TRP A CA 1
ATOM 5259 C C . TRP A 1 688 ? 11.264 6.545 32.137 1.00 92.06 688 TRP A C 1
ATOM 5261 O O . TRP A 1 688 ? 10.573 7.475 32.550 1.00 92.06 688 TRP A O 1
ATOM 5271 N N . ARG A 1 689 ? 10.759 5.575 31.363 1.00 93.31 689 ARG A N 1
ATOM 5272 C CA . ARG A 1 689 ? 9.349 5.559 30.950 1.00 93.31 689 ARG A CA 1
ATOM 5273 C C . ARG A 1 689 ? 8.411 5.500 32.156 1.00 93.31 689 ARG A C 1
ATOM 5275 O O . ARG A 1 689 ? 7.480 6.294 32.222 1.00 93.31 689 ARG A O 1
ATOM 5282 N N . ASP A 1 690 ? 8.698 4.640 33.125 1.00 91.44 690 ASP A N 1
ATOM 5283 C CA . ASP A 1 690 ? 7.885 4.486 34.334 1.00 91.44 690 ASP A CA 1
ATOM 5284 C C . ASP A 1 690 ? 7.897 5.753 35.204 1.00 91.44 690 ASP A C 1
ATOM 5286 O O . ASP A 1 690 ? 6.868 6.131 35.758 1.00 91.44 690 ASP A O 1
ATOM 5290 N N . ALA A 1 691 ? 9.038 6.446 35.287 1.00 91.62 691 ALA A N 1
ATOM 5291 C CA . ALA A 1 691 ? 9.176 7.673 36.069 1.00 91.62 691 ALA A CA 1
ATOM 5292 C C . ALA A 1 691 ? 8.548 8.909 35.399 1.00 91.62 691 ALA A C 1
ATOM 5294 O O . ALA A 1 691 ? 8.132 9.837 36.091 1.00 91.62 691 ALA A O 1
ATOM 5295 N N . HIS A 1 692 ? 8.488 8.953 34.062 1.00 92.69 692 HIS A N 1
ATOM 5296 C CA . HIS A 1 692 ? 8.114 10.171 33.336 1.00 92.69 692 HIS A CA 1
ATOM 5297 C C . HIS A 1 692 ? 6.759 10.099 32.634 1.00 92.69 692 HIS A C 1
ATOM 5299 O O . HIS A 1 692 ? 6.188 11.162 32.378 1.00 92.69 692 HIS A O 1
ATOM 5305 N N . LEU A 1 693 ? 6.247 8.904 32.316 1.00 95.50 693 LEU A N 1
ATOM 5306 C CA . LEU A 1 693 ? 5.041 8.686 31.505 1.00 95.50 693 LEU A CA 1
ATOM 5307 C C . LEU A 1 693 ? 3.823 8.331 32.372 1.00 95.50 693 LEU A C 1
ATOM 5309 O O . LEU A 1 693 ? 3.141 7.326 32.168 1.00 95.50 693 LEU A O 1
ATOM 5313 N N . GLU A 1 694 ? 3.532 9.199 33.339 1.00 95.75 694 GLU A N 1
ATOM 5314 C CA . GLU A 1 694 ? 2.383 9.079 34.237 1.00 95.75 694 GLU A CA 1
ATOM 5315 C C . GLU A 1 694 ? 1.046 9.068 33.453 1.00 95.75 694 GLU A C 1
ATOM 5317 O O . GLU A 1 694 ? 0.780 9.969 32.644 1.00 95.75 694 GLU A O 1
ATOM 5322 N N . PRO A 1 695 ? 0.140 8.101 33.710 1.00 96.31 695 PRO A N 1
ATOM 5323 C CA . PRO A 1 695 ? -1.157 7.998 33.033 1.00 96.31 695 PRO A CA 1
ATOM 5324 C C . PRO A 1 695 ? -2.077 9.216 33.161 1.00 96.31 695 PRO A C 1
ATOM 5326 O O . PRO A 1 695 ? -3.010 9.371 32.370 1.00 96.31 695 PRO A O 1
ATOM 5329 N N . LYS A 1 696 ? -1.878 10.046 34.188 1.00 97.06 696 LYS A N 1
ATOM 5330 C CA . LYS A 1 696 ? -2.703 11.229 34.480 1.00 97.06 696 LYS A CA 1
ATOM 5331 C C . LYS A 1 696 ? -2.125 12.517 33.903 1.00 97.06 696 LYS A C 1
ATOM 5333 O O . LYS A 1 696 ? -2.834 13.525 33.886 1.00 97.06 696 LYS A O 1
ATOM 5338 N N . ASP A 1 697 ? -0.891 12.459 33.420 1.00 96.44 697 ASP A N 1
ATOM 5339 C CA . ASP A 1 697 ? -0.136 13.619 32.985 1.00 96.44 697 ASP A CA 1
ATOM 5340 C C . ASP A 1 697 ? -0.203 13.821 31.481 1.00 96.44 697 ASP A C 1
ATOM 5342 O O . ASP A 1 697 ? -0.542 12.941 30.686 1.00 96.44 697 ASP A O 1
ATOM 5346 N N . SER A 1 698 ? 0.134 15.040 31.090 1.00 96.31 698 SER A N 1
ATOM 5347 C CA . SER A 1 698 ? 0.135 15.459 29.704 1.00 96.31 698 SER A CA 1
ATOM 5348 C C . SER A 1 698 ? 1.144 16.581 29.507 1.00 96.31 698 SER A C 1
ATOM 5350 O O . SER A 1 698 ? 1.088 17.601 30.197 1.00 96.31 698 SER A O 1
ATOM 5352 N N . PHE A 1 699 ? 2.079 16.373 28.591 1.00 97.19 699 PHE A N 1
ATOM 5353 C CA . PHE A 1 699 ? 3.239 17.234 28.380 1.00 97.19 699 PHE A CA 1
ATOM 5354 C C . PHE A 1 699 ? 3.778 17.040 26.961 1.00 97.19 699 PHE A C 1
ATOM 5356 O O . PHE A 1 699 ? 3.377 16.117 26.246 1.00 97.19 699 PHE A O 1
ATOM 5363 N N . PHE A 1 700 ? 4.698 17.909 26.555 1.00 97.81 700 PHE A N 1
ATOM 5364 C CA . PHE A 1 700 ? 5.507 17.692 25.361 1.00 97.81 700 PHE A CA 1
ATOM 5365 C C . PHE A 1 700 ? 6.919 17.261 25.757 1.00 97.81 700 PHE A C 1
ATOM 5367 O O . PHE A 1 700 ? 7.430 17.681 26.793 1.00 97.81 700 PHE A O 1
ATOM 5374 N N . VAL A 1 701 ? 7.559 16.443 24.930 1.00 97.44 701 VAL A N 1
ATOM 5375 C CA . VAL A 1 701 ? 8.990 16.139 25.043 1.00 97.44 701 VAL A CA 1
ATOM 5376 C C . VAL A 1 701 ? 9.641 16.473 23.715 1.00 97.44 701 VAL A C 1
ATOM 5378 O O . VAL A 1 701 ? 9.186 16.014 22.670 1.00 97.44 701 VAL A O 1
ATOM 5381 N N . PHE A 1 702 ? 10.682 17.294 23.747 1.00 97.62 702 PHE A N 1
ATOM 5382 C CA . PHE A 1 702 ? 11.482 17.625 22.578 1.00 97.62 702 PHE A CA 1
ATOM 5383 C C . PHE A 1 702 ? 12.793 16.846 22.640 1.00 97.62 702 PHE A C 1
ATOM 5385 O O . PHE A 1 702 ? 13.550 17.021 23.588 1.00 97.62 702 PHE A O 1
ATOM 5392 N N . LEU A 1 703 ? 13.020 15.959 21.675 1.00 96.38 703 LEU A N 1
ATOM 5393 C CA . LEU A 1 703 ? 14.095 14.965 21.678 1.00 96.38 703 LEU A CA 1
ATOM 5394 C C . LEU A 1 703 ? 15.122 15.255 20.579 1.00 96.38 703 LEU A C 1
ATOM 5396 O O . LEU A 1 703 ? 14.741 15.622 19.462 1.00 96.38 703 LEU A O 1
ATOM 5400 N N . ALA A 1 704 ? 16.393 14.973 20.862 1.00 95.50 704 ALA A N 1
ATOM 5401 C CA . ALA A 1 704 ? 17.458 14.873 19.867 1.00 95.50 704 ALA A CA 1
ATOM 5402 C C . ALA A 1 704 ? 17.806 13.393 19.637 1.00 95.50 704 ALA A C 1
ATOM 5404 O O . ALA A 1 704 ? 18.377 12.740 20.505 1.00 95.50 704 ALA A O 1
ATOM 5405 N N . VAL A 1 705 ? 17.450 12.842 18.475 1.00 93.25 705 VAL A N 1
ATOM 5406 C CA . VAL A 1 705 ? 17.664 11.423 18.152 1.00 93.25 705 VAL A CA 1
ATOM 5407 C C . VAL A 1 705 ? 18.705 11.302 17.054 1.00 93.25 705 VAL A C 1
ATOM 5409 O O . VAL A 1 705 ? 18.496 11.785 15.943 1.00 93.25 705 VAL A O 1
ATOM 5412 N N . VAL A 1 706 ? 19.819 10.629 17.328 1.00 89.69 706 VAL A N 1
ATOM 5413 C CA . VAL A 1 706 ? 20.815 10.340 16.292 1.00 89.69 706 VAL A CA 1
ATOM 5414 C C . VAL A 1 706 ? 20.415 9.090 15.519 1.00 89.69 706 VAL A C 1
ATOM 5416 O O . VAL A 1 706 ? 20.079 8.051 16.086 1.00 89.69 706 VAL A O 1
ATOM 5419 N N . THR A 1 707 ? 20.414 9.216 14.196 1.00 87.19 707 THR A N 1
ATOM 5420 C CA . THR A 1 707 ? 20.043 8.150 13.263 1.00 87.19 707 THR A CA 1
ATOM 5421 C C . THR A 1 707 ? 21.128 7.995 12.207 1.00 87.19 707 THR A C 1
ATOM 5423 O O . THR A 1 707 ? 21.711 8.987 11.769 1.00 87.19 707 THR A O 1
ATOM 5426 N N . SER A 1 708 ? 21.412 6.759 11.793 1.00 81.12 708 SER A N 1
ATOM 5427 C CA . SER A 1 708 ? 22.218 6.485 10.605 1.00 81.12 708 SER A CA 1
ATOM 5428 C C . SER A 1 708 ? 21.289 6.372 9.397 1.00 81.12 708 SER A C 1
ATOM 5430 O O . SER A 1 708 ? 20.550 5.400 9.240 1.00 81.12 708 SER A O 1
ATOM 5432 N N . GLU A 1 709 ? 21.286 7.383 8.532 1.00 70.75 709 GLU A N 1
ATOM 5433 C CA . GLU A 1 709 ? 20.601 7.277 7.242 1.00 70.75 709 GLU A CA 1
ATOM 5434 C C . GLU A 1 709 ? 21.527 6.560 6.254 1.00 70.75 709 GLU A C 1
ATOM 5436 O O . GLU A 1 709 ? 22.713 6.884 6.145 1.00 70.75 709 GLU A O 1
ATOM 5441 N N . ALA A 1 710 ? 21.001 5.551 5.551 1.00 55.38 710 ALA A N 1
ATOM 5442 C CA . ALA A 1 710 ? 21.768 4.730 4.620 1.00 55.38 710 ALA A CA 1
ATOM 5443 C C . ALA A 1 710 ? 22.474 5.608 3.567 1.00 55.38 710 ALA A C 1
ATOM 5445 O O . ALA A 1 710 ? 21.847 6.097 2.631 1.00 55.38 710 ALA A O 1
ATOM 5446 N N . GLY A 1 711 ? 23.787 5.800 3.733 1.00 58.81 711 GLY A N 1
ATOM 5447 C CA . GLY A 1 711 ? 24.643 6.536 2.798 1.00 58.81 711 GLY A CA 1
ATOM 5448 C C . GLY A 1 711 ? 24.997 7.983 3.166 1.00 58.81 711 GLY A C 1
ATOM 5449 O O . GLY A 1 711 ? 25.788 8.570 2.434 1.00 58.81 711 GLY A O 1
ATOM 5450 N N . TYR A 1 712 ? 24.492 8.551 4.271 1.00 59.12 712 TYR A N 1
ATOM 5451 C CA . TYR A 1 712 ? 24.727 9.970 4.623 1.00 59.12 712 TYR A CA 1
ATOM 5452 C C . TYR A 1 712 ? 25.413 10.213 5.979 1.00 59.12 712 TYR A C 1
ATOM 5454 O O . TYR A 1 712 ? 25.593 11.361 6.378 1.00 59.12 712 TYR A O 1
ATOM 5462 N N . GLY A 1 713 ? 25.859 9.155 6.661 1.00 78.44 713 GLY A N 1
ATOM 5463 C CA . GLY A 1 713 ? 26.487 9.267 7.981 1.00 78.44 713 GLY A CA 1
ATOM 5464 C C . GLY A 1 713 ? 25.467 9.421 9.113 1.00 78.44 713 GLY A C 1
ATOM 5465 O O . GLY A 1 713 ? 24.265 9.216 8.924 1.00 78.44 713 GLY A O 1
ATOM 5466 N N . LEU A 1 714 ? 25.962 9.716 10.315 1.00 81.25 714 LEU A N 1
ATOM 5467 C CA . LEU A 1 714 ? 25.123 9.965 11.486 1.00 81.25 714 LEU A CA 1
ATOM 5468 C C . LEU A 1 714 ? 24.520 11.368 11.390 1.00 81.25 714 LEU A C 1
ATOM 5470 O O . LEU A 1 714 ? 25.238 12.351 11.223 1.00 81.25 714 LEU A O 1
ATOM 5474 N N . ALA A 1 715 ? 23.200 11.459 11.514 1.00 88.38 715 ALA A N 1
ATOM 5475 C CA . ALA A 1 715 ? 22.479 12.722 11.544 1.00 88.38 715 ALA A CA 1
ATOM 5476 C C . ALA A 1 715 ? 21.590 12.793 12.787 1.00 88.38 715 ALA A C 1
ATOM 5478 O O . ALA A 1 715 ? 20.805 11.880 13.061 1.00 88.38 715 ALA A O 1
ATOM 5479 N N . THR A 1 716 ? 21.680 13.904 13.520 1.00 92.38 716 THR A N 1
ATOM 5480 C CA . THR A 1 716 ? 20.731 14.232 14.587 1.00 92.38 716 THR A CA 1
ATOM 5481 C C . THR A 1 716 ? 19.415 14.698 13.975 1.00 92.38 716 THR A C 1
ATOM 5483 O O . THR A 1 716 ? 19.381 15.624 13.163 1.00 92.38 716 THR A O 1
ATOM 5486 N N . LYS A 1 717 ? 18.323 14.067 14.385 1.00 94.56 717 LYS A N 1
ATOM 5487 C CA . LYS A 1 717 ? 16.954 14.401 14.010 1.00 94.56 717 LYS A CA 1
ATOM 5488 C C . LYS A 1 717 ? 16.213 14.890 15.246 1.00 94.56 717 LYS A C 1
ATOM 5490 O O . LYS A 1 717 ? 16.307 14.295 16.317 1.00 94.56 717 LYS A O 1
ATOM 5495 N N . TRP A 1 718 ? 15.458 15.966 15.083 1.00 96.12 718 TRP A N 1
ATOM 5496 C CA . TRP A 1 718 ? 14.719 16.602 16.171 1.00 96.12 718 TRP A CA 1
ATOM 5497 C C . TRP A 1 718 ? 13.270 16.134 16.150 1.00 96.12 718 TRP A C 1
ATOM 5499 O O . TRP A 1 718 ? 12.626 16.203 15.101 1.00 96.12 718 TRP A O 1
ATOM 5509 N N . VAL A 1 719 ? 12.758 15.649 17.280 1.00 96.88 719 VAL A N 1
ATOM 5510 C CA . VAL A 1 719 ? 11.404 15.085 17.367 1.00 96.88 719 VAL A CA 1
ATOM 5511 C C . VAL A 1 719 ? 10.611 15.759 18.468 1.00 96.88 719 VAL A C 1
ATOM 5513 O O . VAL A 1 719 ? 11.055 15.812 19.612 1.00 96.88 719 VAL A O 1
ATOM 5516 N N . LEU A 1 720 ? 9.405 16.219 18.138 1.00 97.88 720 LEU A N 1
ATOM 5517 C CA . LEU A 1 720 ? 8.427 16.639 19.137 1.00 97.88 720 LEU A CA 1
ATOM 5518 C C . LEU A 1 720 ? 7.486 15.474 19.462 1.00 97.88 720 LEU A C 1
ATOM 5520 O O . LEU A 1 720 ? 6.837 14.920 18.580 1.00 97.88 720 LEU A O 1
ATOM 5524 N N . VAL A 1 721 ? 7.378 15.118 20.734 1.00 97.25 721 VAL A N 1
ATOM 5525 C CA . VAL A 1 721 ? 6.464 14.085 21.224 1.00 97.25 721 VAL A CA 1
ATOM 5526 C C . VAL A 1 721 ? 5.375 14.738 22.054 1.00 97.25 721 VAL A C 1
ATOM 5528 O O . VAL A 1 721 ? 5.662 15.494 22.979 1.00 97.25 721 VAL A O 1
ATOM 5531 N N . GLN A 1 722 ? 4.122 14.414 21.756 1.00 97.56 722 GLN A N 1
ATOM 5532 C CA . GLN A 1 722 ? 2.966 14.789 22.556 1.00 97.56 722 GLN A CA 1
ATOM 5533 C C . GLN A 1 722 ? 2.513 13.592 23.399 1.00 97.56 722 GLN A C 1
ATOM 5535 O O . GLN A 1 722 ? 1.935 12.633 22.879 1.00 97.56 722 GLN A O 1
ATOM 5540 N N . TRP A 1 723 ? 2.733 13.678 24.711 1.00 97.31 723 TRP A N 1
ATOM 5541 C CA . TRP A 1 723 ? 2.222 12.713 25.679 1.00 97.31 723 TRP A CA 1
ATOM 5542 C C . TRP A 1 723 ? 0.861 13.159 26.216 1.00 97.31 723 TRP A C 1
ATOM 5544 O O . TRP A 1 723 ? 0.706 14.280 26.710 1.00 97.31 723 TRP A O 1
ATOM 5554 N N . ILE A 1 724 ? -0.133 12.275 26.139 1.00 97.12 724 ILE A N 1
ATOM 5555 C CA . ILE A 1 724 ? -1.461 12.471 26.722 1.00 97.12 724 ILE A CA 1
ATOM 5556 C C . ILE A 1 724 ? -1.845 11.176 27.428 1.00 97.12 724 ILE A C 1
ATOM 5558 O O . ILE A 1 724 ? -2.439 10.293 26.814 1.00 97.12 724 ILE A O 1
ATOM 5562 N N . GLY A 1 725 ? -1.536 11.060 28.717 1.00 96.56 725 GLY A N 1
ATOM 5563 C CA . GLY A 1 725 ? -1.863 9.869 29.488 1.00 96.56 725 GLY A CA 1
ATOM 5564 C C . GLY A 1 725 ? -3.347 9.480 29.380 1.00 96.56 725 GLY A C 1
ATOM 5565 O O . GLY A 1 725 ? -4.254 10.322 29.302 1.00 96.56 725 GLY A O 1
ATOM 5566 N N . HIS A 1 726 ? -3.625 8.177 29.357 1.00 95.50 726 HIS A N 1
ATOM 5567 C CA . HIS A 1 726 ? -4.977 7.654 29.131 1.00 95.50 726 HIS A CA 1
ATOM 5568 C C . HIS A 1 726 ? -5.994 8.003 30.239 1.00 95.50 726 HIS A C 1
ATOM 5570 O O . HIS A 1 726 ? -7.197 7.845 30.019 1.00 95.50 726 HIS A O 1
ATOM 5576 N N . LEU A 1 727 ? -5.560 8.544 31.385 1.00 95.12 727 LEU A N 1
ATOM 5577 C CA . LEU A 1 727 ? -6.420 9.055 32.465 1.00 95.12 727 LEU A CA 1
ATOM 5578 C C . LEU A 1 727 ? -6.584 10.587 32.451 1.00 95.12 727 LEU A C 1
ATOM 5580 O O . LEU A 1 727 ? -7.328 11.138 33.267 1.00 95.12 727 LEU A O 1
ATOM 5584 N N . VAL A 1 728 ? -5.950 11.299 31.513 1.00 96.38 728 VAL A N 1
ATOM 5585 C CA . VAL A 1 728 ? -6.110 12.754 31.352 1.00 96.38 728 VAL A CA 1
ATOM 5586 C C . VAL A 1 728 ? -7.562 13.082 30.996 1.00 96.38 728 VAL A C 1
ATOM 5588 O O . VAL A 1 728 ? -8.137 12.490 30.077 1.00 96.38 728 VAL A O 1
ATOM 5591 N N . LYS A 1 729 ? -8.163 14.062 31.684 1.00 95.38 729 LYS A N 1
ATOM 5592 C CA . LYS A 1 729 ? -9.548 14.503 31.437 1.00 95.38 729 LYS A CA 1
ATOM 5593 C C . LYS A 1 729 ? -9.722 15.006 29.999 1.00 95.38 729 LYS A C 1
ATOM 5595 O O . LYS A 1 729 ? -8.885 15.745 29.491 1.00 95.38 729 LYS A O 1
ATOM 5600 N N . ARG A 1 730 ? -10.867 14.703 29.372 1.00 91.62 730 ARG A N 1
ATOM 5601 C CA . ARG A 1 730 ? -11.180 15.063 27.970 1.00 91.62 730 ARG A CA 1
ATOM 5602 C C . ARG A 1 730 ? -10.937 16.542 27.628 1.00 91.62 730 ARG A C 1
ATOM 5604 O O . ARG A 1 730 ? -10.455 16.833 26.540 1.00 91.62 730 ARG A O 1
ATOM 5611 N N . LEU A 1 731 ? -11.238 17.457 28.555 1.00 91.44 731 LEU A N 1
ATOM 5612 C CA . LEU A 1 731 ? -11.005 18.897 28.377 1.00 91.44 731 LEU A CA 1
ATOM 5613 C C . LEU A 1 731 ? -9.510 19.222 28.206 1.00 91.44 731 LEU A C 1
ATOM 5615 O O . LEU A 1 731 ? -9.142 19.915 27.263 1.00 91.44 731 LEU A O 1
ATOM 5619 N N . ALA A 1 732 ? -8.660 18.665 29.073 1.00 91.38 732 ALA A N 1
ATOM 5620 C CA . ALA A 1 732 ? -7.214 18.851 29.008 1.00 91.38 732 ALA A CA 1
ATOM 5621 C C . ALA A 1 732 ? -6.642 18.271 27.705 1.00 91.38 732 ALA A C 1
ATOM 5623 O O . ALA A 1 732 ? -5.835 18.924 27.052 1.00 91.38 732 ALA A O 1
ATOM 5624 N N . ARG A 1 733 ? -7.140 17.108 27.250 1.00 94.12 733 ARG A N 1
ATOM 5625 C CA . ARG A 1 733 ? -6.740 16.530 25.951 1.00 94.12 733 ARG A CA 1
ATOM 5626 C C . ARG A 1 733 ? -7.002 17.486 24.786 1.00 94.12 733 ARG A C 1
ATOM 5628 O O . ARG A 1 733 ? -6.131 17.667 23.942 1.00 94.12 733 ARG A O 1
ATOM 5635 N N . GLY A 1 734 ? -8.184 18.109 24.755 1.00 91.81 734 GLY A N 1
ATOM 5636 C CA . GLY A 1 734 ? -8.543 19.078 23.716 1.00 91.81 734 GLY A CA 1
ATOM 5637 C C . GLY A 1 734 ? -7.614 20.292 23.706 1.00 91.81 734 GLY A C 1
ATOM 5638 O O . GLY A 1 734 ? -7.085 20.654 22.661 1.00 91.81 734 GLY A O 1
ATOM 5639 N N . GLN A 1 735 ? -7.340 20.864 24.880 1.00 91.62 735 GLN A N 1
ATOM 5640 C CA . GLN A 1 735 ? -6.491 22.057 25.012 1.00 91.62 735 GLN A CA 1
ATOM 5641 C C . GLN A 1 735 ? -5.031 21.793 24.632 1.00 91.62 735 GLN A C 1
ATOM 5643 O O . GLN A 1 735 ? -4.365 22.645 24.048 1.00 91.62 735 GLN A O 1
ATOM 5648 N N . ILE A 1 736 ? -4.537 20.591 24.909 1.00 93.62 736 ILE A N 1
ATOM 5649 C CA . ILE A 1 736 ? -3.180 20.181 24.542 1.00 93.62 736 ILE A CA 1
ATOM 5650 C C . ILE A 1 736 ? -3.076 19.919 23.040 1.00 93.62 736 ILE A C 1
ATOM 5652 O O . ILE A 1 736 ? -2.065 20.257 22.428 1.00 93.62 736 ILE A O 1
ATOM 5656 N N . GLY A 1 737 ? -4.143 19.396 22.428 1.00 92.44 737 GLY A N 1
ATOM 5657 C CA . GLY A 1 737 ? -4.281 19.327 20.974 1.00 92.44 737 GLY A CA 1
ATOM 5658 C C . GLY A 1 737 ? -4.255 20.704 20.302 1.00 92.44 737 GLY A C 1
ATOM 5659 O O . GLY A 1 737 ? -3.637 20.842 19.250 1.00 92.44 737 GLY A O 1
ATOM 5660 N N . GLU A 1 738 ? -4.861 21.724 20.921 1.00 92.44 738 GLU A N 1
ATOM 5661 C CA . GLU A 1 738 ? -4.839 23.109 20.423 1.00 92.44 738 GLU A CA 1
ATOM 5662 C C . GLU A 1 738 ? -3.440 23.742 20.506 1.00 92.44 738 GLU A C 1
ATOM 5664 O O . GLU A 1 738 ? -2.999 24.376 19.549 1.00 92.44 738 GLU A O 1
ATOM 5669 N N . LEU A 1 739 ? -2.715 23.548 21.615 1.00 95.38 739 LEU A N 1
ATOM 5670 C CA . LEU A 1 739 ? -1.365 24.105 21.796 1.00 95.38 739 LEU A CA 1
ATOM 5671 C C . LEU A 1 739 ? -0.287 23.431 20.945 1.00 95.38 739 LEU A C 1
ATOM 5673 O O . LEU A 1 739 ? 0.732 24.055 20.645 1.00 95.38 739 LEU A O 1
ATOM 5677 N N . ARG A 1 740 ? -0.502 22.169 20.565 1.00 96.06 740 ARG A N 1
ATOM 5678 C CA . ARG A 1 740 ? 0.450 21.327 19.830 1.00 96.06 740 ARG A CA 1
ATOM 5679 C C . ARG A 1 740 ? 1.090 22.051 18.649 1.00 96.06 740 ARG A C 1
ATOM 5681 O O . ARG A 1 740 ? 2.312 22.103 18.555 1.00 96.06 740 ARG A O 1
ATOM 5688 N N . GLN A 1 741 ? 0.273 22.645 17.777 1.00 95.31 741 GLN A N 1
ATOM 5689 C CA . GLN A 1 741 ? 0.775 23.292 16.566 1.00 95.31 741 GLN A CA 1
ATOM 5690 C C . GLN A 1 741 ? 1.615 24.533 16.885 1.00 95.31 741 GLN A C 1
ATOM 5692 O O . GLN A 1 741 ? 2.627 24.760 16.235 1.00 95.31 741 GLN A O 1
ATOM 5697 N N . THR A 1 742 ? 1.247 25.308 17.908 1.00 96.06 742 THR A N 1
ATOM 5698 C CA . THR A 1 742 ? 2.035 26.474 18.332 1.00 96.06 742 THR A CA 1
ATOM 5699 C C . THR A 1 742 ? 3.388 26.058 18.908 1.00 96.06 742 THR A C 1
ATOM 5701 O O . THR A 1 742 ? 4.398 26.681 18.591 1.00 96.06 742 THR A O 1
ATOM 5704 N N . VAL A 1 743 ? 3.435 24.995 19.719 1.00 97.12 743 VAL A N 1
ATOM 5705 C CA . VAL A 1 743 ? 4.703 24.457 20.243 1.00 97.12 743 VAL A CA 1
ATOM 5706 C C . VAL A 1 743 ? 5.566 23.920 19.102 1.00 97.12 743 VAL A C 1
ATOM 5708 O O . VAL A 1 743 ? 6.747 24.243 19.035 1.00 97.12 743 VAL A O 1
ATOM 5711 N N . LEU A 1 744 ? 4.978 23.188 18.152 1.00 97.25 744 LEU A N 1
ATOM 5712 C CA . LEU A 1 744 ? 5.688 22.701 16.969 1.00 97.25 744 LEU A CA 1
ATOM 5713 C C . LEU A 1 744 ? 6.243 23.847 16.113 1.00 97.25 744 LEU A C 1
ATOM 5715 O O . LEU A 1 744 ? 7.407 23.795 15.719 1.00 97.25 744 LEU A O 1
ATOM 5719 N N . ASN A 1 745 ? 5.450 24.892 15.861 1.00 96.06 745 ASN A N 1
ATOM 5720 C CA . ASN A 1 745 ? 5.884 26.085 15.129 1.00 96.06 745 ASN A CA 1
ATOM 5721 C C . ASN A 1 745 ? 7.040 26.788 15.855 1.00 96.06 745 ASN A C 1
ATOM 5723 O O . ASN A 1 745 ? 8.001 27.208 15.213 1.00 96.06 745 ASN A O 1
ATOM 5727 N N . LEU A 1 746 ? 6.972 26.881 17.189 1.00 96.94 746 LEU A N 1
ATOM 5728 C CA . LEU A 1 746 ? 8.043 27.448 18.005 1.00 96.94 746 LEU A CA 1
ATOM 5729 C C . LEU A 1 746 ? 9.337 26.640 17.866 1.00 96.94 746 LEU A C 1
ATOM 5731 O O . LEU A 1 746 ? 10.371 27.225 17.563 1.00 96.94 746 LEU A O 1
ATOM 5735 N N . CYS A 1 747 ? 9.276 25.314 18.036 1.00 97.31 747 CYS A N 1
ATOM 5736 C CA . CYS A 1 747 ? 10.438 24.439 17.879 1.00 97.31 747 CYS A CA 1
ATOM 5737 C C . CYS A 1 747 ? 11.014 24.519 16.459 1.00 97.31 747 CYS A C 1
ATOM 5739 O O . CYS A 1 747 ? 12.224 24.643 16.301 1.00 97.31 747 CYS A O 1
ATOM 5741 N N . THR A 1 748 ? 10.150 24.519 15.438 1.00 96.19 748 THR A N 1
ATOM 5742 C CA . THR A 1 748 ? 10.539 24.596 14.016 1.00 96.19 748 THR A CA 1
ATOM 5743 C C . THR A 1 748 ? 11.204 25.928 13.665 1.00 96.19 748 THR A C 1
ATOM 5745 O O . THR A 1 748 ? 12.067 25.982 12.793 1.00 96.19 748 THR A O 1
ATOM 5748 N N . GLY A 1 749 ? 10.835 27.008 14.361 1.00 96.31 749 GLY A N 1
ATOM 5749 C CA . GLY A 1 749 ? 11.488 28.310 14.233 1.00 96.31 749 GLY A CA 1
ATOM 5750 C C . GLY A 1 749 ? 12.906 28.358 14.813 1.00 96.31 749 GLY A C 1
ATOM 5751 O O . GLY A 1 749 ? 13.658 29.265 14.465 1.00 96.31 749 GLY A O 1
ATOM 5752 N N . ILE A 1 750 ? 13.270 27.401 15.674 1.00 96.88 750 ILE A N 1
ATOM 5753 C CA . ILE A 1 750 ? 14.605 27.285 16.278 1.00 96.88 750 ILE A CA 1
ATOM 5754 C C . ILE A 1 750 ? 15.446 26.258 15.514 1.00 96.88 750 ILE A C 1
ATOM 5756 O O . ILE A 1 750 ? 16.588 26.531 15.152 1.00 96.88 750 ILE A O 1
ATOM 5760 N N . VAL A 1 751 ? 14.881 25.077 15.252 1.00 96.25 751 VAL A N 1
ATOM 5761 C CA . VAL A 1 751 ? 15.576 23.949 14.628 1.00 96.25 751 VAL A CA 1
ATOM 5762 C C . VAL A 1 751 ? 14.644 23.165 13.706 1.00 96.25 751 VAL A C 1
ATOM 5764 O O . VAL A 1 751 ? 13.439 23.112 13.922 1.00 96.25 751 VAL A O 1
ATOM 5767 N N . ASN A 1 752 ? 15.186 22.525 12.669 1.00 95.06 752 ASN A N 1
ATOM 5768 C CA . ASN A 1 752 ? 14.386 21.750 11.720 1.00 95.06 752 ASN A CA 1
ATOM 5769 C C . ASN A 1 752 ? 13.851 20.449 12.355 1.00 95.06 752 ASN A C 1
ATOM 5771 O O . ASN A 1 752 ? 14.541 19.423 12.385 1.00 95.06 752 ASN A O 1
ATOM 5775 N N . VAL A 1 753 ? 12.617 20.498 12.865 1.00 96.62 753 VAL A N 1
ATOM 5776 C CA . VAL A 1 753 ? 11.925 19.347 13.459 1.00 96.62 753 VAL A CA 1
ATOM 5777 C C . VAL A 1 753 ? 11.666 18.299 12.379 1.00 96.62 753 VAL A C 1
ATOM 5779 O O . VAL A 1 753 ? 10.903 18.511 11.443 1.00 96.62 753 VAL A O 1
ATOM 5782 N N . SER A 1 754 ? 12.330 17.154 12.511 1.00 95.31 754 SER A N 1
ATOM 5783 C CA . SER A 1 754 ? 12.319 16.069 11.526 1.00 95.31 754 SER A CA 1
ATOM 5784 C C . SER A 1 754 ? 11.072 15.190 11.618 1.00 95.31 754 SER A C 1
ATOM 5786 O O . SER A 1 754 ? 10.725 14.516 10.653 1.00 95.31 754 SER A O 1
ATOM 5788 N N . GLY A 1 755 ? 10.393 15.182 12.767 1.00 94.19 755 GLY A N 1
ATOM 5789 C CA . GLY A 1 755 ? 9.166 14.419 12.953 1.00 94.19 755 GLY A CA 1
ATOM 5790 C C . GLY A 1 755 ? 8.404 14.800 14.214 1.00 94.19 755 GLY A C 1
ATOM 5791 O O . GLY A 1 755 ? 8.919 15.465 15.112 1.00 94.19 755 GLY A O 1
ATOM 5792 N N . GLU A 1 756 ? 7.160 14.343 14.284 1.00 95.75 756 GLU A N 1
ATOM 5793 C CA . GLU A 1 756 ? 6.299 14.511 15.447 1.00 95.75 756 GLU A CA 1
ATOM 5794 C C . GLU A 1 756 ? 5.608 13.184 15.775 1.00 95.75 756 GLU A C 1
ATOM 5796 O O . GLU A 1 756 ? 5.081 12.514 14.883 1.00 95.75 756 GLU A O 1
ATOM 5801 N N . LEU A 1 757 ? 5.590 12.807 17.055 1.00 95.50 757 LEU A N 1
ATOM 5802 C CA . LEU A 1 757 ? 4.767 11.708 17.556 1.00 95.50 757 LEU A CA 1
ATOM 5803 C C . LEU A 1 757 ? 3.589 12.284 18.336 1.00 95.50 757 LEU A C 1
ATOM 5805 O O . LEU A 1 757 ? 3.763 12.947 19.356 1.00 95.50 757 LEU A O 1
ATOM 5809 N N . GLN A 1 758 ? 2.383 12.005 17.853 1.00 94.81 758 GLN A N 1
ATOM 5810 C CA . GLN A 1 758 ? 1.135 12.463 18.455 1.00 94.81 758 GLN A CA 1
ATOM 5811 C C . GLN A 1 758 ? 0.377 11.292 19.077 1.00 94.81 758 GLN A C 1
ATOM 5813 O O . GLN A 1 758 ? 0.468 10.161 18.598 1.00 94.81 758 GLN A O 1
ATOM 5818 N N . GLY A 1 759 ? -0.423 11.573 20.107 1.00 85.06 759 GLY A N 1
ATOM 5819 C CA . GLY A 1 759 ? -1.334 10.581 20.684 1.00 85.06 759 GLY A CA 1
ATOM 5820 C C . GLY A 1 759 ? -0.642 9.446 21.446 1.00 85.06 759 GLY A C 1
ATOM 5821 O O . GLY A 1 759 ? -1.199 8.354 21.553 1.00 85.06 759 GLY A O 1
ATOM 5822 N N . CYS A 1 760 ? 0.555 9.675 21.988 1.00 95.75 760 CYS A N 1
ATOM 5823 C CA . CYS A 1 760 ? 1.188 8.721 22.894 1.00 95.75 760 CYS A CA 1
ATOM 5824 C C . CYS A 1 760 ? 0.415 8.713 24.227 1.00 95.75 760 CYS A C 1
ATOM 5826 O O . CYS A 1 760 ? 0.434 9.704 24.956 1.00 95.75 760 CYS A O 1
ATOM 5828 N N . THR A 1 761 ? -0.304 7.622 24.514 1.00 95.88 761 THR A N 1
ATOM 5829 C CA . THR A 1 761 ? -1.168 7.465 25.703 1.00 95.88 761 THR A CA 1
ATOM 5830 C C . THR A 1 761 ? -0.687 6.392 26.676 1.00 95.88 761 THR A C 1
ATOM 5832 O O . THR A 1 761 ? -1.166 6.344 27.814 1.00 95.88 761 THR A O 1
ATOM 5835 N N . LEU A 1 762 ? 0.208 5.515 26.211 1.00 94.88 762 LEU A N 1
ATOM 5836 C CA . LEU A 1 762 ? 0.760 4.380 26.943 1.00 94.88 762 LEU A CA 1
ATOM 5837 C C . LEU A 1 762 ? 2.293 4.367 26.807 1.00 94.88 762 LEU A C 1
ATOM 5839 O O . LEU A 1 762 ? 2.784 4.756 25.742 1.00 94.88 762 LEU A O 1
ATOM 5843 N N . PRO A 1 763 ? 3.056 3.976 27.847 1.00 93.88 763 PRO A N 1
ATOM 5844 C CA . PRO A 1 763 ? 4.519 4.037 27.825 1.00 93.88 763 PRO A CA 1
ATOM 5845 C C . PRO A 1 763 ? 5.150 3.290 26.645 1.00 93.88 763 PRO A C 1
ATOM 5847 O O . PRO A 1 763 ? 6.120 3.756 26.049 1.00 93.88 763 PRO A O 1
ATOM 5850 N N . GLU A 1 764 ? 4.545 2.178 26.239 1.00 93.00 764 GLU A N 1
ATOM 5851 C CA . GLU A 1 764 ? 4.924 1.379 25.076 1.00 93.00 764 GLU A CA 1
ATOM 5852 C C . GLU A 1 764 ? 4.802 2.125 23.738 1.00 93.00 764 GLU A C 1
ATOM 5854 O O . GLU A 1 764 ? 5.459 1.743 22.773 1.00 93.00 764 GLU A O 1
ATOM 5859 N N . HIS A 1 765 ? 4.020 3.210 23.659 1.00 93.00 765 HIS A N 1
ATOM 5860 C CA . HIS A 1 765 ? 3.940 4.056 22.461 1.00 93.00 765 HIS A CA 1
ATOM 5861 C C . HIS A 1 765 ? 5.176 4.947 22.287 1.00 93.00 765 HIS A C 1
ATOM 5863 O O . HIS A 1 765 ? 5.323 5.580 21.239 1.00 93.00 765 HIS A O 1
ATOM 5869 N N . LEU A 1 766 ? 6.036 5.041 23.306 1.00 93.75 766 LEU A N 1
ATOM 5870 C CA . LEU A 1 766 ? 7.174 5.949 23.337 1.00 93.75 766 LEU A CA 1
ATOM 5871 C C . LEU A 1 766 ? 8.475 5.202 23.659 1.00 93.75 766 LEU A C 1
ATOM 5873 O O . LEU A 1 766 ? 9.064 5.341 24.729 1.00 93.75 766 LEU A O 1
ATOM 5877 N N . THR A 1 767 ? 8.935 4.409 22.694 1.00 93.56 767 THR A N 1
ATOM 5878 C CA . THR A 1 767 ? 10.223 3.704 22.739 1.00 93.56 767 THR A CA 1
ATOM 5879 C C . THR A 1 767 ? 11.175 4.265 21.683 1.00 93.56 767 THR A C 1
ATOM 5881 O O . THR A 1 767 ? 10.728 4.769 20.648 1.00 93.56 767 THR A O 1
ATOM 5884 N N . LEU A 1 768 ? 12.492 4.169 21.912 1.00 91.44 768 LEU A N 1
ATOM 5885 C CA . LEU A 1 768 ? 13.488 4.628 20.935 1.00 91.44 768 LEU A CA 1
ATOM 5886 C C . LEU A 1 768 ? 13.272 4.002 19.538 1.00 91.44 768 LEU A C 1
ATOM 5888 O O . LEU A 1 768 ? 13.252 4.759 18.563 1.00 91.44 768 LEU A O 1
ATOM 5892 N N . PRO A 1 769 ? 13.009 2.682 19.405 1.00 89.38 769 PRO A N 1
ATOM 5893 C CA . PRO A 1 769 ? 12.723 2.075 18.107 1.00 89.38 769 PRO A CA 1
ATOM 5894 C C . PRO A 1 769 ? 11.507 2.676 17.394 1.00 89.38 769 PRO A C 1
ATOM 5896 O O . PRO A 1 769 ? 11.571 2.897 16.188 1.00 89.38 769 PRO A O 1
ATOM 5899 N N . LEU A 1 770 ? 10.419 2.984 18.112 1.00 88.19 770 LEU A N 1
ATOM 5900 C CA . LEU A 1 770 ? 9.224 3.589 17.512 1.00 88.19 770 LEU A CA 1
ATOM 5901 C C . LEU A 1 770 ? 9.480 5.026 17.053 1.00 88.19 770 LEU A C 1
ATOM 5903 O O . LEU A 1 770 ? 9.011 5.428 15.987 1.00 88.19 770 LEU A O 1
ATOM 5907 N N . VAL A 1 771 ? 10.247 5.801 17.824 1.00 91.69 771 VAL A N 1
ATOM 5908 C CA . VAL A 1 771 ? 10.638 7.160 17.427 1.00 91.69 771 VAL A CA 1
ATOM 5909 C C . VAL A 1 771 ? 11.523 7.121 16.177 1.00 91.69 771 VAL A C 1
ATOM 5911 O O . VAL A 1 771 ? 11.259 7.846 15.217 1.00 91.69 771 VAL A O 1
ATOM 5914 N N . GLN A 1 772 ? 12.516 6.228 16.137 1.00 89.56 772 GLN A N 1
ATOM 5915 C CA . GLN A 1 772 ? 13.371 6.023 14.962 1.00 89.56 772 GLN A CA 1
ATOM 5916 C C . GLN A 1 772 ? 12.583 5.513 13.742 1.00 89.56 772 GLN A C 1
ATOM 5918 O O . GLN A 1 772 ? 12.827 5.956 12.618 1.00 89.56 772 GLN A O 1
ATOM 5923 N N . GLU A 1 773 ? 11.605 4.626 13.937 1.00 84.06 773 GLU A N 1
ATOM 5924 C CA . GLU A 1 773 ? 10.725 4.134 12.869 1.00 84.06 773 GLU A CA 1
ATOM 5925 C C . GLU A 1 773 ? 9.886 5.263 12.260 1.00 84.06 773 GLU A C 1
ATOM 5927 O O . GLU A 1 773 ? 9.735 5.357 11.039 1.00 84.06 773 GLU A O 1
ATOM 5932 N N . LYS A 1 774 ? 9.355 6.157 13.098 1.00 86.38 774 LYS A N 1
ATOM 5933 C CA . LYS A 1 774 ? 8.599 7.322 12.627 1.00 86.38 774 LYS A CA 1
ATOM 5934 C C . LYS A 1 774 ? 9.485 8.310 11.873 1.00 86.38 774 LYS A C 1
ATOM 5936 O O . LYS A 1 774 ? 9.043 8.828 10.851 1.00 86.38 774 LYS A O 1
ATOM 5941 N N . LEU A 1 775 ? 10.718 8.520 12.333 1.00 87.25 775 LEU A N 1
ATOM 5942 C CA . LEU A 1 775 ? 11.702 9.398 11.692 1.00 87.25 775 LEU A CA 1
ATOM 5943 C C . LEU A 1 775 ? 12.164 8.895 10.321 1.00 87.25 775 LEU A C 1
ATOM 5945 O O . LEU A 1 775 ? 12.237 9.668 9.373 1.00 87.25 775 LEU A O 1
ATOM 5949 N N . THR A 1 776 ? 12.464 7.602 10.209 1.00 81.69 776 THR A N 1
ATOM 5950 C CA . THR A 1 776 ? 12.943 6.987 8.955 1.00 81.69 776 THR A CA 1
ATOM 5951 C C . THR A 1 776 ? 11.820 6.736 7.945 1.00 81.69 776 THR A C 1
ATOM 5953 O O . THR A 1 776 ? 12.079 6.433 6.780 1.00 81.69 776 THR A O 1
ATOM 5956 N N . GLY A 1 777 ? 10.564 6.899 8.375 1.00 74.31 777 GLY A N 1
ATOM 5957 C CA . GLY A 1 777 ? 9.377 6.571 7.606 1.00 74.31 777 GLY A CA 1
ATOM 5958 C C . GLY A 1 777 ? 9.148 5.058 7.560 1.00 74.31 777 GLY A C 1
ATOM 5959 O O . GLY A 1 777 ? 10.040 4.274 7.242 1.00 74.31 777 GLY A O 1
ATOM 5960 N N . SER A 1 778 ? 7.903 4.633 7.803 1.00 50.19 778 SER A N 1
ATOM 5961 C CA . SER A 1 778 ? 7.491 3.212 7.812 1.00 50.19 778 SER A CA 1
ATOM 5962 C C . SER A 1 778 ? 7.872 2.405 6.555 1.00 50.19 778 SER A C 1
ATOM 5964 O O . SER A 1 778 ? 7.837 1.177 6.578 1.00 50.19 778 SER A O 1
ATOM 5966 N N . LEU A 1 779 ? 8.269 3.064 5.460 1.00 43.00 779 LEU A N 1
ATOM 5967 C CA . LEU A 1 779 ? 8.750 2.410 4.245 1.00 43.00 779 LEU A CA 1
ATOM 5968 C C . LEU A 1 779 ? 10.084 1.674 4.432 1.00 43.00 779 LEU A C 1
ATOM 5970 O O . LEU A 1 779 ? 10.261 0.639 3.798 1.00 43.00 779 LEU A O 1
ATOM 5974 N N . VAL A 1 780 ? 10.980 2.121 5.319 1.00 46.84 780 VAL A N 1
ATOM 5975 C CA . VAL A 1 780 ? 12.289 1.460 5.501 1.00 46.84 780 VAL A CA 1
ATOM 5976 C C . VAL A 1 780 ? 12.166 0.170 6.333 1.00 46.84 780 VAL A C 1
ATOM 5978 O O . VAL A 1 780 ? 12.940 -0.768 6.147 1.00 46.84 780 VAL A O 1
ATOM 5981 N N . ARG A 1 781 ? 11.134 0.045 7.187 1.00 43.66 781 ARG A N 1
ATOM 5982 C CA . ARG A 1 781 ? 10.837 -1.182 7.963 1.00 43.66 781 ARG A CA 1
ATOM 5983 C C . ARG A 1 781 ? 9.565 -1.932 7.563 1.00 43.66 781 ARG A C 1
ATOM 5985 O O . ARG A 1 781 ? 9.308 -3.009 8.103 1.00 43.66 781 ARG A O 1
ATOM 5992 N N . GLY A 1 782 ? 8.861 -1.491 6.521 1.00 38.22 782 GLY A N 1
ATOM 5993 C CA . GLY A 1 782 ? 7.989 -2.376 5.749 1.00 38.22 782 GLY A CA 1
ATOM 5994 C C . GLY A 1 782 ? 8.716 -3.654 5.310 1.00 38.22 782 GLY A C 1
ATOM 5995 O O . GLY A 1 782 ? 8.055 -4.671 5.119 1.00 38.22 782 GLY A O 1
ATOM 5996 N N . ASP A 1 783 ? 10.051 -3.629 5.247 1.00 39.81 783 ASP A N 1
ATOM 5997 C CA . ASP A 1 783 ? 10.893 -4.799 5.023 1.00 39.81 783 ASP A CA 1
ATOM 5998 C C . ASP A 1 783 ? 11.488 -5.411 6.298 1.00 39.81 783 ASP A C 1
ATOM 6000 O O . ASP A 1 783 ? 11.570 -6.632 6.349 1.00 39.81 783 ASP A O 1
ATOM 6004 N N . SER A 1 784 ? 11.817 -4.644 7.351 1.00 39.94 784 SER A N 1
ATOM 6005 C CA . SER A 1 784 ? 12.433 -5.189 8.581 1.00 39.94 784 SER A CA 1
ATOM 6006 C C . SER A 1 784 ? 11.432 -5.744 9.609 1.00 39.94 784 SER A C 1
ATOM 6008 O O . SER A 1 784 ? 11.711 -6.755 10.239 1.00 39.94 784 SER A O 1
ATOM 6010 N N . MET A 1 785 ? 10.256 -5.130 9.773 1.00 36.81 785 MET A N 1
ATOM 6011 C CA . MET A 1 785 ? 9.209 -5.628 10.678 1.00 36.81 785 MET A CA 1
ATOM 6012 C C . MET A 1 785 ? 8.428 -6.768 10.007 1.00 36.81 785 MET A C 1
ATOM 6014 O O . MET A 1 785 ? 7.990 -7.716 10.661 1.00 36.81 785 MET A O 1
ATOM 6018 N N . LYS A 1 786 ? 8.356 -6.750 8.664 1.00 48.56 786 LYS A N 1
ATOM 6019 C CA . LYS A 1 786 ? 8.101 -7.969 7.887 1.00 48.56 786 LYS A CA 1
ATOM 6020 C C . LYS A 1 786 ? 9.242 -8.965 8.032 1.00 48.56 786 LYS A C 1
ATOM 6022 O O . LYS A 1 786 ? 8.936 -10.139 7.958 1.00 48.56 786 LYS A O 1
ATOM 6027 N N . LEU A 1 787 ? 10.498 -8.562 8.236 1.00 41.66 787 LEU A N 1
ATOM 6028 C CA . LEU A 1 787 ? 11.613 -9.486 8.468 1.00 41.66 787 LEU A CA 1
ATOM 6029 C C . LEU A 1 787 ? 11.496 -10.179 9.820 1.00 41.66 787 LEU A C 1
ATOM 6031 O O . LEU A 1 787 ? 11.601 -11.386 9.808 1.00 41.66 787 LEU A O 1
ATOM 6035 N N . GLU A 1 788 ? 11.197 -9.490 10.924 1.00 41.34 788 GLU A N 1
ATOM 6036 C CA . GLU A 1 788 ? 11.027 -10.112 12.253 1.00 41.34 788 GLU A CA 1
ATOM 6037 C C . GLU A 1 788 ? 9.756 -10.966 12.329 1.00 41.34 788 GLU A C 1
ATOM 6039 O O . GLU A 1 788 ? 9.814 -12.119 12.749 1.00 41.34 788 GLU A O 1
ATOM 6044 N N . ARG A 1 789 ? 8.616 -10.475 11.810 1.00 48.16 789 ARG A N 1
ATOM 6045 C CA . ARG A 1 789 ? 7.402 -11.302 11.661 1.00 48.16 789 ARG A CA 1
ATOM 6046 C C . ARG A 1 789 ? 7.537 -12.392 10.598 1.00 48.16 789 ARG A C 1
ATOM 6048 O O . ARG A 1 789 ? 6.727 -13.309 10.602 1.00 48.16 789 ARG A O 1
ATOM 6055 N N . ARG A 1 790 ? 8.485 -12.309 9.657 1.00 44.81 790 ARG A N 1
ATOM 6056 C CA . ARG A 1 790 ? 8.852 -13.433 8.772 1.00 44.81 790 ARG A CA 1
ATOM 6057 C C . ARG A 1 790 ? 9.842 -14.357 9.479 1.00 44.81 790 ARG A C 1
ATOM 6059 O O . ARG A 1 790 ? 9.710 -15.556 9.336 1.00 44.81 790 ARG A O 1
ATOM 6066 N N . GLN A 1 791 ? 10.781 -13.844 10.265 1.00 38.56 791 GLN A N 1
ATOM 6067 C CA . GLN A 1 791 ? 11.804 -14.604 10.986 1.00 38.56 791 GLN A CA 1
ATOM 6068 C C . GLN A 1 791 ? 11.170 -15.468 12.072 1.00 38.56 791 GLN A C 1
ATOM 6070 O O . GLN A 1 791 ? 11.491 -16.649 12.131 1.00 38.56 791 GLN A O 1
ATOM 6075 N N . SER A 1 792 ? 10.191 -14.951 12.823 1.00 44.66 792 SER A N 1
ATOM 6076 C CA . SER A 1 792 ? 9.405 -15.768 13.757 1.00 44.66 792 SER A CA 1
ATOM 6077 C C . SER A 1 792 ? 8.535 -16.807 13.037 1.00 44.66 792 SER A C 1
ATOM 6079 O O . SER A 1 792 ? 8.397 -17.925 13.517 1.00 44.66 792 SER A O 1
ATOM 6081 N N . LYS A 1 793 ? 8.037 -16.504 11.826 1.00 44.38 793 LYS A N 1
ATOM 6082 C CA . LYS A 1 793 ? 7.343 -17.471 10.943 1.00 44.38 793 LYS A CA 1
ATOM 6083 C C . LYS A 1 793 ? 8.257 -18.548 10.334 1.00 44.38 793 LYS A C 1
ATOM 6085 O O . LYS A 1 793 ? 7.752 -19.508 9.758 1.00 44.38 793 LYS A O 1
ATOM 6090 N N . PHE A 1 794 ? 9.579 -18.400 10.431 1.00 43.56 794 PHE A N 1
ATOM 6091 C CA . PHE A 1 794 ? 10.566 -19.356 9.910 1.00 43.56 794 PHE A CA 1
ATOM 6092 C C . PHE A 1 794 ? 11.396 -20.031 11.016 1.00 43.56 794 PHE A C 1
ATOM 6094 O O . PHE A 1 794 ? 12.306 -20.803 10.704 1.00 43.56 794 PHE A O 1
ATOM 6101 N N . GLN A 1 795 ? 11.075 -19.783 12.290 1.00 38.09 795 GLN A N 1
ATOM 6102 C CA . GLN A 1 795 ? 11.688 -20.441 13.442 1.00 38.09 795 GLN A CA 1
ATOM 6103 C C . GLN A 1 795 ? 11.148 -21.883 13.514 1.00 38.09 795 GLN A C 1
ATOM 6105 O O . GLN A 1 795 ? 10.039 -22.122 13.975 1.00 38.09 795 GLN A O 1
ATOM 6110 N N . GLY A 1 796 ? 11.893 -22.824 12.923 1.00 45.84 796 GLY A N 1
ATOM 6111 C CA . GLY A 1 796 ? 11.510 -24.240 12.786 1.00 45.84 796 GLY A CA 1
ATOM 6112 C C . GLY A 1 796 ? 11.865 -24.873 11.433 1.00 45.84 796 GLY A C 1
ATOM 6113 O O . GLY A 1 796 ? 11.993 -26.086 11.347 1.00 45.84 796 GLY A O 1
ATOM 6114 N N . PHE A 1 797 ? 12.116 -24.069 10.389 1.00 43.34 797 PHE A N 1
ATOM 6115 C CA . PHE A 1 797 ? 12.460 -24.548 9.034 1.00 43.34 797 PHE A CA 1
ATOM 6116 C C . PHE A 1 797 ? 13.976 -24.629 8.750 1.00 43.34 797 PHE A C 1
ATOM 6118 O O . PHE A 1 797 ? 14.395 -24.548 7.599 1.00 43.34 797 PHE A O 1
ATOM 6125 N N . GLY A 1 798 ? 14.829 -24.744 9.774 1.00 45.19 798 GLY A N 1
ATOM 6126 C CA . GLY A 1 798 ? 16.275 -24.917 9.560 1.00 45.19 798 GLY A CA 1
ATOM 6127 C C . GLY A 1 798 ? 16.980 -23.733 8.871 1.00 45.19 798 GLY A C 1
ATOM 6128 O O . GLY A 1 798 ? 17.927 -23.931 8.117 1.00 45.19 798 GLY A O 1
ATOM 6129 N N . LYS A 1 799 ? 16.551 -22.484 9.118 1.00 46.09 799 LYS A N 1
ATOM 6130 C CA . LYS A 1 799 ? 17.208 -21.260 8.605 1.00 46.09 799 LYS A CA 1
ATOM 6131 C C . LYS A 1 799 ? 18.257 -20.667 9.553 1.00 46.09 799 LYS A C 1
ATOM 6133 O O . LYS A 1 799 ? 18.344 -19.450 9.689 1.00 46.09 799 LYS A O 1
ATOM 6138 N N . GLU A 1 800 ? 19.133 -21.495 10.110 1.00 45.88 800 GLU A N 1
ATOM 6139 C CA . GLU A 1 800 ? 20.476 -20.971 10.415 1.00 45.88 800 GLU A CA 1
ATOM 6140 C C . GLU A 1 800 ? 21.266 -20.675 9.131 1.00 45.88 800 GLU A C 1
ATOM 6142 O O . GLU A 1 800 ? 22.279 -19.988 9.161 1.00 45.88 800 GLU A O 1
ATOM 6147 N N . LYS A 1 801 ? 20.749 -21.089 7.967 1.00 48.91 801 LYS A N 1
ATOM 6148 C CA . LYS A 1 801 ? 21.278 -20.707 6.664 1.00 48.91 801 LYS A CA 1
ATOM 6149 C C . LYS A 1 801 ? 20.145 -20.136 5.814 1.00 48.91 801 LYS A C 1
ATOM 6151 O O . LYS A 1 801 ? 19.377 -20.868 5.196 1.00 48.91 801 LYS A O 1
ATOM 6156 N N . LYS A 1 802 ? 20.024 -18.801 5.729 1.00 58.34 802 LYS A N 1
ATOM 6157 C CA . LYS A 1 802 ? 19.649 -18.229 4.418 1.00 58.34 802 LYS A CA 1
ATOM 6158 C C . LYS A 1 802 ? 20.624 -18.885 3.439 1.00 58.34 802 LYS A C 1
ATOM 6160 O O . LYS A 1 802 ? 21.793 -18.944 3.798 1.00 58.34 802 LYS A O 1
ATOM 6165 N N . SER A 1 803 ? 20.182 -19.432 2.305 1.00 64.31 803 SER A N 1
ATOM 6166 C CA . SER A 1 803 ? 21.139 -19.945 1.321 1.00 64.31 803 SER A CA 1
ATOM 6167 C C . SER A 1 803 ? 22.005 -18.761 0.895 1.00 64.31 803 SER A C 1
ATOM 6169 O O . SER A 1 803 ? 21.580 -17.867 0.157 1.00 64.31 803 SER A O 1
ATOM 6171 N N . GLU A 1 804 ? 23.165 -18.650 1.528 1.00 87.56 804 GLU A N 1
ATOM 6172 C CA . GLU A 1 804 ? 24.172 -17.684 1.166 1.00 87.56 804 GLU A CA 1
ATOM 6173 C C . GLU A 1 804 ? 24.704 -18.176 -0.163 1.00 87.56 804 GLU A C 1
ATOM 6175 O O . GLU A 1 804 ? 25.058 -19.342 -0.298 1.00 87.56 804 GLU A O 1
ATOM 6180 N N . LEU A 1 805 ? 24.673 -17.301 -1.162 1.00 94.88 805 LEU A N 1
ATOM 6181 C CA . LEU A 1 805 ? 25.234 -17.628 -2.456 1.00 94.88 805 LEU A CA 1
ATOM 6182 C C . LEU A 1 805 ? 26.735 -17.861 -2.269 1.00 94.88 805 LEU A C 1
ATOM 6184 O O . LEU A 1 805 ? 27.475 -16.920 -1.975 1.00 94.88 805 LEU A O 1
ATOM 6188 N N . VAL A 1 806 ? 27.161 -19.107 -2.426 1.00 96.62 806 VAL A N 1
ATOM 6189 C CA . VAL A 1 806 ? 28.557 -19.524 -2.392 1.00 96.62 806 VAL A CA 1
ATOM 6190 C C . VAL A 1 806 ? 29.127 -19.420 -3.802 1.00 96.62 806 VAL A C 1
ATOM 6192 O O . VAL A 1 806 ? 28.464 -19.707 -4.797 1.00 96.62 806 VAL A O 1
ATOM 6195 N N . TYR A 1 807 ? 30.378 -18.993 -3.896 1.00 97.62 807 TYR A N 1
ATOM 6196 C CA . TYR A 1 807 ? 31.125 -18.967 -5.146 1.00 97.62 807 TYR A CA 1
ATOM 6197 C C . TYR A 1 807 ? 32.083 -20.153 -5.135 1.00 97.62 807 TYR A C 1
ATOM 6199 O O . TYR A 1 807 ? 32.895 -20.249 -4.215 1.00 97.62 807 TYR A O 1
ATOM 6207 N N . LYS A 1 808 ? 32.018 -21.033 -6.140 1.00 97.56 808 LYS A N 1
ATOM 6208 C CA . LYS A 1 808 ? 32.960 -22.159 -6.262 1.00 97.56 808 LYS A CA 1
ATOM 6209 C C . LYS A 1 808 ? 34.401 -21.664 -6.368 1.00 97.56 808 LYS A C 1
ATOM 6211 O O . LYS A 1 808 ? 35.285 -22.187 -5.702 1.00 97.56 808 LYS A O 1
ATOM 6216 N N . ASP A 1 809 ? 34.603 -20.633 -7.186 1.00 97.50 809 ASP A N 1
ATOM 6217 C CA . ASP A 1 809 ? 35.875 -19.936 -7.353 1.00 97.50 809 ASP A CA 1
ATOM 6218 C C . ASP A 1 809 ? 35.610 -18.444 -7.627 1.00 97.50 809 ASP A C 1
ATOM 6220 O O . ASP A 1 809 ? 35.328 -18.013 -8.751 1.00 97.50 809 ASP A O 1
ATOM 6224 N N . ILE A 1 810 ? 35.640 -17.638 -6.562 1.00 97.50 810 ILE A N 1
ATOM 6225 C CA . ILE A 1 810 ? 35.397 -16.193 -6.657 1.00 97.50 810 ILE A CA 1
ATOM 6226 C C . ILE A 1 810 ? 36.531 -15.462 -7.387 1.00 97.50 810 ILE A C 1
ATOM 6228 O O . ILE A 1 810 ? 36.291 -14.420 -7.999 1.00 97.50 810 ILE A O 1
ATOM 6232 N N . GLU A 1 811 ? 37.756 -15.988 -7.343 1.00 97.88 811 GLU A N 1
ATOM 6233 C CA . GLU A 1 811 ? 38.913 -15.388 -8.006 1.00 97.88 811 GLU A CA 1
ATOM 6234 C C . GLU A 1 811 ? 38.799 -15.554 -9.517 1.00 97.88 811 GLU A C 1
ATOM 6236 O O . GLU A 1 811 ? 38.961 -14.579 -10.252 1.00 97.88 811 GLU A O 1
ATOM 6241 N N . GLN A 1 812 ? 38.401 -16.741 -9.980 1.00 97.94 812 GLN A N 1
ATOM 6242 C CA . GLN A 1 812 ? 38.125 -17.004 -11.389 1.00 97.94 812 GLN A CA 1
ATOM 6243 C C . GLN A 1 812 ? 36.978 -16.133 -11.921 1.00 97.94 812 GLN A C 1
ATOM 6245 O O . GLN A 1 812 ? 37.079 -15.582 -13.022 1.00 97.94 812 GLN A O 1
ATOM 6250 N N . ILE A 1 813 ? 35.906 -15.956 -11.140 1.00 98.31 813 ILE A N 1
ATOM 6251 C CA . ILE A 1 813 ? 34.793 -15.066 -11.501 1.00 98.31 813 ILE A CA 1
ATOM 6252 C C . ILE A 1 813 ? 35.269 -13.611 -11.584 1.00 98.31 813 ILE A C 1
ATOM 6254 O O . ILE A 1 813 ? 34.986 -12.930 -12.568 1.00 98.31 813 ILE A O 1
ATOM 6258 N N . ASN A 1 814 ? 36.036 -13.135 -10.601 1.00 98.00 814 ASN A N 1
ATOM 6259 C CA . ASN A 1 814 ? 36.587 -11.778 -10.611 1.00 98.00 814 ASN A CA 1
ATOM 6260 C C . ASN A 1 814 ? 37.553 -11.558 -11.789 1.00 98.00 814 ASN A C 1
ATOM 6262 O O . ASN A 1 814 ? 37.478 -10.524 -12.446 1.00 98.00 814 ASN A O 1
ATOM 6266 N N . ALA A 1 815 ? 38.395 -12.542 -12.115 1.00 97.81 815 ALA A N 1
ATOM 6267 C CA . ALA A 1 815 ? 39.275 -12.503 -13.283 1.00 97.81 815 ALA A CA 1
ATOM 6268 C C . ALA A 1 815 ? 38.487 -12.485 -14.606 1.00 97.81 815 ALA A C 1
ATOM 6270 O O . ALA A 1 815 ? 38.893 -11.842 -15.574 1.00 97.81 815 ALA A O 1
ATOM 6271 N N . ALA A 1 816 ? 37.335 -13.160 -14.667 1.00 98.12 816 ALA A N 1
ATOM 6272 C CA . ALA A 1 816 ? 36.436 -13.084 -15.815 1.00 98.12 816 ALA A CA 1
ATOM 6273 C C . ALA A 1 816 ? 35.746 -11.713 -15.926 1.00 98.12 816 ALA A C 1
ATOM 6275 O O . ALA A 1 816 ? 35.641 -11.188 -17.033 1.00 98.12 816 ALA A O 1
ATOM 6276 N N . ILE A 1 817 ? 35.337 -11.103 -14.806 1.00 97.94 817 ILE A N 1
ATOM 6277 C CA . ILE A 1 817 ? 34.813 -9.726 -14.793 1.00 97.94 817 ILE A CA 1
ATOM 6278 C C . ILE A 1 817 ? 35.894 -8.749 -15.274 1.00 97.94 817 ILE A C 1
ATOM 6280 O O . ILE A 1 817 ? 35.612 -7.898 -16.114 1.00 97.94 817 ILE A O 1
ATOM 6284 N N . ASP A 1 818 ? 37.138 -8.906 -14.815 1.00 97.38 818 ASP A N 1
ATOM 6285 C CA . ASP A 1 818 ? 38.272 -8.104 -15.283 1.00 97.38 818 ASP A CA 1
ATOM 6286 C C . ASP A 1 818 ? 38.499 -8.245 -16.794 1.00 97.38 818 ASP A C 1
ATOM 6288 O O . ASP A 1 818 ? 38.705 -7.240 -17.474 1.00 97.38 818 ASP A O 1
ATOM 6292 N N . ALA A 1 819 ? 38.369 -9.452 -17.351 1.00 97.44 819 ALA A N 1
ATOM 6293 C CA . ALA A 1 819 ? 38.466 -9.666 -18.796 1.00 97.44 819 ALA A CA 1
ATOM 6294 C C . ALA A 1 819 ? 37.361 -8.927 -19.581 1.00 97.44 819 ALA A C 1
ATOM 6296 O O . ALA A 1 819 ? 37.643 -8.386 -20.654 1.00 97.44 819 ALA A O 1
ATOM 6297 N N . VAL A 1 820 ? 36.137 -8.853 -19.037 1.00 97.19 820 VAL A N 1
ATOM 6298 C CA . VAL A 1 820 ? 34.999 -8.121 -19.636 1.00 97.19 820 VAL A CA 1
ATOM 6299 C C . VAL A 1 820 ? 35.177 -6.599 -19.561 1.00 97.19 820 VAL A C 1
ATOM 6301 O O . VAL A 1 820 ? 34.752 -5.879 -20.463 1.00 97.19 820 VAL A O 1
ATOM 6304 N N . VAL A 1 821 ? 35.807 -6.096 -18.497 1.00 96.44 821 VAL A N 1
ATOM 6305 C CA . VAL A 1 821 ? 35.993 -4.652 -18.243 1.00 96.44 821 VAL A CA 1
ATOM 6306 C C . VAL A 1 821 ? 37.311 -4.120 -18.820 1.00 96.44 821 VAL A C 1
ATOM 6308 O O . VAL A 1 821 ? 37.493 -2.909 -18.936 1.00 96.44 821 VAL A O 1
ATOM 6311 N N . SER A 1 822 ? 38.233 -5.010 -19.196 1.00 94.81 822 SER A N 1
ATOM 6312 C CA . SER A 1 822 ? 39.545 -4.649 -19.736 1.00 94.81 822 SER A CA 1
ATOM 6313 C C . SER A 1 822 ? 39.440 -3.739 -20.965 1.00 94.81 822 SER A C 1
ATOM 6315 O O . SER A 1 822 ? 38.629 -3.962 -21.866 1.00 94.81 822 SER A O 1
ATOM 6317 N N . GLU A 1 823 ? 40.315 -2.732 -21.051 1.00 90.19 823 GLU A N 1
ATOM 6318 C CA . GLU A 1 823 ? 40.388 -1.847 -22.224 1.00 90.19 823 GLU A CA 1
ATOM 6319 C C . GLU A 1 823 ? 40.698 -2.628 -23.513 1.00 90.19 823 GLU A C 1
ATOM 6321 O O . GLU A 1 823 ? 40.184 -2.297 -24.582 1.00 90.19 823 GLU A O 1
ATOM 6326 N N . ASN A 1 824 ? 41.470 -3.714 -23.391 1.00 90.44 824 ASN A N 1
ATOM 6327 C CA . ASN A 1 824 ? 41.820 -4.624 -24.484 1.00 90.44 824 ASN A CA 1
ATOM 6328 C C . ASN A 1 824 ? 40.665 -5.543 -24.920 1.00 90.44 824 ASN A C 1
ATOM 6330 O O . ASN A 1 824 ? 40.795 -6.225 -25.939 1.00 90.44 824 ASN A O 1
ATOM 6334 N N . ARG A 1 825 ? 39.557 -5.580 -24.163 1.00 84.19 825 ARG A N 1
ATOM 6335 C CA . ARG A 1 825 ? 38.394 -6.457 -24.373 1.00 84.19 825 ARG A CA 1
ATOM 6336 C C . ARG A 1 825 ? 38.784 -7.885 -24.693 1.00 84.19 825 ARG A C 1
ATOM 6338 O O . ARG A 1 825 ? 38.544 -8.421 -25.780 1.00 84.19 825 ARG A O 1
ATOM 6345 N N . GLU A 1 826 ? 39.416 -8.515 -23.720 1.00 90.31 826 GLU A N 1
ATOM 6346 C CA . GLU A 1 826 ? 39.702 -9.941 -23.805 1.00 90.31 826 GLU A CA 1
ATOM 6347 C C . GLU A 1 826 ? 38.409 -10.765 -23.884 1.00 90.31 826 GLU A C 1
ATOM 6349 O O . GLU A 1 826 ? 38.387 -11.795 -24.559 1.00 90.31 826 GLU A O 1
ATOM 6354 N N . CYS A 1 827 ? 37.317 -10.285 -23.277 1.00 96.12 827 CYS A N 1
ATOM 6355 C CA . CYS A 1 827 ? 35.981 -10.876 -23.351 1.00 96.12 827 CYS A CA 1
ATOM 6356 C C . CYS A 1 827 ? 34.904 -9.789 -23.516 1.00 96.12 827 CYS A C 1
ATOM 6358 O O . CYS A 1 827 ? 35.048 -8.690 -22.991 1.00 96.12 827 CYS A O 1
ATOM 6360 N N . ASP A 1 828 ? 33.810 -10.117 -24.202 1.00 97.00 828 ASP A N 1
ATOM 6361 C CA . ASP A 1 828 ? 32.613 -9.270 -24.295 1.00 97.00 828 ASP A CA 1
ATOM 6362 C C . ASP A 1 828 ? 31.526 -9.727 -23.311 1.00 97.00 828 ASP A C 1
ATOM 6364 O O . ASP A 1 828 ? 30.688 -8.930 -22.893 1.00 97.00 828 ASP A O 1
ATOM 6368 N N . TRP A 1 829 ? 31.540 -10.998 -22.901 1.00 98.12 829 TRP A N 1
ATOM 6369 C CA . TRP A 1 829 ? 30.547 -11.565 -21.993 1.00 98.12 829 TRP A CA 1
ATOM 6370 C C . TRP A 1 829 ? 31.120 -12.700 -21.133 1.00 98.12 829 TRP A C 1
ATOM 6372 O O . TRP A 1 829 ? 32.111 -13.343 -21.488 1.00 98.12 829 TRP A O 1
ATOM 6382 N N . LEU A 1 830 ? 30.460 -12.964 -20.004 1.00 98.44 830 LEU A N 1
ATOM 6383 C CA . LEU A 1 830 ? 30.647 -14.151 -19.166 1.00 98.44 830 LEU A CA 1
ATOM 6384 C C . LEU A 1 830 ? 29.291 -14.715 -18.732 1.00 98.44 830 LEU A C 1
ATOM 6386 O O . LEU A 1 830 ? 28.336 -13.961 -18.551 1.00 98.44 830 LEU A O 1
ATOM 6390 N N . VAL A 1 831 ? 29.225 -16.032 -18.555 1.00 98.62 831 VAL A N 1
ATOM 6391 C CA . VAL A 1 831 ? 28.061 -16.797 -18.100 1.00 98.62 831 VAL A CA 1
ATOM 6392 C C . VAL A 1 831 ? 28.424 -17.495 -16.799 1.00 98.62 831 VAL A C 1
ATOM 6394 O O . VAL A 1 831 ? 29.420 -18.214 -16.721 1.00 98.62 831 VAL A O 1
ATOM 6397 N N . ILE A 1 832 ? 27.594 -17.296 -15.786 1.00 98.50 832 ILE A N 1
ATOM 6398 C CA . ILE A 1 832 ? 27.678 -17.941 -14.480 1.00 98.50 832 ILE A CA 1
ATOM 6399 C C . ILE A 1 832 ? 26.431 -18.792 -14.302 1.00 98.50 832 ILE A C 1
ATOM 6401 O O . ILE A 1 832 ? 25.335 -18.360 -14.646 1.00 98.50 832 ILE A O 1
ATOM 6405 N N . GLY A 1 833 ? 26.587 -19.995 -13.775 1.00 97.88 833 GLY A N 1
ATOM 6406 C CA . GLY A 1 833 ? 25.493 -20.928 -13.522 1.00 97.88 833 GLY A CA 1
ATOM 6407 C C . GLY A 1 833 ? 25.671 -21.591 -12.168 1.00 97.88 833 GLY A C 1
ATOM 6408 O O . GLY A 1 833 ? 26.712 -21.431 -11.530 1.00 97.88 833 GLY A O 1
ATOM 6409 N N . TYR A 1 834 ? 24.652 -22.317 -11.721 1.00 97.50 834 TYR A N 1
ATOM 6410 C CA . TYR A 1 834 ? 24.801 -23.165 -10.544 1.00 97.50 834 TYR A CA 1
ATOM 6411 C C . TYR A 1 834 ? 25.771 -24.310 -10.825 1.00 97.50 834 TYR A C 1
ATOM 6413 O O . TYR A 1 834 ? 25.767 -24.875 -11.921 1.00 97.50 834 TYR A O 1
ATOM 6421 N N . VAL A 1 835 ? 26.580 -24.656 -9.823 1.00 96.69 835 VAL A N 1
ATOM 6422 C CA . VAL A 1 835 ? 27.375 -25.884 -9.856 1.00 96.69 835 VAL A CA 1
ATOM 6423 C C . VAL A 1 835 ? 26.409 -27.059 -9.890 1.00 96.69 835 VAL A C 1
ATOM 6425 O O . VAL A 1 835 ? 25.407 -27.054 -9.169 1.00 96.69 835 VAL A O 1
ATOM 6428 N N . GLN A 1 836 ? 26.706 -28.056 -10.723 1.00 92.62 836 GLN A N 1
ATOM 6429 C CA . GLN A 1 836 ? 25.889 -29.261 -10.839 1.00 92.62 836 GLN A CA 1
ATOM 6430 C C . GLN A 1 836 ? 25.598 -29.857 -9.450 1.00 92.62 836 GLN A C 1
ATOM 6432 O O . GLN A 1 836 ? 26.483 -29.917 -8.598 1.00 92.62 836 GLN A O 1
ATOM 6437 N N . ASP A 1 837 ? 24.340 -30.239 -9.224 1.00 89.94 837 ASP A N 1
ATOM 6438 C CA . ASP A 1 837 ? 23.829 -30.802 -7.964 1.00 89.94 837 ASP A CA 1
ATOM 6439 C C . ASP A 1 837 ? 23.811 -29.841 -6.757 1.00 89.94 837 ASP A C 1
ATOM 6441 O O . ASP A 1 837 ? 23.573 -30.262 -5.624 1.00 89.94 837 ASP A O 1
ATOM 6445 N N . THR A 1 838 ? 23.990 -28.534 -6.981 1.00 92.06 838 THR A N 1
ATOM 6446 C CA . THR A 1 838 ? 23.842 -27.501 -5.943 1.00 92.06 838 THR A CA 1
ATOM 6447 C C . THR A 1 838 ? 22.862 -26.416 -6.378 1.00 92.06 838 THR A C 1
ATOM 6449 O O . THR A 1 838 ? 22.725 -26.116 -7.560 1.00 92.06 838 THR A O 1
ATOM 6452 N N . ILE A 1 839 ? 22.183 -25.799 -5.412 1.00 91.69 839 ILE A N 1
ATOM 6453 C CA . ILE A 1 839 ? 21.231 -24.698 -5.660 1.00 91.69 839 ILE A CA 1
ATOM 6454 C C . ILE A 1 839 ? 21.716 -23.363 -5.088 1.00 91.69 839 ILE A C 1
ATOM 6456 O O . ILE A 1 839 ? 21.068 -22.336 -5.278 1.00 91.69 839 ILE A O 1
ATOM 6460 N N . ASP A 1 840 ? 22.829 -23.380 -4.358 1.00 94.88 840 ASP A N 1
ATOM 6461 C CA . ASP A 1 840 ? 23.399 -22.278 -3.587 1.00 94.88 840 ASP A CA 1
ATOM 6462 C C . ASP A 1 840 ? 24.865 -21.987 -3.934 1.00 94.88 840 ASP A C 1
ATOM 6464 O O . ASP A 1 840 ? 25.390 -20.975 -3.481 1.00 94.88 840 ASP A O 1
ATOM 6468 N N . CYS A 1 841 ? 25.510 -22.799 -4.778 1.00 96.69 841 CYS A N 1
ATOM 6469 C CA . CYS A 1 841 ? 26.867 -22.562 -5.260 1.00 96.69 841 CYS A CA 1
ATOM 6470 C C . CYS A 1 841 ? 26.863 -22.207 -6.750 1.00 96.69 841 CYS A C 1
ATOM 6472 O O . CYS A 1 841 ? 26.245 -22.901 -7.554 1.00 96.69 841 CYS A O 1
ATOM 6474 N N . ILE A 1 842 ? 27.557 -21.134 -7.131 1.00 98.06 842 ILE A N 1
ATOM 6475 C CA . ILE A 1 842 ? 27.704 -20.710 -8.529 1.00 98.06 842 ILE A CA 1
ATOM 6476 C C . ILE A 1 842 ? 29.149 -20.803 -9.013 1.00 98.06 842 ILE A C 1
ATOM 6478 O O . ILE A 1 842 ? 30.096 -20.581 -8.254 1.00 98.06 842 ILE A O 1
ATOM 6482 N N . GLU A 1 843 ? 29.317 -21.084 -10.302 1.00 98.12 843 GLU A N 1
ATOM 6483 C CA . GLU A 1 843 ? 30.611 -21.148 -10.980 1.00 98.12 843 GLU A CA 1
ATOM 6484 C C . GLU A 1 843 ? 30.597 -20.429 -12.331 1.00 98.12 843 GLU A C 1
ATOM 6486 O O . GLU A 1 843 ? 29.545 -20.182 -12.928 1.00 98.12 843 GLU A O 1
ATOM 6491 N N . LEU A 1 844 ? 31.791 -20.083 -12.817 1.00 98.38 844 LEU A N 1
ATOM 6492 C CA . LEU A 1 844 ? 31.973 -19.572 -14.168 1.00 98.38 844 LEU A CA 1
ATOM 6493 C C . LEU A 1 844 ? 31.760 -20.714 -15.172 1.00 98.38 844 LEU A C 1
ATOM 6495 O O . LEU A 1 844 ? 32.580 -21.622 -15.263 1.00 98.38 844 LEU A O 1
ATOM 6499 N N . VAL A 1 845 ? 30.682 -20.641 -15.952 1.00 98.25 845 VAL A N 1
ATOM 6500 C CA . VAL A 1 845 ? 30.345 -21.644 -16.975 1.00 98.25 845 VAL A CA 1
ATOM 6501 C C . VAL A 1 845 ? 31.118 -21.380 -18.262 1.00 98.25 845 VAL A C 1
ATOM 6503 O O . VAL A 1 845 ? 31.692 -22.291 -18.852 1.00 98.25 845 VAL A O 1
ATOM 6506 N N . ALA A 1 846 ? 31.130 -20.126 -18.717 1.00 98.50 846 ALA A N 1
ATOM 6507 C CA . ALA A 1 846 ? 31.795 -19.731 -19.953 1.00 98.50 846 ALA A CA 1
ATOM 6508 C C . ALA A 1 846 ? 32.123 -18.235 -19.962 1.00 98.50 846 ALA A C 1
ATOM 6510 O O . ALA A 1 846 ? 31.496 -17.438 -19.269 1.00 98.50 846 ALA A O 1
ATOM 6511 N N . LYS A 1 847 ? 33.079 -17.835 -20.798 1.00 98.25 847 LYS A N 1
ATOM 6512 C CA . LYS A 1 847 ? 33.317 -16.441 -21.190 1.00 98.25 847 LYS A CA 1
ATOM 6513 C C . LYS A 1 847 ? 33.782 -16.403 -22.639 1.00 98.25 847 LYS A C 1
ATOM 6515 O O . LYS A 1 847 ? 34.366 -17.378 -23.115 1.00 98.25 847 LYS A O 1
ATOM 6520 N N . GLY A 1 848 ? 33.538 -15.306 -23.338 1.00 97.94 848 GLY A N 1
ATOM 6521 C CA . GLY A 1 848 ? 33.887 -15.216 -24.750 1.00 97.94 848 GLY A CA 1
ATOM 6522 C C . GLY A 1 848 ? 33.722 -13.824 -25.331 1.00 97.94 848 GLY A C 1
ATOM 6523 O O . GLY A 1 848 ? 33.461 -12.857 -24.616 1.00 97.94 848 GLY A O 1
ATOM 6524 N N . LYS A 1 849 ? 33.920 -13.737 -26.646 1.00 97.69 849 LYS A N 1
ATOM 6525 C CA . LYS A 1 849 ? 33.706 -12.534 -27.457 1.00 97.69 849 LYS A CA 1
ATOM 6526 C C . LYS A 1 849 ? 32.425 -12.676 -28.277 1.00 97.69 849 LYS A C 1
ATOM 6528 O O . LYS A 1 849 ? 31.930 -13.788 -28.443 1.00 97.69 849 LYS A O 1
ATOM 6533 N N . GLY A 1 850 ? 31.913 -11.566 -28.794 1.00 95.81 850 GLY A N 1
ATOM 6534 C CA . GLY A 1 850 ? 30.736 -11.526 -29.659 1.00 95.81 850 GLY A CA 1
ATOM 6535 C C . GLY A 1 850 ? 29.443 -11.133 -28.944 1.00 95.81 850 GLY A C 1
ATOM 6536 O O . GLY A 1 850 ? 29.461 -10.491 -27.895 1.00 95.81 850 GLY A O 1
ATOM 6537 N N . ASP A 1 851 ? 28.312 -11.467 -29.563 1.00 95.06 851 ASP A N 1
ATOM 6538 C CA . ASP A 1 851 ? 26.975 -11.060 -29.125 1.00 95.06 851 ASP A CA 1
ATOM 6539 C C . ASP A 1 851 ? 26.225 -12.188 -28.393 1.00 95.06 851 ASP A C 1
ATOM 6541 O O . ASP A 1 851 ? 26.813 -13.180 -27.955 1.00 95.06 851 ASP A O 1
ATOM 6545 N N . CYS A 1 852 ? 24.908 -12.029 -28.232 1.00 95.88 852 CYS A N 1
ATOM 6546 C CA . CYS A 1 852 ? 24.077 -13.015 -27.551 1.00 95.88 852 CYS A CA 1
ATOM 6547 C C . CYS A 1 852 ? 24.055 -14.401 -28.204 1.00 95.88 852 CYS A C 1
ATOM 6549 O O . CYS A 1 852 ? 23.845 -15.375 -27.485 1.00 95.88 852 CYS A O 1
ATOM 6551 N N . LYS A 1 853 ? 24.355 -14.521 -29.504 1.00 96.62 853 LYS A N 1
ATOM 6552 C CA . LYS A 1 853 ? 24.398 -15.816 -30.199 1.00 96.62 853 LYS A CA 1
ATOM 6553 C C . LYS A 1 853 ? 25.579 -16.674 -29.756 1.00 96.62 853 LYS A C 1
ATOM 6555 O O . LYS A 1 853 ? 25.505 -17.895 -29.761 1.00 96.62 853 LYS A O 1
ATOM 6560 N N . GLU A 1 854 ? 26.674 -16.053 -29.327 1.00 97.44 854 GLU A N 1
ATOM 6561 C CA . GLU A 1 854 ? 27.878 -16.788 -28.923 1.00 97.44 854 GLU A CA 1
ATOM 6562 C C . GLU A 1 854 ? 27.721 -17.473 -27.560 1.00 97.44 854 GLU A C 1
ATOM 6564 O O . GLU A 1 854 ? 28.299 -18.545 -27.324 1.00 97.44 854 GLU A O 1
ATOM 6569 N N . PHE A 1 855 ? 26.925 -16.875 -26.664 1.00 97.44 855 PHE A N 1
ATOM 6570 C CA . PHE A 1 855 ? 26.667 -17.439 -25.341 1.00 97.44 855 PHE A CA 1
ATOM 6571 C C . PHE A 1 855 ? 25.355 -18.218 -25.220 1.00 97.44 855 PHE A C 1
ATOM 6573 O O . PHE A 1 855 ? 25.186 -18.942 -24.239 1.00 97.44 855 PHE A O 1
ATOM 6580 N N . GLU A 1 856 ? 24.457 -18.146 -26.210 1.00 97.56 856 GLU A N 1
ATOM 6581 C CA . GLU A 1 856 ? 23.170 -18.861 -26.192 1.00 97.56 856 GLU A CA 1
ATOM 6582 C C . GLU A 1 856 ? 23.336 -20.381 -26.037 1.00 97.56 856 GLU A C 1
ATOM 6584 O O . GLU A 1 856 ? 22.553 -21.030 -25.349 1.00 97.56 856 GLU A O 1
ATOM 6589 N N . ARG A 1 857 ? 24.424 -20.944 -26.581 1.00 97.69 857 ARG A N 1
ATOM 6590 C CA . ARG A 1 857 ? 24.773 -22.371 -26.466 1.00 97.69 857 ARG A CA 1
ATOM 6591 C C . ARG A 1 857 ? 25.026 -22.851 -25.032 1.00 97.69 857 ARG A C 1
ATOM 6593 O O . ARG A 1 857 ? 25.023 -24.056 -24.793 1.00 97.69 857 ARG A O 1
ATOM 6600 N N . PHE A 1 858 ? 25.261 -21.934 -24.091 1.00 98.06 858 PHE A N 1
ATOM 6601 C CA . PHE A 1 858 ? 25.439 -22.247 -22.669 1.00 98.06 858 PHE A CA 1
ATOM 6602 C C . PHE A 1 858 ? 24.146 -22.075 -21.859 1.00 98.06 858 PHE A C 1
ATOM 6604 O O . PHE A 1 858 ? 24.127 -22.406 -20.678 1.00 98.06 858 PHE A O 1
ATOM 6611 N N . LEU A 1 859 ? 23.068 -21.573 -22.471 1.00 98.00 859 LEU A N 1
ATOM 6612 C CA . LEU A 1 859 ? 21.794 -21.310 -21.807 1.00 98.00 859 LEU A CA 1
ATOM 6613 C C . LEU A 1 859 ? 20.831 -22.478 -22.026 1.00 98.00 859 LEU A C 1
ATOM 6615 O O . LEU A 1 859 ? 20.139 -22.564 -23.042 1.00 98.00 859 LEU A O 1
ATOM 6619 N N . LYS A 1 860 ? 20.777 -23.401 -21.063 1.00 97.62 860 LYS A N 1
ATOM 6620 C CA . LYS A 1 860 ? 19.893 -24.568 -21.157 1.00 97.62 860 LYS A CA 1
ATOM 6621 C C . LYS A 1 860 ? 18.495 -24.280 -20.588 1.00 97.62 860 LYS A C 1
ATOM 6623 O O . LYS A 1 860 ? 18.375 -23.520 -19.623 1.00 97.62 860 LYS A O 1
ATOM 6628 N N . PRO A 1 861 ? 17.420 -24.887 -21.133 1.00 97.38 861 PRO A N 1
ATOM 6629 C CA . PRO A 1 861 ? 16.058 -24.684 -20.633 1.00 97.38 861 PRO A CA 1
ATOM 6630 C C . PRO A 1 861 ? 15.824 -25.161 -19.196 1.00 97.38 861 PRO A C 1
ATOM 6632 O O . PRO A 1 861 ? 14.854 -24.744 -18.581 1.00 97.38 861 PRO A O 1
ATOM 6635 N N . ASP A 1 862 ? 16.657 -26.049 -18.673 1.00 97.06 862 ASP A N 1
ATOM 6636 C CA . ASP A 1 862 ? 16.588 -26.633 -17.330 1.00 97.06 862 ASP A CA 1
ATOM 6637 C C . ASP A 1 862 ? 17.544 -25.961 -16.335 1.00 97.06 862 ASP A C 1
ATOM 6639 O O . ASP A 1 862 ? 17.709 -26.444 -15.223 1.00 97.06 862 ASP A O 1
ATOM 6643 N N . GLN A 1 863 ? 18.169 -24.842 -16.715 1.00 96.81 863 GLN A N 1
ATOM 6644 C CA . GLN A 1 863 ? 19.168 -24.164 -15.896 1.00 96.81 863 GLN A CA 1
ATOM 6645 C C . GLN A 1 863 ? 18.845 -22.687 -15.668 1.00 96.81 863 GLN A C 1
ATOM 6647 O O . GLN A 1 863 ? 18.132 -22.027 -16.432 1.00 96.81 863 GLN A O 1
ATOM 6652 N N . VAL A 1 864 ? 19.427 -22.160 -14.594 1.00 97.69 864 VAL A N 1
ATOM 6653 C CA . VAL A 1 864 ? 19.474 -20.733 -14.285 1.00 97.69 864 VAL A CA 1
ATOM 6654 C C . VAL A 1 864 ? 20.887 -20.239 -14.559 1.00 97.69 864 VAL A C 1
ATOM 6656 O O . VAL A 1 864 ? 21.854 -20.826 -14.070 1.00 97.69 864 VAL A O 1
ATOM 6659 N N . CYS A 1 865 ? 21.008 -19.148 -15.314 1.00 98.19 865 CYS A N 1
ATOM 6660 C CA . CYS A 1 865 ? 22.302 -18.529 -15.591 1.00 98.19 865 CYS A CA 1
ATOM 6661 C C . CYS A 1 865 ? 22.258 -17.012 -15.376 1.00 98.19 865 CYS A C 1
ATOM 6663 O O . CYS A 1 865 ? 21.248 -16.348 -15.628 1.00 98.19 865 CYS A O 1
ATOM 6665 N N . PHE A 1 866 ? 23.380 -16.451 -14.941 1.00 98.25 866 PHE A N 1
ATOM 6666 C CA . PHE A 1 866 ? 23.626 -15.021 -14.827 1.00 98.25 866 PHE A CA 1
ATOM 6667 C C . PHE A 1 866 ? 24.661 -14.633 -15.876 1.00 98.25 866 PHE A C 1
ATOM 6669 O O . PHE A 1 866 ? 25.774 -15.153 -15.876 1.00 98.25 866 PHE A O 1
ATOM 6676 N N . VAL A 1 867 ? 24.309 -13.716 -16.771 1.00 98.50 867 VAL A N 1
ATOM 6677 C CA . VAL A 1 867 ? 25.222 -13.233 -17.811 1.00 98.50 867 VAL A CA 1
ATOM 6678 C C . VAL A 1 867 ? 25.605 -11.798 -17.494 1.00 98.50 867 VAL A C 1
ATOM 6680 O O . VAL A 1 867 ? 24.727 -10.965 -17.272 1.00 98.50 867 VAL A O 1
ATOM 6683 N N . LEU A 1 868 ? 26.901 -11.496 -17.486 1.00 98.19 868 LEU A N 1
ATOM 6684 C CA . LEU A 1 868 ? 27.413 -10.126 -17.521 1.00 98.19 868 LEU A CA 1
ATOM 6685 C C . LEU A 1 868 ? 27.972 -9.885 -18.920 1.00 98.19 868 LEU A C 1
ATOM 6687 O O . LEU A 1 868 ? 28.815 -10.651 -19.378 1.00 98.19 868 LEU A O 1
ATOM 6691 N N . MET A 1 869 ? 27.514 -8.828 -19.587 1.00 97.75 869 MET A N 1
ATOM 6692 C CA . MET A 1 869 ? 27.958 -8.487 -20.937 1.00 97.75 869 MET A CA 1
ATOM 6693 C C . MET A 1 869 ? 28.329 -7.011 -21.071 1.00 97.75 869 MET A C 1
ATOM 6695 O O . MET A 1 869 ? 27.731 -6.147 -20.425 1.00 97.75 869 MET A O 1
ATOM 6699 N N . SER A 1 870 ? 29.289 -6.735 -21.948 1.00 96.81 870 SER A N 1
ATOM 6700 C CA . SER A 1 870 ? 29.695 -5.409 -22.397 1.00 96.81 870 SER A CA 1
ATOM 6701 C C . SER A 1 870 ? 29.046 -5.109 -23.747 1.00 96.81 870 SER A C 1
ATOM 6703 O O . SER A 1 870 ? 29.156 -5.880 -24.697 1.00 96.81 870 SER A O 1
ATOM 6705 N N . ILE A 1 871 ? 28.338 -3.987 -23.838 1.00 94.94 871 ILE A N 1
ATOM 6706 C CA . ILE A 1 871 ? 27.677 -3.522 -25.057 1.00 94.94 871 ILE A CA 1
ATOM 6707 C C . ILE A 1 871 ? 28.301 -2.202 -25.459 1.00 94.94 871 ILE A C 1
ATOM 6709 O O . ILE A 1 871 ? 28.269 -1.220 -24.718 1.00 94.94 871 ILE A O 1
ATOM 6713 N N . MET A 1 872 ? 28.831 -2.165 -26.672 1.00 91.69 872 MET A N 1
ATOM 6714 C CA . MET A 1 872 ? 29.350 -0.937 -27.241 1.00 91.69 872 MET A CA 1
ATOM 6715 C C . MET A 1 872 ? 28.224 -0.082 -27.777 1.00 91.69 872 MET A C 1
ATOM 6717 O O . MET A 1 872 ? 27.454 -0.512 -28.636 1.00 91.69 872 MET A O 1
ATOM 6721 N N . HIS A 1 873 ? 28.147 1.142 -27.272 1.00 88.56 873 HIS A N 1
ATOM 6722 C CA . HIS A 1 873 ? 27.130 2.081 -27.697 1.00 88.56 873 HIS A CA 1
ATOM 6723 C C . HIS A 1 873 ? 27.710 3.491 -27.808 1.00 88.56 873 HIS A C 1
ATOM 6725 O O . HIS A 1 873 ? 28.554 3.909 -27.007 1.00 88.56 873 HIS A O 1
ATOM 6731 N N . ALA A 1 874 ? 27.284 4.215 -28.840 1.00 81.44 874 ALA A N 1
ATOM 6732 C CA . ALA A 1 874 ? 27.675 5.599 -29.044 1.00 81.44 874 ALA A CA 1
ATOM 6733 C C . ALA A 1 874 ? 26.903 6.485 -28.057 1.00 81.44 874 ALA A C 1
ATOM 6735 O O . ALA A 1 874 ? 25.676 6.463 -28.009 1.00 81.44 874 ALA A O 1
ATOM 6736 N N . THR A 1 875 ? 27.607 7.267 -27.240 1.00 69.38 875 THR A N 1
ATOM 6737 C CA . THR A 1 875 ? 26.950 8.200 -26.317 1.00 69.38 875 THR A CA 1
ATOM 6738 C C . THR A 1 875 ? 26.417 9.431 -27.059 1.00 69.38 875 THR A C 1
ATOM 6740 O O . THR A 1 875 ? 27.210 10.286 -27.451 1.00 69.38 875 THR A O 1
ATOM 6743 N N . GLY A 1 876 ? 25.090 9.577 -27.160 1.00 62.62 876 GLY A N 1
ATOM 6744 C CA . GLY A 1 876 ? 24.405 10.819 -27.563 1.00 62.62 876 GLY A CA 1
ATOM 6745 C C . GLY A 1 876 ? 23.898 10.869 -29.014 1.00 62.62 876 GLY A C 1
ATOM 6746 O O . GLY A 1 876 ? 24.200 10.007 -29.825 1.00 62.62 876 GLY A O 1
ATOM 6747 N N . TYR A 1 877 ? 23.139 11.922 -29.352 1.00 56.22 877 TYR A N 1
ATOM 6748 C CA . TYR A 1 877 ? 22.505 12.150 -30.670 1.00 56.22 877 TYR A CA 1
ATOM 6749 C C . TYR A 1 877 ? 23.483 12.433 -31.834 1.00 56.22 877 TYR A C 1
ATOM 6751 O O . TYR A 1 877 ? 23.053 12.750 -32.943 1.00 56.22 877 TYR A O 1
ATOM 6759 N N . HIS A 1 878 ? 24.795 12.354 -31.612 1.00 52.72 878 HIS A N 1
ATOM 6760 C CA . HIS A 1 878 ? 25.798 12.697 -32.618 1.00 52.72 878 HIS A CA 1
ATOM 6761 C C . HIS A 1 878 ? 26.391 11.429 -33.236 1.00 52.72 878 HIS A C 1
ATOM 6763 O O . HIS A 1 878 ? 27.381 10.888 -32.748 1.00 52.72 878 HIS A O 1
ATOM 6769 N N . ARG A 1 879 ? 25.775 10.978 -34.335 1.00 55.66 879 ARG A N 1
ATOM 6770 C CA . ARG A 1 879 ? 26.168 9.784 -35.107 1.00 55.66 879 ARG A CA 1
ATOM 6771 C C . ARG A 1 879 ? 27.569 9.865 -35.738 1.00 55.66 879 ARG A C 1
ATOM 6773 O O . ARG A 1 879 ? 28.106 8.836 -36.132 1.00 55.66 879 ARG A O 1
ATOM 6780 N N . ASP A 1 880 ? 28.191 11.043 -35.765 1.00 59.91 880 ASP A N 1
ATOM 6781 C CA . ASP A 1 880 ? 29.391 11.297 -36.576 1.00 59.91 880 ASP A CA 1
ATOM 6782 C C . ASP A 1 880 ? 30.733 11.103 -35.839 1.00 59.91 880 ASP A C 1
ATOM 6784 O O . ASP A 1 880 ? 31.799 11.270 -36.431 1.00 59.91 880 ASP A O 1
ATOM 6788 N N . PHE A 1 881 ? 30.726 10.713 -34.559 1.00 63.97 881 PHE A N 1
ATOM 6789 C CA . PHE A 1 881 ? 31.957 10.539 -33.776 1.00 63.97 881 PHE A CA 1
ATOM 6790 C C . PHE A 1 881 ? 32.223 9.066 -33.444 1.00 63.97 881 PHE A C 1
ATOM 6792 O O . PHE A 1 881 ? 31.977 8.593 -32.333 1.00 63.97 881 PHE A O 1
ATOM 6799 N N . ALA A 1 882 ? 32.805 8.339 -34.403 1.00 59.97 882 ALA A N 1
ATOM 6800 C CA . ALA A 1 882 ? 33.226 6.939 -34.245 1.00 59.97 882 ALA A CA 1
ATOM 6801 C C . ALA A 1 882 ? 34.194 6.692 -33.062 1.00 59.97 882 ALA A C 1
ATOM 6803 O O . ALA A 1 882 ? 34.343 5.566 -32.604 1.00 59.97 882 ALA A O 1
ATOM 6804 N N . HIS A 1 883 ? 34.827 7.738 -32.524 1.00 67.81 883 HIS A N 1
ATOM 6805 C CA . HIS A 1 883 ? 35.743 7.668 -31.380 1.00 67.81 883 HIS A CA 1
ATOM 6806 C C . HIS A 1 883 ? 35.061 7.799 -30.002 1.00 67.81 883 HIS A C 1
ATOM 6808 O O . HIS A 1 883 ? 35.747 7.737 -28.986 1.00 67.81 883 HIS A O 1
ATOM 6814 N N . LEU A 1 884 ? 33.733 7.971 -29.932 1.00 77.06 884 LEU A N 1
ATOM 6815 C CA . LEU A 1 884 ? 32.988 8.134 -28.668 1.00 77.06 884 LEU A CA 1
ATOM 6816 C C . LEU A 1 884 ? 32.253 6.868 -28.202 1.00 77.06 884 LEU A C 1
ATOM 6818 O O . LEU A 1 884 ? 31.353 6.947 -27.363 1.00 77.06 884 LEU A O 1
ATOM 6822 N N . TRP A 1 885 ? 32.596 5.697 -28.735 1.00 84.50 885 TRP A N 1
ATOM 6823 C CA . TRP A 1 885 ? 31.946 4.458 -28.320 1.00 84.50 885 TRP A CA 1
ATOM 6824 C C . TRP A 1 885 ? 32.414 4.090 -26.915 1.00 84.50 885 TRP A C 1
ATOM 6826 O O . TRP A 1 885 ? 33.605 3.869 -26.687 1.00 84.50 885 TRP A O 1
ATOM 6836 N N . LYS A 1 886 ? 31.475 4.013 -25.972 1.00 89.06 886 LYS A N 1
ATOM 6837 C CA . LYS A 1 886 ? 31.763 3.610 -24.594 1.00 89.06 886 LYS A CA 1
ATOM 6838 C C . LYS A 1 886 ? 31.159 2.234 -24.316 1.00 89.06 886 LYS A C 1
ATOM 6840 O O . LYS A 1 886 ? 30.078 1.942 -24.833 1.00 89.06 886 LYS A O 1
ATOM 6845 N N . PRO A 1 887 ? 31.842 1.386 -23.532 1.00 93.75 887 PRO A N 1
ATOM 6846 C CA . PRO A 1 887 ? 31.278 0.121 -23.092 1.00 93.75 887 PRO A CA 1
ATOM 6847 C C . PRO A 1 887 ? 30.209 0.360 -22.022 1.00 93.75 887 PRO A C 1
ATOM 6849 O O . PRO A 1 887 ? 30.406 1.129 -21.078 1.00 93.75 887 PRO A O 1
ATOM 6852 N N . TYR A 1 888 ? 29.078 -0.319 -22.176 1.00 95.19 888 TYR A N 1
ATOM 6853 C CA . TYR A 1 888 ? 27.987 -0.381 -21.214 1.00 95.19 888 TYR A CA 1
ATOM 6854 C C . TYR A 1 888 ? 27.880 -1.797 -20.669 1.00 95.19 888 TYR A C 1
ATOM 6856 O O . TYR A 1 888 ? 27.729 -2.743 -21.434 1.00 95.19 888 TYR A O 1
ATOM 6864 N N . TYR A 1 889 ? 27.910 -1.943 -19.349 1.00 96.81 889 TYR A N 1
ATOM 6865 C CA . TYR A 1 889 ? 27.868 -3.251 -18.702 1.00 96.81 889 TYR A CA 1
ATOM 6866 C C . TYR A 1 889 ? 26.450 -3.552 -18.238 1.00 96.81 889 TYR A C 1
ATOM 6868 O O . TYR A 1 889 ? 25.884 -2.799 -17.442 1.00 96.81 889 TYR A O 1
ATOM 6876 N N . GLY A 1 890 ? 25.870 -4.635 -18.740 1.00 96.69 890 GLY A N 1
ATOM 6877 C CA . GLY A 1 890 ? 24.513 -5.056 -18.415 1.00 96.69 890 GLY A CA 1
ATOM 6878 C C . GLY A 1 890 ? 24.469 -6.495 -17.928 1.00 96.69 890 GLY A C 1
ATOM 6879 O O . GLY A 1 890 ? 25.310 -7.312 -18.302 1.00 96.69 890 GLY A O 1
ATOM 6880 N N . MET A 1 891 ? 23.482 -6.800 -17.085 1.00 98.25 891 MET A N 1
ATOM 6881 C CA . MET A 1 891 ? 23.240 -8.159 -16.605 1.00 98.25 891 MET A CA 1
ATOM 6882 C C . MET A 1 891 ? 21.983 -8.750 -17.232 1.00 98.25 891 MET A C 1
ATOM 6884 O O . MET A 1 891 ? 20.954 -8.075 -17.334 1.00 98.25 891 MET A O 1
ATOM 6888 N N . ILE A 1 892 ? 22.066 -10.024 -17.602 1.00 98.31 892 ILE A N 1
ATOM 6889 C CA . ILE A 1 892 ? 20.935 -10.826 -18.060 1.00 98.31 892 ILE A CA 1
ATOM 6890 C C . ILE A 1 892 ? 20.711 -11.963 -17.066 1.00 98.31 892 ILE A C 1
ATOM 6892 O O . ILE A 1 892 ? 21.648 -12.652 -16.665 1.00 98.31 892 ILE A O 1
ATOM 6896 N N . LEU A 1 893 ? 19.457 -12.148 -16.673 1.00 98.25 893 LEU A N 1
ATOM 6897 C CA . LEU A 1 893 ? 18.986 -13.266 -15.878 1.00 98.25 893 LEU A CA 1
ATOM 6898 C C . LEU A 1 893 ? 18.280 -14.267 -16.793 1.00 98.25 893 LEU A C 1
ATOM 6900 O O . LEU A 1 893 ? 17.154 -14.023 -17.231 1.00 98.25 893 LEU A O 1
ATOM 6904 N N . TRP A 1 894 ? 18.939 -15.390 -17.059 1.00 98.25 894 TRP A N 1
ATOM 6905 C CA . TRP A 1 894 ? 18.346 -16.519 -17.763 1.00 98.25 894 TRP A CA 1
ATOM 6906 C C . TRP A 1 894 ? 17.612 -17.425 -16.773 1.00 98.25 894 TRP A C 1
ATOM 6908 O O . TRP A 1 894 ? 18.217 -17.940 -15.829 1.00 98.25 894 TRP A O 1
ATOM 6918 N N . LYS A 1 895 ? 16.309 -17.617 -16.989 1.00 97.38 895 LYS A N 1
ATOM 6919 C CA . LYS A 1 895 ? 15.457 -18.544 -16.231 1.00 97.38 895 LYS A CA 1
ATOM 6920 C C . LYS A 1 895 ? 14.864 -19.557 -17.194 1.00 97.38 895 LYS A C 1
ATOM 6922 O O . LYS A 1 895 ? 13.775 -19.331 -17.710 1.00 97.38 895 LYS A O 1
ATOM 6927 N N . GLY A 1 896 ? 15.572 -20.655 -17.437 1.00 96.69 896 GLY A N 1
ATOM 6928 C CA . GLY A 1 896 ? 15.086 -21.678 -18.351 1.00 96.69 896 GLY A CA 1
ATOM 6929 C C . GLY A 1 896 ? 13.658 -22.135 -18.011 1.00 96.69 896 GLY A C 1
ATOM 6930 O O . GLY A 1 896 ? 13.283 -22.263 -16.845 1.00 96.69 896 GLY A O 1
ATOM 6931 N N . ALA A 1 897 ? 12.836 -22.383 -19.031 1.00 95.12 897 ALA A N 1
ATOM 6932 C CA . ALA A 1 897 ? 11.424 -22.739 -18.857 1.00 95.12 897 ALA A CA 1
ATOM 6933 C C . ALA A 1 897 ? 11.170 -24.038 -18.053 1.00 95.12 897 ALA A C 1
ATOM 6935 O O . ALA A 1 897 ? 10.051 -24.266 -17.594 1.00 95.12 897 ALA A O 1
ATOM 6936 N N . LYS A 1 898 ? 12.187 -24.894 -17.891 1.00 96.12 898 LYS A N 1
ATOM 6937 C CA . LYS A 1 898 ? 12.136 -26.211 -17.235 1.00 96.12 898 LYS A CA 1
ATOM 6938 C C . LYS A 1 898 ? 12.879 -26.265 -15.890 1.00 96.12 898 LYS A C 1
ATOM 6940 O O . LYS A 1 898 ? 13.120 -27.360 -15.394 1.00 96.12 898 LYS A O 1
ATOM 6945 N N . ILE A 1 899 ? 13.249 -25.124 -15.305 1.00 96.38 899 ILE A N 1
ATOM 6946 C CA . ILE A 1 899 ? 13.896 -25.084 -13.980 1.00 96.38 899 ILE A CA 1
ATOM 6947 C C . ILE A 1 899 ? 12.961 -25.597 -12.878 1.00 96.38 899 ILE A C 1
ATOM 6949 O O . ILE A 1 899 ? 11.736 -25.440 -12.956 1.00 96.38 899 ILE A O 1
ATOM 6953 N N . SER A 1 900 ? 13.530 -26.162 -11.813 1.00 94.81 900 SER A N 1
ATOM 6954 C CA . SER A 1 900 ? 12.739 -26.614 -10.669 1.00 94.81 900 SER A CA 1
ATOM 6955 C C . SER A 1 900 ? 12.080 -25.434 -9.932 1.00 94.81 900 SER A C 1
ATOM 6957 O O . SER A 1 900 ? 12.569 -24.300 -9.930 1.00 94.81 900 SER A O 1
ATOM 6959 N N . LEU A 1 901 ? 10.955 -25.692 -9.253 1.00 88.31 901 LEU A N 1
ATOM 6960 C CA . LEU A 1 901 ? 10.266 -24.688 -8.424 1.00 88.31 901 LEU A CA 1
ATOM 6961 C C . LEU A 1 901 ? 11.181 -24.100 -7.338 1.00 88.31 901 LEU A C 1
ATOM 6963 O O . LEU A 1 901 ? 11.089 -22.908 -7.035 1.00 88.31 901 LEU A O 1
ATOM 6967 N N . LEU A 1 902 ? 12.072 -24.924 -6.779 1.00 87.31 902 LEU A N 1
ATOM 6968 C CA . LEU A 1 902 ? 13.013 -24.517 -5.741 1.00 87.31 902 LEU A CA 1
ATOM 6969 C C . LEU A 1 902 ? 14.067 -23.550 -6.293 1.00 87.31 902 LEU A C 1
ATOM 6971 O O . LEU A 1 902 ? 14.233 -22.455 -5.752 1.00 87.31 902 LEU A O 1
ATOM 6975 N N . GLU A 1 903 ? 14.708 -23.894 -7.413 1.00 91.25 903 GLU A N 1
ATOM 6976 C CA . GLU A 1 903 ? 15.653 -23.001 -8.093 1.00 91.25 903 GLU A CA 1
ATOM 6977 C C . GLU A 1 903 ? 14.971 -21.698 -8.501 1.00 91.25 903 GLU A C 1
ATOM 6979 O O . GLU A 1 903 ? 15.507 -20.617 -8.254 1.00 91.25 903 GLU A O 1
ATOM 6984 N N . LYS A 1 904 ? 13.748 -21.766 -9.044 1.00 91.81 904 LYS A N 1
ATOM 6985 C CA . LYS A 1 904 ? 12.959 -20.581 -9.409 1.00 91.81 904 LYS A CA 1
ATOM 6986 C C . LYS A 1 904 ? 12.713 -19.663 -8.209 1.00 91.81 904 LYS A C 1
ATOM 6988 O O . LYS A 1 904 ? 12.809 -18.441 -8.350 1.00 91.81 904 LYS A O 1
ATOM 6993 N N . GLY A 1 905 ? 12.441 -20.239 -7.036 1.00 88.69 905 GLY A N 1
ATOM 6994 C CA . GLY A 1 905 ? 12.260 -19.511 -5.779 1.00 88.69 905 GLY A CA 1
ATOM 6995 C C . GLY A 1 905 ? 13.534 -18.825 -5.273 1.00 88.69 905 GLY A C 1
ATOM 6996 O O . GLY A 1 905 ? 13.466 -17.696 -4.782 1.00 88.69 905 GLY A O 1
ATOM 6997 N N . LEU A 1 906 ? 14.697 -19.464 -5.431 1.00 92.12 906 LEU A N 1
ATOM 6998 C CA . LEU A 1 906 ? 15.992 -18.939 -4.969 1.00 92.12 906 LEU A CA 1
ATOM 6999 C C . LEU A 1 906 ? 16.651 -17.967 -5.955 1.00 92.12 906 LEU A C 1
ATOM 7001 O O . LEU A 1 906 ? 17.362 -17.048 -5.545 1.00 92.12 906 LEU A O 1
ATOM 7005 N N . THR A 1 907 ? 16.360 -18.116 -7.248 1.00 94.94 907 THR A N 1
ATOM 7006 C CA . THR A 1 907 ? 16.994 -17.370 -8.345 1.00 94.94 907 THR A CA 1
ATOM 7007 C C . THR A 1 907 ? 16.980 -15.860 -8.132 1.00 94.94 907 THR A C 1
ATOM 7009 O O . THR A 1 907 ? 17.986 -15.199 -8.367 1.00 94.94 907 THR A O 1
ATOM 7012 N N . GLY A 1 908 ? 15.866 -15.289 -7.662 1.00 93.88 908 GLY A N 1
ATOM 7013 C CA . GLY A 1 908 ? 15.785 -13.845 -7.420 1.00 93.88 908 GLY A CA 1
ATOM 7014 C C . GLY A 1 908 ? 16.741 -13.367 -6.322 1.00 93.88 908 GLY A C 1
ATOM 7015 O O . GLY A 1 908 ? 17.348 -12.306 -6.448 1.00 93.88 908 GLY A O 1
ATOM 7016 N N . HIS A 1 909 ? 16.911 -14.157 -5.258 1.00 93.00 909 HIS A N 1
ATOM 7017 C CA . HIS A 1 909 ? 17.820 -13.829 -4.161 1.00 93.00 909 HIS A CA 1
ATOM 7018 C C . HIS A 1 909 ? 19.285 -13.953 -4.597 1.00 93.00 909 HIS A C 1
ATOM 7020 O O . HIS A 1 909 ? 20.075 -13.037 -4.367 1.00 93.00 909 HIS A O 1
ATOM 7026 N N . HIS A 1 910 ? 19.632 -15.048 -5.276 1.00 96.12 910 HIS A N 1
ATOM 7027 C CA . HIS A 1 910 ? 20.990 -15.288 -5.768 1.00 96.12 910 HIS A CA 1
ATOM 7028 C C . HIS A 1 910 ? 21.394 -14.287 -6.856 1.00 96.12 910 HIS A C 1
ATOM 7030 O O . HIS A 1 910 ? 22.488 -13.732 -6.790 1.00 96.12 910 HIS A O 1
ATOM 7036 N N . PHE A 1 911 ? 20.488 -13.940 -7.777 1.00 97.00 911 PHE A N 1
ATOM 7037 C CA . PHE A 1 911 ? 20.740 -12.892 -8.766 1.00 97.00 911 PHE A CA 1
ATOM 7038 C C . PHE A 1 911 ? 21.056 -11.545 -8.105 1.00 97.00 911 PHE A C 1
ATOM 7040 O O . PHE A 1 911 ? 22.036 -10.902 -8.467 1.00 97.00 911 PHE A O 1
ATOM 7047 N N . ASN A 1 912 ? 20.287 -11.141 -7.087 1.00 95.44 912 ASN A N 1
ATOM 7048 C CA . ASN A 1 912 ? 20.544 -9.896 -6.357 1.00 95.44 912 ASN A CA 1
ATOM 7049 C C . ASN A 1 912 ? 21.885 -9.926 -5.603 1.00 95.44 912 ASN A C 1
ATOM 7051 O O . ASN A 1 912 ? 22.594 -8.918 -5.569 1.00 95.44 912 ASN A O 1
ATOM 7055 N N . ALA A 1 913 ? 22.248 -11.066 -5.004 1.00 96.06 913 ALA A N 1
ATOM 7056 C CA . ALA A 1 913 ? 23.533 -11.237 -4.326 1.00 96.06 913 ALA A CA 1
ATOM 7057 C C . ALA A 1 913 ? 24.708 -11.123 -5.313 1.00 96.06 913 ALA A C 1
ATOM 7059 O O . ALA A 1 913 ? 25.643 -10.354 -5.072 1.00 96.06 913 ALA A O 1
ATOM 7060 N N . PHE A 1 914 ? 24.617 -11.803 -6.458 1.00 97.38 914 PHE A N 1
ATOM 7061 C CA . PHE A 1 914 ? 25.621 -11.735 -7.516 1.00 97.38 914 PHE A CA 1
ATOM 7062 C C . PHE A 1 914 ? 25.700 -10.342 -8.168 1.00 97.38 914 PHE A C 1
ATOM 7064 O O . PHE A 1 914 ? 26.792 -9.814 -8.394 1.00 97.38 914 PHE A O 1
ATOM 7071 N N . GLN A 1 915 ? 24.558 -9.689 -8.406 1.00 97.25 915 GLN A N 1
ATOM 7072 C CA . GLN A 1 915 ? 24.498 -8.314 -8.909 1.00 97.25 915 GLN A CA 1
ATOM 7073 C C . GLN A 1 915 ? 25.178 -7.343 -7.940 1.00 97.25 915 GLN A C 1
ATOM 7075 O O . GLN A 1 915 ? 25.954 -6.489 -8.367 1.00 97.25 915 GLN A O 1
ATOM 7080 N N . LYS A 1 916 ? 24.937 -7.482 -6.630 1.00 96.25 916 LYS A N 1
ATOM 7081 C CA . LYS A 1 916 ? 25.587 -6.657 -5.604 1.00 96.25 916 LYS A CA 1
ATOM 7082 C C . LYS A 1 916 ? 27.106 -6.843 -5.607 1.00 96.25 916 LYS A C 1
ATOM 7084 O O . LYS A 1 916 ? 27.821 -5.842 -5.571 1.00 96.25 916 LYS A O 1
ATOM 7089 N N . HIS A 1 917 ? 27.589 -8.086 -5.691 1.00 97.31 917 HIS A N 1
ATOM 7090 C CA . HIS A 1 917 ? 29.021 -8.386 -5.827 1.00 97.31 917 HIS A CA 1
ATOM 7091 C C . HIS A 1 917 ? 29.612 -7.727 -7.078 1.00 97.31 917 HIS A C 1
ATOM 7093 O O . HIS A 1 917 ? 30.597 -6.996 -6.992 1.00 97.31 917 HIS A O 1
ATOM 7099 N N . THR A 1 918 ? 28.942 -7.882 -8.222 1.00 97.56 918 THR A N 1
ATOM 7100 C CA . THR A 1 918 ? 29.359 -7.293 -9.503 1.00 97.56 918 THR A CA 1
ATOM 7101 C C . THR A 1 918 ? 29.419 -5.765 -9.432 1.00 97.56 918 THR A C 1
ATOM 7103 O O . THR A 1 918 ? 30.413 -5.172 -9.840 1.00 97.56 918 THR A O 1
ATOM 7106 N N . ILE A 1 919 ? 28.410 -5.102 -8.853 1.00 97.00 919 ILE A N 1
ATOM 7107 C CA . ILE A 1 919 ? 28.398 -3.639 -8.668 1.00 97.00 919 ILE A CA 1
ATOM 7108 C C . ILE A 1 919 ? 29.565 -3.184 -7.787 1.00 97.00 919 ILE A C 1
ATOM 7110 O O . ILE A 1 919 ? 30.259 -2.227 -8.136 1.00 97.00 919 ILE A O 1
ATOM 7114 N N . GLN A 1 920 ? 29.800 -3.854 -6.655 1.00 96.38 920 GLN A N 1
ATOM 7115 C CA . GLN A 1 920 ? 30.916 -3.532 -5.762 1.00 96.38 920 GLN A CA 1
ATOM 7116 C C . GLN A 1 920 ? 32.264 -3.702 -6.469 1.00 96.38 920 GLN A C 1
ATOM 7118 O O . GLN A 1 920 ? 33.147 -2.855 -6.319 1.00 96.38 920 GLN A O 1
ATOM 7123 N N . TYR A 1 921 ? 32.412 -4.765 -7.260 1.00 96.94 921 TYR A N 1
ATOM 7124 C CA . TYR A 1 921 ? 33.628 -5.042 -8.013 1.00 96.94 921 TYR A CA 1
ATOM 7125 C C . TYR A 1 921 ? 33.871 -4.003 -9.119 1.00 96.94 921 TYR A C 1
ATOM 7127 O O . TYR A 1 921 ? 34.948 -3.412 -9.180 1.00 96.94 921 TYR A O 1
ATOM 7135 N N . LEU A 1 922 ? 32.853 -3.693 -9.931 1.00 95.62 922 LEU A N 1
ATOM 7136 C CA . LEU A 1 922 ? 32.936 -2.682 -10.992 1.00 95.62 922 LEU A CA 1
ATOM 7137 C C . LEU A 1 922 ? 33.221 -1.280 -10.440 1.00 95.62 922 LEU A C 1
ATOM 7139 O O . LEU A 1 922 ? 34.038 -0.551 -11.004 1.00 95.62 922 LEU A O 1
ATOM 7143 N N . THR A 1 923 ? 32.629 -0.932 -9.294 1.00 94.75 923 THR A N 1
ATOM 7144 C CA . THR A 1 923 ? 32.869 0.358 -8.625 1.00 94.75 923 THR A CA 1
ATOM 7145 C C . THR A 1 923 ? 34.345 0.522 -8.250 1.00 94.75 923 THR A C 1
ATOM 7147 O O . THR A 1 923 ? 34.913 1.589 -8.470 1.00 94.75 923 THR A O 1
ATOM 7150 N N . LYS A 1 924 ? 35.010 -0.539 -7.763 1.00 95.62 924 LYS A N 1
ATOM 7151 C CA . LYS A 1 924 ? 36.462 -0.526 -7.479 1.00 95.62 924 LYS A CA 1
ATOM 7152 C C . LYS A 1 924 ? 37.314 -0.301 -8.735 1.00 95.62 924 LYS A C 1
ATOM 7154 O O . LYS A 1 924 ? 38.442 0.168 -8.627 1.00 95.62 924 LYS A O 1
ATOM 7159 N N . LYS A 1 925 ? 36.776 -0.613 -9.917 1.00 95.38 925 LYS A N 1
ATOM 7160 C CA . LYS A 1 925 ? 37.406 -0.423 -11.232 1.00 95.38 925 LYS A CA 1
ATOM 7161 C C . LYS A 1 925 ? 36.951 0.875 -11.919 1.00 95.38 925 LYS A C 1
ATOM 7163 O O . LYS A 1 925 ? 37.100 1.004 -13.129 1.00 95.38 925 LYS A O 1
ATOM 7168 N N . ASN A 1 926 ? 36.371 1.828 -11.177 1.00 95.31 926 ASN A N 1
ATOM 7169 C CA . ASN A 1 926 ? 35.836 3.094 -11.706 1.00 95.31 926 ASN A CA 1
ATOM 7170 C C . ASN A 1 926 ? 34.847 2.911 -12.870 1.00 95.31 926 ASN A C 1
ATOM 7172 O O . ASN A 1 926 ? 34.764 3.735 -13.779 1.00 95.31 926 ASN A O 1
ATOM 7176 N N . THR A 1 927 ? 34.096 1.815 -12.834 1.00 94.38 927 THR A N 1
ATOM 7177 C CA . THR A 1 927 ? 33.144 1.425 -13.868 1.00 94.38 927 THR A CA 1
ATOM 7178 C C . THR A 1 927 ? 31.771 1.209 -13.232 1.00 94.38 927 THR A C 1
ATOM 7180 O O . THR A 1 927 ? 31.670 0.889 -12.049 1.00 94.38 927 THR A O 1
ATOM 7183 N N . ALA A 1 928 ? 30.692 1.402 -13.990 1.00 93.81 928 ALA A N 1
ATOM 7184 C CA . ALA A 1 928 ? 29.330 1.263 -13.481 1.00 93.81 928 ALA A CA 1
ATOM 7185 C C . ALA A 1 928 ? 28.542 0.202 -14.256 1.00 93.81 928 ALA A C 1
ATOM 7187 O O . ALA A 1 928 ? 28.588 0.151 -15.487 1.00 93.81 928 ALA A O 1
ATOM 7188 N N . LEU A 1 929 ? 27.776 -0.605 -13.519 1.00 96.12 929 LEU A N 1
ATOM 7189 C CA . LEU A 1 929 ? 26.748 -1.470 -14.087 1.00 96.12 929 LEU A CA 1
ATOM 7190 C C . LEU A 1 929 ? 25.511 -0.638 -14.447 1.00 96.12 929 LEU A C 1
ATOM 7192 O O . LEU A 1 929 ? 25.127 0.261 -13.696 1.00 96.12 929 LEU A O 1
ATOM 7196 N N . GLN A 1 930 ? 24.853 -0.950 -15.562 1.00 92.56 930 GLN A N 1
ATOM 7197 C CA . GLN A 1 930 ? 23.558 -0.359 -15.887 1.00 92.56 930 GLN A CA 1
ATOM 7198 C C . GLN A 1 930 ? 22.499 -0.751 -14.851 1.00 92.56 930 GLN A C 1
ATOM 7200 O O . GLN A 1 930 ? 22.438 -1.889 -14.391 1.00 92.56 930 GLN A O 1
ATOM 7205 N N . GLY A 1 931 ? 21.651 0.213 -14.477 1.00 82.31 931 GLY A N 1
ATOM 7206 C CA . GLY A 1 931 ? 20.666 0.027 -13.404 1.00 82.31 931 GLY A CA 1
ATOM 7207 C C . GLY A 1 931 ? 19.550 -0.971 -13.736 1.00 82.31 931 GLY A C 1
ATOM 7208 O O . GLY A 1 931 ? 18.879 -1.470 -12.837 1.00 82.31 931 GLY A O 1
ATOM 7209 N N . SER A 1 932 ? 19.346 -1.273 -15.016 1.00 87.56 932 SER A N 1
ATOM 7210 C CA . SER A 1 932 ? 18.387 -2.267 -15.502 1.00 87.56 932 SER A CA 1
ATOM 7211 C C . SER A 1 932 ? 19.074 -3.600 -15.795 1.00 87.56 932 SER A C 1
ATOM 7213 O O . SER A 1 932 ? 20.130 -3.618 -16.423 1.00 87.56 932 SER A O 1
ATOM 7215 N N . HIS A 1 933 ? 18.428 -4.705 -15.427 1.00 95.56 933 HIS A N 1
ATOM 7216 C CA . HIS A 1 933 ? 18.767 -6.045 -15.904 1.00 95.56 933 HIS A CA 1
ATOM 7217 C C . HIS A 1 933 ? 17.706 -6.530 -16.898 1.00 95.56 933 HIS A C 1
ATOM 7219 O O . HIS A 1 933 ? 16.562 -6.072 -16.865 1.00 95.56 933 HIS A O 1
ATOM 7225 N N . TYR A 1 934 ? 18.088 -7.447 -17.781 1.00 97.44 934 TYR A N 1
ATOM 7226 C CA . TYR A 1 934 ? 17.171 -8.112 -18.703 1.00 97.44 934 TYR A CA 1
ATOM 7227 C C . TYR A 1 934 ? 16.855 -9.516 -18.179 1.00 97.44 934 TYR A C 1
ATOM 7229 O O . TYR A 1 934 ? 17.748 -10.187 -17.675 1.00 97.44 934 TYR A O 1
ATOM 7237 N N . GLN A 1 935 ? 15.604 -9.963 -18.264 1.00 97.69 935 GLN A N 1
ATOM 7238 C CA . GLN A 1 935 ? 15.223 -11.340 -17.935 1.00 97.69 935 GLN A CA 1
ATOM 7239 C C . GLN A 1 935 ? 14.729 -12.022 -19.209 1.00 97.69 935 GLN A C 1
ATOM 7241 O O . GLN A 1 935 ? 13.917 -11.435 -19.925 1.00 97.69 935 GLN A O 1
ATOM 7246 N N . ALA A 1 936 ? 15.203 -13.242 -19.454 1.00 97.56 936 ALA A N 1
ATOM 7247 C CA . ALA A 1 936 ? 14.760 -14.086 -20.559 1.00 97.56 936 ALA A CA 1
ATOM 7248 C C . ALA A 1 936 ? 14.465 -15.508 -20.062 1.00 97.56 936 ALA A C 1
ATOM 7250 O O . ALA A 1 936 ? 15.183 -16.030 -19.202 1.00 97.56 936 ALA A O 1
ATOM 7251 N N . GLU A 1 937 ? 13.409 -16.115 -20.600 1.00 96.88 937 GLU A N 1
ATOM 7252 C CA . GLU A 1 937 ? 13.006 -17.503 -20.321 1.00 96.88 937 GLU A CA 1
ATOM 7253 C C . GLU A 1 937 ? 13.163 -18.419 -21.544 1.00 96.88 937 GLU A C 1
ATOM 7255 O O . GLU A 1 937 ? 13.264 -19.643 -21.411 1.00 96.88 937 GLU A O 1
ATOM 7260 N N . THR A 1 938 ? 13.212 -17.827 -22.742 1.00 97.19 938 THR A N 1
ATOM 726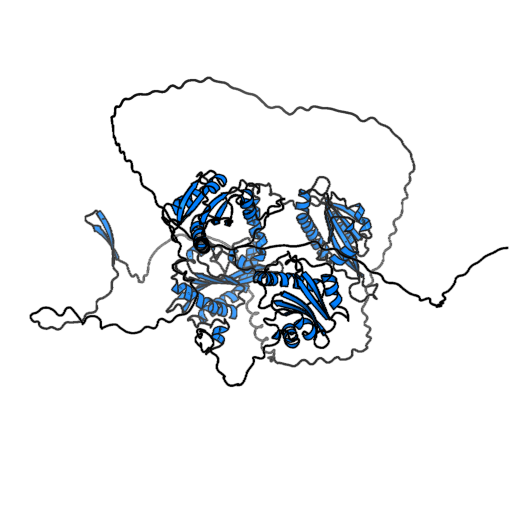1 C CA . THR A 1 938 ? 13.345 -18.531 -24.023 1.00 97.19 938 THR A CA 1
ATOM 7262 C C . THR A 1 938 ? 14.447 -17.913 -24.886 1.00 97.19 938 THR A C 1
ATOM 7264 O O . THR A 1 938 ? 14.747 -16.724 -24.777 1.00 97.19 938 THR A O 1
ATOM 7267 N N . LEU A 1 939 ? 15.072 -18.710 -25.761 1.00 96.69 939 LEU A N 1
ATOM 7268 C CA . LEU A 1 939 ? 16.157 -18.226 -26.630 1.00 96.69 939 LEU A CA 1
ATOM 7269 C C . LEU A 1 939 ? 15.662 -17.166 -27.628 1.00 96.69 939 LEU A C 1
ATOM 7271 O O . LEU A 1 939 ? 16.390 -16.238 -27.958 1.00 96.69 939 LEU A O 1
ATOM 7275 N N . GLU A 1 940 ? 14.396 -17.244 -28.039 1.00 96.75 940 GLU A N 1
ATOM 7276 C CA . GLU A 1 940 ? 13.751 -16.262 -28.922 1.00 96.75 940 GLU A CA 1
ATOM 7277 C C . GLU A 1 940 ? 13.640 -14.868 -28.284 1.00 96.75 940 GLU A C 1
ATOM 7279 O O . GLU A 1 940 ? 13.595 -13.849 -28.978 1.00 96.75 940 GLU A O 1
ATOM 7284 N N . GLU A 1 941 ? 13.605 -14.795 -26.951 1.00 96.12 941 GLU A N 1
ATOM 7285 C CA . GLU A 1 941 ? 13.626 -13.524 -26.233 1.00 96.12 941 GLU A CA 1
ATOM 7286 C C . GLU A 1 941 ? 15.011 -12.874 -26.256 1.00 96.12 941 GLU A C 1
ATOM 7288 O O . GLU A 1 941 ? 15.114 -11.645 -26.222 1.00 96.12 941 GLU A O 1
ATOM 7293 N N . LEU A 1 942 ? 16.071 -13.671 -26.380 1.00 96.38 942 LEU A N 1
ATOM 7294 C CA . LEU A 1 942 ? 17.457 -13.240 -26.271 1.00 96.38 942 LEU A CA 1
ATOM 7295 C C . LEU A 1 942 ? 17.960 -12.574 -27.564 1.00 96.38 942 LEU A C 1
ATOM 7297 O O . LEU A 1 942 ? 18.819 -13.080 -28.278 1.00 96.38 942 LEU A O 1
ATOM 7301 N N . THR A 1 943 ? 17.427 -11.389 -27.855 1.00 96.38 943 THR A N 1
ATOM 7302 C CA . THR A 1 943 ? 17.819 -10.575 -29.013 1.00 96.38 943 THR A CA 1
ATOM 7303 C C . THR A 1 943 ? 18.526 -9.296 -28.574 1.00 96.38 943 THR A C 1
ATOM 7305 O O . THR A 1 943 ? 18.116 -8.637 -27.613 1.00 96.38 943 THR A O 1
ATOM 7308 N N . MET A 1 944 ? 19.562 -8.889 -29.317 1.00 95.00 944 MET A N 1
ATOM 7309 C CA . MET A 1 944 ? 20.300 -7.650 -29.034 1.00 95.00 944 MET A CA 1
ATOM 7310 C C . MET A 1 944 ? 19.402 -6.409 -29.016 1.00 95.00 944 MET A C 1
ATOM 7312 O O . MET A 1 944 ? 19.634 -5.501 -28.222 1.00 95.00 944 MET A O 1
ATOM 7316 N N . GLU A 1 945 ? 18.350 -6.377 -29.836 1.00 93.81 945 GLU A N 1
ATOM 7317 C CA . GLU A 1 945 ? 17.381 -5.278 -29.863 1.00 93.81 945 GLU A CA 1
ATOM 7318 C C . GLU A 1 945 ? 16.621 -5.150 -28.532 1.00 93.81 945 GLU A C 1
ATOM 7320 O O . GLU A 1 945 ? 16.542 -4.061 -27.956 1.00 93.81 945 GLU A O 1
ATOM 7325 N N . ARG A 1 946 ? 16.116 -6.264 -27.982 1.00 95.25 946 ARG A N 1
ATOM 7326 C CA . ARG A 1 946 ? 15.410 -6.276 -26.688 1.00 95.25 946 ARG A CA 1
ATOM 7327 C C . ARG A 1 946 ? 16.339 -5.951 -25.525 1.00 95.25 946 ARG A C 1
ATOM 7329 O O . ARG A 1 946 ? 15.941 -5.209 -24.621 1.00 95.25 946 ARG A O 1
ATOM 7336 N N . ILE A 1 947 ? 17.572 -6.457 -25.568 1.00 95.44 947 ILE A N 1
ATOM 7337 C CA . ILE A 1 947 ? 18.604 -6.175 -24.564 1.00 95.44 947 ILE A CA 1
ATOM 7338 C C . ILE A 1 947 ? 18.932 -4.675 -24.560 1.00 95.44 947 ILE A C 1
ATOM 7340 O O . ILE A 1 947 ? 18.781 -4.018 -23.528 1.00 95.44 947 ILE A O 1
ATOM 7344 N N . LYS A 1 948 ? 19.281 -4.097 -25.721 1.00 93.31 948 LYS A N 1
ATOM 7345 C CA . LYS A 1 948 ? 19.555 -2.657 -25.868 1.00 93.31 948 LYS A CA 1
ATOM 7346 C C . LYS A 1 948 ? 18.378 -1.800 -25.403 1.00 93.31 948 LYS A C 1
ATOM 7348 O O . LYS A 1 948 ? 18.567 -0.875 -24.614 1.00 93.31 948 LYS A O 1
ATOM 7353 N N . LYS A 1 949 ? 17.154 -2.143 -25.822 1.00 92.75 949 LYS A N 1
ATOM 7354 C CA . LYS A 1 949 ? 15.927 -1.439 -25.422 1.00 92.75 949 LYS A CA 1
ATOM 7355 C C . LYS A 1 949 ? 15.724 -1.454 -23.907 1.00 92.75 949 LYS A C 1
ATOM 7357 O O . LYS A 1 949 ? 15.399 -0.421 -23.324 1.00 92.75 949 LYS A O 1
ATOM 7362 N N . THR A 1 950 ? 15.942 -2.599 -23.263 1.00 93.44 950 THR A N 1
ATOM 7363 C CA . THR A 1 950 ? 15.819 -2.739 -21.802 1.00 93.44 950 THR A CA 1
ATOM 7364 C C . THR A 1 950 ? 16.864 -1.900 -21.078 1.00 93.44 950 THR A C 1
ATOM 7366 O O . THR A 1 950 ? 16.542 -1.218 -20.106 1.00 93.44 950 THR A O 1
ATOM 7369 N N . PHE A 1 951 ? 18.091 -1.884 -21.599 1.00 92.75 951 PHE A N 1
ATOM 7370 C CA . PHE A 1 951 ? 19.189 -1.077 -21.072 1.00 92.75 951 PHE A CA 1
ATOM 7371 C C . PHE A 1 951 ? 19.128 0.398 -21.471 1.00 92.75 951 PHE A C 1
ATOM 7373 O O . PHE A 1 951 ? 20.004 1.168 -21.083 1.00 92.75 951 PHE A O 1
ATOM 7380 N N . ARG A 1 952 ? 18.079 0.814 -22.197 1.00 90.88 952 ARG A N 1
ATOM 7381 C CA . ARG A 1 952 ? 17.885 2.191 -22.680 1.00 90.88 952 ARG A CA 1
ATOM 7382 C C . ARG A 1 952 ? 19.058 2.690 -23.533 1.00 90.88 952 ARG A C 1
ATOM 7384 O O . ARG A 1 952 ? 19.393 3.873 -23.505 1.00 90.88 952 ARG A O 1
ATOM 7391 N N . LEU A 1 953 ? 19.664 1.777 -24.285 1.00 86.06 953 LEU A N 1
ATOM 7392 C CA . LEU A 1 953 ? 20.669 2.057 -25.303 1.00 86.06 953 LEU A CA 1
ATOM 7393 C C . LEU A 1 953 ? 19.911 2.291 -26.618 1.00 86.06 953 LEU A C 1
ATOM 7395 O O . LEU A 1 953 ? 19.541 1.336 -27.300 1.00 86.06 953 LEU A O 1
ATOM 7399 N N . PHE A 1 954 ? 19.558 3.547 -26.894 1.00 75.81 954 PHE A N 1
ATOM 7400 C CA . PHE A 1 954 ? 18.789 3.942 -28.079 1.00 75.81 954 PHE A CA 1
ATOM 7401 C C . PHE A 1 954 ? 19.742 4.267 -29.241 1.00 75.81 954 PHE A C 1
ATOM 7403 O O . PHE A 1 954 ? 20.618 5.111 -29.077 1.00 75.81 954 PHE A O 1
ATOM 7410 N N . ASP A 1 955 ? 19.570 3.602 -30.389 1.00 58.03 955 ASP A N 1
ATOM 7411 C CA . ASP A 1 955 ? 20.354 3.821 -31.627 1.00 58.03 955 ASP A CA 1
ATOM 7412 C C . ASP A 1 955 ? 19.956 5.102 -32.411 1.00 58.03 955 ASP A C 1
ATOM 7414 O O . ASP A 1 955 ? 18.806 5.578 -32.263 1.00 58.03 955 ASP A O 1
#

Organism: NCBI:txid1008807

Radius of gyration: 46.91 Å; chains: 1; bounding box: 142×106×152 Å

InterPro domains:
  IPR002108 Actin-depolymerising factor homology domain [PF00241] (281-408)
  IPR002108 Actin-depolymerising factor homology domain [PF00241] (812-950)
  IPR002108 Actin-depolymerising factor homology domain [PS51263] (274-411)
  IPR002108 Actin-depolymerising factor homology domain [PS51263] (442-573)
  IPR002108 Actin-depolymerising factor homology domain [SM00102] (282-411)
  IPR029006 ADF-H/Gelsolin-like domain superfamily [G3DSA:3.40.20.10] (274-411)
  IPR029006 ADF-H/Gelsolin-like domain superfamily [G3DSA:3.40.20.10] (448-582)
  IPR029006 ADF-H/Gelsolin-like domain superfamily [G3DSA:3.40.20.10] (807-953)

Secondary structure (DSSP, 8-state):
-----------------------------------------------------------------------------------------------------------------------------------------------PPP--------------S-SSSSSSSSTTSS-------------PPP------------PPEEEEEE-TTS-EEEEEE------------------------SS-S--SS-----------------GGGPPEETTIIIIIHHHHHHHH-SSS---EEEEEESSSSEEEEEEEESSHHHHHHHT--TTSEEEEEEEE--GGGSS-PPPEEEEEEEE-TT--HHHHHHHHHHHHHHHHHHHTTS-EEEEEEE-S-GGG--HHHHHHHHH---------------PPP--PPPSS-SS---TT-EE-HHHHHHHHHTTSSS-SEEEEEE-SS-TTEEEEEEEESS--HHHHGGG--TTSEEEEEEEEEETTEEEEEEEEEE-TT--HHHHHHHHHHHHHHHHHHHHHS-EEEEE--SSGGG--HHHHHHHHTT----------------------PPP----S-GGGTS--PPPPP-BTHHHHHHHHHHHHHTHHHHHHHHHHHHHHTPPPP--EEEEEEESGGG-EEEEEEEESS-TT-TTT-HHHHHHH--TT-EEEEEEEEEEEETTTEEEEEEEEEEEE-TTS-HHHHHHHHHHHHHHHHHHHHHS-EEEEEEEE-SGGGS-HHHHHHHHH-HHHHTTHHHHHHHHGGGTTTTTT-----EES-HHHHHHHHHHHH-TT-S-SEEEEEEPTT-SSEEEEEEEESSSHHHHHTT--TT-EEEEEEEEEEE-SS-TT-GGGEEEEEEEEEEE-TT--HHHHHHHHHHHHHHHHHHHHHHHHTT--EEEEEEEESSGGG--HHHHHHHTT---

pLDDT: mean 71.75, std 27.88, range [25.83, 98.69]